Protein 4ZOC (pdb70)

Secondary structure (DSSP, 8-state):
--HHHHHHHHHHS-HHHHHHHTEEE-GGGSTT--S-HHHHHHHHHHHT--HHHHTT--EEE---SHHHHHHHHHHHHHH-SS----EEEE--SSBSSSBPPPHHHHHHTT-HHHHHHHHHHHHHHHHHTT--EE---B------TTSGGGGGS--S-HHHHHHHHHHHHHHHHSSGGGTTT-TTS-EEEEEEETTGGG-GGG-TT------HHHIIIIISHHHHHHHHTT--EEEE-SSEETTEEGGG-HIIIIIIIIIIS---SEEEPSTTHHHHTTTTTS-SSHHHHHHHHHHTT--BEES--HHHHHHHHHHHTTSS-HHHHHHHHHHHHHHHHHTTTTT-TTTT-TT---GGGSS-HHHHHHHHHHHHHH-EEEEEGGG-PSPPTT--EEEEETTSS-S--S-SS-SS--GGGS--HHHHHHTT-S-EEEEE--SS---HHHHHHHHHHHHHSSEEEEEEE--GGGSSTT---SS----HHHHHHHHHHHTT-S-EEEEEE-SS----HHHHHT-SEEEE-----TTHHHHHHHHHHTSS------SS-B-SSGGG-S--SS----SS---TTTTT-SSSS-BSSS-SS-SB-TT----SS-EEEEEPP--SEEEETPPEEEEEEEEE-SSS-EEEEEEEEEEESS-SSPPPS-EEEEEEEEEE-TT-EEEEEEEE-GGGG-EE-TTS-EE---EEEEEEEESSSSSEEEEEEEEEEEE-/--HHHHHHHHHHS-HHHHHHHTEEE-GGGSTT-SS-HHHHHHHHHHHT--HHHHTT--EEE---SHHHHHHHHHHHHHH-SS--PPEEEE--SSBSSSB---HHHHHHHT-HHHHHHHHHHHHHHHHHTT--EE---B------TTSGGGGGS--S-HHHHHHHHHHHHHHHHSSGGGTTT-TTS-EEEEEEETTGGG-GGG-TT------HHHIIIIISHHHHHHHHTT--EEEE-SSEETTEEGGG-HIIIIIIIIIIS---SEEEPSTTHHHHHHHTTS-SSHHHHHHHHHHHT--BEES--HHHHHHHHHHHTTSS-HHHHHHHHHHHHHHHHHTTTTT-TTTT-TT---GGGSS-HHHHHHHHHHHHHH-EEEEEGGG-PSPPTT--EEEEETTSS-S--S-SS-SS--GGGS--HHHHHHTT-S-EEEEE--SS---HHHHHHHHHHHHHSSEEEEEEE--GGGSSTT-B-SS----HHHHHHHHHHHHT-S-EEEEEE-SS----HHHHHT-SEEEE-----TTHHHHHHHHHHTSS------SS-B-SSGGG-S--SS----SS---TTTTT-SSSS--SSS-SS-SB-TT----SS-EEEEEPPPPSEEEETPPEEEEEEEEE-SSS-EEEEEEEEEEESS-SSPPPS-EEEEEEEEEE-TT-EEEEEEEE-GGGG-EE-TTS-EE---EEEEEEEESSSSSEEEEEEEEEEEE-

Structure (mmCIF, N/CA/C/O backbone):
data_4ZOC
#
_entry.id   4ZOC
#
_cell.length_a   89.620
_cell.length_b   94.860
_cell.length_c   215.065
_cell.angle_alpha   90.000
_cell.angle_beta   96.330
_cell.angle_gamma   90.000
#
_symmetry.space_group_name_H-M   'I 1 2 1'
#
loop_
_entity.id
_entity.type
_entity.pdbx_description
1 polymer 'Lin1840 protein'
2 non-polymer GLYCEROL
3 non-polymer 'MAGNESIUM ION'
4 non-polymer beta-D-glucopyranose
5 water water
#
loop_
_atom_site.group_PDB
_atom_site.id
_atom_site.type_symbol
_atom_site.label_atom_id
_atom_site.label_alt_id
_atom_site.label_comp_id
_atom_site.label_asym_id
_atom_site.label_entity_id
_atom_site.label_seq_id
_atom_site.pdbx_PDB_ins_code
_atom_site.Cartn_x
_atom_site.Cartn_y
_atom_site.Cartn_z
_atom_site.occupancy
_atom_site.B_iso_or_equiv
_atom_site.auth_seq_id
_atom_site.auth_comp_id
_atom_site.auth_asym_id
_atom_site.auth_atom_id
_atom_site.pdbx_PDB_model_num
ATOM 1 N N . MET A 1 1 ? -17.459 63.479 31.606 1.00 16.18 1 MET A N 1
ATOM 2 C CA . MET A 1 1 ? -18.576 63.208 32.487 1.00 19.67 1 MET A CA 1
ATOM 3 C C . MET A 1 1 ? -18.131 63.106 33.944 1.00 21.34 1 MET A C 1
ATOM 4 O O . MET A 1 1 ? -16.962 63.066 34.251 1.00 15.07 1 MET A O 1
ATOM 9 N N . GLU A 1 2 ? -19.110 63.151 34.834 1.00 23.97 2 GLU A N 1
ATOM 10 C CA . GLU A 1 2 ? -18.847 63.124 36.294 1.00 26.18 2 GLU A CA 1
ATOM 11 C C . GLU A 1 2 ? -18.220 61.802 36.748 1.00 17.57 2 GLU A C 1
ATOM 12 O O . GLU A 1 2 ? -18.535 60.726 36.230 1.00 17.72 2 GLU A O 1
ATOM 18 N N . GLN A 1 3 ? -17.373 61.881 37.751 1.00 20.95 3 GLN A N 1
ATOM 19 C CA . GLN A 1 3 ? -16.665 60.717 38.241 1.00 19.45 3 GLN A CA 1
ATOM 20 C C . GLN A 1 3 ? -17.587 59.576 38.671 1.00 22.19 3 GLN A C 1
ATOM 21 O O . GLN A 1 3 ? -17.321 58.394 38.398 1.00 22.91 3 GLN A O 1
ATOM 27 N N . GLU A 1 4 ? -18.704 59.917 39.283 1.00 24.52 4 GLU A N 1
ATOM 28 C CA . GLU A 1 4 ? -19.679 58.913 39.675 1.00 24.80 4 GLU A CA 1
ATOM 29 C C . GLU A 1 4 ? -20.197 58.054 38.515 1.00 22.48 4 GLU A C 1
ATOM 30 O O . GLU A 1 4 ? -20.434 56.841 38.691 1.00 24.11 4 GLU A O 1
ATOM 36 N N . LYS A 1 5 ? -20.371 58.657 37.344 1.00 20.88 5 LYS A N 1
ATOM 37 C CA . LYS A 1 5 ? -20.790 57.896 36.189 1.00 21.61 5 LYS A CA 1
ATOM 38 C C . LYS A 1 5 ? -19.628 56.980 35.705 1.00 17.11 5 LYS A C 1
ATOM 39 O O . LYS A 1 5 ? -19.860 55.859 35.203 1.00 19.41 5 LYS A O 1
ATOM 45 N N . VAL A 1 6 ? -18.374 57.441 35.825 1.00 15.63 6 VAL A N 1
ATOM 46 C CA . VAL A 1 6 ? -17.250 56.563 35.478 1.00 16.95 6 VAL A CA 1
ATOM 47 C C . VAL A 1 6 ? -17.278 55.337 36.426 1.00 16.35 6 VAL A C 1
ATOM 48 O O . VAL A 1 6 ? -17.200 54.182 36.001 1.00 19.42 6 VAL A O 1
ATOM 52 N N . GLN A 1 7 ? -17.424 55.574 37.703 1.00 17.21 7 GLN A N 1
ATOM 53 C CA . GLN A 1 7 ? -17.484 54.424 38.662 1.00 20.47 7 GLN A CA 1
ATOM 54 C C . GLN A 1 7 ? -18.686 53.522 38.407 1.00 19.48 7 GLN A C 1
ATOM 55 O O . GLN A 1 7 ? -18.585 52.284 38.442 1.00 18.20 7 GLN A O 1
ATOM 61 N N . GLU A 1 8 ? -19.814 54.129 38.062 1.00 20.30 8 GLU A N 1
ATOM 62 C CA . GLU A 1 8 ? -20.997 53.337 37.747 1.00 18.70 8 GLU A CA 1
ATOM 63 C C . GLU A 1 8 ? -20.709 52.367 36.574 1.00 19.02 8 GLU A C 1
ATOM 64 O O . GLU A 1 8 ? -21.111 51.200 36.579 1.00 21.52 8 GLU A O 1
ATOM 70 N N . LEU A 1 9 ? -19.952 52.819 35.576 1.00 16.64 9 LEU A N 1
ATOM 71 C CA . LEU A 1 9 ? -19.555 51.903 34.457 1.00 18.05 9 LEU A CA 1
ATOM 72 C C . LEU A 1 9 ? -18.825 50.664 34.936 1.00 14.95 9 LEU A C 1
ATOM 73 O O . LEU A 1 9 ? -19.149 49.546 34.536 1.00 16.92 9 LEU A O 1
ATOM 78 N N . VAL A 1 10 ? -17.804 50.889 35.773 1.00 18.13 10 VAL A N 1
ATOM 79 C CA . VAL A 1 10 ? -17.035 49.790 36.292 1.00 18.19 10 VAL A CA 1
ATOM 80 C C . VAL A 1 10 ? -17.999 48.821 36.969 1.00 18.53 10 VAL A C 1
ATOM 81 O O . VAL A 1 10 ? -17.912 47.604 36.758 1.00 15.25 10 VAL A O 1
ATOM 85 N N . SER A 1 11 ? -18.897 49.376 37.790 1.00 20.09 11 SER A N 1
ATOM 86 C CA . SER A 1 11 ? -19.886 48.564 38.539 1.00 18.61 11 SER A CA 1
ATOM 87 C C . SER A 1 11 ? -20.761 47.750 37.665 1.00 19.99 11 SER A C 1
ATOM 88 O O . SER A 1 11 ? -21.061 46.652 38.043 1.00 22.28 11 SER A O 1
ATOM 91 N N . GLN A 1 12 ? -21.152 48.288 36.522 1.00 15.35 12 GLN A N 1
ATOM 92 C CA . GLN A 1 12 ? -22.044 47.613 35.553 1.00 19.15 12 GLN A CA 1
ATOM 93 C C . GLN A 1 12 ? -21.390 46.629 34.604 1.00 15.68 12 GLN A C 1
ATOM 94 O O . GLN A 1 12 ? -22.091 45.798 33.990 1.00 15.84 12 GLN A O 1
ATOM 100 N N . MET A 1 13 ? -20.075 46.728 34.416 1.00 16.04 13 MET A N 1
ATOM 101 C CA . MET A 1 13 ? -19.390 45.826 33.503 1.00 14.07 13 MET A CA 1
ATOM 102 C C . MET A 1 13 ? -19.319 44.402 34.016 1.00 14.06 13 MET A C 1
ATOM 103 O O . MET A 1 13 ? -19.115 44.157 35.181 1.00 18.20 13 MET A O 1
ATOM 108 N N . THR A 1 14 ? -19.479 43.447 33.130 1.00 13.72 14 THR A N 1
ATOM 109 C CA . THR A 1 14 ? -19.273 42.080 33.426 1.00 16.38 14 THR A CA 1
ATOM 110 C C . THR A 1 14 ? -17.766 41.818 33.592 1.00 19.24 14 THR A C 1
ATOM 111 O O . THR A 1 14 ? -16.914 42.635 33.189 1.00 16.26 14 THR A O 1
ATOM 115 N N . LEU A 1 15 ? -17.448 40.677 34.176 1.00 17.55 15 LEU A N 1
ATOM 116 C CA . LEU A 1 15 ? -16.026 40.297 34.309 1.00 19.75 15 LEU A CA 1
ATOM 117 C C . LEU A 1 15 ? -15.413 40.279 32.906 1.00 17.67 15 LEU A C 1
ATOM 118 O O . LEU A 1 15 ? -14.335 40.822 32.722 1.00 16.83 15 LEU A O 1
ATOM 123 N N . ASP A 1 16 ? -16.074 39.658 31.932 1.00 15.68 16 ASP A N 1
ATOM 124 C CA . ASP A 1 16 ? -15.468 39.522 30.623 1.00 17.26 16 ASP A CA 1
ATOM 125 C C . ASP A 1 16 ? -15.289 40.889 29.959 1.00 15.89 16 ASP A C 1
ATOM 126 O O . ASP A 1 16 ? -14.284 41.117 29.228 1.00 16.40 16 ASP A O 1
ATOM 131 N N . GLU A 1 17 ? -16.226 41.811 30.218 1.00 13.76 17 GLU A N 1
ATOM 132 C CA . GLU A 1 17 ? -16.081 43.177 29.657 1.00 13.39 17 GLU A CA 1
ATOM 133 C C . GLU A 1 17 ? -14.857 43.882 30.289 1.00 13.54 17 GLU A C 1
ATOM 134 O O . GLU A 1 17 ? -14.089 44.587 29.625 1.00 13.87 17 GLU A O 1
ATOM 140 N N . LYS A 1 18 ? -14.720 43.736 31.595 1.00 14.01 18 LYS A N 1
ATOM 141 C CA . LYS A 1 18 ? -13.589 44.359 32.313 1.00 13.45 18 LYS A CA 1
ATOM 142 C C . LYS A 1 18 ? -12.278 43.790 31.815 1.00 12.56 18 LYS A C 1
ATOM 143 O O . LYS A 1 18 ? -11.341 44.573 31.553 1.00 14.21 18 LYS A O 1
ATOM 149 N N . ILE A 1 19 ? -12.205 42.484 31.624 1.00 12.79 19 ILE A N 1
ATOM 150 C CA . ILE A 1 19 ? -10.983 41.840 31.135 1.00 14.20 19 ILE A CA 1
ATOM 151 C C . ILE A 1 19 ? -10.587 42.405 29.738 1.00 15.17 19 ILE A C 1
ATOM 152 O O . ILE A 1 19 ? -9.432 42.816 29.529 1.00 12.94 19 ILE A O 1
ATOM 157 N N . ALA A 1 20 ? -11.522 42.469 28.789 1.00 12.94 20 ALA A N 1
ATOM 158 C CA . ALA A 1 20 ? -11.205 42.949 27.458 1.00 10.57 20 ALA A CA 1
ATOM 159 C C . ALA A 1 20 ? -10.846 44.416 27.403 1.00 10.95 20 ALA A C 1
ATOM 160 O O . ALA A 1 20 ? -10.100 44.843 26.479 1.00 9.63 20 ALA A O 1
ATOM 162 N N . GLN A 1 21 ? -11.362 45.206 28.361 1.00 9.95 21 GLN A N 1
ATOM 163 C CA . GLN A 1 21 ? -11.027 46.619 28.448 1.00 9.41 21 GLN A CA 1
ATOM 164 C C . GLN A 1 21 ? -9.486 46.751 28.563 1.00 9.92 21 GLN A C 1
ATOM 165 O O . GLN A 1 21 ? -8.957 47.772 28.196 1.00 8.99 21 GLN A O 1
ATOM 171 N N . CYS A 1 22 ? -8.802 45.734 29.083 1.00 9.93 22 CYS A N 1
ATOM 172 C CA . CYS A 1 22 ? -7.363 45.735 29.283 1.00 10.07 22 CYS A CA 1
ATOM 173 C C . CYS A 1 22 ? -6.545 45.182 28.102 1.00 12.32 22 CYS A C 1
ATOM 174 O O . CYS A 1 22 ? -5.362 44.871 28.285 1.00 12.79 22 CYS A O 1
ATOM 177 N N . LEU A 1 23 ? -7.169 45.095 26.916 1.00 9.18 23 LEU A N 1
ATOM 178 C CA . LEU A 1 23 ? -6.555 44.642 25.693 1.00 9.47 23 LEU A CA 1
ATOM 179 C C . LEU A 1 23 ? -6.484 45.766 24.629 1.00 11.06 23 LEU A C 1
ATOM 180 O O . LEU A 1 23 ? -7.448 46.492 24.390 1.00 11.36 23 LEU A O 1
ATOM 185 N N . GLN A 1 24 ? -5.325 45.881 24.007 1.00 9.55 24 GLN A N 1
ATOM 186 C CA . GLN A 1 24 ? -5.107 46.767 22.864 1.00 8.60 24 GLN A CA 1
ATOM 187 C C . GLN A 1 24 ? -4.778 45.974 21.609 1.00 8.08 24 GLN A C 1
ATOM 188 O O . GLN A 1 24 ? -3.924 45.070 21.633 1.00 9.36 24 GLN A O 1
ATOM 194 N N . LEU A 1 25 ? -5.462 46.352 20.508 1.00 8.69 25 LEU A N 1
ATOM 195 C CA . LEU A 1 25 ? -5.341 45.678 19.214 1.00 9.14 25 LEU A CA 1
ATOM 196 C C . LEU A 1 25 ? -5.005 46.600 18.070 1.00 9.05 25 LEU A C 1
ATOM 197 O O . LEU A 1 25 ? -5.348 47.768 18.114 1.00 9.32 25 LEU A O 1
ATOM 202 N N . SER A 1 26 ? -4.372 46.037 17.026 1.00 10.27 26 SER A N 1
ATOM 203 C CA . SER A 1 26 ? -4.141 46.756 15.782 1.00 11.75 26 SER A CA 1
ATOM 204 C C . SER A 1 26 ? -5.502 47.049 15.126 1.00 12.23 26 SER A C 1
ATOM 205 O O . SER A 1 26 ? -6.465 46.294 15.378 1.00 13.18 26 SER A O 1
ATOM 208 N N . PRO A 1 27 ? -5.598 48.090 14.284 1.00 11.15 27 PRO A N 1
ATOM 209 C CA . PRO A 1 27 ? -6.940 48.511 13.847 1.00 11.27 27 PRO A CA 1
ATOM 210 C C . PRO A 1 27 ? -7.704 47.477 12.998 1.00 13.80 27 PRO A C 1
ATOM 211 O O . PRO A 1 27 ? -8.973 47.422 12.998 1.00 14.51 27 PRO A O 1
ATOM 215 N N . PHE A 1 28 ? -6.953 46.705 12.234 1.00 13.28 28 PHE A N 1
ATOM 216 C CA . PHE A 1 28 ? -7.593 45.777 11.265 1.00 15.57 28 PHE A CA 1
ATOM 217 C C . PHE A 1 28 ? -8.141 44.516 11.928 1.00 17.58 28 PHE A C 1
ATOM 218 O O . PHE A 1 28 ? -8.717 43.652 11.258 1.00 22.20 28 PHE A O 1
ATOM 226 N N . LEU A 1 29 ? -7.989 44.422 13.244 1.00 14.97 29 LEU A N 1
ATOM 227 C CA . LEU A 1 29 ? -8.702 43.415 14.062 1.00 17.32 29 LEU A CA 1
ATOM 228 C C . LEU A 1 29 ? -10.125 43.854 14.461 1.00 16.33 29 LEU A C 1
ATOM 229 O O . LEU A 1 29 ? -10.860 43.097 15.051 1.00 18.49 29 LEU A O 1
ATOM 234 N N . PHE A 1 30 ? -10.529 45.038 14.069 1.00 14.45 30 PHE A N 1
ATOM 235 C CA . PHE A 1 30 ? -11.822 45.534 14.421 1.00 14.71 30 PHE A CA 1
ATOM 236 C C . PHE A 1 30 ? -12.681 45.593 13.168 1.00 16.57 30 PHE A C 1
ATOM 237 O O . PHE A 1 30 ? -12.233 45.972 12.104 1.00 16.30 30 PHE A O 1
ATOM 245 N N . LYS A 1 31 ? -13.957 45.317 13.325 1.00 17.17 31 LYS A N 1
ATOM 246 C CA . LYS A 1 31 ? -14.899 45.658 12.315 1.00 16.88 31 LYS A CA 1
ATOM 247 C C . LYS A 1 31 ? -14.859 47.182 12.011 1.00 17.77 31 LYS A C 1
ATOM 248 O O . LYS A 1 31 ? -14.675 48.060 12.916 1.00 20.11 31 LYS A O 1
ATOM 254 N N . GLY A 1 32 ? -15.050 47.519 10.736 1.00 20.40 32 GLY A N 1
ATOM 255 C CA . GLY A 1 32 ? -15.158 48.943 10.381 1.00 19.82 32 GLY A CA 1
ATOM 256 C C . GLY A 1 32 ? -13.826 49.591 9.990 1.00 19.19 32 GLY A C 1
ATOM 257 O O . GLY A 1 32 ? -13.778 50.770 9.583 1.00 15.27 32 GLY A O 1
ATOM 258 N N . THR A 1 33 ? -12.747 48.835 10.074 1.00 18.01 33 THR A N 1
ATOM 259 C CA . THR A 1 33 ? -11.459 49.316 9.604 1.00 16.93 33 THR A CA 1
ATOM 260 C C . THR A 1 33 ? -11.500 49.640 8.107 1.00 18.23 33 THR A C 1
ATOM 261 O O . THR A 1 33 ? -12.299 49.078 7.350 1.00 18.03 33 THR A O 1
ATOM 265 N N . ASN A 1 34 ? -10.665 50.540 7.636 1.00 23.45 34 ASN A N 1
ATOM 266 C CA . ASN A 1 34 ? -10.684 50.783 6.207 1.00 24.09 34 ASN A CA 1
ATOM 267 C C . ASN A 1 34 ? -9.372 50.461 5.538 1.00 19.22 34 ASN A C 1
ATOM 268 O O . ASN A 1 34 ? -9.120 50.945 4.468 1.00 22.23 34 ASN A O 1
ATOM 273 N N . LYS A 1 35 ? -8.540 49.655 6.175 1.00 19.40 35 LYS A N 1
ATOM 274 C CA . LYS A 1 35 ? -7.251 49.270 5.602 1.00 17.75 35 LYS A CA 1
ATOM 275 C C . LYS A 1 35 ? -6.814 47.921 6.177 1.00 20.28 35 LYS A C 1
ATOM 276 O O . LYS A 1 35 ? -7.074 47.599 7.359 1.00 19.10 35 LYS A O 1
ATOM 282 N N . ASN A 1 36 ? -6.149 47.118 5.335 1.00 22.51 36 ASN A N 1
ATOM 283 C CA . ASN A 1 36 ? -5.519 45.835 5.728 1.00 19.94 36 ASN A CA 1
ATOM 284 C C . ASN A 1 36 ? -6.560 44.806 6.151 1.00 19.48 36 ASN A C 1
ATOM 285 O O . ASN A 1 36 ? -6.258 43.919 6.943 1.00 21.62 36 ASN A O 1
ATOM 290 N N . ALA A 1 37 ? -7.793 44.928 5.628 1.00 20.97 37 ALA A N 1
ATOM 291 C CA . ALA A 1 37 ? -8.855 43.934 5.841 1.00 24.23 37 ALA A CA 1
ATOM 292 C C . ALA A 1 37 ? -8.417 42.485 5.503 1.00 26.28 37 ALA A C 1
ATOM 293 O O . ALA A 1 37 ? -8.939 41.552 6.068 1.00 23.92 37 ALA A O 1
ATOM 295 N N . GLU A 1 38 ? -7.433 42.324 4.617 1.00 27.31 38 GLU A N 1
ATOM 296 C CA . GLU A 1 38 ? -6.836 41.002 4.302 1.00 30.13 38 GLU A CA 1
ATOM 297 C C . GLU A 1 38 ? -6.044 40.381 5.465 1.00 35.50 38 GLU A C 1
ATOM 298 O O . GLU A 1 38 ? -5.919 39.151 5.550 1.00 36.41 38 GLU A O 1
ATOM 304 N N . LEU A 1 39 ? -5.508 41.216 6.354 1.00 31.12 39 LEU A N 1
ATOM 305 C CA . LEU A 1 39 ? -4.800 40.692 7.518 1.00 28.70 39 LEU A CA 1
ATOM 306 C C . LEU A 1 39 ? -5.733 40.203 8.624 1.00 25.23 39 LEU A C 1
ATOM 307 O O . LEU A 1 39 ? -5.333 39.406 9.474 1.00 28.71 39 LEU A O 1
ATOM 312 N N . THR A 1 40 ? -6.971 40.664 8.614 1.00 24.40 40 THR A N 1
ATOM 313 C CA . THR A 1 40 ? -7.927 40.404 9.718 1.00 26.18 40 THR A CA 1
ATOM 314 C C . THR A 1 40 ? -8.294 38.976 10.103 1.00 27.37 40 THR A C 1
ATOM 315 O O . THR A 1 40 ? -8.165 38.610 11.267 1.00 25.59 40 THR A O 1
ATOM 319 N N . GLY A 1 41 ? -8.804 38.167 9.162 1.00 34.12 41 GLY A N 1
ATOM 320 C CA . GLY A 1 41 ? -9.156 36.744 9.474 1.00 30.83 41 GLY A CA 1
ATOM 321 C C . GLY A 1 41 ? -8.027 35.851 9.995 1.00 23.35 41 GLY A C 1
ATOM 322 O O . GLY A 1 41 ? -8.135 35.228 11.041 1.00 33.38 41 GLY A O 1
ATOM 323 N N . PRO A 1 42 ? -6.910 35.813 9.275 1.00 31.48 42 PRO A N 1
ATOM 324 C CA . PRO A 1 42 ? -5.802 35.021 9.772 1.00 32.28 42 PRO A CA 1
ATOM 325 C C . PRO A 1 42 ? -5.309 35.433 11.181 1.00 33.34 42 PRO A C 1
ATOM 326 O O . PRO A 1 42 ? -5.035 34.582 12.010 1.00 26.91 42 PRO A O 1
ATOM 330 N N . LEU A 1 43 ? -5.196 36.729 11.450 1.00 24.15 43 LEU A N 1
ATOM 331 C CA . LEU A 1 43 ? -4.668 37.156 12.730 1.00 24.10 43 LEU A CA 1
ATOM 332 C C . LEU A 1 43 ? -5.707 36.969 13.874 1.00 21.20 43 LEU A C 1
ATOM 333 O O . LEU A 1 43 ? -5.361 36.596 14.973 1.00 20.09 43 LEU A O 1
ATOM 338 N N . LEU A 1 44 ? -6.979 37.198 13.622 1.00 19.83 44 LEU A N 1
ATOM 339 C CA . LEU A 1 44 ? -8.004 36.835 14.621 1.00 22.61 44 LEU A CA 1
ATOM 340 C C . LEU A 1 44 ? -7.920 35.343 14.984 1.00 23.56 44 LEU A C 1
ATOM 341 O O . LEU A 1 44 ? -8.016 35.005 16.149 1.00 27.25 44 LEU A O 1
ATOM 346 N N . GLN A 1 45 ? -7.686 34.476 14.000 1.00 22.80 45 GLN A N 1
ATOM 347 C CA . GLN A 1 45 ? -7.645 33.035 14.247 1.00 24.71 45 GLN A CA 1
ATOM 348 C C . GLN A 1 45 ? -6.430 32.675 15.095 1.00 22.52 45 GLN A C 1
ATOM 349 O O . GLN A 1 45 ? -6.545 31.964 16.076 1.00 26.10 45 GLN A O 1
ATOM 355 N N . GLU A 1 46 ? -5.277 33.220 14.713 1.00 26.07 46 GLU A N 1
ATOM 356 C CA . GLU A 1 46 ? -4.014 32.937 15.390 1.00 24.02 46 GLU A CA 1
ATOM 357 C C . GLU A 1 46 ? -4.024 33.431 16.815 1.00 22.35 46 GLU A C 1
ATOM 358 O O . GLU A 1 46 ? -3.531 32.729 17.700 1.00 23.99 46 GLU A O 1
ATOM 364 N N . MET A 1 47 ? -4.637 34.590 17.060 1.00 21.78 47 MET A N 1
ATOM 365 C CA . MET A 1 47 ? -4.754 35.160 18.455 1.00 18.76 47 MET A CA 1
ATOM 366 C C . MET A 1 47 ? -5.929 34.579 19.237 1.00 18.93 47 MET A C 1
ATOM 367 O O . MET A 1 47 ? -6.101 34.878 20.404 1.00 18.11 47 MET A O 1
ATOM 372 N N . LYS A 1 48 ? -6.773 33.823 18.532 1.00 18.27 48 LYS A N 1
ATOM 373 C CA . LYS A 1 48 ? -7.990 33.204 19.066 1.00 17.99 48 LYS A CA 1
ATOM 374 C C . LYS A 1 48 ? -8.950 34.254 19.621 1.00 19.06 48 LYS A C 1
ATOM 375 O O . LYS A 1 48 ? -9.584 34.067 20.697 1.00 20.69 48 LYS A O 1
ATOM 381 N N . LEU A 1 49 ? -9.074 35.355 18.871 1.00 20.37 49 LEU A N 1
ATOM 382 C CA . LEU A 1 49 ? -9.951 36.461 19.284 1.00 16.66 49 LEU A CA 1
ATOM 383 C C . LEU A 1 49 ? -11.293 36.244 18.627 1.00 17.69 49 LEU A C 1
ATOM 384 O O . LEU A 1 49 ? -11.332 35.883 17.437 1.00 19.94 49 LEU A O 1
ATOM 389 N N . THR A 1 50 ? -12.357 36.508 19.391 1.00 17.06 50 THR A N 1
ATOM 390 C CA . THR A 1 50 ? -13.728 36.455 18.922 1.00 17.64 50 THR A CA 1
ATOM 391 C C . THR A 1 50 ? -14.362 37.833 18.923 1.00 23.68 50 THR A C 1
ATOM 392 O O . THR A 1 50 ? -13.802 38.812 19.433 1.00 19.75 50 THR A O 1
ATOM 396 N N . ASP A 1 51 ? -15.600 37.920 18.455 1.00 24.27 51 ASP A N 1
ATOM 397 C CA . ASP A 1 51 ? -16.289 39.181 18.501 1.00 19.71 51 ASP A CA 1
ATOM 398 C C . ASP A 1 51 ? -16.483 39.698 19.896 1.00 18.44 51 ASP A C 1
ATOM 399 O O . ASP A 1 51 ? -16.515 40.915 20.163 1.00 21.19 51 ASP A O 1
ATOM 404 N N . ALA A 1 52 ? -16.724 38.782 20.801 1.00 18.61 52 ALA A N 1
ATOM 405 C CA . ALA A 1 52 ? -16.889 39.183 22.160 1.00 19.63 52 ALA A CA 1
ATOM 406 C C . ALA A 1 52 ? -15.613 39.891 22.695 1.00 16.79 52 ALA A C 1
ATOM 407 O O . ALA A 1 52 ? -15.692 40.778 23.549 1.00 18.46 52 ALA A O 1
ATOM 409 N N . HIS A 1 53 ? -14.454 39.528 22.205 1.00 18.84 53 HIS A N 1
ATOM 410 C CA . HIS A 1 53 ? -13.200 40.218 22.618 1.00 16.07 53 HIS A CA 1
ATOM 411 C C . HIS A 1 53 ? -13.090 41.566 21.910 1.00 15.49 53 HIS A C 1
ATOM 412 O O . HIS A 1 53 ? -12.866 42.574 22.545 1.00 18.35 53 HIS A O 1
ATOM 419 N N . THR A 1 54 ? -13.259 41.588 20.595 1.00 14.91 54 THR A N 1
ATOM 420 C CA . THR A 1 54 ? -13.018 42.793 19.850 1.00 14.54 54 THR A CA 1
ATOM 421 C C . THR A 1 54 ? -14.060 43.890 20.085 1.00 17.71 54 THR A C 1
ATOM 422 O O . THR A 1 54 ? -13.725 45.071 20.130 1.00 16.44 54 THR A O 1
ATOM 426 N N . GLU A 1 55 ? -15.297 43.503 20.348 1.00 14.42 55 GLU A N 1
ATOM 427 C CA . GLU A 1 55 ? -16.342 44.450 20.608 1.00 13.99 55 GLU A CA 1
ATOM 428 C C . GLU A 1 55 ? -16.211 45.025 21.991 1.00 12.95 55 GLU A C 1
ATOM 429 O O . GLU A 1 55 ? -16.902 45.976 22.315 1.00 14.49 55 GLU A O 1
ATOM 435 N N . ASN A 1 56 ? -15.332 44.436 22.822 1.00 15.01 56 ASN A N 1
ATOM 436 C CA . ASN A 1 56 ? -15.075 44.950 24.187 1.00 12.41 56 ASN A CA 1
ATOM 437 C C . ASN A 1 56 ? -13.597 45.360 24.501 1.00 11.41 56 ASN A C 1
ATOM 438 O O . ASN A 1 56 ? -13.290 45.761 25.613 1.00 14.05 56 ASN A O 1
ATOM 443 N N . ALA A 1 57 ? -12.752 45.316 23.503 1.00 11.01 57 ALA A N 1
ATOM 444 C CA . ALA A 1 57 ? -11.360 45.770 23.665 1.00 12.61 57 ALA A CA 1
ATOM 445 C C . ALA A 1 57 ? -11.238 47.200 24.058 1.00 10.49 57 ALA A C 1
ATOM 446 O O . ALA A 1 57 ? -12.062 48.043 23.709 1.00 13.02 57 ALA A O 1
ATOM 448 N N . GLY A 1 58 ? -10.195 47.524 24.851 1.00 11.36 58 GLY A N 1
ATOM 449 C CA . GLY A 1 58 ? -10.092 48.876 25.411 1.00 8.44 58 GLY A CA 1
ATOM 450 C C . GLY A 1 58 ? -9.512 49.865 24.450 1.00 8.41 58 GLY A C 1
ATOM 451 O O . GLY A 1 58 ? -9.848 51.071 24.472 1.00 7.97 58 GLY A O 1
ATOM 452 N N . SER A 1 59 ? -8.645 49.390 23.570 1.00 8.32 59 SER A N 1
ATOM 453 C CA . SER A 1 59 ? -7.886 50.365 22.782 1.00 8.72 59 SER A CA 1
ATOM 454 C C . SER A 1 59 ? -7.422 49.820 21.435 1.00 7.93 59 SER A C 1
ATOM 455 O O . SER A 1 59 ? -7.211 48.651 21.291 1.00 9.67 59 SER A O 1
ATOM 458 N N . VAL A 1 60 ? -7.211 50.735 20.481 1.00 8.51 60 VAL A N 1
ATOM 459 C CA . VAL A 1 60 ? -6.562 50.541 19.240 1.00 8.92 60 VAL A CA 1
ATOM 460 C C . VAL A 1 60 ? -5.184 51.141 19.238 1.00 11.38 60 VAL A C 1
ATOM 461 O O . VAL A 1 60 ? -5.018 52.250 19.718 1.00 10.35 60 VAL A O 1
ATOM 465 N N . LEU A 1 61 ? -4.181 50.434 18.688 1.00 11.36 61 LEU A N 1
ATOM 466 C CA . LEU A 1 61 ? -2.942 51.182 18.372 1.00 12.47 61 LEU A CA 1
ATOM 467 C C . LEU A 1 61 ? -2.585 51.122 16.909 1.00 9.55 61 LEU A C 1
ATOM 468 O O . LEU A 1 61 ? -2.792 50.097 16.222 1.00 9.26 61 LEU A O 1
ATOM 473 N N . GLY A 1 62 ? -2.129 52.265 16.410 1.00 9.06 62 GLY A N 1
ATOM 474 C CA . GLY A 1 62 ? -1.701 52.367 15.073 1.00 10.87 62 GLY A CA 1
ATOM 475 C C . GLY A 1 62 ? -2.818 52.402 14.004 1.00 9.56 62 GLY A C 1
ATOM 476 O O . GLY A 1 62 ? -2.641 51.861 12.918 1.00 9.68 62 GLY A O 1
ATOM 477 N N . SER A 1 63 ? -3.919 53.061 14.329 1.00 9.24 63 SER A N 1
ATOM 478 C CA . SER A 1 63 ? -4.881 53.480 13.281 1.00 10.87 63 SER A CA 1
ATOM 479 C C . SER A 1 63 ? -4.131 54.116 12.072 1.00 13.10 63 SER A C 1
ATOM 480 O O . SER A 1 63 ? -3.115 54.759 12.248 1.00 12.83 63 SER A O 1
ATOM 483 N N . SER A 1 64 ? -4.602 53.839 10.850 1.00 12.73 64 SER A N 1
ATOM 484 C CA . SER A 1 64 ? -3.916 54.321 9.670 1.00 14.26 64 SER A CA 1
ATOM 485 C C . SER A 1 64 ? -4.305 55.697 9.233 1.00 11.26 64 SER A C 1
ATOM 486 O O . SER A 1 64 ? -3.564 56.297 8.447 1.00 13.58 64 SER A O 1
ATOM 489 N N . SER A 1 65 ? -5.437 56.230 9.707 1.00 11.94 65 SER A N 1
ATOM 490 C CA . SER A 1 65 ? -5.964 57.531 9.286 1.00 10.85 65 SER A CA 1
ATOM 491 C C . SER A 1 65 ? -7.246 57.888 10.061 1.00 10.77 65 SER A C 1
ATOM 492 O O . SER A 1 65 ? -7.810 57.059 10.804 1.00 10.97 65 SER A O 1
ATOM 495 N N . ALA A 1 66 ? -7.686 59.118 9.882 1.00 10.81 66 ALA A N 1
ATOM 496 C CA . ALA A 1 66 ? -8.938 59.598 10.510 1.00 11.55 66 ALA A CA 1
ATOM 497 C C . ALA A 1 66 ? -10.101 58.750 10.110 1.00 11.58 66 ALA A C 1
ATOM 498 O O . ALA A 1 66 ? -10.917 58.469 10.943 1.00 11.55 66 ALA A O 1
ATOM 500 N N . LEU A 1 67 ? -10.161 58.297 8.853 1.00 13.45 67 LEU A N 1
ATOM 501 C CA . LEU A 1 67 ? -11.303 57.493 8.414 1.00 14.79 67 LEU A CA 1
ATOM 502 C C . LEU A 1 67 ? -11.255 56.054 9.012 1.00 15.42 67 LEU A C 1
ATOM 503 O O . LEU A 1 67 ? -12.290 55.405 9.222 1.00 14.08 67 LEU A O 1
ATOM 508 N N . ASP A 1 68 ? -10.042 55.548 9.207 1.00 12.92 68 ASP A N 1
ATOM 509 C CA . ASP A 1 68 ? -9.821 54.293 9.874 1.00 12.96 68 ASP A CA 1
ATOM 510 C C . ASP A 1 68 ? -10.424 54.432 11.279 1.00 12.02 68 ASP A C 1
ATOM 511 O O . ASP A 1 68 ? -11.284 53.615 11.707 1.00 13.25 68 ASP A O 1
ATOM 516 N N . MET A 1 69 ? -10.011 55.464 11.989 1.00 12.44 69 MET A N 1
ATOM 517 C CA . MET A 1 69 ? -10.511 55.716 13.341 1.00 12.15 69 MET A CA 1
ATOM 518 C C . MET A 1 69 ? -12.057 55.831 13.369 1.00 12.42 69 MET A C 1
ATOM 519 O O . MET A 1 69 ? -12.763 55.158 14.151 1.00 12.54 69 MET A O 1
ATOM 524 N N . ILE A 1 70 ? -12.585 56.668 12.518 1.00 11.87 70 ILE A N 1
ATOM 525 C CA . ILE A 1 70 ? -14.060 56.924 12.530 1.00 14.03 70 ILE A CA 1
ATOM 526 C C . ILE A 1 70 ? -14.843 55.671 12.241 1.00 13.25 70 ILE A C 1
ATOM 527 O O . ILE A 1 70 ? -15.844 55.390 12.936 1.00 15.53 70 ILE A O 1
ATOM 532 N N . GLY A 1 71 ? -14.375 54.873 11.276 1.00 14.80 71 GLY A N 1
ATOM 533 C CA . GLY A 1 71 ? -15.050 53.627 10.883 1.00 14.66 71 GLY A CA 1
ATOM 534 C C . GLY A 1 71 ? -15.052 52.648 12.044 1.00 15.66 71 GLY A C 1
ATOM 535 O O . GLY A 1 71 ? -16.051 52.022 12.344 1.00 14.13 71 GLY A O 1
ATOM 536 N N . ILE A 1 72 ? -13.878 52.512 12.693 1.00 13.16 72 ILE A N 1
ATOM 537 C CA . ILE A 1 72 ? -13.715 51.601 13.782 1.00 11.34 72 ILE A CA 1
ATOM 538 C C . ILE A 1 72 ? -14.530 52.018 14.974 1.00 9.92 72 ILE A C 1
ATOM 539 O O . ILE A 1 72 ? -15.188 51.152 15.570 1.00 11.73 72 ILE A O 1
ATOM 544 N N . GLN A 1 73 ? -14.444 53.303 15.365 1.00 8.65 73 GLN A N 1
ATOM 545 C CA . GLN A 1 73 ? -15.142 53.800 16.536 1.00 9.90 73 GLN A CA 1
ATOM 546 C C . GLN A 1 73 ? -16.685 53.706 16.274 1.00 12.41 73 GLN A C 1
ATOM 547 O O . GLN A 1 73 ? -17.488 53.337 17.168 1.00 13.16 73 GLN A O 1
ATOM 553 N N . GLU A 1 74 ? -17.108 53.996 15.054 1.00 14.74 74 GLU A N 1
ATOM 554 C CA . GLU A 1 74 ? -18.560 53.964 14.744 1.00 16.10 74 GLU A CA 1
ATOM 555 C C . GLU A 1 74 ? -19.126 52.564 14.845 1.00 17.28 74 GLU A C 1
ATOM 556 O O . GLU A 1 74 ? -20.132 52.333 15.517 1.00 16.57 74 GLU A O 1
ATOM 562 N N . ALA A 1 75 ? -18.451 51.586 14.235 1.00 19.50 75 ALA A N 1
ATOM 563 C CA . ALA A 1 75 ? -18.849 50.183 14.371 1.00 18.07 75 ALA A CA 1
ATOM 564 C C . ALA A 1 75 ? -18.789 49.717 15.817 1.00 17.70 75 ALA A C 1
ATOM 565 O O . ALA A 1 75 ? -19.684 49.074 16.312 1.00 15.99 75 ALA A O 1
ATOM 567 N N . TYR A 1 76 ? -17.751 50.105 16.541 1.00 16.65 76 TYR A N 1
ATOM 568 C CA . TYR A 1 76 ? -17.580 49.620 17.877 1.00 12.75 76 TYR A CA 1
ATOM 569 C C . TYR A 1 76 ? -18.727 50.110 18.780 1.00 14.02 76 TYR A C 1
ATOM 570 O O . TYR A 1 76 ? -19.263 49.338 19.582 1.00 14.76 76 TYR A O 1
ATOM 579 N N . LEU A 1 77 ? -19.114 51.395 18.651 1.00 13.12 77 LEU A N 1
ATOM 580 C CA . LEU A 1 77 ? -20.143 51.943 19.483 1.00 13.89 77 LEU A CA 1
ATOM 581 C C . LEU A 1 77 ? -21.541 51.466 19.088 1.00 16.53 77 LEU A C 1
ATOM 582 O O . LEU A 1 77 ? -22.423 51.488 19.933 1.00 15.16 77 LEU A O 1
ATOM 587 N N . LYS A 1 78 ? -21.735 51.027 17.852 1.00 15.95 78 LYS A N 1
ATOM 588 C CA . LYS A 1 78 ? -23.021 50.392 17.492 1.00 21.69 78 LYS A CA 1
ATOM 589 C C . LYS A 1 78 ? -23.247 49.121 18.338 1.00 22.64 78 LYS A C 1
ATOM 590 O O . LYS A 1 78 ? -24.407 48.809 18.666 1.00 18.70 78 LYS A O 1
ATOM 596 N N . THR A 1 79 ? -22.169 48.394 18.672 1.00 20.78 79 THR A N 1
ATOM 597 C CA . THR A 1 79 ? -22.268 47.096 19.332 1.00 19.94 79 THR A CA 1
ATOM 598 C C . THR A 1 79 ? -21.844 47.037 20.792 1.00 20.32 79 THR A C 1
ATOM 599 O O . THR A 1 79 ? -22.159 46.055 21.514 1.00 23.16 79 THR A O 1
ATOM 603 N N . ASN A 1 80 ? -21.152 48.074 21.261 1.00 16.67 80 ASN A N 1
ATOM 604 C CA . ASN A 1 80 ? -20.694 48.035 22.605 1.00 18.51 80 ASN A CA 1
ATOM 605 C C . ASN A 1 80 ? -21.859 48.229 23.595 1.00 18.55 80 ASN A C 1
ATOM 606 O O . ASN A 1 80 ? -22.583 49.223 23.511 1.00 17.00 80 ASN A O 1
ATOM 611 N N . ARG A 1 81 ? -21.983 47.352 24.581 1.00 17.68 81 ARG A N 1
ATOM 612 C CA . ARG A 1 81 ? -23.213 47.371 25.399 1.00 15.86 81 ARG A CA 1
ATOM 613 C C . ARG A 1 81 ? -23.362 48.639 26.233 1.00 17.41 81 ARG A C 1
ATOM 614 O O . ARG A 1 81 ? -24.447 49.220 26.295 1.00 16.46 81 ARG A O 1
ATOM 622 N N . LEU A 1 82 ? -22.273 49.077 26.886 1.00 15.55 82 LEU A N 1
ATOM 623 C CA . LEU A 1 82 ? -22.348 50.247 27.765 1.00 17.29 82 LEU A CA 1
ATOM 624 C C . LEU A 1 82 ? -21.904 51.578 27.175 1.00 16.03 82 LEU A C 1
ATOM 625 O O . LEU A 1 82 ? -22.045 52.599 27.854 1.00 17.32 82 LEU A O 1
ATOM 630 N N . GLY A 1 83 ? -21.443 51.591 25.912 1.00 13.21 83 GLY A N 1
ATOM 631 C CA . GLY A 1 83 ? -21.094 52.851 25.279 1.00 15.39 83 GLY A CA 1
ATOM 632 C C . GLY A 1 83 ? -19.717 53.356 25.681 1.00 14.57 83 GLY A C 1
ATOM 633 O O . GLY A 1 83 ? -19.515 54.542 25.854 1.00 16.15 83 GLY A O 1
ATOM 634 N N . ILE A 1 84 ? -18.794 52.422 25.857 1.00 12.28 84 ILE A N 1
ATOM 635 C CA . ILE A 1 84 ? -17.396 52.762 26.261 1.00 13.21 84 ILE A CA 1
ATOM 636 C C . ILE A 1 84 ? -16.543 52.858 24.993 1.00 12.22 84 ILE A C 1
ATOM 637 O O . ILE A 1 84 ? -16.220 51.801 24.371 1.00 12.16 84 ILE A O 1
ATOM 642 N N . PRO A 1 85 ? -16.262 54.103 24.545 1.00 12.75 85 PRO A N 1
ATOM 643 C CA . PRO A 1 85 ? -15.509 54.275 23.311 1.00 13.67 85 PRO A CA 1
ATOM 644 C C . PRO A 1 85 ? -14.097 53.759 23.432 1.00 12.19 85 PRO A C 1
ATOM 645 O O . PRO A 1 85 ? -13.565 53.659 24.537 1.00 11.21 85 PRO A O 1
ATOM 649 N N . LEU A 1 86 ? -13.539 53.410 22.286 1.00 10.77 86 LEU A N 1
ATOM 650 C CA . LEU A 1 86 ? -12.121 53.047 22.164 1.00 11.28 86 LEU A CA 1
ATOM 651 C C . LEU A 1 86 ? -11.210 54.219 22.354 1.00 10.92 86 LEU A C 1
ATOM 652 O O . LEU A 1 86 ? -11.527 55.355 21.979 1.00 9.92 86 LEU A O 1
ATOM 657 N N . VAL A 1 87 ? -10.024 53.949 22.918 1.00 13.65 87 VAL A N 1
ATOM 658 C CA . VAL A 1 87 ? -8.963 54.977 22.908 1.00 10.91 87 VAL A CA 1
ATOM 659 C C . VAL A 1 87 ? -7.902 54.557 21.880 1.00 9.20 87 VAL A C 1
ATOM 660 O O . VAL A 1 87 ? -7.599 53.368 21.779 1.00 9.19 87 VAL A O 1
ATOM 664 N N . PHE A 1 88 ? -7.441 55.522 21.068 1.00 8.21 88 PHE A N 1
ATOM 665 C CA . PHE A 1 88 ? -6.541 55.314 19.915 1.00 8.13 88 PHE A CA 1
ATOM 666 C C . PHE A 1 88 ? -5.181 55.890 20.241 1.00 7.77 88 PHE A C 1
ATOM 667 O O . PHE A 1 88 ? -5.042 57.093 20.559 1.00 8.95 88 PHE A O 1
ATOM 675 N N . MET A 1 89 ? -4.179 55.040 20.141 1.00 8.50 89 MET A N 1
ATOM 676 C CA . MET A 1 89 ? -2.816 55.403 20.443 1.00 8.32 89 MET A CA 1
ATOM 677 C C . MET A 1 89 ? -1.895 55.154 19.250 1.00 9.04 89 MET A C 1
ATOM 678 O O . MET A 1 89 ? -2.171 54.284 18.379 1.00 8.71 89 MET A O 1
ATOM 683 N N . ALA A 1 90 ? -0.799 55.925 19.188 1.00 8.87 90 ALA A N 1
ATOM 684 C CA . ALA A 1 90 ? 0.086 55.772 18.021 1.00 9.63 90 ALA A CA 1
ATOM 685 C C . ALA A 1 90 ? 1.498 56.194 18.363 1.00 8.48 90 ALA A C 1
ATOM 686 O O . ALA A 1 90 ? 1.724 56.903 19.348 1.00 7.49 90 ALA A O 1
ATOM 688 N N . ASP A 1 91 ? 2.434 55.771 17.528 1.00 8.34 91 ASP A N 1
ATOM 689 C CA . ASP A 1 91 ? 3.836 56.208 17.659 1.00 9.68 91 ASP A CA 1
ATOM 690 C C . ASP A 1 91 ? 4.078 57.504 16.887 1.00 9.77 91 ASP A C 1
ATOM 691 O O . ASP A 1 91 ? 4.319 57.441 15.689 1.00 13.53 91 ASP A O 1
ATOM 696 N N . VAL A 1 92 ? 3.937 58.647 17.581 1.00 7.36 92 VAL A N 1
ATOM 697 C CA . VAL A 1 92 ? 4.286 59.969 17.104 1.00 8.01 92 VAL A CA 1
ATOM 698 C C . VAL A 1 92 ? 5.514 60.428 17.856 1.00 7.16 92 VAL A C 1
ATOM 699 O O . VAL A 1 92 ? 5.449 60.939 18.940 1.00 8.53 92 VAL A O 1
ATOM 703 N N . ILE A 1 93 ? 6.670 60.165 17.245 1.00 7.03 93 ILE A N 1
ATOM 704 C CA . ILE A 1 93 ? 7.962 60.166 17.974 1.00 6.98 93 ILE A CA 1
ATOM 705 C C . ILE A 1 93 ? 8.709 61.448 17.725 1.00 6.53 93 ILE A C 1
ATOM 706 O O . ILE A 1 93 ? 9.287 62.052 18.637 1.00 7.35 93 ILE A O 1
ATOM 711 N N . HIS A 1 94 ? 8.753 61.845 16.495 1.00 7.01 94 HIS A N 1
ATOM 712 C CA . HIS A 1 94 ? 9.399 63.132 16.121 1.00 7.05 94 HIS A CA 1
ATOM 713 C C . HIS A 1 94 ? 8.681 63.719 14.947 1.00 7.60 94 HIS A C 1
ATOM 714 O O . HIS A 1 94 ? 9.293 64.248 13.983 1.00 10.63 94 HIS A O 1
ATOM 721 N N . GLY A 1 95 ? 7.364 63.711 15.065 1.00 7.14 95 GLY A N 1
ATOM 722 C CA . GLY A 1 95 ? 6.528 64.286 14.031 1.00 7.30 95 GLY A CA 1
ATOM 723 C C . GLY A 1 95 ? 5.564 63.259 13.472 1.00 8.20 95 GLY A C 1
ATOM 724 O O . GLY A 1 95 ? 5.827 62.009 13.510 1.00 10.56 95 GLY A O 1
ATOM 725 N N . TYR A 1 96 ? 4.430 63.792 12.954 1.00 8.67 96 TYR A N 1
ATOM 726 C CA . TYR A 1 96 ? 3.422 63.004 12.358 1.00 8.32 96 TYR A CA 1
ATOM 727 C C . TYR A 1 96 ? 3.632 62.915 10.857 1.00 10.07 96 TYR A C 1
ATOM 728 O O . TYR A 1 96 ? 4.311 61.989 10.365 1.00 11.38 96 TYR A O 1
ATOM 737 N N . LYS A 1 97 ? 3.054 63.857 10.099 1.00 11.07 97 LYS A N 1
ATOM 738 C CA . LYS A 1 97 ? 3.315 63.979 8.640 1.00 10.30 97 LYS A CA 1
ATOM 739 C C . LYS A 1 97 ? 4.408 64.977 8.361 1.00 10.25 97 LYS A C 1
ATOM 740 O O . LYS A 1 97 ? 5.253 64.718 7.448 1.00 10.63 97 LYS A O 1
ATOM 746 N N . THR A 1 98 ? 4.451 66.081 9.123 1.00 8.59 98 THR A N 1
ATOM 747 C CA . THR A 1 98 ? 5.614 66.950 9.097 1.00 8.77 98 THR A CA 1
ATOM 748 C C . THR A 1 98 ? 6.674 66.363 10.036 1.00 9.60 98 THR A C 1
ATOM 749 O O . THR A 1 98 ? 6.474 66.353 11.292 1.00 9.14 98 THR A O 1
ATOM 753 N N . VAL A 1 99 ? 7.740 65.792 9.453 1.00 8.26 99 VAL A N 1
ATOM 754 C CA . VAL A 1 99 ? 8.695 65.039 10.246 1.00 7.17 99 VAL A CA 1
ATOM 755 C C . VAL A 1 99 ? 9.812 65.988 10.668 1.00 7.55 99 VAL A C 1
ATOM 756 O O . VAL A 1 99 ? 10.395 66.694 9.860 1.00 7.98 99 VAL A O 1
ATOM 760 N N . PHE A 1 100 ? 10.028 66.028 11.969 1.00 8.09 100 PHE A N 1
ATOM 761 C CA . PHE A 1 100 ? 11.025 66.842 12.621 1.00 7.55 100 PHE A CA 1
ATOM 762 C C . PHE A 1 100 ? 12.311 66.003 12.808 1.00 8.20 100 PHE A C 1
ATOM 763 O O . PHE A 1 100 ? 12.334 64.766 12.559 1.00 7.71 100 PHE A O 1
ATOM 771 N N . PRO A 1 101 ? 13.411 66.672 13.249 1.00 7.36 101 PRO A N 1
ATOM 772 C CA . PRO A 1 101 ? 14.648 65.875 13.541 1.00 6.95 101 PRO A CA 1
ATOM 773 C C . PRO A 1 101 ? 14.364 64.785 14.538 1.00 6.93 101 PRO A C 1
ATOM 774 O O . PRO A 1 101 ? 13.477 64.913 15.444 1.00 5.78 101 PRO A O 1
ATOM 778 N N . ILE A 1 102 ? 15.084 63.681 14.346 1.00 6.97 102 ILE A N 1
ATOM 779 C CA . ILE A 1 102 ? 15.069 62.560 15.343 1.00 8.06 102 ILE A CA 1
ATOM 780 C C . ILE A 1 102 ? 15.378 63.054 16.744 1.00 8.40 102 ILE A C 1
ATOM 781 O O . ILE A 1 102 ? 16.046 64.056 16.898 1.00 7.04 102 ILE A O 1
ATOM 786 N N . PRO A 1 103 ? 14.841 62.375 17.786 1.00 6.92 103 PRO A N 1
ATOM 787 C CA . PRO A 1 103 ? 15.066 62.930 19.099 1.00 7.12 103 PRO A CA 1
ATOM 788 C C . PRO A 1 103 ? 16.536 63.211 19.509 1.00 7.58 103 PRO A C 1
ATOM 789 O O . PRO A 1 103 ? 16.766 64.178 20.229 1.00 7.98 103 PRO A O 1
ATOM 793 N N . LEU A 1 104 ? 17.479 62.352 19.109 1.00 8.42 104 LEU A N 1
ATOM 794 C CA . LEU A 1 104 ? 18.899 62.522 19.487 1.00 6.60 104 LEU A CA 1
ATOM 795 C C . LEU A 1 104 ? 19.372 63.864 18.913 1.00 6.21 104 LEU A C 1
ATOM 796 O O . LEU A 1 104 ? 20.104 64.567 19.546 1.00 9.02 104 LEU A O 1
ATOM 801 N N . ALA A 1 105 ? 18.915 64.211 17.711 1.00 6.20 105 ALA A N 1
ATOM 802 C CA . ALA A 1 105 ? 19.215 65.525 17.099 1.00 7.04 105 ALA A CA 1
ATOM 803 C C . ALA A 1 105 ? 18.553 66.649 17.914 1.00 8.01 105 ALA A C 1
ATOM 804 O O . ALA A 1 105 ? 19.152 67.693 18.203 1.00 10.82 105 ALA A O 1
ATOM 806 N N . LEU A 1 106 ? 17.308 66.446 18.309 1.00 8.61 106 LEU A N 1
ATOM 807 C CA . LEU A 1 106 ? 16.639 67.453 19.107 1.00 8.05 106 LEU A CA 1
ATOM 808 C C . LEU A 1 106 ? 17.426 67.683 20.413 1.00 7.24 106 LEU A C 1
ATOM 809 O O . LEU A 1 106 ? 17.405 68.736 20.958 1.00 7.35 106 LEU A O 1
ATOM 814 N N . GLY A 1 107 ? 18.026 66.662 20.964 1.00 7.70 107 GLY A N 1
ATOM 815 C CA . GLY A 1 107 ? 18.814 66.757 22.202 1.00 6.08 107 GLY A CA 1
ATOM 816 C C . GLY A 1 107 ? 19.950 67.760 21.892 1.00 5.97 107 GLY A C 1
ATOM 817 O O . GLY A 1 107 ? 20.229 68.666 22.660 1.00 6.72 107 GLY A O 1
ATOM 818 N N . CYS A 1 108 ? 20.515 67.627 20.735 1.00 5.77 108 CYS A N 1
ATOM 819 C CA . CYS A 1 108 ? 21.657 68.539 20.325 1.00 7.76 108 CYS A CA 1
ATOM 820 C C . CYS A 1 108 ? 21.258 70.033 20.147 1.00 8.11 108 CYS A C 1
ATOM 821 O O . CYS A 1 108 ? 22.108 70.883 20.149 1.00 6.74 108 CYS A O 1
ATOM 824 N N . SER A 1 109 ? 19.952 70.317 19.952 1.00 7.35 109 SER A N 1
ATOM 825 C CA . SER A 1 109 ? 19.452 71.675 19.967 1.00 7.13 109 SER A CA 1
ATOM 826 C C . SER A 1 109 ? 19.689 72.375 21.280 1.00 7.41 109 SER A C 1
ATOM 827 O O . SER A 1 109 ? 19.836 73.573 21.248 1.00 7.91 109 SER A O 1
ATOM 830 N N . PHE A 1 110 ? 19.754 71.649 22.395 1.00 7.27 110 PHE A N 1
ATOM 831 C CA . PHE A 1 110 ? 19.792 72.267 23.759 1.00 8.19 110 PHE A CA 1
ATOM 832 C C . PHE A 1 110 ? 18.734 73.354 23.884 1.00 11.50 110 PHE A C 1
ATOM 833 O O . PHE A 1 110 ? 18.931 74.379 24.598 1.00 10.55 110 PHE A O 1
ATOM 841 N N . ASP A 1 111 ? 17.595 73.152 23.170 1.00 10.15 111 ASP A N 1
ATOM 842 C CA . ASP A 1 111 ? 16.576 74.174 23.071 1.00 13.67 111 ASP A CA 1
ATOM 843 C C . ASP A 1 111 ? 15.169 73.688 23.410 1.00 11.17 111 ASP A C 1
ATOM 844 O O . ASP A 1 111 ? 14.515 73.026 22.614 1.00 10.82 111 ASP A O 1
ATOM 849 N N . ARG A 1 112 ? 14.734 74.015 24.631 1.00 10.53 112 ARG A N 1
ATOM 850 C CA . ARG A 1 112 ? 13.478 73.546 25.183 1.00 9.23 112 ARG A CA 1
ATOM 851 C C . ARG A 1 112 ? 12.328 73.951 24.241 1.00 8.17 112 ARG A C 1
ATOM 852 O O . ARG A 1 112 ? 11.453 73.144 23.962 1.00 9.97 112 ARG A O 1
ATOM 860 N N . GLU A 1 113 ? 12.315 75.189 23.755 1.00 10.81 113 GLU A N 1
ATOM 861 C CA . GLU A 1 113 ? 11.163 75.686 22.957 1.00 9.48 113 GLU A CA 1
ATOM 862 C C . GLU A 1 113 ? 11.106 74.930 21.591 1.00 8.30 113 GLU A C 1
ATOM 863 O O . GLU A 1 113 ? 10.034 74.588 21.153 1.00 7.96 113 GLU A O 1
ATOM 869 N N . THR A 1 114 ? 12.249 74.605 20.973 1.00 9.48 114 THR A N 1
ATOM 870 C CA . THR A 1 114 ? 12.259 73.770 19.796 1.00 8.94 114 THR A CA 1
ATOM 871 C C . THR A 1 114 ? 11.533 72.450 20.031 1.00 8.25 114 THR A C 1
ATOM 872 O O . THR A 1 114 ? 10.767 72.011 19.206 1.00 8.71 114 THR A O 1
ATOM 876 N N . VAL A 1 115 ? 11.869 71.768 21.143 1.00 8.71 115 VAL A N 1
ATOM 877 C CA . VAL A 1 115 ? 11.231 70.486 21.459 1.00 9.30 115 VAL A CA 1
ATOM 878 C C . VAL A 1 115 ? 9.741 70.634 21.761 1.00 9.29 115 VAL A C 1
ATOM 879 O O . VAL A 1 115 ? 8.935 69.836 21.291 1.00 8.53 115 VAL A O 1
ATOM 883 N N . ARG A 1 116 ? 9.350 71.663 22.491 1.00 8.42 116 ARG A N 1
ATOM 884 C CA . ARG A 1 116 ? 7.925 71.887 22.698 1.00 8.61 116 ARG A CA 1
ATOM 885 C C . ARG A 1 116 ? 7.145 72.133 21.393 1.00 7.54 116 ARG A C 1
ATOM 886 O O . ARG A 1 116 ? 6.058 71.610 21.185 1.00 8.81 116 ARG A O 1
ATOM 894 N N . VAL A 1 117 ? 7.695 72.966 20.515 1.00 9.29 117 VAL A N 1
ATOM 895 C CA . VAL A 1 117 ? 7.053 73.218 19.235 1.00 9.39 117 VAL A CA 1
ATOM 896 C C . VAL A 1 117 ? 6.929 71.951 18.391 1.00 9.21 117 VAL A C 1
ATOM 897 O O . VAL A 1 117 ? 5.901 71.703 17.782 1.00 9.65 117 VAL A O 1
ATOM 901 N N . MET A 1 118 ? 8.003 71.157 18.367 1.00 9.47 118 MET A N 1
ATOM 902 C CA . MET A 1 118 ? 7.946 69.888 17.693 1.00 8.30 118 MET A CA 1
ATOM 903 C C . MET A 1 118 ? 6.735 69.100 18.208 1.00 8.07 118 MET A C 1
ATOM 904 O O . MET A 1 118 ? 5.921 68.568 17.413 1.00 7.82 118 MET A O 1
ATOM 909 N N . ALA A 1 119 ? 6.628 68.942 19.534 1.00 7.40 119 ALA A N 1
ATOM 910 C CA . ALA A 1 119 ? 5.537 68.132 20.067 1.00 7.70 119 ALA A CA 1
ATOM 911 C C . ALA A 1 119 ? 4.150 68.761 19.820 1.00 7.36 119 ALA A C 1
ATOM 912 O O . ALA A 1 119 ? 3.169 68.059 19.554 1.00 6.48 119 ALA A O 1
ATOM 914 N N . GLU A 1 120 ? 4.058 70.105 19.906 1.00 7.38 120 GLU A N 1
ATOM 915 C CA . GLU A 1 120 ? 2.807 70.770 19.526 1.00 9.43 120 GLU A CA 1
ATOM 916 C C . GLU A 1 120 ? 2.338 70.508 18.071 1.00 9.92 120 GLU A C 1
ATOM 917 O O . GLU A 1 120 ? 1.158 70.193 17.854 1.00 9.65 120 GLU A O 1
ATOM 923 N N . VAL A 1 121 ? 3.250 70.631 17.099 1.00 9.83 121 VAL A N 1
ATOM 924 C CA . VAL A 1 121 ? 2.910 70.341 15.728 1.00 9.63 121 VAL A CA 1
ATOM 925 C C . VAL A 1 121 ? 2.503 68.871 15.551 1.00 8.85 121 VAL A C 1
ATOM 926 O O . VAL A 1 121 ? 1.546 68.544 14.857 1.00 9.30 121 VAL A O 1
ATOM 930 N N . SER A 1 122 ? 3.242 67.980 16.172 1.00 9.64 122 SER A N 1
ATOM 931 C CA . SER A 1 122 ? 2.989 66.568 16.113 1.00 7.35 122 SER A CA 1
ATOM 932 C C . SER A 1 122 ? 1.553 66.306 16.564 1.00 7.78 122 SER A C 1
ATOM 933 O O . SER A 1 122 ? 0.826 65.566 15.918 1.00 8.06 122 SER A O 1
ATOM 936 N N . ALA A 1 123 ? 1.191 66.895 17.706 1.00 7.86 123 ALA A N 1
ATOM 937 C CA . ALA A 1 123 ? -0.165 66.712 18.261 1.00 8.75 123 ALA A CA 1
ATOM 938 C C . ALA A 1 123 ? -1.244 67.353 17.395 1.00 7.05 123 ALA A C 1
ATOM 939 O O . ALA A 1 123 ? -2.285 66.767 17.223 1.00 6.81 123 ALA A O 1
ATOM 941 N N . LEU A 1 124 ? -0.956 68.520 16.829 1.00 8.19 124 LEU A N 1
ATOM 942 C CA . LEU A 1 124 ? -1.910 69.169 15.907 1.00 7.77 124 LEU A CA 1
ATOM 943 C C . LEU A 1 124 ? -2.262 68.210 14.766 1.00 8.31 124 LEU A C 1
ATOM 944 O O . LEU A 1 124 ? -3.424 68.010 14.412 1.00 9.01 124 LEU A O 1
ATOM 949 N N . GLU A 1 125 ? -1.230 67.615 14.190 1.00 8.57 125 GLU A N 1
ATOM 950 C CA . GLU A 1 125 ? -1.403 66.684 13.080 1.00 8.49 125 GLU A CA 1
ATOM 951 C C . GLU A 1 125 ? -1.974 65.324 13.443 1.00 8.39 125 GLU A C 1
ATOM 952 O O . GLU A 1 125 ? -2.873 64.826 12.761 1.00 10.85 125 GLU A O 1
ATOM 958 N N . ALA A 1 126 ? -1.482 64.757 14.559 1.00 8.09 126 ALA A N 1
ATOM 959 C CA . ALA A 1 126 ? -1.857 63.437 14.985 1.00 9.21 126 ALA A CA 1
ATOM 960 C C . ALA A 1 126 ? -3.326 63.473 15.406 1.00 8.14 126 ALA A C 1
ATOM 961 O O . ALA A 1 126 ? -4.076 62.545 15.050 1.00 7.52 126 ALA A O 1
ATOM 963 N N . THR A 1 127 ? -3.743 64.534 16.096 1.00 7.72 127 THR A N 1
ATOM 964 C CA . THR A 1 127 ? -5.186 64.632 16.459 1.00 8.73 127 THR A CA 1
ATOM 965 C C . THR A 1 127 ? -6.047 64.798 15.243 1.00 9.07 127 THR A C 1
ATOM 966 O O . THR A 1 127 ? -7.181 64.333 15.234 1.00 9.49 127 THR A O 1
ATOM 970 N N . ALA A 1 128 ? -5.552 65.530 14.241 1.00 9.15 128 ALA A N 1
ATOM 971 C CA . ALA A 1 128 ? -6.288 65.702 12.986 1.00 8.99 128 ALA A CA 1
ATOM 972 C C . ALA A 1 128 ? -6.516 64.386 12.280 1.00 10.94 128 ALA A C 1
ATOM 973 O O . ALA A 1 128 ? -7.533 64.260 11.567 1.00 13.45 128 ALA A O 1
ATOM 975 N N . ASP A 1 129 ? -5.671 63.367 12.563 1.00 9.59 129 ASP A N 1
ATOM 976 C CA . ASP A 1 129 ? -5.825 62.085 11.926 1.00 11.74 129 ASP A CA 1
ATOM 977 C C . ASP A 1 129 ? -6.421 61.044 12.893 1.00 11.42 129 ASP A C 1
ATOM 978 O O . ASP A 1 129 ? -6.362 59.864 12.643 1.00 17.34 129 ASP A O 1
ATOM 983 N N . GLY A 1 130 ? -6.951 61.511 14.031 1.00 11.85 130 GLY A N 1
ATOM 984 C CA . GLY A 1 130 ? -7.747 60.705 14.920 1.00 13.20 130 GLY A CA 1
ATOM 985 C C . GLY A 1 130 ? -7.077 60.032 16.115 1.00 14.68 130 GLY A C 1
ATOM 986 O O . GLY A 1 130 ? -7.684 59.230 16.765 1.00 16.32 130 GLY A O 1
ATOM 987 N N . HIS A 1 131 ? -5.817 60.339 16.358 1.00 12.74 131 HIS A N 1
ATOM 988 C CA . HIS A 1 131 ? -5.054 59.762 17.467 1.00 9.80 131 HIS A CA 1
ATOM 989 C C . HIS A 1 131 ? -5.206 60.536 18.769 1.00 8.09 131 HIS A C 1
ATOM 990 O O . HIS A 1 131 ? -5.084 61.730 18.785 1.00 10.40 131 HIS A O 1
ATOM 997 N N . HIS A 1 132 ? -5.366 59.802 19.879 1.00 8.99 132 HIS A N 1
ATOM 998 C CA . HIS A 1 132 ? -5.593 60.374 21.216 1.00 8.30 132 HIS A CA 1
ATOM 999 C C . HIS A 1 132 ? -4.344 60.397 22.070 1.00 8.43 132 HIS A C 1
ATOM 1000 O O . HIS A 1 132 ? -4.247 61.240 22.944 1.00 9.72 132 HIS A O 1
ATOM 1007 N N . VAL A 1 133 ? -3.466 59.417 21.893 1.00 8.21 133 VAL A N 1
ATOM 1008 C CA . VAL A 1 133 ? -2.237 59.260 22.684 1.00 7.47 133 VAL A CA 1
ATOM 1009 C C . VAL A 1 133 ? -1.046 59.025 21.791 1.00 8.26 133 VAL A C 1
ATOM 1010 O O . VAL A 1 133 ? -1.145 58.289 20.820 1.00 9.74 133 VAL A O 1
ATOM 1014 N N . THR A 1 134 ? 0.100 59.597 22.155 1.00 8.83 134 THR A N 1
ATOM 1015 C CA . THR A 1 134 ? 1.337 59.184 21.528 1.00 7.47 134 THR A CA 1
ATOM 1016 C C . THR A 1 134 ? 2.284 58.517 22.493 1.00 8.01 134 THR A C 1
ATOM 1017 O O . THR A 1 134 ? 2.415 58.961 23.643 1.00 7.62 134 THR A O 1
ATOM 1021 N N . PHE A 1 135 ? 3.032 57.555 21.955 1.00 8.71 135 PHE A N 1
ATOM 1022 C CA . PHE A 1 135 ? 4.045 56.815 22.702 1.00 8.10 135 PHE A CA 1
ATOM 1023 C C . PHE A 1 135 ? 5.376 57.588 22.697 1.00 7.88 135 PHE A C 1
ATOM 1024 O O . PHE A 1 135 ? 6.384 57.151 22.074 1.00 7.08 135 PHE A O 1
ATOM 1032 N N . SER A 1 136 ? 5.334 58.755 23.308 1.00 7.27 136 SER A N 1
ATOM 1033 C CA . SER A 1 136 ? 6.437 59.685 23.394 1.00 7.64 136 SER A CA 1
ATOM 1034 C C . SER A 1 136 ? 6.176 60.607 24.580 1.00 7.41 136 SER A C 1
ATOM 1035 O O . SER A 1 136 ? 5.020 60.849 24.936 1.00 6.85 136 SER A O 1
ATOM 1038 N N . PRO A 1 137 ? 7.218 61.090 25.263 1.00 6.85 137 PRO A N 1
ATOM 1039 C CA . PRO A 1 137 ? 8.665 61.025 25.009 1.00 7.43 137 PRO A CA 1
ATOM 1040 C C . PRO A 1 137 ? 9.337 59.690 25.414 1.00 7.64 137 PRO A C 1
ATOM 1041 O O . PRO A 1 137 ? 8.932 59.005 26.354 1.00 5.59 137 PRO A O 1
ATOM 1045 N N . MET A 1 138 ? 10.410 59.332 24.675 1.00 9.51 138 MET A N 1
ATOM 1046 C CA . MET A 1 138 ? 11.307 58.266 25.083 1.00 8.24 138 MET A CA 1
ATOM 1047 C C . MET A 1 138 ? 12.431 58.887 25.926 1.00 7.22 138 MET A C 1
ATOM 1048 O O . MET A 1 138 ? 13.218 59.754 25.445 1.00 7.49 138 MET A O 1
ATOM 1053 N N . LEU A 1 139 ? 12.541 58.422 27.149 1.00 6.68 139 LEU A N 1
ATOM 1054 C CA . LEU A 1 139 ? 13.398 59.051 28.183 1.00 7.84 139 LEU A CA 1
ATOM 1055 C C . LEU A 1 139 ? 14.467 58.129 28.739 1.00 7.99 139 LEU A C 1
ATOM 1056 O O . LEU A 1 139 ? 14.973 58.321 29.845 1.00 8.96 139 LEU A O 1
ATOM 1061 N N . ASP A 1 140 ? 14.852 57.125 27.941 1.00 7.72 140 ASP A N 1
ATOM 1062 C CA . ASP A 1 140 ? 15.870 56.161 28.375 1.00 6.47 140 ASP A CA 1
ATOM 1063 C C . ASP A 1 140 ? 17.224 56.839 28.194 1.00 7.08 140 ASP A C 1
ATOM 1064 O O . ASP A 1 140 ? 17.622 57.281 27.063 1.00 8.81 140 ASP A O 1
ATOM 1069 N N . LEU A 1 141 ? 17.973 56.922 29.294 1.00 6.60 141 LEU A N 1
ATOM 1070 C CA . LEU A 1 141 ? 19.347 57.411 29.268 1.00 6.59 141 LEU A CA 1
ATOM 1071 C C . LEU A 1 141 ? 20.191 56.440 28.448 1.00 5.91 141 LEU A C 1
ATOM 1072 O O . LEU A 1 141 ? 20.023 55.208 28.577 1.00 6.35 141 LEU A O 1
ATOM 1077 N N . VAL A 1 142 ? 21.001 57.012 27.555 1.00 6.39 142 VAL A N 1
ATOM 1078 C CA . VAL A 1 142 ? 21.848 56.239 26.682 1.00 5.36 142 VAL A CA 1
ATOM 1079 C C . VAL A 1 142 ? 23.328 56.617 26.838 1.00 6.38 142 VAL A C 1
ATOM 1080 O O . VAL A 1 142 ? 23.712 57.820 26.814 1.00 7.15 142 VAL A O 1
ATOM 1084 N N . ARG A 1 143 ? 24.151 55.575 26.944 1.00 6.32 143 ARG A N 1
ATOM 1085 C CA . ARG A 1 143 ? 25.612 55.705 26.961 1.00 5.94 143 ARG A CA 1
ATOM 1086 C C . ARG A 1 143 ? 26.285 54.783 25.907 1.00 7.11 143 ARG A C 1
ATOM 1087 O O . ARG A 1 143 ? 27.514 54.705 25.903 1.00 8.37 143 ARG A O 1
ATOM 1095 N N . ASP A 1 144 ? 25.496 54.103 25.061 1.00 6.18 144 ASP A N 1
ATOM 1096 C CA . ASP A 1 144 ? 25.995 53.018 24.213 1.00 5.85 144 ASP A CA 1
ATOM 1097 C C . ASP A 1 144 ? 25.402 53.169 22.824 1.00 6.37 144 ASP A C 1
ATOM 1098 O O . ASP A 1 144 ? 24.301 52.737 22.523 1.00 4.85 144 ASP A O 1
ATOM 1103 N N . PRO A 1 145 ? 26.156 53.810 21.924 1.00 6.53 145 PRO A N 1
ATOM 1104 C CA . PRO A 1 145 ? 25.676 54.019 20.598 1.00 5.73 145 PRO A CA 1
ATOM 1105 C C . PRO A 1 145 ? 25.590 52.796 19.689 1.00 7.05 145 PRO A C 1
ATOM 1106 O O . PRO A 1 145 ? 25.118 52.925 18.537 1.00 8.56 145 PRO A O 1
ATOM 1110 N N . ARG A 1 146 ? 25.975 51.599 20.172 1.00 5.75 146 ARG A N 1
ATOM 1111 C CA . ARG A 1 146 ? 25.680 50.337 19.395 1.00 5.29 146 ARG A CA 1
ATOM 1112 C C . ARG A 1 146 ? 24.199 50.156 19.317 1.00 5.20 146 ARG A C 1
ATOM 1113 O O . ARG A 1 146 ? 23.662 49.667 18.295 1.00 6.44 146 ARG A O 1
ATOM 1121 N N . TRP A 1 147 ? 23.485 50.548 20.359 1.00 6.10 147 TRP A N 1
ATOM 1122 C CA . TRP A 1 147 ? 22.016 50.366 20.453 1.00 5.01 147 TRP A CA 1
ATOM 1123 C C . TRP A 1 147 ? 21.335 51.289 19.470 1.00 5.12 147 TRP A C 1
ATOM 1124 O O . TRP A 1 147 ? 21.471 52.542 19.522 1.00 5.22 147 TRP A O 1
ATOM 1135 N N . GLY A 1 148 ? 20.500 50.708 18.599 1.00 6.52 148 GLY A N 1
ATOM 1136 C CA . GLY A 1 148 ? 19.824 51.487 17.577 1.00 6.62 148 GLY A CA 1
ATOM 1137 C C . GLY A 1 148 ? 18.852 52.518 18.067 1.00 6.25 148 GLY A C 1
ATOM 1138 O O . GLY A 1 148 ? 18.593 53.513 17.399 1.00 7.22 148 GLY A O 1
ATOM 1139 N N . ARG A 1 149 ? 18.344 52.292 19.252 1.00 5.62 149 ARG A N 1
ATOM 1140 C CA . ARG A 1 149 ? 17.317 53.184 19.865 1.00 5.20 149 ARG A CA 1
ATOM 1141 C C . ARG A 1 149 ? 17.887 54.457 20.500 1.00 5.52 149 ARG A C 1
ATOM 1142 O O . ARG A 1 149 ? 17.114 55.279 20.935 1.00 7.74 149 ARG A O 1
ATOM 1150 N N . VAL A 1 150 ? 19.206 54.700 20.461 1.00 6.59 150 VAL A N 1
ATOM 1151 C CA . VAL A 1 150 ? 19.753 55.965 20.858 1.00 5.74 150 VAL A CA 1
ATOM 1152 C C . VAL A 1 150 ? 19.075 57.085 20.075 1.00 5.39 150 VAL A C 1
ATOM 1153 O O . VAL A 1 150 ? 18.964 58.201 20.618 1.00 6.12 150 VAL A O 1
ATOM 1157 N N . MET A 1 151 ? 18.627 56.819 18.842 1.00 5.86 151 MET A N 1
ATOM 1158 C CA . MET A 1 151 ? 18.028 57.897 18.027 1.00 5.92 151 MET A CA 1
ATOM 1159 C C . MET A 1 151 ? 16.777 58.486 18.674 1.00 5.85 151 MET A C 1
ATOM 1160 O O . MET A 1 151 ? 16.385 59.574 18.333 1.00 5.53 151 MET A O 1
ATOM 1165 N N . GLU A 1 152 ? 16.155 57.721 19.559 1.00 6.46 152 GLU A N 1
ATOM 1166 C CA . GLU A 1 152 ? 14.890 58.100 20.253 1.00 5.88 152 GLU A CA 1
ATOM 1167 C C . GLU A 1 152 ? 15.103 58.904 21.499 1.00 5.65 152 GLU A C 1
ATOM 1168 O O . GLU A 1 152 ? 14.157 59.455 22.010 1.00 6.95 152 GLU A O 1
ATOM 1174 N N . SER A 1 153 ? 16.320 58.883 22.037 1.00 6.35 153 SER A N 1
ATOM 1175 C CA . SER A 1 153 ? 16.664 59.516 23.289 1.00 6.05 153 SER A CA 1
ATOM 1176 C C . SER A 1 153 ? 17.271 60.859 22.987 1.00 6.10 153 SER A C 1
ATOM 1177 O O . SER A 1 153 ? 17.763 61.048 21.897 1.00 8.06 153 SER A O 1
ATOM 1180 N N . THR A 1 154 ? 17.333 61.774 23.988 1.00 7.38 154 THR A N 1
ATOM 1181 C CA . THR A 1 154 ? 18.056 62.986 23.828 1.00 5.98 154 THR A CA 1
ATOM 1182 C C . THR A 1 154 ? 19.504 62.858 24.283 1.00 6.67 154 THR A C 1
ATOM 1183 O O . THR A 1 154 ? 20.213 63.907 24.288 1.00 7.42 154 THR A O 1
ATOM 1187 N N . GLY A 1 155 ? 19.962 61.670 24.741 1.00 6.06 155 GLY A N 1
ATOM 1188 C CA . GLY A 1 155 ? 21.410 61.462 24.921 1.00 5.90 155 GLY A CA 1
ATOM 1189 C C . GLY A 1 155 ? 21.854 60.990 26.314 1.00 5.84 155 GLY A C 1
ATOM 1190 O O . GLY A 1 155 ? 21.084 60.336 27.071 1.00 5.58 155 GLY A O 1
ATOM 1191 N N . GLU A 1 156 ? 23.106 61.310 26.636 1.00 6.33 156 GLU A N 1
ATOM 1192 C CA . GLU A 1 156 ? 23.748 60.756 27.800 1.00 6.55 156 GLU A CA 1
ATOM 1193 C C . GLU A 1 156 ? 23.591 61.565 29.141 1.00 6.20 156 GLU A C 1
ATOM 1194 O O . GLU A 1 156 ? 24.083 61.142 30.226 1.00 7.95 156 GLU A O 1
ATOM 1200 N N . ASP A 1 157 ? 22.874 62.675 29.101 1.00 6.26 157 ASP A N 1
ATOM 1201 C CA . ASP A 1 157 ? 22.686 63.493 30.312 1.00 5.79 157 ASP A CA 1
ATOM 1202 C C . ASP A 1 157 ? 21.294 63.447 30.887 1.00 6.28 157 ASP A C 1
ATOM 1203 O O . ASP A 1 157 ? 20.329 63.780 30.219 1.00 6.88 157 ASP A O 1
ATOM 1208 N N . PRO A 1 158 ? 21.170 63.065 32.161 1.00 6.58 158 PRO A N 1
ATOM 1209 C CA . PRO A 1 158 ? 19.836 62.955 32.756 1.00 7.80 158 PRO A CA 1
ATOM 1210 C C . PRO A 1 158 ? 19.173 64.307 32.865 1.00 9.06 158 PRO A C 1
ATOM 1211 O O . PRO A 1 158 ? 17.923 64.359 32.744 1.00 9.13 158 PRO A O 1
ATOM 1215 N N . PHE A 1 159 ? 19.954 65.382 33.125 1.00 8.90 159 PHE A N 1
ATOM 1216 C CA . PHE A 1 159 ? 19.301 66.745 33.257 1.00 9.21 159 PHE A CA 1
ATOM 1217 C C . PHE A 1 159 ? 18.727 67.254 31.936 1.00 8.92 159 PHE A C 1
ATOM 1218 O O . PHE A 1 159 ? 17.515 67.616 31.850 1.00 7.86 159 PHE A O 1
ATOM 1226 N N . LEU A 1 160 ? 19.567 67.297 30.920 1.00 6.86 160 LEU A N 1
ATOM 1227 C CA . LEU A 1 160 ? 19.066 67.553 29.617 1.00 7.59 160 LEU A CA 1
ATOM 1228 C C . LEU A 1 160 ? 17.873 66.690 29.284 1.00 7.78 160 LEU A C 1
ATOM 1229 O O . LEU A 1 160 ? 16.824 67.184 28.748 1.00 7.01 160 LEU A O 1
ATOM 1234 N N . ASN A 1 161 ? 17.954 65.379 29.526 1.00 8.03 161 ASN A N 1
ATOM 1235 C CA . ASN A 1 161 ? 16.864 64.522 29.084 1.00 7.73 161 ASN A CA 1
ATOM 1236 C C . ASN A 1 161 ? 15.589 64.859 29.835 1.00 7.40 161 ASN A C 1
ATOM 1237 O O . ASN A 1 161 ? 14.491 64.796 29.285 1.00 7.07 161 ASN A O 1
ATOM 1242 N N . SER A 1 162 ? 15.758 65.175 31.122 1.00 6.59 162 SER A N 1
ATOM 1243 C CA . SER A 1 162 ? 14.617 65.580 31.969 1.00 7.67 162 SER A CA 1
ATOM 1244 C C . SER A 1 162 ? 13.950 66.876 31.444 1.00 9.20 162 SER A C 1
ATOM 1245 O O . SER A 1 162 ? 12.722 66.924 31.308 1.00 9.91 162 SER A O 1
ATOM 1248 N N . GLU A 1 163 ? 14.767 67.876 31.100 1.00 7.62 163 GLU A N 1
ATOM 1249 C CA . GLU A 1 163 ? 14.287 69.234 30.673 1.00 9.18 163 GLU A CA 1
ATOM 1250 C C . GLU A 1 163 ? 13.582 69.115 29.331 1.00 9.09 163 GLU A C 1
ATOM 1251 O O . GLU A 1 163 ? 12.472 69.620 29.150 1.00 9.32 163 GLU A O 1
ATOM 1257 N N . LEU A 1 164 ? 14.179 68.375 28.414 1.00 8.31 164 LEU A N 1
ATOM 1258 C CA . LEU A 1 164 ? 13.533 68.188 27.106 1.00 8.87 164 LEU A CA 1
ATOM 1259 C C . LEU A 1 164 ? 12.289 67.263 27.118 1.00 8.61 164 LEU A C 1
ATOM 1260 O O . LEU A 1 164 ? 11.301 67.478 26.359 1.00 9.13 164 LEU A O 1
ATOM 1265 N N . GLY A 1 165 ? 12.285 66.281 28.002 1.00 8.37 165 GLY A N 1
ATOM 1266 C CA . GLY A 1 165 ? 11.110 65.472 28.187 1.00 8.48 165 GLY A CA 1
ATOM 1267 C C . GLY A 1 165 ? 9.943 66.296 28.680 1.00 7.82 165 GLY A C 1
ATOM 1268 O O . GLY A 1 165 ? 8.828 66.135 28.187 1.00 9.55 165 GLY A O 1
ATOM 1269 N N . LYS A 1 166 ? 10.185 67.145 29.664 1.00 6.77 166 LYS A N 1
ATOM 1270 C CA . LYS A 1 166 ? 9.161 68.037 30.133 1.00 9.52 166 LYS A CA 1
ATOM 1271 C C . LYS A 1 166 ? 8.648 68.953 29.012 1.00 10.13 166 LYS A C 1
ATOM 1272 O O . LYS A 1 166 ? 7.425 69.143 28.862 1.00 10.51 166 LYS A O 1
ATOM 1278 N N . ALA A 1 167 ? 9.565 69.501 28.202 1.00 9.80 167 ALA A N 1
ATOM 1279 C CA . ALA A 1 167 ? 9.132 70.274 27.062 1.00 9.31 167 ALA A CA 1
ATOM 1280 C C . ALA A 1 167 ? 8.260 69.495 26.079 1.00 10.28 167 ALA A C 1
ATOM 1281 O O . ALA A 1 167 ? 7.269 70.056 25.587 1.00 10.12 167 ALA A O 1
ATOM 1283 N N . MET A 1 168 ? 8.578 68.206 25.833 1.00 8.55 168 MET A N 1
ATOM 1284 C CA . MET A 1 168 ? 7.754 67.395 24.909 1.00 10.66 168 MET A CA 1
ATOM 1285 C C . MET A 1 168 ? 6.367 67.150 25.473 1.00 10.83 168 MET A C 1
ATOM 1286 O O . MET A 1 168 ? 5.343 67.331 24.773 1.00 9.03 168 MET A O 1
ATOM 1291 N N . VAL A 1 169 ? 6.322 66.806 26.764 1.00 10.92 169 VAL A N 1
ATOM 1292 C CA . VAL A 1 169 ? 5.019 66.560 27.427 1.00 12.36 169 VAL A CA 1
ATOM 1293 C C . VAL A 1 169 ? 4.138 67.824 27.333 1.00 12.84 169 VAL A C 1
ATOM 1294 O O . VAL A 1 169 ? 2.961 67.753 26.985 1.00 10.64 169 VAL A O 1
ATOM 1298 N N . ASP A 1 170 ? 4.728 68.987 27.636 1.00 12.06 170 ASP A N 1
ATOM 1299 C CA . ASP A 1 170 ? 4.020 70.260 27.563 1.00 12.57 170 ASP A CA 1
ATOM 1300 C C . ASP A 1 170 ? 3.517 70.520 26.113 1.00 11.48 170 ASP A C 1
ATOM 1301 O O . ASP A 1 170 ? 2.383 70.911 25.888 1.00 10.31 170 ASP A O 1
ATOM 1306 N N . GLY A 1 171 ? 4.378 70.277 25.137 1.00 10.42 171 GLY A N 1
ATOM 1307 C CA . GLY A 1 171 ? 4.012 70.437 23.726 1.00 9.97 171 GLY A CA 1
ATOM 1308 C C . GLY A 1 171 ? 2.862 69.547 23.290 1.00 9.41 171 GLY A C 1
ATOM 1309 O O . GLY A 1 171 ? 1.894 69.987 22.585 1.00 9.55 171 GLY A O 1
ATOM 1310 N N . TYR A 1 172 ? 2.906 68.287 23.702 1.00 9.07 172 TYR A N 1
ATOM 1311 C CA . TYR A 1 172 ? 1.827 67.324 23.283 1.00 9.33 172 TYR A CA 1
ATOM 1312 C C . TYR A 1 172 ? 0.519 67.641 23.987 1.00 10.10 172 TYR A C 1
ATOM 1313 O O . TYR A 1 172 ? -0.513 67.674 23.355 1.00 12.30 172 TYR A O 1
ATOM 1322 N N . GLN A 1 173 ? 0.594 67.841 25.306 1.00 10.07 173 GLN A N 1
ATOM 1323 C CA . GLN A 1 173 ? -0.588 67.836 26.128 1.00 9.47 173 GLN A CA 1
ATOM 1324 C C . GLN A 1 173 ? -1.161 69.224 26.393 1.00 11.17 173 GLN A C 1
ATOM 1325 O O . GLN A 1 173 ? -2.344 69.374 26.707 1.00 10.34 173 GLN A O 1
ATOM 1331 N N . GLY A 1 174 ? -0.335 70.226 26.343 1.00 13.42 174 GLY A N 1
ATOM 1332 C CA . GLY A 1 174 ? -0.675 71.504 27.011 1.00 13.51 174 GLY A CA 1
ATOM 1333 C C . GLY A 1 174 ? -1.077 71.336 28.458 1.00 15.57 174 GLY A C 1
ATOM 1334 O O . GLY A 1 174 ? -0.408 70.635 29.202 1.00 15.13 174 GLY A O 1
ATOM 1335 N N . ASP A 1 175 ? -2.193 71.986 28.856 1.00 16.15 175 ASP A N 1
ATOM 1336 C CA . ASP A 1 175 ? -2.677 71.859 30.197 1.00 14.71 175 ASP A CA 1
ATOM 1337 C C . ASP A 1 175 ? -3.412 70.525 30.276 1.00 14.98 175 ASP A C 1
ATOM 1338 O O . ASP A 1 175 ? -4.503 70.344 29.692 1.00 17.59 175 ASP A O 1
ATOM 1343 N N . ALA A 1 176 ? -2.806 69.575 30.979 1.00 14.39 176 ALA A N 1
ATOM 1344 C CA . ALA A 1 176 ? -3.324 68.198 30.964 1.00 17.31 176 ALA A CA 1
ATOM 1345 C C . ALA A 1 176 ? -4.749 68.098 31.487 1.00 16.01 176 ALA A C 1
ATOM 1346 O O . ALA A 1 176 ? -5.474 67.165 31.141 1.00 16.28 176 ALA A O 1
ATOM 1348 N N . SER A 1 177 ? -5.127 68.998 32.388 1.00 15.17 177 SER A N 1
ATOM 1349 C CA . SER A 1 177 ? -6.500 68.910 32.986 1.00 15.49 177 SER A CA 1
ATOM 1350 C C . SER A 1 177 ? -7.577 69.328 32.005 1.00 16.98 177 SER A C 1
ATOM 1351 O O . SER A 1 177 ? -8.739 69.193 32.345 1.00 17.92 177 SER A O 1
ATOM 1354 N N . LYS A 1 178 ? -7.206 69.822 30.808 1.00 16.44 178 LYS A N 1
ATOM 1355 C CA . LYS A 1 178 ? -8.120 70.264 29.786 1.00 15.42 178 LYS A CA 1
ATOM 1356 C C . LYS A 1 178 ? -8.028 69.455 28.487 1.00 12.04 178 LYS A C 1
ATOM 1357 O O . LYS A 1 178 ? -8.425 69.938 27.439 1.00 12.87 178 LYS A O 1
ATOM 1363 N N . LEU A 1 179 ? -7.592 68.200 28.553 1.00 11.40 179 LEU A N 1
ATOM 1364 C CA . LEU A 1 179 ? -7.529 67.360 27.362 1.00 10.34 179 LEU A CA 1
ATOM 1365 C C . LEU A 1 179 ? -8.923 67.026 26.827 1.00 12.82 179 LEU A C 1
ATOM 1366 O O . LEU A 1 179 ? -9.083 66.527 25.698 1.00 12.60 179 LEU A O 1
ATOM 1371 N N . ASN A 1 180 ? -9.963 67.308 27.637 1.00 11.61 180 ASN A N 1
ATOM 1372 C CA . ASN A 1 180 ? -11.300 67.067 27.165 1.00 14.20 180 ASN A CA 1
ATOM 1373 C C . ASN A 1 180 ? -11.828 68.213 26.334 1.00 12.29 180 ASN A C 1
ATOM 1374 O O . ASN A 1 180 ? -12.807 68.027 25.605 1.00 15.48 180 ASN A O 1
ATOM 1379 N N . GLU A 1 181 ? -11.116 69.345 26.337 1.00 13.66 181 GLU A N 1
ATOM 1380 C CA . GLU A 1 181 ? -11.522 70.587 25.627 1.00 14.99 181 GLU A CA 1
ATOM 1381 C C . GLU A 1 181 ? -10.548 70.997 24.538 1.00 13.54 181 GLU A C 1
ATOM 1382 O O . GLU A 1 181 ? -10.949 71.522 23.550 1.00 17.84 181 GLU A O 1
ATOM 1388 N N . ASN A 1 182 ? -9.248 70.798 24.766 1.00 12.99 182 ASN A N 1
ATOM 1389 C CA . ASN A 1 182 ? -8.215 71.171 23.865 1.00 12.83 182 ASN A CA 1
ATOM 1390 C C . ASN A 1 182 ? -7.926 69.965 22.931 1.00 12.54 182 ASN A C 1
ATOM 1391 O O . ASN A 1 182 ? -6.979 69.206 23.144 1.00 12.22 182 ASN A O 1
ATOM 1396 N N . LEU A 1 183 ? -8.711 69.834 21.864 1.00 10.46 183 LEU A N 1
ATOM 1397 C CA . LEU A 1 183 ? -8.682 68.646 21.028 1.00 12.18 183 LEU A CA 1
ATOM 1398 C C . LEU A 1 183 ? -7.631 68.633 19.936 1.00 10.29 183 LEU A C 1
ATOM 1399 O O . LEU A 1 183 ? -7.573 67.657 19.145 1.00 11.89 183 LEU A O 1
ATOM 1404 N N . GLU A 1 184 ? -6.750 69.625 19.956 1.00 11.19 184 GLU A N 1
ATOM 1405 C CA . GLU A 1 184 ? -5.526 69.619 19.100 1.00 11.64 184 GLU A CA 1
ATOM 1406 C C . GLU A 1 184 ? -4.258 69.214 19.877 1.00 11.87 184 GLU A C 1
ATOM 1407 O O . GLU A 1 184 ? -3.194 69.034 19.286 1.00 10.34 184 GLU A O 1
ATOM 1413 N N . GLN A 1 185 ? -4.404 69.097 21.185 1.00 11.22 185 GLN A N 1
ATOM 1414 C CA . GLN A 1 185 ? -3.418 68.441 22.078 1.00 11.51 185 GLN A CA 1
ATOM 1415 C C . GLN A 1 185 ? -3.818 67.002 22.314 1.00 11.67 185 GLN A C 1
ATOM 1416 O O . GLN A 1 185 ? -4.970 66.599 22.085 1.00 8.94 185 GLN A O 1
ATOM 1422 N N . MET A 1 186 ? -2.862 66.189 22.777 1.00 11.60 186 MET A N 1
ATOM 1423 C CA . MET A 1 186 ? -3.101 64.765 22.961 1.00 9.71 186 MET A CA 1
ATOM 1424 C C . MET A 1 186 ? -2.365 64.285 24.216 1.00 10.00 186 MET A C 1
ATOM 1425 O O . MET A 1 186 ? -1.490 64.978 24.742 1.00 11.54 186 MET A O 1
ATOM 1430 N N . ALA A 1 187 ? -2.713 63.099 24.693 1.00 9.49 187 ALA A N 1
ATOM 1431 C CA . ALA A 1 187 ? -2.005 62.499 25.819 1.00 7.62 187 ALA A CA 1
ATOM 1432 C C . ALA A 1 187 ? -0.628 61.991 25.384 1.00 7.78 187 ALA A C 1
ATOM 1433 O O . ALA A 1 187 ? -0.454 61.378 24.320 1.00 7.61 187 ALA A O 1
ATOM 1435 N N . ALA A 1 188 ? 0.334 62.201 26.281 1.00 8.46 188 ALA A N 1
ATOM 1436 C CA . ALA A 1 188 ? 1.675 61.661 26.142 1.00 8.26 188 ALA A CA 1
ATOM 1437 C C . ALA A 1 188 ? 1.819 60.406 26.977 1.00 9.29 188 ALA A C 1
ATOM 1438 O O . ALA A 1 188 ? 1.162 60.268 27.981 1.00 10.05 188 ALA A O 1
ATOM 1440 N N . CYS A 1 189 ? 2.696 59.495 26.553 1.00 9.02 189 CYS A N 1
ATOM 1441 C CA . CYS A 1 189 ? 3.028 58.296 27.234 1.00 9.21 189 CYS A CA 1
ATOM 1442 C C . CYS A 1 189 ? 4.568 58.213 27.329 1.00 8.81 189 CYS A C 1
ATOM 1443 O O . CYS A 1 189 ? 5.257 58.008 26.349 1.00 9.32 189 CYS A O 1
ATOM 1446 N N . VAL A 1 190 ? 5.047 58.316 28.547 1.00 7.42 190 VAL A N 1
ATOM 1447 C CA . VAL A 1 190 ? 6.488 58.211 28.887 1.00 7.94 190 VAL A CA 1
ATOM 1448 C C . VAL A 1 190 ? 6.927 56.796 28.621 1.00 8.25 190 VAL A C 1
ATOM 1449 O O . VAL A 1 190 ? 6.224 55.888 29.030 1.00 7.13 190 VAL A O 1
ATOM 1453 N N . LYS A 1 191 ? 8.105 56.576 28.031 1.00 7.84 191 LYS A N 1
ATOM 1454 C CA . LYS A 1 191 ? 8.587 55.213 27.839 1.00 7.00 191 LYS A CA 1
ATOM 1455 C C . LYS A 1 191 ? 10.149 55.274 27.946 1.00 6.83 191 LYS A C 1
ATOM 1456 O O . LYS A 1 191 ? 10.727 56.394 27.829 1.00 5.13 191 LYS A O 1
ATOM 1462 N N . HIS A 1 192 ? 10.789 54.159 28.230 1.00 7.18 192 HIS A N 1
ATOM 1463 C CA . HIS A 1 192 ? 10.268 52.848 28.544 1.00 6.66 192 HIS A CA 1
ATOM 1464 C C . HIS A 1 192 ? 10.683 52.580 29.992 1.00 7.00 192 HIS A C 1
ATOM 1465 O O . HIS A 1 192 ? 11.873 52.574 30.324 1.00 7.25 192 HIS A O 1
ATOM 1472 N N . PHE A 1 193 ? 9.712 52.358 30.852 1.00 8.71 193 PHE A N 1
ATOM 1473 C CA . PHE A 1 193 ? 9.991 52.288 32.285 1.00 7.73 193 PHE A CA 1
ATOM 1474 C C . PHE A 1 193 ? 10.539 50.896 32.600 1.00 7.28 193 PHE A C 1
ATOM 1475 O O . PHE A 1 193 ? 9.786 49.924 32.494 1.00 8.30 193 PHE A O 1
ATOM 1483 N N . ALA A 1 194 ? 11.839 50.698 32.949 1.00 6.99 194 ALA A N 1
ATOM 1484 C CA . ALA A 1 194 ? 12.893 51.679 33.098 1.00 7.49 194 ALA A CA 1
ATOM 1485 C C . ALA A 1 194 ? 14.203 51.117 32.680 1.00 5.24 194 ALA A C 1
ATOM 1486 O O . ALA A 1 194 ? 14.374 49.917 32.742 1.00 5.47 194 ALA A O 1
ATOM 1488 N N . ALA A 1 195 ? 15.096 52.026 32.257 1.00 6.11 195 ALA A N 1
ATOM 1489 C CA . ALA A 1 195 ? 16.531 51.803 32.144 1.00 6.17 195 ALA A CA 1
ATOM 1490 C C . ALA A 1 195 ? 16.898 50.945 30.915 1.00 5.68 195 ALA A C 1
ATOM 1491 O O . ALA A 1 195 ? 17.962 50.364 30.835 1.00 5.53 195 ALA A O 1
ATOM 1493 N N . TYR A 1 196 ? 16.003 50.948 29.925 1.00 5.34 196 TYR A N 1
ATOM 1494 C CA . TYR A 1 196 ? 16.140 50.116 28.756 1.00 6.90 196 TYR A CA 1
ATOM 1495 C C . TYR A 1 196 ? 17.447 50.411 27.954 1.00 7.45 196 TYR A C 1
ATOM 1496 O O . TYR A 1 196 ? 17.973 49.559 27.262 1.00 6.74 196 TYR A O 1
ATOM 1505 N N . GLY A 1 197 ? 17.844 51.679 27.947 1.00 8.43 197 GLY A N 1
ATOM 1506 C CA . GLY A 1 197 ? 19.042 52.164 27.170 1.00 6.70 197 GLY A CA 1
ATOM 1507 C C . GLY A 1 197 ? 20.382 51.573 27.645 1.00 6.57 197 GLY A C 1
ATOM 1508 O O . GLY A 1 197 ? 21.402 51.731 26.957 1.00 7.05 197 GLY A O 1
ATOM 1509 N N . ALA A 1 198 ? 20.362 50.868 28.781 1.00 5.61 198 ALA A N 1
ATOM 1510 C CA . ALA A 1 198 ? 21.566 50.240 29.328 1.00 7.14 198 ALA A CA 1
ATOM 1511 C C . ALA A 1 198 ? 21.732 48.801 28.822 1.00 6.73 198 ALA A C 1
ATOM 1512 O O . ALA A 1 198 ? 22.590 48.077 29.280 1.00 7.45 198 ALA A O 1
ATOM 1514 N N . ALA A 1 199 ? 20.969 48.418 27.781 1.00 6.84 199 ALA A N 1
ATOM 1515 C CA . ALA A 1 199 ? 21.077 47.097 27.172 1.00 7.76 199 ALA A CA 1
ATOM 1516 C C . ALA A 1 199 ? 22.543 46.694 27.015 1.00 7.54 199 ALA A C 1
ATOM 1517 O O . ALA A 1 199 ? 23.356 47.411 26.331 1.00 8.48 199 ALA A O 1
ATOM 1519 N N . GLU A 1 200 ? 22.892 45.550 27.607 1.00 7.04 200 GLU A N 1
ATOM 1520 C CA . GLU A 1 200 ? 24.268 45.083 27.590 1.00 8.20 200 GLU A CA 1
ATOM 1521 C C . GLU A 1 200 ? 24.733 44.846 26.155 1.00 7.10 200 GLU A C 1
ATOM 1522 O O . GLU A 1 200 ? 24.007 44.310 25.307 1.00 6.57 200 GLU A O 1
ATOM 1528 N N . ALA A 1 201 ? 25.945 45.341 25.903 1.00 7.97 201 ALA A N 1
ATOM 1529 C CA . ALA A 1 201 ? 26.671 45.232 24.650 1.00 7.91 201 ALA A CA 1
ATOM 1530 C C . ALA A 1 201 ? 25.925 45.897 23.486 1.00 9.04 201 ALA A C 1
ATOM 1531 O O . ALA A 1 201 ? 26.161 45.533 22.379 1.00 9.52 201 ALA A O 1
ATOM 1533 N N . GLY A 1 202 ? 24.999 46.826 23.763 1.00 6.95 202 GLY A N 1
ATOM 1534 C CA . GLY A 1 202 ? 24.270 47.501 22.723 1.00 8.40 202 GLY A CA 1
ATOM 1535 C C . GLY A 1 202 ? 23.225 46.619 22.028 1.00 7.11 202 GLY A C 1
ATOM 1536 O O . GLY A 1 202 ? 22.635 47.016 21.092 1.00 5.69 202 GLY A O 1
ATOM 1537 N N . LEU A 1 203 ? 23.000 45.406 22.561 1.00 7.09 203 LEU A N 1
ATOM 1538 C CA . LEU A 1 203 ? 22.237 44.390 21.870 1.00 7.30 203 LEU A CA 1
ATOM 1539 C C . LEU A 1 203 ? 20.728 44.561 22.202 1.00 5.79 203 LEU A C 1
ATOM 1540 O O . LEU A 1 203 ? 20.337 44.682 23.337 1.00 7.48 203 LEU A O 1
ATOM 1545 N N . GLU A 1 204 ? 19.896 44.636 21.186 1.00 5.99 204 GLU A N 1
ATOM 1546 C CA . GLU A 1 204 ? 18.476 44.890 21.439 1.00 5.17 204 GLU A CA 1
ATOM 1547 C C . GLU A 1 204 ? 17.844 43.907 22.380 1.00 4.69 204 GLU A C 1
ATOM 1548 O O . GLU A 1 204 ? 18.058 42.699 22.340 1.00 5.20 204 GLU A O 1
ATOM 1554 N N . TYR A 1 205 ? 17.047 44.457 23.293 1.00 5.60 205 TYR A N 1
ATOM 1555 C CA . TYR A 1 205 ? 16.263 43.722 24.321 1.00 5.80 205 TYR A CA 1
ATOM 1556 C C . TYR A 1 205 ? 17.107 43.085 25.353 1.00 5.88 205 TYR A C 1
ATOM 1557 O O . TYR A 1 205 ? 16.553 42.343 26.191 1.00 7.35 205 TYR A O 1
ATOM 1566 N N . ASN A 1 206 ? 18.427 43.256 25.281 1.00 6.26 206 ASN A N 1
ATOM 1567 C CA . ASN A 1 206 ? 19.333 42.486 26.131 1.00 6.86 206 ASN A CA 1
ATOM 1568 C C . ASN A 1 206 ? 19.342 42.967 27.601 1.00 7.56 206 ASN A C 1
ATOM 1569 O O . ASN A 1 206 ? 18.815 44.049 27.929 1.00 6.58 206 ASN A O 1
ATOM 1574 N N . THR A 1 207 ? 19.884 42.104 28.460 1.00 7.14 207 THR A N 1
ATOM 1575 C CA . THR A 1 207 ? 20.056 42.351 29.887 1.00 6.82 207 THR A CA 1
ATOM 1576 C C . THR A 1 207 ? 20.524 43.777 30.247 1.00 6.79 207 THR A C 1
ATOM 1577 O O . THR A 1 207 ? 21.409 44.360 29.640 1.00 7.92 207 THR A O 1
ATOM 1581 N N . VAL A 1 208 ? 19.881 44.325 31.273 1.00 8.02 208 VAL A N 1
ATOM 1582 C CA . VAL A 1 208 ? 20.277 45.589 31.917 1.00 7.32 208 VAL A CA 1
ATOM 1583 C C . VAL A 1 208 ? 20.547 45.234 33.349 1.00 6.96 208 VAL A C 1
ATOM 1584 O O . VAL A 1 208 ? 19.710 44.514 33.997 1.00 6.84 208 VAL A O 1
ATOM 1588 N N . ASN A 1 209 ? 21.646 45.726 33.855 1.00 7.00 209 ASN A N 1
ATOM 1589 C CA . ASN A 1 209 ? 21.924 45.596 35.315 1.00 7.92 209 ASN A CA 1
ATOM 1590 C C . ASN A 1 209 ? 22.748 46.788 35.799 1.00 6.87 209 ASN A C 1
ATOM 1591 O O . ASN A 1 209 ? 23.781 47.158 35.182 1.00 7.70 209 ASN A O 1
ATOM 1596 N N A MET A 1 210 ? 22.275 47.364 36.892 0.40 6.12 210 MET A N 1
ATOM 1597 N N B MET A 1 210 ? 22.240 47.405 36.857 0.60 5.86 210 MET A N 1
ATOM 1598 C CA A MET A 1 210 ? 22.950 48.437 37.591 0.40 7.05 210 MET A CA 1
ATOM 1599 C CA B MET A 1 210 ? 22.914 48.480 37.580 0.60 6.94 210 MET A CA 1
ATOM 1600 C C A MET A 1 210 ? 22.468 48.402 39.044 0.40 7.28 210 MET A C 1
ATOM 1601 C C B MET A 1 210 ? 22.450 48.426 39.052 0.60 7.18 210 MET A C 1
ATOM 1602 O O A MET A 1 210 ? 21.409 47.813 39.371 0.40 7.60 210 MET A O 1
ATOM 1603 O O B MET A 1 210 ? 21.392 47.824 39.399 0.60 7.26 210 MET A O 1
ATOM 1612 N N . SER A 1 211 ? 23.226 49.039 39.911 1.00 7.08 211 SER A N 1
ATOM 1613 C CA . SER A 1 211 ? 22.828 49.140 41.315 1.00 8.22 211 SER A CA 1
ATOM 1614 C C . SER A 1 211 ? 21.503 49.992 41.422 1.00 7.74 211 SER A C 1
ATOM 1615 O O . SER A 1 211 ? 21.219 50.848 40.613 1.00 8.71 211 SER A O 1
ATOM 1618 N N . THR A 1 212 ? 20.719 49.684 42.430 1.00 8.72 212 THR A N 1
ATOM 1619 C CA . THR A 1 212 ? 19.538 50.489 42.764 1.00 8.26 212 THR A CA 1
ATOM 1620 C C . THR A 1 212 ? 19.870 51.966 42.871 1.00 7.99 212 THR A C 1
ATOM 1621 O O . THR A 1 212 ? 19.191 52.835 42.298 1.00 8.81 212 THR A O 1
ATOM 1625 N N . ARG A 1 213 ? 21.010 52.265 43.503 1.00 7.43 213 ARG A N 1
ATOM 1626 C CA . ARG A 1 213 ? 21.418 53.652 43.680 1.00 9.00 213 ARG A CA 1
ATOM 1627 C C . ARG A 1 213 ? 21.655 54.302 42.329 1.00 8.86 213 ARG A C 1
ATOM 1628 O O . ARG A 1 213 ? 21.271 55.440 42.121 1.00 9.97 213 ARG A O 1
ATOM 1636 N N . GLU A 1 214 ? 22.333 53.571 41.419 1.00 7.93 214 GLU A N 1
ATOM 1637 C CA . GLU A 1 214 ? 22.591 54.159 40.084 1.00 8.37 214 GLU A CA 1
ATOM 1638 C C . GLU A 1 214 ? 21.270 54.305 39.262 1.00 7.75 214 GLU A C 1
ATOM 1639 O O . GLU A 1 214 ? 21.043 55.302 38.563 1.00 8.08 214 GLU A O 1
ATOM 1645 N N . LEU A 1 215 ? 20.404 53.330 39.385 1.00 7.62 215 LEU A N 1
ATOM 1646 C CA . LEU A 1 215 ? 19.035 53.476 38.818 1.00 6.90 215 LEU A CA 1
ATOM 1647 C C . LEU A 1 215 ? 18.367 54.765 39.249 1.00 7.19 215 LEU A C 1
ATOM 1648 O O . LEU A 1 215 ? 17.943 55.630 38.462 1.00 7.16 215 LEU A O 1
ATOM 1653 N N . TYR A 1 216 ? 18.347 54.995 40.561 1.00 8.64 216 TYR A N 1
ATOM 1654 C CA . TYR A 1 216 ? 17.775 56.283 41.046 1.00 8.31 216 TYR A CA 1
ATOM 1655 C C . TYR A 1 216 ? 18.546 57.514 40.605 1.00 9.30 216 TYR A C 1
ATOM 1656 O O . TYR A 1 216 ? 17.950 58.585 40.300 1.00 8.09 216 TYR A O 1
ATOM 1665 N N . GLN A 1 217 ? 19.887 57.415 40.662 1.00 9.25 217 GLN A N 1
ATOM 1666 C CA . GLN A 1 217 ? 20.719 58.597 40.428 1.00 7.82 217 GLN A CA 1
ATOM 1667 C C . GLN A 1 217 ? 20.640 59.137 39.008 1.00 8.13 217 GLN A C 1
ATOM 1668 O O . GLN A 1 217 ? 20.510 60.362 38.801 1.00 7.74 217 GLN A O 1
ATOM 1674 N N . ASN A 1 218 ? 20.697 58.212 38.040 1.00 8.25 218 ASN A N 1
ATOM 1675 C CA . ASN A 1 218 ? 20.886 58.537 36.616 1.00 8.04 218 ASN A CA 1
ATOM 1676 C C . ASN A 1 218 ? 19.753 58.079 35.672 1.00 8.73 218 ASN A C 1
ATOM 1677 O O . ASN A 1 218 ? 19.447 58.747 34.687 1.00 8.21 218 ASN A O 1
ATOM 1682 N N . TYR A 1 219 ? 19.151 56.941 36.008 1.00 7.24 219 TYR A N 1
ATOM 1683 C CA . TYR A 1 219 ? 18.265 56.280 35.025 1.00 8.38 219 TYR A CA 1
ATOM 1684 C C . TYR A 1 219 ? 16.794 56.639 35.223 1.00 9.96 219 TYR A C 1
ATOM 1685 O O . TYR A 1 219 ? 16.026 56.587 34.261 1.00 8.86 219 TYR A O 1
ATOM 1694 N N . LEU A 1 220 ? 16.390 56.966 36.456 1.00 9.63 220 LEU A N 1
ATOM 1695 C CA . LEU A 1 220 ? 14.990 57.325 36.713 1.00 9.83 220 LEU A CA 1
ATOM 1696 C C . LEU A 1 220 ? 14.607 58.821 36.600 1.00 9.00 220 LEU A C 1
ATOM 1697 O O . LEU A 1 220 ? 13.432 59.112 36.358 1.00 9.38 220 LEU A O 1
ATOM 1702 N N . PRO A 1 221 ? 15.568 59.759 36.746 1.00 8.46 221 PRO A N 1
ATOM 1703 C CA . PRO A 1 221 ? 15.116 61.130 36.876 1.00 10.28 221 PRO A CA 1
ATOM 1704 C C . PRO A 1 221 ? 14.280 61.669 35.686 1.00 8.45 221 PRO A C 1
ATOM 1705 O O . PRO A 1 221 ? 13.316 62.421 35.908 1.00 9.49 221 PRO A O 1
ATOM 1709 N N . ALA A 1 222 ? 14.631 61.352 34.451 1.00 8.76 222 ALA A N 1
ATOM 1710 C CA . ALA A 1 222 ? 13.897 61.924 33.344 1.00 7.94 222 ALA A CA 1
ATOM 1711 C C . ALA A 1 222 ? 12.471 61.395 33.335 1.00 9.76 222 ALA A C 1
ATOM 1712 O O . ALA A 1 222 ? 11.526 62.192 33.122 1.00 10.41 222 ALA A O 1
ATOM 1714 N N . TYR A 1 223 ? 12.259 60.109 33.594 1.00 8.79 223 TYR A N 1
ATOM 1715 C CA . TYR A 1 223 ? 10.861 59.577 33.674 1.00 8.06 223 TYR A CA 1
ATOM 1716 C C . TYR A 1 223 ? 10.065 60.385 34.719 1.00 8.32 223 TYR A C 1
ATOM 1717 O O . TYR A 1 223 ? 8.896 60.781 34.507 1.00 10.72 223 TYR A O 1
ATOM 1726 N N . ASN A 1 224 ? 10.699 60.525 35.869 1.00 9.56 224 ASN A N 1
ATOM 1727 C CA . ASN A 1 224 ? 10.054 61.164 36.984 1.00 10.49 224 ASN A CA 1
ATOM 1728 C C . ASN A 1 224 ? 9.667 62.593 36.627 1.00 9.20 224 ASN A C 1
ATOM 1729 O O . ASN A 1 224 ? 8.586 63.067 36.986 1.00 12.15 224 ASN A O 1
ATOM 1734 N N . ALA A 1 225 ? 10.549 63.309 35.941 1.00 9.00 225 ALA A N 1
ATOM 1735 C CA . ALA A 1 225 ? 10.304 64.712 35.612 1.00 9.63 225 ALA A CA 1
ATOM 1736 C C . ALA A 1 225 ? 9.110 64.817 34.692 1.00 9.77 225 ALA A C 1
ATOM 1737 O O . ALA A 1 225 ? 8.236 65.649 34.894 1.00 10.18 225 ALA A O 1
ATOM 1739 N N . ALA A 1 226 ? 9.023 63.905 33.729 1.00 8.60 226 ALA A N 1
ATOM 1740 C CA . ALA A 1 226 ? 7.864 63.904 32.836 1.00 8.52 226 ALA A CA 1
ATOM 1741 C C . ALA A 1 226 ? 6.536 63.532 33.486 1.00 8.36 226 ALA A C 1
ATOM 1742 O O . ALA A 1 226 ? 5.466 64.043 33.167 1.00 8.23 226 ALA A O 1
ATOM 1744 N N . ILE A 1 227 ? 6.613 62.606 34.412 1.00 9.79 227 ILE A N 1
ATOM 1745 C CA . ILE A 1 227 ? 5.477 62.157 35.196 1.00 11.00 227 ILE A CA 1
ATOM 1746 C C . ILE A 1 227 ? 4.997 63.323 36.057 1.00 12.47 227 ILE A C 1
ATOM 1747 O O . ILE A 1 227 ? 3.778 63.654 36.081 1.00 10.07 227 ILE A O 1
ATOM 1752 N N . GLN A 1 228 ? 5.927 63.987 36.734 1.00 11.86 228 GLN A N 1
ATOM 1753 C CA . GLN A 1 228 ? 5.538 65.138 37.586 1.00 12.74 228 GLN A CA 1
ATOM 1754 C C . GLN A 1 228 ? 4.988 66.316 36.787 1.00 12.95 228 GLN A C 1
ATOM 1755 O O . GLN A 1 228 ? 4.121 67.081 37.261 1.00 16.62 228 GLN A O 1
ATOM 1761 N N . ALA A 1 229 ? 5.397 66.436 35.559 1.00 13.03 229 ALA A N 1
ATOM 1762 C CA . ALA A 1 229 ? 4.888 67.451 34.670 1.00 16.32 229 ALA A CA 1
ATOM 1763 C C . ALA A 1 229 ? 3.505 67.082 34.096 1.00 14.07 229 ALA A C 1
ATOM 1764 O O . ALA A 1 229 ? 2.963 67.865 33.352 1.00 15.87 229 ALA A O 1
ATOM 1766 N N . GLY A 1 230 ? 3.001 65.885 34.408 1.00 13.98 230 GLY A N 1
ATOM 1767 C CA . GLY A 1 230 ? 1.639 65.499 34.057 1.00 12.24 230 GLY A CA 1
ATOM 1768 C C . GLY A 1 230 ? 1.465 64.526 32.944 1.00 12.29 230 GLY A C 1
ATOM 1769 O O . GLY A 1 230 ? 0.335 64.394 32.433 1.00 8.97 230 GLY A O 1
ATOM 1770 N N . ALA A 1 231 ? 2.553 63.848 32.522 1.00 9.73 231 ALA A N 1
ATOM 1771 C CA . ALA A 1 231 ? 2.379 62.823 31.445 1.00 10.13 231 ALA A CA 1
ATOM 1772 C C . ALA A 1 231 ? 1.258 61.860 31.790 1.00 8.83 231 ALA A C 1
ATOM 1773 O O . ALA A 1 231 ? 1.224 61.290 32.908 1.00 9.43 231 ALA A O 1
ATOM 1775 N N . LYS A 1 232 ? 0.330 61.641 30.863 1.00 9.27 232 LYS A N 1
ATOM 1776 C CA . LYS A 1 232 ? -0.820 60.802 31.190 1.00 10.46 232 LYS A CA 1
ATOM 1777 C C . LYS A 1 232 ? -0.595 59.340 31.336 1.00 9.91 232 LYS A C 1
ATOM 1778 O O . LYS A 1 232 ? -1.264 58.716 32.170 1.00 12.06 232 LYS A O 1
ATOM 1784 N N . LEU A 1 233 ? 0.281 58.732 30.514 1.00 8.65 233 LEU A N 1
ATOM 1785 C CA . LEU A 1 233 ? 0.508 57.297 30.550 1.00 7.75 233 LEU A CA 1
ATOM 1786 C C . LEU A 1 233 ? 2.011 56.991 30.733 1.00 7.26 233 LEU A C 1
ATOM 1787 O O . LEU A 1 233 ? 2.841 57.855 30.473 1.00 7.28 233 LEU A O 1
ATOM 1792 N N . VAL A 1 234 ? 2.319 55.793 31.168 1.00 8.75 234 VAL A N 1
ATOM 1793 C CA . VAL A 1 234 ? 3.662 55.252 31.170 1.00 9.24 234 VAL A CA 1
ATOM 1794 C C . VAL A 1 234 ? 3.633 53.913 30.469 1.00 8.65 234 VAL A C 1
ATOM 1795 O O . VAL A 1 234 ? 2.667 53.160 30.603 1.00 7.87 234 VAL A O 1
ATOM 1799 N N . MET A 1 235 ? 4.703 53.568 29.751 1.00 8.61 235 MET A N 1
ATOM 1800 C CA . MET A 1 235 ? 4.787 52.275 29.076 1.00 7.28 235 MET A CA 1
ATOM 1801 C C . MET A 1 235 ? 5.938 51.471 29.683 1.00 7.17 235 MET A C 1
ATOM 1802 O O . MET A 1 235 ? 6.989 52.053 30.013 1.00 6.38 235 MET A O 1
ATOM 1807 N N . THR A 1 236 ? 5.731 50.164 29.877 1.00 6.86 236 THR A N 1
ATOM 1808 C CA . THR A 1 236 ? 6.813 49.285 30.444 1.00 6.39 236 THR A CA 1
ATOM 1809 C C . THR A 1 236 ? 7.986 49.081 29.474 1.00 7.07 236 THR A C 1
ATOM 1810 O O . THR A 1 236 ? 7.847 49.387 28.277 1.00 7.09 236 THR A O 1
ATOM 1814 N N . ALA A 1 237 ? 9.131 48.590 30.007 1.00 6.22 237 ALA A N 1
ATOM 1815 C CA . ALA A 1 237 ? 10.284 48.298 29.159 1.00 5.91 237 ALA A CA 1
ATOM 1816 C C . ALA A 1 237 ? 10.395 46.780 28.878 1.00 7.15 237 ALA A C 1
ATOM 1817 O O . ALA A 1 237 ? 9.934 45.952 29.646 1.00 5.99 237 ALA A O 1
ATOM 1819 N N . PHE A 1 238 ? 11.084 46.450 27.784 1.00 6.26 238 PHE A N 1
ATOM 1820 C CA . PHE A 1 238 ? 11.384 45.084 27.471 1.00 7.06 238 PHE A CA 1
ATOM 1821 C C . PHE A 1 238 ? 12.378 44.371 28.366 1.00 7.69 238 PHE A C 1
ATOM 1822 O O . PHE A 1 238 ? 12.344 43.110 28.468 1.00 10.48 238 PHE A O 1
ATOM 1830 N N . ASN A 1 239 ? 13.251 45.158 28.986 1.00 7.66 239 ASN A N 1
ATOM 1831 C CA . ASN A 1 239 ? 14.422 44.589 29.714 1.00 7.71 239 ASN A CA 1
ATOM 1832 C C . ASN A 1 239 ? 14.076 44.147 31.091 1.00 7.54 239 ASN A C 1
ATOM 1833 O O . ASN A 1 239 ? 13.116 44.654 31.695 1.00 8.14 239 ASN A O 1
ATOM 1838 N N . VAL A 1 240 ? 14.866 43.231 31.615 1.00 6.77 240 VAL A N 1
ATOM 1839 C CA . VAL A 1 240 ? 14.944 43.086 33.129 1.00 7.80 240 VAL A CA 1
ATOM 1840 C C . VAL A 1 240 ? 15.456 44.331 33.842 1.00 7.53 240 VAL A C 1
ATOM 1841 O O . VAL A 1 240 ? 16.269 45.081 33.294 1.00 7.52 240 VAL A O 1
ATOM 1845 N N . VAL A 1 241 ? 14.912 44.626 35.002 1.00 8.76 241 VAL A N 1
ATOM 1846 C CA . VAL A 1 241 ? 15.454 45.587 35.974 1.00 8.09 241 VAL A CA 1
ATOM 1847 C C . VAL A 1 241 ? 15.818 44.743 37.187 1.00 9.04 241 VAL A C 1
ATOM 1848 O O . VAL A 1 241 ? 14.987 44.110 37.795 1.00 7.48 241 VAL A O 1
ATOM 1852 N N . ASP A 1 242 ? 17.109 44.721 37.489 1.00 8.48 242 ASP A N 1
ATOM 1853 C CA . ASP A 1 242 ? 17.652 43.836 38.488 1.00 9.31 242 ASP A CA 1
ATOM 1854 C C . ASP A 1 242 ? 17.040 42.416 38.496 1.00 10.19 242 ASP A C 1
ATOM 1855 O O . ASP A 1 242 ? 16.567 41.903 39.524 1.00 10.95 242 ASP A O 1
ATOM 1860 N N . GLY A 1 243 ? 17.134 41.779 37.328 1.00 9.70 243 GLY A N 1
ATOM 1861 C CA . GLY A 1 243 ? 16.751 40.393 37.130 1.00 9.15 243 GLY A CA 1
ATOM 1862 C C . GLY A 1 243 ? 15.255 40.138 36.941 1.00 9.18 243 GLY A C 1
ATOM 1863 O O . GLY A 1 243 ? 14.913 39.033 36.593 1.00 10.42 243 GLY A O 1
ATOM 1864 N N . ILE A 1 244 ? 14.405 41.158 37.117 1.00 7.17 244 ILE A N 1
ATOM 1865 C CA . ILE A 1 244 ? 12.954 40.974 36.865 1.00 8.32 244 ILE A CA 1
ATOM 1866 C C . ILE A 1 244 ? 12.498 41.812 35.725 1.00 7.13 244 ILE A C 1
ATOM 1867 O O . ILE A 1 244 ? 12.624 43.033 35.763 1.00 6.71 244 ILE A O 1
ATOM 1872 N N . PRO A 1 245 ? 11.911 41.145 34.692 1.00 6.52 245 PRO A N 1
ATOM 1873 C CA . PRO A 1 245 ? 11.376 41.921 33.564 1.00 7.49 245 PRO A CA 1
ATOM 1874 C C . PRO A 1 245 ? 10.533 43.093 34.026 1.00 7.88 245 PRO A C 1
ATOM 1875 O O . PRO A 1 245 ? 9.629 42.914 34.867 1.00 8.83 245 PRO A O 1
ATOM 1879 N N . ALA A 1 246 ? 10.779 44.294 33.484 1.00 7.13 246 ALA A N 1
ATOM 1880 C CA . ALA A 1 246 ? 10.099 45.478 33.982 1.00 7.27 246 ALA A CA 1
ATOM 1881 C C . ALA A 1 246 ? 8.568 45.294 34.065 1.00 6.72 246 ALA A C 1
ATOM 1882 O O . ALA A 1 246 ? 7.896 45.783 35.003 1.00 8.15 246 ALA A O 1
ATOM 1884 N N . THR A 1 247 ? 8.000 44.610 33.080 1.00 8.22 247 THR A N 1
ATOM 1885 C CA . THR A 1 247 ? 6.526 44.501 32.927 1.00 8.45 247 THR A CA 1
ATOM 1886 C C . THR A 1 247 ? 5.892 43.815 34.129 1.00 8.33 247 THR A C 1
ATOM 1887 O O . THR A 1 247 ? 4.773 44.191 34.528 1.00 9.62 247 THR A O 1
ATOM 1891 N N . MET A 1 248 ? 6.608 42.861 34.712 1.00 7.64 248 MET A N 1
ATOM 1892 C CA . MET A 1 248 ? 6.085 42.194 35.945 1.00 8.24 248 MET A CA 1
ATOM 1893 C C . MET A 1 248 ? 6.889 42.522 37.187 1.00 9.93 248 MET A C 1
ATOM 1894 O O . MET A 1 248 ? 6.880 41.750 38.165 1.00 11.17 248 MET A O 1
ATOM 1899 N N . ASN A 1 249 ? 7.575 43.668 37.179 1.00 10.54 249 ASN A N 1
ATOM 1900 C CA . ASN A 1 249 ? 8.400 44.023 38.328 1.00 10.59 249 ASN A CA 1
ATOM 1901 C C . ASN A 1 249 ? 7.591 44.850 39.321 1.00 9.35 249 ASN A C 1
ATOM 1902 O O . ASN A 1 249 ? 7.328 45.986 39.089 1.00 9.92 249 ASN A O 1
ATOM 1907 N N . LYS A 1 250 ? 7.133 44.211 40.412 1.00 11.30 250 LYS A N 1
ATOM 1908 C CA . LYS A 1 250 ? 6.204 44.849 41.321 1.00 10.70 250 LYS A CA 1
ATOM 1909 C C . LYS A 1 250 ? 6.827 45.980 42.008 1.00 10.05 250 LYS A C 1
ATOM 1910 O O . LYS A 1 250 ? 6.213 47.035 42.224 1.00 10.01 250 LYS A O 1
ATOM 1916 N N . TRP A 1 251 ? 8.057 45.772 42.471 1.00 12.29 251 TRP A N 1
ATOM 1917 C CA . TRP A 1 251 ? 8.773 46.820 43.154 1.00 11.96 251 TRP A CA 1
ATOM 1918 C C . TRP A 1 251 ? 8.871 48.046 42.229 1.00 10.27 251 TRP A C 1
ATOM 1919 O O . TRP A 1 251 ? 8.522 49.160 42.575 1.00 10.57 251 TRP A O 1
ATOM 1930 N N . LEU A 1 252 ? 9.289 47.813 41.008 1.00 9.36 252 LEU A N 1
ATOM 1931 C CA . LEU A 1 252 ? 9.419 48.930 40.076 1.00 9.65 252 LEU A CA 1
ATOM 1932 C C . LEU A 1 252 ? 8.111 49.665 39.778 1.00 9.20 252 LEU A C 1
ATOM 1933 O O . LEU A 1 252 ? 8.065 50.853 39.789 1.00 10.29 252 LEU A O 1
ATOM 1938 N N . ASN A 1 253 ? 7.063 48.921 39.427 1.00 9.56 253 ASN A N 1
ATOM 1939 C CA . ASN A 1 253 ? 5.836 49.548 38.967 1.00 8.38 253 ASN A CA 1
ATOM 1940 C C . ASN A 1 253 ? 4.824 49.946 40.085 1.00 9.11 253 ASN A C 1
ATOM 1941 O O . ASN A 1 253 ? 4.089 50.953 39.961 1.00 9.15 253 ASN A O 1
ATOM 1946 N N . ARG A 1 254 ? 4.729 49.112 41.122 1.00 10.43 254 ARG A N 1
ATOM 1947 C CA . ARG A 1 254 ? 3.890 49.423 42.306 1.00 11.12 254 ARG A CA 1
ATOM 1948 C C . ARG A 1 254 ? 4.647 50.334 43.303 1.00 12.17 254 ARG A C 1
ATOM 1949 O O . ARG A 1 254 ? 4.184 51.407 43.606 1.00 10.16 254 ARG A O 1
ATOM 1957 N N . ASP A 1 255 ? 5.806 49.933 43.818 1.00 12.07 255 ASP A N 1
ATOM 1958 C CA . ASP A 1 255 ? 6.499 50.759 44.831 1.00 11.88 255 ASP A CA 1
ATOM 1959 C C . ASP A 1 255 ? 7.068 52.060 44.291 1.00 11.28 255 ASP A C 1
ATOM 1960 O O . ASP A 1 255 ? 6.859 53.114 44.857 1.00 13.16 255 ASP A O 1
ATOM 1965 N N . VAL A 1 256 ? 7.819 51.987 43.173 1.00 10.99 256 VAL A N 1
ATOM 1966 C CA . VAL A 1 256 ? 8.508 53.165 42.619 1.00 10.10 256 VAL A CA 1
ATOM 1967 C C . VAL A 1 256 ? 7.558 54.036 41.790 1.00 10.64 256 VAL A C 1
ATOM 1968 O O . VAL A 1 256 ? 7.382 55.227 42.077 1.00 11.15 256 VAL A O 1
ATOM 1972 N N . LEU A 1 257 ? 6.961 53.460 40.720 1.00 9.76 257 LEU A N 1
ATOM 1973 C CA . LEU A 1 257 ? 6.145 54.299 39.817 1.00 8.83 257 LEU A CA 1
ATOM 1974 C C . LEU A 1 257 ? 4.866 54.774 40.448 1.00 9.67 257 LEU A C 1
ATOM 1975 O O . LEU A 1 257 ? 4.612 55.958 40.540 1.00 12.85 257 LEU A O 1
ATOM 1980 N N . ARG A 1 258 ? 4.084 53.877 40.997 1.00 9.93 258 ARG A N 1
ATOM 1981 C CA . ARG A 1 258 ? 2.764 54.305 41.569 1.00 10.52 258 ARG A CA 1
ATOM 1982 C C . ARG A 1 258 ? 2.904 54.877 42.946 1.00 12.50 258 ARG A C 1
ATOM 1983 O O . ARG A 1 258 ? 2.175 55.807 43.291 1.00 15.44 258 ARG A O 1
ATOM 1991 N N . GLY A 1 259 ? 3.871 54.385 43.691 1.00 12.89 259 GLY A N 1
ATOM 1992 C CA . GLY A 1 259 ? 4.081 54.816 45.091 1.00 13.08 259 GLY A CA 1
ATOM 1993 C C . GLY A 1 259 ? 4.882 56.078 45.165 1.00 13.56 259 GLY A C 1
ATOM 1994 O O . GLY A 1 259 ? 4.331 57.177 45.374 1.00 16.76 259 GLY A O 1
ATOM 1995 N N . GLU A 1 260 ? 6.193 55.961 44.944 1.00 11.38 260 GLU A N 1
ATOM 1996 C CA . GLU A 1 260 ? 7.102 57.079 45.083 1.00 11.51 260 GLU A CA 1
ATOM 1997 C C . GLU A 1 260 ? 6.879 58.183 44.066 1.00 13.00 260 GLU A C 1
ATOM 1998 O O . GLU A 1 260 ? 6.872 59.364 44.401 1.00 12.00 260 GLU A O 1
ATOM 2004 N N . MET A 1 261 ? 6.653 57.815 42.820 1.00 11.75 261 MET A N 1
ATOM 2005 C CA . MET A 1 261 ? 6.412 58.812 41.785 1.00 11.43 261 MET A CA 1
ATOM 2006 C C . MET A 1 261 ? 4.939 59.241 41.712 1.00 12.02 261 MET A C 1
ATOM 2007 O O . MET A 1 261 ? 4.624 60.141 40.992 1.00 12.46 261 MET A O 1
ATOM 2012 N N . GLU A 1 262 ? 4.073 58.538 42.418 1.00 12.50 262 GLU A N 1
ATOM 2013 C CA . GLU A 1 262 ? 2.624 58.934 42.540 1.00 14.20 262 GLU A CA 1
ATOM 2014 C C . GLU A 1 262 ? 1.920 58.913 41.213 1.00 15.50 262 GLU A C 1
ATOM 2015 O O . GLU A 1 262 ? 0.974 59.689 40.979 1.00 16.89 262 GLU A O 1
ATOM 2021 N N . PHE A 1 263 ? 2.325 58.000 40.330 1.00 13.98 263 PHE A N 1
ATOM 2022 C CA . PHE A 1 263 ? 1.658 57.910 39.021 1.00 12.27 263 PHE A CA 1
ATOM 2023 C C . PHE A 1 263 ? 0.347 57.132 39.180 1.00 13.43 263 PHE A C 1
ATOM 2024 O O . PHE A 1 263 ? 0.350 56.008 39.681 1.00 14.36 263 PHE A O 1
ATOM 2032 N N . ASP A 1 264 ? -0.755 57.728 38.707 1.00 12.58 264 ASP A N 1
ATOM 2033 C CA . ASP A 1 264 ? -2.048 57.095 38.818 1.00 14.60 264 ASP A CA 1
ATOM 2034 C C . ASP A 1 264 ? -2.756 56.955 37.471 1.00 17.81 264 ASP A C 1
ATOM 2035 O O . ASP A 1 264 ? -3.970 56.787 37.464 1.00 17.69 264 ASP A O 1
ATOM 2040 N N . GLY A 1 265 ? -2.008 56.883 36.364 1.00 11.70 265 GLY A N 1
ATOM 2041 C CA . GLY A 1 265 ? -2.563 56.696 35.072 1.00 12.25 265 GLY A CA 1
ATOM 2042 C C . GLY A 1 265 ? -2.344 55.272 34.553 1.00 9.19 265 GLY A C 1
ATOM 2043 O O . GLY A 1 265 ? -1.959 54.323 35.279 1.00 8.51 265 GLY A O 1
ATOM 2044 N N . VAL A 1 266 ? -2.707 55.100 33.269 1.00 10.33 266 VAL A N 1
ATOM 2045 C CA . VAL A 1 266 ? -2.641 53.827 32.601 1.00 9.24 266 VAL A CA 1
ATOM 2046 C C . VAL A 1 266 ? -1.145 53.459 32.472 1.00 10.04 266 VAL A C 1
ATOM 2047 O O . VAL A 1 266 ? -0.372 54.239 31.958 1.00 9.43 266 VAL A O 1
ATOM 2051 N N . LEU A 1 267 ? -0.790 52.263 32.955 1.00 9.65 267 LEU A N 1
ATOM 2052 C CA . LEU A 1 267 ? 0.511 51.645 32.640 1.00 8.81 267 LEU A CA 1
ATOM 2053 C C . LEU A 1 267 ? 0.228 50.632 31.508 1.00 8.78 267 LEU A C 1
ATOM 2054 O O . LEU A 1 267 ? -0.574 49.648 31.683 1.00 12.67 267 LEU A O 1
ATOM 2059 N N . ILE A 1 268 ? 0.780 50.886 30.318 1.00 6.96 268 ILE A N 1
ATOM 2060 C CA . ILE A 1 268 ? 0.621 50.017 29.134 1.00 7.57 268 ILE A CA 1
ATOM 2061 C C . ILE A 1 268 ? 1.914 49.251 28.917 1.00 8.49 268 ILE A C 1
ATOM 2062 O O . ILE A 1 268 ? 3.024 49.771 29.152 1.00 8.76 268 ILE A O 1
ATOM 2067 N N . SER A 1 269 ? 1.792 48.003 28.528 1.00 8.86 269 SER A N 1
ATOM 2068 C CA . SER A 1 269 ? 2.940 47.222 28.150 1.00 9.26 269 SER A CA 1
ATOM 2069 C C . SER A 1 269 ? 3.545 47.694 26.884 1.00 6.87 269 SER A C 1
ATOM 2070 O O . SER A 1 269 ? 2.848 48.145 25.979 1.00 8.21 269 SER A O 1
ATOM 2073 N N . ALA A 1 270 ? 4.874 47.556 26.767 1.00 5.97 270 ALA A N 1
ATOM 2074 C CA . ALA A 1 270 ? 5.487 47.545 25.461 1.00 7.10 270 ALA A CA 1
ATOM 2075 C C . ALA A 1 270 ? 4.905 46.359 24.647 1.00 8.10 270 ALA A C 1
ATOM 2076 O O . ALA A 1 270 ? 4.252 45.424 25.235 1.00 8.40 270 ALA A O 1
ATOM 2078 N N . TRP A 1 271 ? 5.141 46.329 23.314 1.00 7.36 271 TRP A N 1
ATOM 2079 C CA . TRP A 1 271 ? 4.520 45.342 22.462 1.00 7.95 271 TRP A CA 1
ATOM 2080 C C . TRP A 1 271 ? 4.894 43.915 22.846 1.00 8.62 271 TRP A C 1
ATOM 2081 O O . TRP A 1 271 ? 6.037 43.546 22.811 1.00 9.25 271 TRP A O 1
ATOM 2092 N N . GLY A 1 272 ? 3.859 43.129 23.199 1.00 7.97 272 GLY A N 1
ATOM 2093 C CA . GLY A 1 272 ? 4.010 41.776 23.599 1.00 7.49 272 GLY A CA 1
ATOM 2094 C C . GLY A 1 272 ? 4.776 41.546 24.912 1.00 8.17 272 GLY A C 1
ATOM 2095 O O . GLY A 1 272 ? 5.013 40.379 25.250 1.00 10.48 272 GLY A O 1
ATOM 2096 N N . ALA A 1 273 ? 5.130 42.596 25.682 1.00 7.57 273 ALA A N 1
ATOM 2097 C CA . ALA A 1 273 ? 6.039 42.424 26.781 1.00 8.08 273 ALA A CA 1
ATOM 2098 C C . ALA A 1 273 ? 5.388 41.618 27.919 1.00 9.91 273 ALA A C 1
ATOM 2099 O O . ALA A 1 273 ? 6.080 41.030 28.783 1.00 9.56 273 ALA A O 1
ATOM 2101 N N . VAL A 1 274 ? 4.065 41.593 27.971 1.00 10.12 274 VAL A N 1
ATOM 2102 C CA . VAL A 1 274 ? 3.413 40.712 28.976 1.00 9.29 274 VAL A CA 1
ATOM 2103 C C . VAL A 1 274 ? 3.717 39.225 28.680 1.00 8.36 274 VAL A C 1
ATOM 2104 O O . VAL A 1 274 ? 4.192 38.512 29.558 1.00 10.88 274 VAL A O 1
ATOM 2108 N N . ALA A 1 275 ? 3.468 38.773 27.440 1.00 9.08 275 ALA A N 1
ATOM 2109 C CA . ALA A 1 275 ? 3.715 37.397 26.991 1.00 10.50 275 ALA A CA 1
ATOM 2110 C C . ALA A 1 275 ? 5.198 37.049 27.087 1.00 10.83 275 ALA A C 1
ATOM 2111 O O . ALA A 1 275 ? 5.608 35.935 27.435 1.00 10.50 275 ALA A O 1
ATOM 2113 N N . GLU A 1 276 ? 6.008 38.064 26.920 1.00 9.81 276 GLU A N 1
ATOM 2114 C CA . GLU A 1 276 ? 7.477 37.904 26.769 1.00 8.62 276 GLU A CA 1
ATOM 2115 C C . GLU A 1 276 ? 8.125 37.669 28.104 1.00 8.76 276 GLU A C 1
ATOM 2116 O O . GLU A 1 276 ? 9.276 37.246 28.151 1.00 8.43 276 GLU A O 1
ATOM 2122 N N . VAL A 1 277 ? 7.412 37.891 29.208 1.00 8.82 277 VAL A N 1
ATOM 2123 C CA . VAL A 1 277 ? 8.004 37.579 30.529 1.00 9.01 277 VAL A CA 1
ATOM 2124 C C . VAL A 1 277 ? 8.211 36.050 30.612 1.00 8.35 277 VAL A C 1
ATOM 2125 O O . VAL A 1 277 ? 9.102 35.542 31.379 1.00 9.29 277 VAL A O 1
ATOM 2129 N N . ILE A 1 278 ? 7.414 35.302 29.848 1.00 8.83 278 ILE A N 1
ATOM 2130 C CA . ILE A 1 278 ? 7.670 33.856 29.682 1.00 8.60 278 ILE A CA 1
ATOM 2131 C C . ILE A 1 278 ? 9.071 33.548 29.083 1.00 9.85 278 ILE A C 1
ATOM 2132 O O . ILE A 1 278 ? 9.806 32.668 29.568 1.00 11.07 278 ILE A O 1
ATOM 2137 N N . ASN A 1 279 ? 9.403 34.207 27.977 1.00 8.99 279 ASN A N 1
ATOM 2138 C CA . ASN A 1 279 ? 10.673 34.028 27.355 1.00 10.23 279 ASN A CA 1
ATOM 2139 C C . ASN A 1 279 ? 11.852 34.357 28.288 1.00 9.42 279 ASN A C 1
ATOM 2140 O O . ASN A 1 279 ? 12.879 33.696 28.229 1.00 9.54 279 ASN A O 1
ATOM 2145 N N . HIS A 1 280 ? 11.716 35.430 29.074 1.00 8.85 280 HIS A N 1
ATOM 2146 C CA . HIS A 1 280 ? 12.672 35.820 30.091 1.00 7.29 280 HIS A CA 1
ATOM 2147 C C . HIS A 1 280 ? 12.822 34.750 31.177 1.00 9.72 280 HIS A C 1
ATOM 2148 O O . HIS A 1 280 ? 13.795 34.781 31.959 1.00 10.72 280 HIS A O 1
ATOM 2155 N N . GLY A 1 281 ? 11.870 33.855 31.328 1.00 9.29 281 GLY A N 1
ATOM 2156 C CA . GLY A 1 281 ? 11.975 32.789 32.337 1.00 9.17 281 GLY A CA 1
ATOM 2157 C C . GLY A 1 281 ? 11.554 33.163 33.723 1.00 9.06 281 GLY A C 1
ATOM 2158 O O . GLY A 1 281 ? 12.085 32.602 34.727 1.00 10.30 281 GLY A O 1
ATOM 2159 N N . THR A 1 282 ? 10.631 34.144 33.795 1.00 8.71 282 THR A N 1
ATOM 2160 C CA . THR A 1 282 ? 10.082 34.554 35.084 1.00 10.43 282 THR A CA 1
ATOM 2161 C C . THR A 1 282 ? 8.534 34.298 35.154 1.00 11.38 282 THR A C 1
ATOM 2162 O O . THR A 1 282 ? 7.877 34.719 36.098 1.00 11.70 282 THR A O 1
ATOM 2166 N N . ALA A 1 283 ? 7.978 33.623 34.164 1.00 9.36 283 ALA A N 1
ATOM 2167 C CA . ALA A 1 283 ? 6.618 33.124 34.259 1.00 10.03 283 ALA A CA 1
ATOM 2168 C C . ALA A 1 283 ? 6.631 31.841 33.439 1.00 11.04 283 ALA A C 1
ATOM 2169 O O . ALA A 1 283 ? 7.221 31.777 32.374 1.00 12.14 283 ALA A O 1
ATOM 2171 N N . ARG A 1 284 ? 5.916 30.815 33.905 1.00 10.28 284 ARG A N 1
ATOM 2172 C CA . ARG A 1 284 ? 5.985 29.505 33.215 1.00 10.67 284 ARG A CA 1
ATOM 2173 C C . ARG A 1 284 ? 5.068 29.431 31.993 1.00 10.09 284 ARG A C 1
ATOM 2174 O O . ARG A 1 284 ? 5.297 28.692 31.068 1.00 11.50 284 ARG A O 1
ATOM 2182 N N . ASN A 1 285 ? 4.050 30.233 31.982 1.00 10.07 285 ASN A N 1
ATOM 2183 C CA . ASN A 1 285 ? 2.984 30.110 30.945 1.00 11.28 285 ASN A CA 1
ATOM 2184 C C . ASN A 1 285 ? 2.195 31.409 30.901 1.00 14.82 285 ASN A C 1
ATOM 2185 O O . ASN A 1 285 ? 2.412 32.308 31.757 1.00 12.63 285 ASN A O 1
ATOM 2190 N N . PRO A 1 286 ? 1.258 31.542 29.933 1.00 11.61 286 PRO A N 1
ATOM 2191 C CA . PRO A 1 286 ? 0.409 32.759 29.897 1.00 12.69 286 PRO A CA 1
ATOM 2192 C C . PRO A 1 286 ? -0.370 33.076 31.147 1.00 9.79 286 PRO A C 1
ATOM 2193 O O . PRO A 1 286 ? -0.676 34.226 31.416 1.00 8.59 286 PRO A O 1
ATOM 2197 N N . LYS A 1 287 ? -0.739 32.057 31.917 1.00 11.45 287 LYS A N 1
ATOM 2198 C CA . LYS A 1 287 ? -1.512 32.277 33.128 1.00 11.31 287 LYS A CA 1
ATOM 2199 C C . LYS A 1 287 ? -0.665 32.993 34.193 1.00 10.98 287 LYS A C 1
ATOM 2200 O O . LYS A 1 287 ? -1.081 33.935 34.801 1.00 9.93 287 LYS A O 1
ATOM 2206 N N . GLU A 1 288 ? 0.584 32.567 34.337 1.00 8.08 288 GLU A N 1
ATOM 2207 C CA . GLU A 1 288 ? 1.444 33.266 35.228 1.00 9.40 288 GLU A CA 1
ATOM 2208 C C . GLU A 1 288 ? 1.813 34.692 34.742 1.00 9.09 288 GLU A C 1
ATOM 2209 O O . GLU A 1 288 ? 1.895 35.614 35.539 1.00 12.69 288 GLU A O 1
ATOM 2215 N N . ALA A 1 289 ? 2.089 34.820 33.447 1.00 10.52 289 ALA A N 1
ATOM 2216 C CA . ALA A 1 289 ? 2.381 36.120 32.833 1.00 12.02 289 ALA A CA 1
ATOM 2217 C C . ALA A 1 289 ? 1.277 37.135 33.140 1.00 12.37 289 ALA A C 1
ATOM 2218 O O . ALA A 1 289 ? 1.530 38.259 33.609 1.00 10.97 289 ALA A O 1
ATOM 2220 N N . ALA A 1 290 ? 0.023 36.692 32.969 1.00 11.70 290 ALA A N 1
ATOM 2221 C CA . ALA A 1 290 ? -1.152 37.501 33.327 1.00 10.33 290 ALA A CA 1
ATOM 2222 C C . ALA A 1 290 ? -1.190 37.833 34.800 1.00 10.56 290 ALA A C 1
ATOM 2223 O O . ALA A 1 290 ? -1.388 38.969 35.2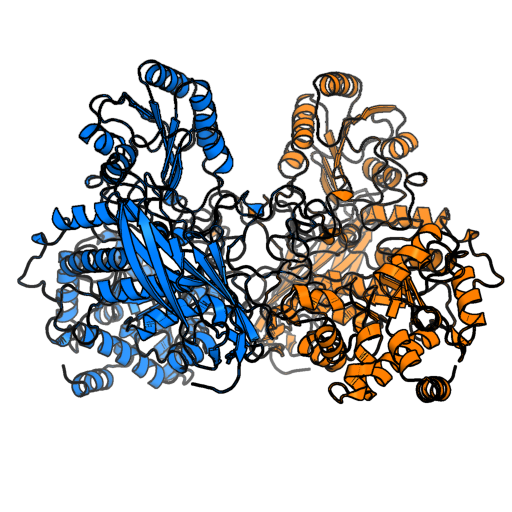20 1.00 12.13 290 ALA A O 1
ATOM 2225 N N . GLN A 1 291 ? -1.026 36.829 35.631 1.00 12.29 291 GLN A N 1
ATOM 2226 C CA . GLN A 1 291 ? -1.096 37.094 37.063 1.00 13.63 291 GLN A CA 1
ATOM 2227 C C . GLN A 1 291 ? -0.042 38.098 37.507 1.00 12.56 291 GLN A C 1
ATOM 2228 O O . GLN A 1 291 ? -0.327 39.033 38.199 1.00 10.70 291 GLN A O 1
ATOM 2234 N N . PHE A 1 292 ? 1.214 37.848 37.136 1.00 12.48 292 PHE A N 1
ATOM 2235 C CA . PHE A 1 292 ? 2.324 38.676 37.664 1.00 12.25 292 PHE A CA 1
ATOM 2236 C C . PHE A 1 292 ? 2.264 40.095 37.063 1.00 12.41 292 PHE A C 1
ATOM 2237 O O . PHE A 1 292 ? 2.499 41.050 37.735 1.00 10.25 292 PHE A O 1
ATOM 2245 N N . SER A 1 293 ? 1.830 40.211 35.808 1.00 10.37 293 SER A N 1
ATOM 2246 C CA . SER A 1 293 ? 1.666 41.531 35.193 1.00 10.96 293 SER A CA 1
ATOM 2247 C C . SER A 1 293 ? 0.567 42.319 35.841 1.00 9.87 293 SER A C 1
ATOM 2248 O O . SER A 1 293 ? 0.743 43.467 36.084 1.00 10.47 293 SER A O 1
ATOM 2251 N N A MET A 1 294 ? -0.574 41.693 36.144 0.50 11.31 294 MET A N 1
ATOM 2252 N N B MET A 1 294 ? -0.574 41.693 36.144 0.50 10.59 294 MET A N 1
ATOM 2253 C CA A MET A 1 294 ? -1.617 42.457 36.832 0.50 11.56 294 MET A CA 1
ATOM 2254 C CA B MET A 1 294 ? -1.632 42.442 36.836 0.50 10.03 294 MET A CA 1
ATOM 2255 C C A MET A 1 294 ? -1.227 42.807 38.288 0.50 10.74 294 MET A C 1
ATOM 2256 C C B MET A 1 294 ? -1.233 42.802 38.287 0.50 10.07 294 MET A C 1
ATOM 2257 O O A MET A 1 294 ? -1.526 43.896 38.776 0.50 8.18 294 MET A O 1
ATOM 2258 O O B MET A 1 294 ? -1.532 43.893 38.769 0.50 7.77 294 MET A O 1
ATOM 2267 N N . GLU A 1 295 ? -0.548 41.894 38.970 1.00 11.41 295 GLU A N 1
ATOM 2268 C CA . GLU A 1 295 ? -0.036 42.202 40.275 1.00 11.55 295 GLU A CA 1
ATOM 2269 C C . GLU A 1 295 ? 0.868 43.433 40.242 1.00 12.15 295 GLU A C 1
ATOM 2270 O O . GLU A 1 295 ? 0.896 44.252 41.170 1.00 10.35 295 GLU A O 1
ATOM 2276 N N . ALA A 1 296 ? 1.656 43.543 39.160 1.00 11.12 296 ALA A N 1
ATOM 2277 C CA . ALA A 1 296 ? 2.587 44.675 39.007 1.00 9.43 296 ALA A CA 1
ATOM 2278 C C . ALA A 1 296 ? 1.885 45.908 38.484 1.00 9.33 296 ALA A C 1
ATOM 2279 O O . ALA A 1 296 ? 2.501 46.972 38.310 1.00 12.52 296 ALA A O 1
ATOM 2281 N N . GLY A 1 297 ? 0.578 45.843 38.185 1.00 9.59 297 GLY A N 1
ATOM 2282 C CA . GLY A 1 297 ? -0.133 47.067 37.830 1.00 9.58 297 GLY A CA 1
ATOM 2283 C C . GLY A 1 297 ? -0.181 47.528 36.370 1.00 9.15 297 GLY A C 1
ATOM 2284 O O . GLY A 1 297 ? -0.436 48.730 36.067 1.00 9.92 297 GLY A O 1
ATOM 2285 N N . VAL A 1 298 ? 0.082 46.594 35.500 1.00 10.66 298 VAL A N 1
ATOM 2286 C CA . VAL A 1 298 ? 0.013 46.811 34.055 1.00 9.58 298 VAL A CA 1
ATOM 2287 C C . VAL A 1 298 ? -1.482 46.786 33.723 1.00 9.19 298 VAL A C 1
ATOM 2288 O O . VAL A 1 298 ? -2.139 45.799 33.975 1.00 11.31 298 VAL A O 1
ATOM 2292 N N . ASP A 1 299 ? -1.969 47.881 33.174 1.00 8.15 299 ASP A N 1
ATOM 2293 C CA . ASP A 1 299 ? -3.387 48.046 32.888 1.00 10.11 299 ASP A CA 1
ATOM 2294 C C . ASP A 1 299 ? -3.820 47.586 31.540 1.00 10.58 299 ASP A C 1
ATOM 2295 O O . ASP A 1 299 ? -5.009 47.346 31.329 1.00 12.55 299 ASP A O 1
ATOM 2300 N N . LEU A 1 300 ? -2.883 47.547 30.590 1.00 10.07 300 LEU A N 1
ATOM 2301 C CA . LEU A 1 300 ? -3.246 47.425 29.146 1.00 8.39 300 LEU A CA 1
ATOM 2302 C C . LEU A 1 300 ? -2.193 46.626 28.443 1.00 8.64 300 LEU A C 1
ATOM 2303 O O . LEU A 1 300 ? -1.030 47.062 28.424 1.00 9.08 300 LEU A O 1
ATOM 2308 N N . GLU A 1 301 ? -2.589 45.473 27.918 1.00 8.33 301 GLU A N 1
ATOM 2309 C CA . GLU A 1 301 ? -1.727 44.510 27.269 1.00 9.08 301 GLU A CA 1
ATOM 2310 C C . GLU A 1 301 ? -1.704 44.778 25.778 1.00 9.35 301 GLU A C 1
ATOM 2311 O O . GLU A 1 301 ? -2.730 44.686 25.100 1.00 10.54 301 GLU A O 1
ATOM 2317 N N . MET A 1 302 ? -0.517 45.172 25.295 1.00 10.28 302 MET A N 1
ATOM 2318 C CA . MET A 1 302 ? -0.403 45.572 23.922 1.00 7.93 302 MET A CA 1
ATOM 2319 C C . MET A 1 302 ? -0.200 44.354 22.991 1.00 8.76 302 MET A C 1
ATOM 2320 O O . MET A 1 302 ? 0.906 43.775 22.903 1.00 7.41 302 MET A O 1
ATOM 2325 N N . MET A 1 303 ? -1.287 43.924 22.312 1.00 9.31 303 MET A N 1
ATOM 2326 C CA . MET A 1 303 ? -1.193 42.908 21.192 1.00 9.90 303 MET A CA 1
ATOM 2327 C C . MET A 1 303 ? -0.770 41.493 21.520 1.00 9.29 303 MET A C 1
ATOM 2328 O O . MET A 1 303 ? -0.382 40.712 20.686 1.00 10.89 303 MET A O 1
ATOM 2333 N N . THR A 1 304 ? -0.977 41.127 22.775 1.00 9.84 304 THR A N 1
ATOM 2334 C CA . THR A 1 304 ? -0.908 39.721 23.241 1.00 9.17 304 THR A CA 1
ATOM 2335 C C . THR A 1 304 ? -2.157 39.428 24.078 1.00 10.44 304 THR A C 1
ATOM 2336 O O . THR A 1 304 ? -2.916 40.352 24.415 1.00 10.73 304 THR A O 1
ATOM 2340 N N . THR A 1 305 ? -2.331 38.135 24.371 1.00 12.09 305 THR A N 1
ATOM 2341 C CA . THR A 1 305 ? -3.550 37.562 24.799 1.00 13.33 305 THR A CA 1
ATOM 2342 C C . THR A 1 305 ? -3.495 36.927 26.173 1.00 12.46 305 THR A C 1
ATOM 2343 O O . THR A 1 305 ? -4.415 36.223 26.500 1.00 16.20 305 THR A O 1
ATOM 2347 N N . CYS A 1 306 ? -2.498 37.220 27.030 1.00 13.00 306 CYS A N 1
ATOM 2348 C CA . CYS A 1 306 ? -2.474 36.661 28.314 1.00 9.96 306 CYS A CA 1
ATOM 2349 C C . CYS A 1 306 ? -3.673 37.097 29.156 1.00 12.39 306 CYS A C 1
ATOM 2350 O O . CYS A 1 306 ? -4.351 36.248 29.740 1.00 13.58 306 CYS A O 1
ATOM 2353 N N . TYR A 1 307 ? -3.919 38.408 29.255 1.00 9.64 307 TYR A N 1
ATOM 2354 C CA . TYR A 1 307 ? -5.067 38.886 30.008 1.00 11.23 307 TYR A CA 1
ATOM 2355 C C . TYR A 1 307 ? -6.357 38.311 29.507 1.00 12.54 307 TYR A C 1
ATOM 2356 O O . TYR A 1 307 ? -7.152 37.705 30.290 1.00 14.33 307 TYR A O 1
ATOM 2365 N N . ILE A 1 308 ? -6.576 38.499 28.209 1.00 11.83 308 ILE A N 1
ATOM 2366 C CA . ILE A 1 308 ? -7.859 38.112 27.611 1.00 15.02 308 ILE A CA 1
ATOM 2367 C C . ILE A 1 308 ? -8.210 36.625 27.854 1.00 17.21 308 ILE A C 1
ATOM 2368 O O . ILE A 1 308 ? -9.344 36.294 28.210 1.00 17.94 308 ILE A O 1
ATOM 2373 N N . HIS A 1 309 ? -7.227 35.739 27.714 1.00 17.26 309 HIS A N 1
ATOM 2374 C CA . HIS A 1 309 ? -7.468 34.306 27.850 1.00 15.73 309 HIS A CA 1
ATOM 2375 C C . HIS A 1 309 ? -7.342 33.768 29.287 1.00 15.36 309 HIS A C 1
ATOM 2376 O O . HIS A 1 309 ? -7.969 32.744 29.606 1.00 20.07 309 HIS A O 1
ATOM 2383 N N . GLU A 1 310 ? -6.635 34.457 30.168 1.00 13.21 310 GLU A N 1
ATOM 2384 C CA . GLU A 1 310 ? -6.334 33.905 31.536 1.00 15.93 310 GLU A CA 1
ATOM 2385 C C . GLU A 1 310 ? -6.913 34.608 32.784 1.00 12.59 310 GLU A C 1
ATOM 2386 O O . GLU A 1 310 ? -7.012 33.977 33.888 1.00 15.69 310 GLU A O 1
ATOM 2392 N N . LEU A 1 311 ? -7.283 35.885 32.674 1.00 13.01 311 LEU A N 1
ATOM 2393 C CA . LEU A 1 311 ? -7.732 36.655 33.867 1.00 12.52 311 LEU A CA 1
ATOM 2394 C C . LEU A 1 311 ? -8.982 36.049 34.443 1.00 14.14 311 LEU A C 1
ATOM 2395 O O . LEU A 1 311 ? -9.122 36.008 35.658 1.00 15.04 311 LEU A O 1
ATOM 2400 N N . LYS A 1 312 ? -9.881 35.554 33.591 1.00 15.46 312 LYS A N 1
ATOM 2401 C CA . LYS A 1 312 ? -11.115 35.035 34.166 1.00 16.57 312 LYS A CA 1
ATOM 2402 C C . LYS A 1 312 ? -10.823 33.831 35.068 1.00 13.82 312 LYS A C 1
ATOM 2403 O O . LYS A 1 312 ? -11.212 33.846 36.207 1.00 20.72 312 LYS A O 1
ATOM 2409 N N . GLY A 1 313 ? -10.091 32.832 34.591 1.00 20.43 313 GLY A N 1
ATOM 2410 C CA . GLY A 1 313 ? -9.689 31.698 35.455 1.00 18.88 313 GLY A CA 1
ATOM 2411 C C . GLY A 1 313 ? -8.942 32.095 36.763 1.00 22.70 313 GLY A C 1
ATOM 2412 O O . GLY A 1 313 ? -9.200 31.533 37.833 1.00 22.05 313 GLY A O 1
ATOM 2413 N N . LEU A 1 314 ? -7.974 33.031 36.673 1.00 18.92 314 LEU A N 1
ATOM 2414 C CA . LEU A 1 314 ? -7.243 33.502 37.831 1.00 17.28 314 LEU A CA 1
ATOM 2415 C C . LEU A 1 314 ? -8.148 34.098 38.884 1.00 17.87 314 LEU A C 1
ATOM 2416 O O . LEU A 1 314 ? -7.968 33.878 40.087 1.00 16.92 314 LEU A O 1
ATOM 2421 N N . ILE A 1 315 ? -9.111 34.895 38.443 1.00 15.70 315 ILE A N 1
ATOM 2422 C CA . ILE A 1 315 ? -10.028 35.586 39.394 1.00 17.39 315 ILE A CA 1
ATOM 2423 C C . ILE A 1 315 ? -11.022 34.592 39.984 1.00 18.06 315 ILE A C 1
ATOM 2424 O O . ILE A 1 315 ? -11.211 34.579 41.202 1.00 22.46 315 ILE A O 1
ATOM 2429 N N . GLU A 1 316 ? -11.610 33.749 39.131 1.00 20.11 316 GLU A N 1
ATOM 2430 C CA . GLU A 1 316 ? -12.550 32.687 39.589 1.00 21.78 316 GLU A CA 1
ATOM 2431 C C . GLU A 1 316 ? -11.855 31.753 40.573 1.00 22.11 316 GLU A C 1
ATOM 2432 O O . GLU A 1 316 ? -12.465 31.348 41.564 1.00 21.50 316 GLU A O 1
ATOM 2438 N N . GLU A 1 317 ? -10.602 31.398 40.312 1.00 24.42 317 GLU A N 1
ATOM 2439 C CA . GLU A 1 317 ? -9.884 30.485 41.201 1.00 22.18 317 GLU A CA 1
ATOM 2440 C C . GLU A 1 317 ? -9.350 31.162 42.483 1.00 25.06 317 GLU A C 1
ATOM 2441 O O . GLU A 1 317 ? -8.779 30.480 43.307 1.00 32.55 317 GLU A O 1
ATOM 2447 N N . GLY A 1 318 ? -9.511 32.497 42.647 1.00 20.69 318 GLY A N 1
ATOM 2448 C CA . GLY A 1 318 ? -8.998 33.193 43.792 1.00 19.29 318 GLY A CA 1
ATOM 2449 C C . GLY A 1 318 ? -7.501 33.417 43.781 1.00 23.52 318 GLY A C 1
ATOM 2450 O O . GLY A 1 318 ? -6.950 33.796 44.804 1.00 22.37 318 GLY A O 1
ATOM 2451 N N . LYS A 1 319 ? -6.838 33.251 42.631 1.00 18.43 319 LYS A N 1
ATOM 2452 C CA . LYS A 1 319 ? -5.392 33.529 42.572 1.00 19.72 319 LYS A CA 1
ATOM 2453 C C . LYS A 1 319 ? -5.063 35.018 42.406 1.00 21.01 319 LYS A C 1
ATOM 2454 O O . LYS A 1 319 ? -3.950 35.456 42.675 1.00 24.08 319 LYS A O 1
ATOM 2460 N N . LEU A 1 320 ? -6.051 35.807 41.968 1.00 21.39 320 LEU A N 1
ATOM 2461 C CA . LEU A 1 320 ? -5.912 37.249 41.707 1.00 17.96 320 LEU A CA 1
ATOM 2462 C C . LEU A 1 320 ? -7.182 37.895 42.146 1.00 13.70 320 LEU A C 1
ATOM 2463 O O . LEU A 1 320 ? -8.246 37.426 41.784 1.00 19.01 320 LEU A O 1
ATOM 2468 N N . SER A 1 321 ? -7.102 38.988 42.861 1.00 14.51 321 SER A N 1
ATOM 2469 C CA . SER A 1 321 ? -8.280 39.771 43.271 1.00 15.32 321 SER A CA 1
ATOM 2470 C C . SER A 1 321 ? -8.896 40.472 42.099 1.00 16.38 321 SER A C 1
ATOM 2471 O O . SER A 1 321 ? -8.212 41.149 41.332 1.00 14.98 321 SER A O 1
ATOM 2474 N N . GLU A 1 322 ? -10.206 40.352 41.968 1.00 16.50 322 GLU A N 1
ATOM 2475 C CA . GLU A 1 322 ? -10.957 41.200 41.055 1.00 16.86 322 GLU A CA 1
ATOM 2476 C C . GLU A 1 322 ? -10.719 42.702 41.303 1.00 15.29 322 GLU A C 1
ATOM 2477 O O . GLU A 1 322 ? -10.894 43.514 40.402 1.00 15.55 322 GLU A O 1
ATOM 2483 N N . ASN A 1 323 ? -10.349 43.108 42.516 1.00 17.40 323 ASN A N 1
ATOM 2484 C CA . ASN A 1 323 ? -10.154 44.526 42.779 1.00 16.85 323 ASN A CA 1
ATOM 2485 C C . ASN A 1 323 ? -9.001 45.080 41.962 1.00 14.24 323 ASN A C 1
ATOM 2486 O O . ASN A 1 323 ? -9.011 46.237 41.601 1.00 13.38 323 ASN A O 1
ATOM 2491 N N . LEU A 1 324 ? -7.967 44.295 41.724 1.00 13.46 324 LEU A N 1
ATOM 2492 C CA . LEU A 1 324 ? -6.882 44.812 40.862 1.00 13.32 324 LEU A CA 1
ATOM 2493 C C . LEU A 1 324 ? -7.392 45.049 39.451 1.00 15.18 324 LEU A C 1
ATOM 2494 O O . LEU A 1 324 ? -6.993 46.026 38.789 1.00 14.38 324 LEU A O 1
ATOM 2499 N N . LEU A 1 325 ? -8.197 44.120 38.941 1.00 13.84 325 LEU A N 1
ATOM 2500 C CA . LEU A 1 325 ? -8.832 44.361 37.637 1.00 14.88 325 LEU A CA 1
ATOM 2501 C C . LEU A 1 325 ? -9.693 45.611 37.608 1.00 16.50 325 LEU A C 1
ATOM 2502 O O . LEU A 1 325 ? -9.584 46.408 36.659 1.00 12.89 325 LEU A O 1
ATOM 2507 N N . ASP A 1 326 ? -10.517 45.816 38.647 1.00 15.24 326 ASP A N 1
ATOM 2508 C CA . ASP A 1 326 ? -11.323 47.036 38.723 1.00 15.03 326 ASP A CA 1
ATOM 2509 C C . ASP A 1 326 ? -10.486 48.320 38.727 1.00 16.31 326 ASP A C 1
ATOM 2510 O O . ASP A 1 326 ? -10.893 49.413 38.236 1.00 13.61 326 ASP A O 1
ATOM 2515 N N . GLU A 1 327 ? -9.331 48.229 39.338 1.00 16.89 327 GLU A N 1
ATOM 2516 C CA . GLU A 1 327 ? -8.437 49.400 39.398 1.00 20.34 327 GLU A CA 1
ATOM 2517 C C . GLU A 1 327 ? -7.900 49.711 38.004 1.00 14.43 327 GLU A C 1
ATOM 2518 O O . GLU A 1 327 ? -7.874 50.870 37.618 1.00 15.46 327 GLU A O 1
ATOM 2524 N N . ALA A 1 328 ? -7.504 48.691 37.274 1.00 13.45 328 ALA A N 1
ATOM 2525 C CA . ALA A 1 328 ? -7.000 48.880 35.935 1.00 12.57 328 ALA A CA 1
ATOM 2526 C C . ALA A 1 328 ? -8.117 49.427 35.014 1.00 11.73 328 ALA A C 1
ATOM 2527 O O . ALA A 1 328 ? -7.915 50.381 34.259 1.00 10.10 328 ALA A O 1
ATOM 2529 N N . VAL A 1 329 ? -9.302 48.850 35.122 1.00 10.57 329 VAL A N 1
ATOM 2530 C CA . VAL A 1 329 ? -10.423 49.332 34.326 1.00 9.29 329 VAL A CA 1
ATOM 2531 C C . VAL A 1 329 ? -10.729 50.827 34.632 1.00 10.63 329 VAL A C 1
ATOM 2532 O O . VAL A 1 329 ? -10.930 51.631 33.713 1.00 12.74 329 VAL A O 1
ATOM 2536 N N . LEU A 1 330 ? -10.797 51.205 35.909 1.00 10.70 330 LEU A N 1
ATOM 2537 C CA . LEU A 1 330 ? -11.047 52.555 36.305 1.00 10.83 330 LEU A CA 1
ATOM 2538 C C . LEU A 1 330 ? -9.975 53.476 35.721 1.00 10.99 330 LEU A C 1
ATOM 2539 O O . LEU A 1 330 ? -10.277 54.549 35.229 1.00 11.30 330 LEU A O 1
ATOM 2544 N N . ARG A 1 331 ? -8.703 53.065 35.774 1.00 10.99 331 ARG A N 1
ATOM 2545 C CA . ARG A 1 331 ? -7.702 53.900 35.101 1.00 10.81 331 ARG A CA 1
ATOM 2546 C C . ARG A 1 331 ? -7.929 54.128 33.562 1.00 9.73 331 ARG A C 1
ATOM 2547 O O . ARG A 1 331 ? -7.798 55.283 33.047 1.00 11.32 331 ARG A O 1
ATOM 2555 N N . MET A 1 332 ? -8.317 53.072 32.875 1.00 10.09 332 MET A N 1
ATOM 2556 C CA . MET A 1 332 ? -8.626 53.118 31.433 1.00 12.18 332 MET A CA 1
ATOM 2557 C C . MET A 1 332 ? -9.800 54.089 31.193 1.00 12.68 332 MET A C 1
ATOM 2558 O O . MET A 1 332 ? -9.786 54.945 30.321 1.00 10.87 332 MET A O 1
ATOM 2563 N N . LEU A 1 333 ? -10.859 53.928 31.995 1.00 13.71 333 LEU A N 1
ATOM 2564 C CA . LEU A 1 333 ? -12.030 54.775 31.804 1.00 12.01 333 LEU A CA 1
ATOM 2565 C C . LEU A 1 333 ? -11.680 56.231 32.144 1.00 11.78 333 LEU A C 1
ATOM 2566 O O . LEU A 1 333 ? -12.115 57.144 31.408 1.00 13.00 333 LEU A O 1
ATOM 2571 N N . ASN A 1 334 ? -10.866 56.464 33.194 1.00 10.94 334 ASN A N 1
ATOM 2572 C CA . ASN A 1 334 ? -10.420 57.834 33.581 1.00 11.30 334 ASN A CA 1
ATOM 2573 C C . ASN A 1 334 ? -9.623 58.485 32.436 1.00 10.96 334 ASN A C 1
ATOM 2574 O O . ASN A 1 334 ? -9.879 59.590 32.130 1.00 11.94 334 ASN A O 1
ATOM 2579 N N . LEU A 1 335 ? -8.709 57.755 31.781 1.00 11.87 335 LEU A N 1
ATOM 2580 C CA . LEU A 1 335 ? -8.037 58.260 30.563 1.00 9.62 335 LEU A CA 1
ATOM 2581 C C . LEU A 1 335 ? -9.031 58.676 29.493 1.00 9.38 335 LEU A C 1
ATOM 2582 O O . LEU A 1 335 ? -8.904 59.763 28.884 1.00 9.17 335 LEU A O 1
ATOM 2587 N N . LYS A 1 336 ? -10.024 57.807 29.265 1.00 10.28 336 LYS A N 1
ATOM 2588 C CA . LYS A 1 336 ? -10.959 58.071 28.208 1.00 11.18 336 LYS A CA 1
ATOM 2589 C C . LYS A 1 336 ? -11.736 59.312 28.577 1.00 11.34 336 LYS A C 1
ATOM 2590 O O . LYS A 1 336 ? -12.006 60.180 27.724 1.00 10.04 336 LYS A O 1
ATOM 2596 N N . ASN A 1 337 ? -12.058 59.441 29.859 1.00 11.26 337 ASN A N 1
ATOM 2597 C CA . ASN A 1 337 ? -12.776 60.651 30.348 1.00 12.39 337 ASN A CA 1
ATOM 2598 C C . ASN A 1 337 ? -11.967 61.939 30.235 1.00 12.08 337 ASN A C 1
ATOM 2599 O O . ASN A 1 337 ? -12.498 62.953 29.798 1.00 11.92 337 ASN A O 1
ATOM 2604 N N . ASP A 1 338 ? -10.663 61.859 30.554 1.00 12.64 338 ASP A N 1
ATOM 2605 C CA . ASP A 1 338 ? -9.723 62.925 30.420 1.00 11.02 338 ASP A CA 1
ATOM 2606 C C . ASP A 1 338 ? -9.651 63.424 28.999 1.00 10.83 338 ASP A C 1
ATOM 2607 O O . ASP A 1 338 ? -9.440 64.605 28.788 1.00 12.52 338 ASP A O 1
ATOM 2612 N N . LEU A 1 339 ? -9.806 62.522 28.024 1.00 10.36 339 LEU A N 1
ATOM 2613 C CA . LEU A 1 339 ? -9.743 62.864 26.577 1.00 10.89 339 LEU A CA 1
ATOM 2614 C C . LEU A 1 339 ? -11.134 63.343 26.044 1.00 12.28 339 LEU A C 1
ATOM 2615 O O . LEU A 1 339 ? -11.271 63.733 24.901 1.00 12.72 339 LEU A O 1
ATOM 2620 N N . GLY A 1 340 ? -12.158 63.324 26.898 1.00 15.91 340 GLY A N 1
ATOM 2621 C CA . GLY A 1 340 ? -13.481 63.814 26.495 1.00 12.05 340 GLY A CA 1
ATOM 2622 C C . GLY A 1 340 ? -14.290 62.807 25.691 1.00 12.49 340 GLY A C 1
ATOM 2623 O O . GLY A 1 340 ? -15.326 63.170 25.099 1.00 14.33 340 GLY A O 1
ATOM 2624 N N . LEU A 1 341 ? -13.867 61.544 25.684 1.00 13.00 341 LEU A N 1
ATOM 2625 C CA . LEU A 1 341 ? -14.469 60.525 24.806 1.00 12.59 341 LEU A CA 1
ATOM 2626 C C . LEU A 1 341 ? -15.891 60.207 25.130 1.00 13.65 341 LEU A C 1
ATOM 2627 O O . LEU A 1 341 ? -16.591 59.746 24.248 1.00 12.91 341 LEU A O 1
ATOM 2632 N N . PHE A 1 342 ? -16.313 60.383 26.395 1.00 13.96 342 PHE A N 1
ATOM 2633 C CA . PHE A 1 342 ? -17.736 60.119 26.712 1.00 17.03 342 PHE A CA 1
ATOM 2634 C C . PHE A 1 342 ? -18.716 61.188 26.221 1.00 17.85 342 PHE A C 1
ATOM 2635 O O . PHE A 1 342 ? -19.917 60.931 26.146 1.00 21.85 342 PHE A O 1
ATOM 2643 N N . GLU A 1 343 ? -18.204 62.364 25.902 1.00 14.90 343 GLU A N 1
ATOM 2644 C CA . GLU A 1 343 ? -18.994 63.475 25.294 1.00 16.39 343 GLU A CA 1
ATOM 2645 C C . GLU A 1 343 ? -18.812 63.481 23.778 1.00 16.15 343 GLU A C 1
ATOM 2646 O O . GLU A 1 343 ? -19.769 63.589 23.065 1.00 15.56 343 GLU A O 1
ATOM 2652 N N . ASP A 1 344 ? -17.580 63.234 23.310 1.00 15.22 344 ASP A N 1
ATOM 2653 C CA . ASP A 1 344 ? -17.253 63.163 21.891 1.00 14.09 344 ASP A CA 1
ATOM 2654 C C . ASP A 1 344 ? -16.243 62.074 21.632 1.00 13.28 344 ASP A C 1
ATOM 2655 O O . ASP A 1 344 ? -15.042 62.291 21.810 1.00 12.39 344 ASP A O 1
ATOM 2660 N N . PRO A 1 345 ? -16.719 60.903 21.221 1.00 15.51 345 PRO A N 1
ATOM 2661 C CA . PRO A 1 345 ? -15.836 59.760 20.991 1.00 14.53 345 PRO A CA 1
ATOM 2662 C C . PRO A 1 345 ? -14.959 59.910 19.737 1.00 12.88 345 PRO A C 1
ATOM 2663 O O . PRO A 1 345 ? -14.091 59.086 19.544 1.00 14.46 345 PRO A O 1
ATOM 2667 N N . TYR A 1 346 ? -15.231 60.914 18.897 1.00 13.25 346 TYR A N 1
ATOM 2668 C CA . TYR A 1 346 ? -14.458 61.213 17.702 1.00 12.52 346 TYR A CA 1
ATOM 2669 C C . TYR A 1 346 ? -13.473 62.347 17.870 1.00 14.04 346 TYR A C 1
ATOM 2670 O O . TYR A 1 346 ? -12.829 62.740 16.889 1.00 13.36 346 TYR A O 1
ATOM 2679 N N . ARG A 1 347 ? -13.350 62.865 19.113 1.00 12.54 347 ARG A N 1
ATOM 2680 C CA . ARG A 1 347 ? -12.416 63.895 19.505 1.00 13.12 347 ARG A CA 1
ATOM 2681 C C . ARG A 1 347 ? -12.202 64.953 18.422 1.00 14.06 347 ARG A C 1
ATOM 2682 O O . ARG A 1 347 ? -11.080 65.238 17.937 1.00 12.77 347 ARG A O 1
ATOM 2690 N N . GLY A 1 348 ? -13.318 65.583 18.071 1.00 15.62 348 GLY A N 1
ATOM 2691 C CA . GLY A 1 348 ? -13.280 66.766 17.247 1.00 14.74 348 GLY A CA 1
ATOM 2692 C C . GLY A 1 348 ? -13.495 66.553 15.764 1.00 15.58 348 GLY A C 1
ATOM 2693 O O . GLY A 1 348 ? -13.710 67.496 15.064 1.00 17.47 348 GLY A O 1
ATOM 2694 N N . LEU A 1 349 ? -13.490 65.318 15.293 1.00 10.94 349 LEU A N 1
ATOM 2695 C CA . LEU A 1 349 ? -13.439 65.081 13.898 1.00 14.23 349 LEU A CA 1
ATOM 2696 C C . LEU A 1 349 ? -14.767 64.803 13.168 1.00 16.91 349 LEU A C 1
ATOM 2697 O O . LEU A 1 349 ? -14.810 64.847 11.957 1.00 17.70 349 LEU A O 1
ATOM 2702 N N . LYS A 1 350 ? -15.808 64.397 13.880 1.00 16.34 350 LYS A N 1
ATOM 2703 C CA . LYS A 1 350 ? -16.970 63.765 13.185 1.00 18.24 350 LYS A CA 1
ATOM 2704 C C . LYS A 1 350 ? -17.566 64.671 12.141 1.00 17.37 350 LYS A C 1
ATOM 2705 O O . LYS A 1 350 ? -17.876 64.204 11.003 1.00 22.50 350 LYS A O 1
ATOM 2711 N N . ASN A 1 351 ? -17.725 65.947 12.510 1.00 16.23 351 ASN A N 1
ATOM 2712 C CA . ASN A 1 351 ? -18.209 66.966 11.562 1.00 15.45 351 ASN A CA 1
ATOM 2713 C C . ASN A 1 351 ? -17.206 68.060 11.234 1.00 15.85 351 ASN A C 1
ATOM 2714 O O . ASN A 1 351 ? -17.578 69.215 10.947 1.00 16.32 351 ASN A O 1
ATOM 2719 N N . ASN A 1 352 ? -15.926 67.704 11.293 1.00 16.26 352 ASN A N 1
ATOM 2720 C CA . ASN A 1 352 ? -14.878 68.667 11.161 1.00 16.13 352 ASN A CA 1
ATOM 2721 C C . ASN A 1 352 ? -13.657 67.959 10.586 1.00 16.28 352 ASN A C 1
ATOM 2722 O O . ASN A 1 352 ? -12.807 67.438 11.329 1.00 18.06 352 ASN A O 1
ATOM 2727 N N . ASP A 1 353 ? -13.574 67.940 9.262 1.00 17.69 353 ASP A N 1
ATOM 2728 C CA . ASP A 1 353 ? -12.381 67.391 8.585 1.00 15.54 353 ASP A CA 1
ATOM 2729 C C . ASP A 1 353 ? -11.217 68.358 8.768 1.00 14.31 353 ASP A C 1
ATOM 2730 O O . ASP A 1 353 ? -11.338 69.521 8.467 1.00 19.54 353 ASP A O 1
ATOM 2735 N N . ARG A 1 354 ? -10.139 67.882 9.377 1.00 17.22 354 ARG A N 1
ATOM 2736 C CA . ARG A 1 354 ? -8.957 68.688 9.697 1.00 14.88 354 ARG A CA 1
ATOM 2737 C C . ARG A 1 354 ? -7.751 68.319 8.846 1.00 16.32 354 ARG A C 1
ATOM 2738 O O . ARG A 1 354 ? -6.608 68.574 9.272 1.00 15.12 354 ARG A O 1
ATOM 2746 N N . THR A 1 355 ? -7.979 67.826 7.640 1.00 14.44 355 THR A N 1
ATOM 2747 C CA . THR A 1 355 ? -6.909 67.672 6.635 1.00 19.19 355 THR A CA 1
ATOM 2748 C C . THR A 1 355 ? -6.124 68.993 6.465 1.00 17.27 355 THR A C 1
ATOM 2749 O O . THR A 1 355 ? -4.892 68.961 6.191 1.00 17.96 355 THR A O 1
ATOM 2753 N N . LYS A 1 356 ? -6.811 70.140 6.596 1.00 14.40 356 LYS A N 1
ATOM 2754 C CA . LYS A 1 356 ? -6.162 71.462 6.356 1.00 16.74 356 LYS A CA 1
ATOM 2755 C C . LYS A 1 356 ? -5.025 71.694 7.382 1.00 14.38 356 LYS A C 1
ATOM 2756 O O . LYS A 1 356 ? -4.171 72.514 7.142 1.00 13.33 356 LYS A O 1
ATOM 2762 N N . ASP A 1 357 ? -5.053 70.966 8.502 1.00 11.90 357 ASP A N 1
ATOM 2763 C CA . ASP A 1 357 ? -4.073 71.107 9.562 1.00 12.50 357 ASP A CA 1
ATOM 2764 C C . ASP A 1 357 ? -2.760 70.252 9.368 1.00 13.12 357 ASP A C 1
ATOM 2765 O O . ASP A 1 357 ? -1.864 70.326 10.191 1.00 16.19 357 ASP A O 1
ATOM 2770 N N . ILE A 1 358 ? -2.693 69.454 8.314 1.00 12.39 358 ILE A N 1
ATOM 2771 C CA . ILE A 1 358 ? -1.652 68.458 8.067 1.00 15.80 358 ILE A CA 1
ATOM 2772 C C . ILE A 1 358 ? -0.708 68.967 7.008 1.00 13.78 358 ILE A C 1
ATOM 2773 O O . ILE A 1 358 ? -1.121 69.400 5.887 1.00 13.88 358 ILE A O 1
ATOM 2778 N N . LEU A 1 359 ? 0.544 68.958 7.372 1.00 12.18 359 LEU A N 1
ATOM 2779 C CA . LEU A 1 359 ? 1.656 69.290 6.479 1.00 11.86 359 LEU A CA 1
ATOM 2780 C C . LEU A 1 359 ? 1.469 70.729 5.949 1.00 11.82 359 LEU A C 1
ATOM 2781 O O . LEU A 1 359 ? 1.569 70.946 4.784 1.00 14.89 359 LEU A O 1
ATOM 2786 N N . THR A 1 360 ? 1.198 71.707 6.834 1.00 10.44 360 THR A N 1
ATOM 2787 C CA . THR A 1 360 ? 1.077 73.100 6.411 1.00 12.96 360 THR A CA 1
ATOM 2788 C C . THR A 1 360 ? 2.468 73.675 6.152 1.00 14.09 360 THR A C 1
ATOM 2789 O O . THR A 1 360 ? 3.460 73.201 6.752 1.00 11.79 360 THR A O 1
ATOM 2793 N N . ASP A 1 361 ? 2.537 74.741 5.340 1.00 12.99 361 ASP A N 1
ATOM 2794 C CA . ASP A 1 361 ? 3.776 75.474 5.218 1.00 14.57 361 ASP A CA 1
ATOM 2795 C C . ASP A 1 361 ? 4.316 76.023 6.558 1.00 14.09 361 ASP A C 1
ATOM 2796 O O . ASP A 1 361 ? 5.507 76.004 6.754 1.00 14.94 361 ASP A O 1
ATOM 2801 N N . GLU A 1 362 ? 3.470 76.554 7.432 1.00 13.64 362 GLU A N 1
ATOM 2802 C CA . GLU A 1 362 ? 3.881 76.966 8.761 1.00 13.20 362 GLU A CA 1
ATOM 2803 C C . GLU A 1 362 ? 4.581 75.801 9.508 1.00 14.08 362 GLU A C 1
ATOM 2804 O O . GLU A 1 362 ? 5.650 75.980 10.095 1.00 11.17 362 GLU A O 1
ATOM 2810 N N . SER A 1 363 ? 3.956 74.635 9.495 1.00 13.76 363 SER A N 1
ATOM 2811 C CA . SER A 1 363 ? 4.524 73.468 10.163 1.00 10.92 363 SER A CA 1
ATOM 2812 C C . SER A 1 363 ? 5.862 73.056 9.501 1.00 9.72 363 SER A C 1
ATOM 2813 O O . SER A 1 363 ? 6.835 72.781 10.207 1.00 9.41 363 SER A O 1
ATOM 2816 N N . ARG A 1 364 ? 5.923 73.032 8.185 1.00 10.37 364 ARG A N 1
ATOM 2817 C CA . ARG A 1 364 ? 7.241 72.858 7.491 1.00 12.26 364 ARG A CA 1
ATOM 2818 C C . ARG A 1 364 ? 8.342 73.865 7.890 1.00 11.31 364 ARG A C 1
ATOM 2819 O O . ARG A 1 364 ? 9.503 73.420 8.085 1.00 11.10 364 ARG A O 1
ATOM 2827 N N . GLY A 1 365 ? 7.995 75.151 8.080 1.00 9.96 365 GLY A N 1
ATOM 2828 C CA . GLY A 1 365 ? 8.920 76.155 8.606 1.00 10.93 365 GLY A CA 1
ATOM 2829 C C . GLY A 1 365 ? 9.380 75.829 10.022 1.00 11.21 365 GLY A C 1
ATOM 2830 O O . GLY A 1 365 ? 10.560 75.957 10.348 1.00 11.07 365 GLY A O 1
ATOM 2831 N N . LYS A 1 366 ? 8.468 75.314 10.866 1.00 10.97 366 LYS A N 1
ATOM 2832 C CA . LYS A 1 366 ? 8.868 74.926 12.196 1.00 10.06 366 LYS A CA 1
ATOM 2833 C C . LYS A 1 366 ? 9.892 73.743 12.169 1.00 9.34 366 LYS A C 1
ATOM 2834 O O . LYS A 1 366 ? 10.875 73.753 12.905 1.00 10.41 366 LYS A O 1
ATOM 2840 N N . ALA A 1 367 ? 9.617 72.740 11.351 1.00 8.38 367 ALA A N 1
ATOM 2841 C CA . ALA A 1 367 ? 10.543 71.636 11.144 1.00 9.18 367 ALA A CA 1
ATOM 2842 C C . ALA A 1 367 ? 11.897 72.037 10.575 1.00 9.05 367 ALA A C 1
ATOM 2843 O O . ALA A 1 367 ? 12.906 71.517 11.024 1.00 10.65 367 ALA A O 1
ATOM 2845 N N . ARG A 1 368 ? 11.934 72.984 9.616 1.00 9.29 368 ARG A N 1
ATOM 2846 C CA . ARG A 1 368 ? 13.197 73.485 9.146 1.00 9.84 368 ARG A CA 1
ATOM 2847 C C . ARG A 1 368 ? 13.980 74.159 10.278 1.00 9.39 368 ARG A C 1
ATOM 2848 O O . ARG A 1 368 ? 15.200 73.888 10.464 1.00 10.23 368 ARG A O 1
ATOM 2856 N N . ALA A 1 369 ? 13.294 75.001 11.050 1.00 8.99 369 ALA A N 1
ATOM 2857 C CA . ALA A 1 369 ? 13.895 75.728 12.142 1.00 11.00 369 ALA A CA 1
ATOM 2858 C C . ALA A 1 369 ? 14.452 74.716 13.151 1.00 10.21 369 ALA A C 1
ATOM 2859 O O . ALA A 1 369 ? 15.559 74.904 13.641 1.00 10.68 369 ALA A O 1
ATOM 2861 N N . ALA A 1 370 ? 13.701 73.632 13.428 1.00 9.92 370 ALA A N 1
ATOM 2862 C CA . ALA A 1 370 ? 14.175 72.610 14.333 1.00 9.61 370 ALA A CA 1
ATOM 2863 C C . ALA A 1 370 ? 15.456 71.960 13.815 1.00 8.58 370 ALA A C 1
ATOM 2864 O O . ALA A 1 370 ? 16.357 71.713 14.610 1.00 8.98 370 ALA A O 1
ATOM 2866 N N . GLY A 1 371 ? 15.470 71.631 12.522 1.00 8.65 371 GLY A N 1
ATOM 2867 C CA . GLY A 1 371 ? 16.650 71.051 11.868 1.00 9.43 371 GLY A CA 1
ATOM 2868 C C . GLY A 1 371 ? 17.867 71.965 11.956 1.00 10.23 371 GLY A C 1
ATOM 2869 O O . GLY A 1 371 ? 18.973 71.461 12.250 1.00 9.22 371 GLY A O 1
ATOM 2870 N N . VAL A 1 372 ? 17.709 73.276 11.700 1.00 10.35 372 VAL A N 1
ATOM 2871 C CA . VAL A 1 372 ? 18.862 74.170 11.814 1.00 12.19 372 VAL A CA 1
ATOM 2872 C C . VAL A 1 372 ? 19.284 74.385 13.272 1.00 10.41 372 VAL A C 1
ATOM 2873 O O . VAL A 1 372 ? 20.430 74.815 13.556 1.00 11.42 372 VAL A O 1
ATOM 2877 N N . GLU A 1 373 ? 18.370 74.168 14.225 1.00 11.43 373 GLU A N 1
ATOM 2878 C CA . GLU A 1 373 ? 18.774 74.242 15.677 1.00 12.58 373 GLU A CA 1
ATOM 2879 C C . GLU A 1 373 ? 19.565 73.024 16.171 1.00 10.23 373 GLU A C 1
ATOM 2880 O O . GLU A 1 373 ? 20.349 73.134 17.111 1.00 9.31 373 GLU A O 1
ATOM 2886 N N . SER A 1 374 ? 19.369 71.901 15.520 1.00 9.22 374 SER A N 1
ATOM 2887 C CA . SER A 1 374 ? 19.766 70.564 15.990 1.00 9.02 374 SER A CA 1
ATOM 2888 C C . SER A 1 374 ? 21.051 70.006 15.342 1.00 8.74 374 SER A C 1
ATOM 2889 O O . SER A 1 374 ? 21.729 69.145 15.912 1.00 10.85 374 SER A O 1
ATOM 2892 N N . ALA A 1 375 ? 21.386 70.506 14.177 1.00 8.49 375 ALA A N 1
ATOM 2893 C CA . ALA A 1 375 ? 22.625 70.075 13.487 1.00 7.69 375 ALA A CA 1
ATOM 2894 C C . ALA A 1 375 ? 23.840 70.541 14.294 1.00 7.74 375 ALA A C 1
ATOM 2895 O O . ALA A 1 375 ? 23.779 71.600 14.980 1.00 7.19 375 ALA A O 1
ATOM 2897 N N . VAL A 1 376 ? 24.953 69.821 14.152 1.00 7.86 376 VAL A N 1
ATOM 2898 C CA . VAL A 1 376 ? 26.157 70.116 14.953 1.00 7.55 376 VAL A CA 1
ATOM 2899 C C . VAL A 1 376 ? 27.336 70.221 14.029 1.00 7.98 376 VAL A C 1
ATOM 2900 O O . VAL A 1 376 ? 27.674 69.318 13.286 1.00 6.95 376 VAL A O 1
ATOM 2904 N N . LEU A 1 377 ? 27.887 71.415 14.005 1.00 9.68 377 LEU A N 1
ATOM 2905 C CA . LEU A 1 377 ? 29.093 71.647 13.228 1.00 9.47 377 LEU A CA 1
ATOM 2906 C C . LEU A 1 377 ? 30.254 71.130 13.985 1.00 8.44 377 LEU A C 1
ATOM 2907 O O . LEU A 1 377 ? 30.568 71.629 15.069 1.00 9.26 377 LEU A O 1
ATOM 2912 N N . LEU A 1 378 ? 30.918 70.132 13.444 1.00 8.23 378 LEU A N 1
ATOM 2913 C CA . LEU A 1 378 ? 31.992 69.417 14.213 1.00 7.95 378 LEU A CA 1
ATOM 2914 C C . LEU A 1 378 ? 33.408 69.839 13.818 1.00 9.12 378 LEU A C 1
ATOM 2915 O O . LEU A 1 378 ? 34.360 69.845 14.666 1.00 9.41 378 LEU A O 1
ATOM 2920 N N . GLU A 1 379 ? 33.574 70.199 12.556 1.00 8.56 379 GLU A N 1
ATOM 2921 C CA . GLU A 1 379 ? 34.872 70.737 11.993 1.00 7.70 379 GLU A CA 1
ATOM 2922 C C . GLU A 1 379 ? 34.574 71.827 10.975 1.00 8.42 379 GLU A C 1
ATOM 2923 O O . GLU A 1 379 ? 33.582 71.742 10.234 1.00 8.67 379 GLU A O 1
ATOM 2929 N N . ASN A 1 380 ? 35.446 72.821 10.920 1.00 9.20 380 ASN A N 1
ATOM 2930 C CA . ASN A 1 380 ? 35.387 73.853 9.853 1.00 8.42 380 ASN A CA 1
ATOM 2931 C C . ASN A 1 380 ? 36.729 74.502 9.843 1.00 12.91 380 ASN A C 1
ATOM 2932 O O . ASN A 1 380 ? 36.958 75.543 10.475 1.00 16.71 380 ASN A O 1
ATOM 2937 N N . LYS A 1 381 ? 37.608 73.816 9.163 1.00 15.51 381 LYS A N 1
ATOM 2938 C CA . LYS A 1 381 ? 39.037 74.213 9.004 1.00 17.58 381 LYS A CA 1
ATOM 2939 C C . LYS A 1 381 ? 39.135 75.325 7.953 1.00 19.58 381 LYS A C 1
ATOM 2940 O O . LYS A 1 381 ? 38.555 75.245 6.876 1.00 23.63 381 LYS A O 1
ATOM 2946 N N . SER A 1 382 ? 39.818 76.396 8.279 1.00 20.65 382 SER A N 1
ATOM 2947 C CA . SER A 1 382 ? 40.072 77.441 7.269 1.00 27.92 382 SER A CA 1
ATOM 2948 C C . SER A 1 382 ? 38.845 78.210 6.776 1.00 23.92 382 SER A C 1
ATOM 2949 O O . SER A 1 382 ? 38.888 78.827 5.728 1.00 19.09 382 SER A O 1
ATOM 2952 N N . ARG A 1 383 ? 37.778 78.224 7.566 1.00 25.28 383 ARG A N 1
ATOM 2953 C CA . ARG A 1 383 ? 36.575 78.972 7.242 1.00 26.54 383 ARG A CA 1
ATOM 2954 C C . ARG A 1 383 ? 36.039 78.579 5.886 1.00 19.72 383 ARG A C 1
ATOM 2955 O O . ARG A 1 383 ? 35.539 79.433 5.134 1.00 22.05 383 ARG A O 1
ATOM 2963 N N . LEU A 1 384 ? 36.166 77.285 5.554 1.00 16.06 384 LEU A N 1
ATOM 2964 C CA . LEU A 1 384 ? 35.484 76.743 4.359 1.00 14.84 384 LEU A CA 1
ATOM 2965 C C . LEU A 1 384 ? 33.956 77.089 4.338 1.00 13.56 384 LEU A C 1
ATOM 2966 O O . LEU A 1 384 ? 33.406 77.648 3.374 1.00 13.32 384 LEU A O 1
ATOM 2971 N N . LEU A 1 385 ? 33.287 76.770 5.416 1.00 12.20 385 LEU A N 1
ATOM 2972 C CA . LEU A 1 385 ? 31.915 77.220 5.638 1.00 10.24 385 LEU A CA 1
ATOM 2973 C C . LEU A 1 385 ? 31.807 78.556 6.319 1.00 10.86 385 LEU A C 1
ATOM 2974 O O . LEU A 1 385 ? 32.596 78.854 7.238 1.00 12.47 385 LEU A O 1
ATOM 2979 N N . PRO A 1 386 ? 30.780 79.333 5.966 1.00 11.06 386 PRO A N 1
ATOM 2980 C CA . PRO A 1 386 ? 29.764 79.075 4.980 1.00 11.49 386 PRO A CA 1
ATOM 2981 C C . PRO A 1 386 ? 30.265 79.277 3.545 1.00 13.37 386 PRO A C 1
ATOM 2982 O O . PRO A 1 386 ? 31.192 80.091 3.270 1.00 13.60 386 PRO A O 1
ATOM 2986 N N . LEU A 1 387 ? 29.617 78.546 2.646 1.00 14.18 387 LEU A N 1
ATOM 2987 C CA . LEU A 1 387 ? 29.891 78.607 1.205 1.00 14.66 387 LEU A CA 1
ATOM 2988 C C . LEU A 1 387 ? 29.176 79.832 0.627 1.00 16.17 387 LEU A C 1
ATOM 2989 O O . LEU A 1 387 ? 28.104 80.151 1.076 1.00 16.67 387 LEU A O 1
ATOM 2994 N N . ALA A 1 388 ? 29.766 80.520 -0.335 1.00 18.59 388 ALA A N 1
ATOM 2995 C CA . ALA A 1 388 ? 29.061 81.547 -1.159 1.00 17.92 388 ALA A CA 1
ATOM 2996 C C . ALA A 1 388 ? 28.005 80.910 -2.027 1.00 19.06 388 ALA A C 1
ATOM 2997 O O . ALA A 1 388 ? 28.181 79.778 -2.477 1.00 21.77 388 ALA A O 1
ATOM 2999 N N . LYS A 1 389 ? 26.945 81.667 -2.339 1.00 20.34 389 LYS A N 1
ATOM 3000 C CA . LYS A 1 389 ? 25.865 81.122 -3.132 1.00 17.85 389 LYS A CA 1
ATOM 3001 C C . LYS A 1 389 ? 26.379 80.793 -4.493 1.00 18.88 389 LYS A C 1
ATOM 3002 O O . LYS A 1 389 ? 25.822 79.906 -5.149 1.00 21.87 389 LYS A O 1
ATOM 3008 N N . GLU A 1 390 ? 27.433 81.467 -4.955 1.00 16.12 390 GLU A N 1
ATOM 3009 C CA . GLU A 1 390 ? 28.018 81.173 -6.290 1.00 20.23 390 GLU A CA 1
ATOM 3010 C C . GLU A 1 390 ? 29.036 80.036 -6.298 1.00 17.49 390 GLU A C 1
ATOM 3011 O O . GLU A 1 390 ? 29.577 79.669 -7.353 1.00 15.23 390 GLU A O 1
ATOM 3017 N N . ALA A 1 391 ? 29.299 79.445 -5.125 1.00 19.01 391 ALA A N 1
ATOM 3018 C CA . ALA A 1 391 ? 30.209 78.306 -5.052 1.00 16.51 391 ALA A CA 1
ATOM 3019 C C . ALA A 1 391 ? 29.762 77.188 -5.953 1.00 14.07 391 ALA A C 1
ATOM 3020 O O . ALA A 1 391 ? 28.571 76.756 -5.930 1.00 15.34 391 ALA A O 1
ATOM 3022 N N A LYS A 1 392 ? 30.711 76.696 -6.757 0.50 13.04 392 LYS A N 1
ATOM 3023 N N B LYS A 1 392 ? 30.711 76.688 -6.746 0.50 13.09 392 LYS A N 1
ATOM 3024 C CA A LYS A 1 392 ? 30.460 75.570 -7.673 0.50 12.79 392 LYS A CA 1
ATOM 3025 C CA B LYS A 1 392 ? 30.451 75.567 -7.657 0.50 12.96 392 LYS A CA 1
ATOM 3026 C C A LYS A 1 392 ? 30.691 74.255 -6.887 0.50 12.07 392 LYS A C 1
ATOM 3027 C C B LYS A 1 392 ? 30.690 74.254 -6.883 0.50 12.16 392 LYS A C 1
ATOM 3028 O O A LYS A 1 392 ? 31.798 73.947 -6.470 0.50 12.63 392 LYS A O 1
ATOM 3029 O O B LYS A 1 392 ? 31.798 73.947 -6.471 0.50 12.68 392 LYS A O 1
ATOM 3040 N N . ILE A 1 393 ? 29.607 73.523 -6.671 1.00 11.12 393 ILE A N 1
ATOM 3041 C CA . ILE A 1 393 ? 29.547 72.404 -5.732 1.00 9.43 393 ILE A CA 1
ATOM 3042 C C . ILE A 1 393 ? 29.470 71.105 -6.509 1.00 10.12 393 ILE A C 1
ATOM 3043 O O . ILE A 1 393 ? 28.582 70.880 -7.347 1.00 14.60 393 ILE A O 1
ATOM 3048 N N . ALA A 1 394 ? 30.381 70.206 -6.226 1.00 10.42 394 ALA A N 1
ATOM 3049 C CA . ALA A 1 394 ? 30.176 68.785 -6.552 1.00 9.57 394 ALA A CA 1
ATOM 3050 C C . ALA A 1 394 ? 29.600 68.101 -5.312 1.00 10.43 394 ALA A C 1
ATOM 3051 O O . ALA A 1 394 ? 30.221 68.026 -4.235 1.00 9.26 394 ALA A O 1
ATOM 3053 N N . LEU A 1 395 ? 28.394 67.615 -5.502 1.00 11.07 395 LEU A N 1
ATOM 3054 C CA . LEU A 1 395 ? 27.600 66.943 -4.448 1.00 9.69 395 LEU A CA 1
ATOM 3055 C C . LEU A 1 395 ? 27.729 65.448 -4.722 1.00 8.73 395 LEU A C 1
ATOM 3056 O O . LEU A 1 395 ? 27.233 64.932 -5.721 1.00 9.87 395 LEU A O 1
ATOM 3061 N N . VAL A 1 396 ? 28.422 64.745 -3.870 1.00 8.39 396 VAL A N 1
ATOM 3062 C CA . VAL A 1 396 ? 28.660 63.346 -4.136 1.00 9.36 396 VAL A CA 1
ATOM 3063 C C . VAL A 1 396 ? 28.364 62.453 -2.938 1.00 9.93 396 VAL A C 1
ATOM 3064 O O . VAL A 1 396 ? 28.484 62.899 -1.791 1.00 10.15 396 VAL A O 1
ATOM 3068 N N . GLY A 1 397 ? 28.036 61.188 -3.222 1.00 9.33 397 GLY A N 1
ATOM 3069 C CA . GLY A 1 397 ? 27.852 60.207 -2.198 1.00 8.81 397 GLY A CA 1
ATOM 3070 C C . GLY A 1 397 ? 26.471 59.645 -2.028 1.00 8.11 397 GLY A C 1
ATOM 3071 O O . GLY A 1 397 ? 25.572 59.961 -2.786 1.00 8.68 397 GLY A O 1
ATOM 3072 N N . PRO A 1 398 ? 26.310 58.759 -1.044 1.00 7.71 398 PRO A N 1
ATOM 3073 C CA . PRO A 1 398 ? 25.035 58.058 -0.879 1.00 7.41 398 PRO A CA 1
ATOM 3074 C C . PRO A 1 398 ? 23.870 58.851 -0.350 1.00 7.76 398 PRO A C 1
ATOM 3075 O O . PRO A 1 398 ? 22.722 58.420 -0.607 1.00 10.59 398 PRO A O 1
ATOM 3079 N N . LEU A 1 399 ? 24.144 59.988 0.268 1.00 7.19 399 LEU A N 1
ATOM 3080 C CA . LEU A 1 399 ? 23.136 60.925 0.781 1.00 7.31 399 LEU A CA 1
ATOM 3081 C C . LEU A 1 399 ? 22.922 62.126 -0.187 1.00 8.35 399 LEU A C 1
ATOM 3082 O O . LEU A 1 399 ? 22.162 63.066 0.120 1.00 8.68 399 LEU A O 1
ATOM 3087 N N . ALA A 1 400 ? 23.545 62.087 -1.387 1.00 9.38 400 ALA A N 1
ATOM 3088 C CA . ALA A 1 400 ? 23.400 63.174 -2.349 1.00 8.11 400 ALA A CA 1
ATOM 3089 C C . ALA A 1 400 ? 21.931 63.276 -2.851 1.00 9.05 400 ALA A C 1
ATOM 3090 O O . ALA A 1 400 ? 21.349 64.358 -2.912 1.00 9.30 400 ALA A O 1
ATOM 3092 N N . THR A 1 401 ? 21.383 62.130 -3.187 1.00 7.70 401 THR A N 1
ATOM 3093 C CA . THR A 1 401 ? 20.023 62.031 -3.689 1.00 7.86 401 THR A CA 1
ATOM 3094 C C . THR A 1 401 ? 19.114 61.146 -2.886 1.00 8.50 401 THR A C 1
ATOM 3095 O O . THR A 1 401 ? 17.887 61.108 -3.186 1.00 9.59 401 THR A O 1
ATOM 3099 N N . SER A 1 402 ? 19.633 60.392 -1.932 1.00 8.22 402 SER A N 1
ATOM 3100 C CA . SER A 1 402 ? 18.779 59.449 -1.200 1.00 9.40 402 SER A CA 1
ATOM 3101 C C . SER A 1 402 ? 17.598 60.189 -0.562 1.00 9.16 402 SER A C 1
ATOM 3102 O O . SER A 1 402 ? 17.798 61.190 0.138 1.00 9.30 402 SER A O 1
ATOM 3105 N N . PRO A 1 403 ? 16.382 59.613 -0.712 1.00 7.92 403 PRO A N 1
ATOM 3106 C CA . PRO A 1 403 ? 15.231 60.185 0.001 1.00 8.24 403 PRO A CA 1
ATOM 3107 C C . PRO A 1 403 ? 15.113 59.767 1.468 1.00 8.60 403 PRO A C 1
ATOM 3108 O O . PRO A 1 403 ? 14.211 60.254 2.185 1.00 8.07 403 PRO A O 1
ATOM 3112 N N . ASP A 1 404 ? 16.024 58.890 1.925 1.00 10.15 404 ASP A N 1
ATOM 3113 C CA . ASP A 1 404 ? 15.992 58.362 3.298 1.00 8.52 404 ASP A CA 1
ATOM 3114 C C . ASP A 1 404 ? 16.638 59.356 4.287 1.00 7.91 404 ASP A C 1
ATOM 3115 O O . ASP A 1 404 ? 17.751 59.139 4.841 1.00 6.77 404 ASP A O 1
ATOM 3120 N N . ILE A 1 405 ? 15.933 60.431 4.518 1.00 8.84 405 ILE A N 1
ATOM 3121 C CA . ILE A 1 405 ? 16.380 61.524 5.454 1.00 8.07 405 ILE A CA 1
ATOM 3122 C C . ILE A 1 405 ? 15.364 61.882 6.519 1.00 8.33 405 ILE A C 1
ATOM 3123 O O . ILE A 1 405 ? 15.611 62.820 7.274 1.00 7.77 405 ILE A O 1
ATOM 3128 N N . LEU A 1 406 ? 14.288 61.080 6.649 1.00 8.68 406 LEU A N 1
ATOM 3129 C CA . LEU A 1 406 ? 13.210 61.370 7.616 1.00 8.16 406 LEU A CA 1
ATOM 3130 C C . LEU A 1 406 ? 13.474 60.736 8.942 1.00 9.50 406 LEU A C 1
ATOM 3131 O O . LEU A 1 406 ? 12.878 61.159 9.929 1.00 12.26 406 LEU A O 1
ATOM 3136 N N . GLY A 1 407 ? 14.391 59.791 9.000 1.00 8.68 407 GLY A N 1
ATOM 3137 C CA . GLY A 1 407 ? 14.747 59.101 10.242 1.00 6.95 407 GLY A CA 1
ATOM 3138 C C . GLY A 1 407 ? 13.992 57.874 10.514 1.00 7.25 407 GLY A C 1
ATOM 3139 O O . GLY A 1 407 ? 12.941 57.656 9.977 1.00 10.55 407 GLY A O 1
ATOM 3140 N N . GLY A 1 408 ? 14.502 57.095 11.428 1.00 7.09 408 GLY A N 1
ATOM 3141 C CA . GLY A 1 408 ? 13.763 55.999 12.006 1.00 7.50 408 GLY A CA 1
ATOM 3142 C C . GLY A 1 408 ? 12.616 56.482 12.896 1.00 7.06 408 GLY A C 1
ATOM 3143 O O . GLY A 1 408 ? 12.495 57.680 13.241 1.00 8.71 408 GLY A O 1
ATOM 3144 N N . TRP A 1 409 ? 11.750 55.556 13.258 1.00 8.66 409 TRP A N 1
ATOM 3145 C CA . TRP A 1 409 ? 10.562 55.876 14.016 1.00 10.54 409 TRP A CA 1
ATOM 3146 C C . TRP A 1 409 ? 9.769 57.004 13.330 1.00 11.73 409 TRP A C 1
ATOM 3147 O O . TRP A 1 409 ? 9.299 57.977 13.915 1.00 10.81 409 TRP A O 1
ATOM 3158 N N . ASN A 1 410 ? 9.585 56.783 12.058 1.00 13.53 410 ASN A N 1
ATOM 3159 C CA . ASN A 1 410 ? 8.749 57.637 11.226 1.00 13.42 410 ASN A CA 1
ATOM 3160 C C . ASN A 1 410 ? 7.632 56.783 10.600 1.00 12.36 410 ASN A C 1
ATOM 3161 O O . ASN A 1 410 ? 7.783 56.229 9.535 1.00 14.71 410 ASN A O 1
ATOM 3166 N N . VAL A 1 411 ? 6.540 56.618 11.316 1.00 12.34 411 VAL A N 1
ATOM 3167 C CA . VAL A 1 411 ? 5.459 55.687 10.982 1.00 15.29 411 VAL A CA 1
ATOM 3168 C C . VAL A 1 411 ? 4.525 56.270 9.937 1.00 16.07 411 VAL A C 1
ATOM 3169 O O . VAL A 1 411 ? 3.965 55.515 9.133 1.00 13.90 411 VAL A O 1
ATOM 3173 N N . TYR A 1 412 ? 4.395 57.599 9.909 1.00 12.10 412 TYR A N 1
ATOM 3174 C CA . TYR A 1 412 ? 3.357 58.254 9.133 1.00 11.38 412 TYR A CA 1
ATOM 3175 C C . TYR A 1 412 ? 3.847 59.230 8.077 1.00 12.67 412 TYR A C 1
ATOM 3176 O O . TYR A 1 412 ? 3.108 59.535 7.166 1.00 14.37 412 TYR A O 1
ATOM 3185 N N . GLY A 1 413 ? 5.106 59.638 8.141 1.00 12.58 413 GLY A N 1
ATOM 3186 C CA . GLY A 1 413 ? 5.655 60.621 7.232 1.00 11.56 413 GLY A CA 1
ATOM 3187 C C . GLY A 1 413 ? 6.073 59.984 5.914 1.00 12.76 413 GLY A C 1
ATOM 3188 O O . GLY A 1 413 ? 6.487 58.795 5.858 1.00 13.16 413 GLY A O 1
ATOM 3189 N N . GLU A 1 414 ? 5.954 60.745 4.858 1.00 9.49 414 GLU A N 1
ATOM 3190 C CA . GLU A 1 414 ? 6.205 60.236 3.503 1.00 12.07 414 GLU A CA 1
ATOM 3191 C C . GLU A 1 414 ? 7.470 60.857 2.882 1.00 10.20 414 GLU A C 1
ATOM 3192 O O . GLU A 1 414 ? 7.672 62.089 2.827 1.00 9.87 414 GLU A O 1
ATOM 3198 N N . GLU A 1 415 ? 8.285 59.985 2.297 1.00 10.84 415 GLU A N 1
ATOM 3199 C CA . GLU A 1 415 ? 9.486 60.446 1.645 1.00 9.10 415 GLU A CA 1
ATOM 3200 C C . GLU A 1 415 ? 9.253 61.411 0.445 1.00 9.69 415 GLU A C 1
ATOM 3201 O O . GLU A 1 415 ? 10.025 62.335 0.239 1.00 11.25 415 GLU A O 1
ATOM 3207 N N . LYS A 1 416 ? 8.143 61.258 -0.245 1.00 11.01 416 LYS A N 1
ATOM 3208 C CA . LYS A 1 416 ? 7.852 62.077 -1.410 1.00 12.88 416 LYS A CA 1
ATOM 3209 C C . LYS A 1 416 ? 7.689 63.535 -1.058 1.00 12.61 416 LYS A C 1
ATOM 3210 O O . LYS A 1 416 ? 7.952 64.454 -1.881 1.00 12.33 416 LYS A O 1
ATOM 3216 N N . ASP A 1 417 ? 7.316 63.775 0.213 1.00 10.87 417 ASP A N 1
ATOM 3217 C CA . ASP A 1 417 ? 7.171 65.138 0.762 1.00 12.19 417 ASP A CA 1
ATOM 3218 C C . ASP A 1 417 ? 8.443 65.723 1.369 1.00 11.16 417 ASP A C 1
ATOM 3219 O O . ASP A 1 417 ? 8.457 66.903 1.718 1.00 11.40 417 ASP A O 1
ATOM 3224 N N . GLY A 1 418 ? 9.490 64.914 1.529 1.00 10.98 418 GLY A N 1
ATOM 3225 C CA . GLY A 1 418 ? 10.736 65.325 2.108 1.00 9.48 418 GLY A CA 1
ATOM 3226 C C . GLY A 1 418 ? 11.572 66.017 1.033 1.00 9.12 418 GLY A C 1
ATOM 3227 O O . GLY A 1 418 ? 11.409 65.805 -0.175 1.00 8.87 418 GLY A O 1
ATOM 3228 N N . ILE A 1 419 ? 12.574 66.747 1.493 1.00 10.21 419 ILE A N 1
ATOM 3229 C CA . ILE A 1 419 ? 13.444 67.450 0.586 1.00 9.44 419 ILE A CA 1
ATOM 3230 C C . ILE A 1 419 ? 14.813 66.811 0.688 1.00 9.27 419 ILE A C 1
ATOM 3231 O O . ILE A 1 419 ? 15.475 66.917 1.763 1.00 11.57 419 ILE A O 1
ATOM 3236 N N . ASN A 1 420 ? 15.266 66.158 -0.391 1.00 9.97 420 ASN A N 1
ATOM 3237 C CA . ASN A 1 420 ? 16.603 65.556 -0.382 1.00 8.95 420 ASN A CA 1
ATOM 3238 C C . ASN A 1 420 ? 17.727 66.596 -0.491 1.00 9.31 420 ASN A C 1
ATOM 3239 O O . ASN A 1 420 ? 17.496 67.830 -0.669 1.00 9.20 420 ASN A O 1
ATOM 3244 N N . VAL A 1 421 ? 18.979 66.143 -0.331 1.00 8.94 421 VAL A N 1
ATOM 3245 C CA . VAL A 1 421 ? 20.075 67.078 -0.321 1.00 10.42 421 VAL A CA 1
ATOM 3246 C C . VAL A 1 421 ? 20.237 67.786 -1.672 1.00 7.83 421 VAL A C 1
ATOM 3247 O O . VAL A 1 421 ? 20.419 68.994 -1.674 1.00 7.83 421 VAL A O 1
ATOM 3251 N N . GLU A 1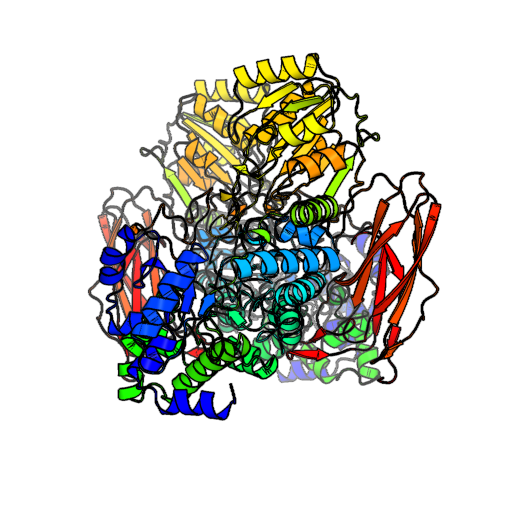 422 ? 20.192 67.041 -2.793 1.00 7.36 422 GLU A N 1
ATOM 3252 C CA . GLU A 1 422 ? 20.301 67.669 -4.092 1.00 8.21 422 GLU A CA 1
ATOM 3253 C C . GLU A 1 422 ? 19.243 68.764 -4.276 1.00 8.51 422 GLU A C 1
ATOM 3254 O O . GLU A 1 422 ? 19.563 69.900 -4.645 1.00 11.07 422 GLU A O 1
ATOM 3260 N N . THR A 1 423 ? 18.007 68.455 -3.961 1.00 10.18 423 THR A N 1
ATOM 3261 C CA . THR A 1 423 ? 16.894 69.378 -4.182 1.00 10.36 423 THR A CA 1
ATOM 3262 C C . THR A 1 423 ? 17.074 70.618 -3.312 1.00 10.93 423 THR A C 1
ATOM 3263 O O . THR A 1 423 ? 16.885 71.750 -3.777 1.00 10.76 423 THR A O 1
ATOM 3267 N N . GLY A 1 424 ? 17.470 70.412 -2.065 1.00 10.08 424 GLY A N 1
ATOM 3268 C CA . GLY A 1 424 ? 17.714 71.517 -1.131 1.00 10.58 424 GLY A CA 1
ATOM 3269 C C . GLY A 1 424 ? 18.857 72.409 -1.646 1.00 9.96 424 GLY A C 1
ATOM 3270 O O . GLY A 1 424 ? 18.727 73.648 -1.701 1.00 10.11 424 GLY A O 1
ATOM 3271 N N . LEU A 1 425 ? 19.946 71.814 -2.114 1.00 10.15 425 LEU A N 1
ATOM 3272 C CA . LEU A 1 425 ? 21.087 72.637 -2.546 1.00 9.94 425 LEU A CA 1
ATOM 3273 C C . LEU A 1 425 ? 20.747 73.459 -3.805 1.00 12.65 425 LEU A C 1
ATOM 3274 O O . LEU A 1 425 ? 21.168 74.624 -3.935 1.00 13.30 425 LEU A O 1
ATOM 3279 N N . ARG A 1 426 ? 19.954 72.874 -4.699 1.00 10.04 426 ARG A N 1
ATOM 3280 C CA . ARG A 1 426 ? 19.678 73.550 -5.991 1.00 11.73 426 ARG A CA 1
ATOM 3281 C C . ARG A 1 426 ? 18.719 74.694 -5.827 1.00 12.65 426 ARG A C 1
ATOM 3282 O O . ARG A 1 426 ? 18.667 75.564 -6.698 1.00 14.74 426 ARG A O 1
ATOM 3290 N N . GLU A 1 427 ? 17.982 74.753 -4.720 1.00 11.43 427 GLU A N 1
ATOM 3291 C CA . GLU A 1 427 ? 17.229 75.965 -4.390 1.00 14.80 427 GLU A CA 1
ATOM 3292 C C . GLU A 1 427 ? 18.113 77.143 -4.061 1.00 16.88 427 GLU A C 1
ATOM 3293 O O . GLU A 1 427 ? 17.652 78.256 -4.074 1.00 17.76 427 GLU A O 1
ATOM 3299 N N . VAL A 1 428 ? 19.365 76.900 -3.699 1.00 17.62 428 VAL A N 1
ATOM 3300 C CA . VAL A 1 428 ? 20.228 77.950 -3.059 1.00 17.40 428 VAL A CA 1
ATOM 3301 C C . VAL A 1 428 ? 21.436 78.232 -3.934 1.00 15.02 428 VAL A C 1
ATOM 3302 O O . VAL A 1 428 ? 21.757 79.395 -4.204 1.00 14.50 428 VAL A O 1
ATOM 3306 N N . PHE A 1 429 ? 22.055 77.167 -4.418 1.00 16.68 429 PHE A N 1
ATOM 3307 C CA . PHE A 1 429 ? 23.305 77.200 -5.231 1.00 17.74 429 PHE A CA 1
ATOM 3308 C C . PHE A 1 429 ? 23.030 76.988 -6.748 1.00 17.72 429 PHE A C 1
ATOM 3309 O O . PHE A 1 429 ? 22.490 76.011 -7.171 1.00 16.56 429 PHE A O 1
ATOM 3317 N N . GLU A 1 430 ? 23.500 77.922 -7.587 1.00 22.55 430 GLU A N 1
ATOM 3318 C CA . GLU A 1 430 ? 23.219 77.867 -9.046 1.00 24.07 430 GLU A CA 1
ATOM 3319 C C . GLU A 1 430 ? 23.932 76.718 -9.746 1.00 20.49 430 GLU A C 1
ATOM 3320 O O . GLU A 1 430 ? 23.374 76.117 -10.656 1.00 20.56 430 GLU A O 1
ATOM 3326 N N . THR A 1 431 ? 25.136 76.377 -9.259 1.00 16.57 431 THR A N 1
ATOM 3327 C CA . THR A 1 431 ? 25.946 75.368 -9.878 1.00 13.89 431 THR A CA 1
ATOM 3328 C C . THR A 1 431 ? 26.221 74.171 -8.951 1.00 15.43 431 THR A C 1
ATOM 3329 O O . THR A 1 431 ? 26.977 74.269 -7.970 1.00 15.00 431 THR A O 1
ATOM 3333 N N . VAL A 1 432 ? 25.534 73.065 -9.258 1.00 15.20 432 VAL A N 1
ATOM 3334 C CA . VAL A 1 432 ? 25.699 71.809 -8.552 1.00 12.52 432 VAL A CA 1
ATOM 3335 C C . VAL A 1 432 ? 25.786 70.698 -9.580 1.00 12.97 432 VAL A C 1
ATOM 3336 O O . VAL A 1 432 ? 24.973 70.588 -10.506 1.00 13.38 432 VAL A O 1
ATOM 3340 N N . GLU A 1 433 ? 26.852 69.899 -9.475 1.00 13.18 433 GLU A N 1
ATOM 3341 C CA . GLU A 1 433 ? 26.970 68.678 -10.235 1.00 11.91 433 GLU A CA 1
ATOM 3342 C C . GLU A 1 433 ? 26.945 67.524 -9.245 1.00 14.78 433 GLU A C 1
ATOM 3343 O O . GLU A 1 433 ? 27.720 67.513 -8.323 1.00 13.16 433 GLU A O 1
ATOM 3349 N N . VAL A 1 434 ? 26.137 66.523 -9.535 1.00 12.78 434 VAL A N 1
ATOM 3350 C CA . VAL A 1 434 ? 25.789 65.511 -8.575 1.00 11.69 434 VAL A CA 1
ATOM 3351 C C . VAL A 1 434 ? 26.256 64.180 -9.049 1.00 11.72 434 VAL A C 1
ATOM 3352 O O . VAL A 1 434 ? 26.055 63.836 -10.184 1.00 13.04 434 VAL A O 1
ATOM 3356 N N . VAL A 1 435 ? 26.850 63.386 -8.159 1.00 11.16 435 VAL A N 1
ATOM 3357 C CA . VAL A 1 435 ? 27.147 62.003 -8.431 1.00 11.40 435 VAL A CA 1
ATOM 3358 C C . VAL A 1 435 ? 26.702 61.183 -7.207 1.00 11.63 435 VAL A C 1
ATOM 3359 O O . VAL A 1 435 ? 27.355 61.225 -6.158 1.00 11.95 435 VAL A O 1
ATOM 3363 N N . SER A 1 436 ? 25.621 60.419 -7.376 1.00 11.29 436 SER A N 1
ATOM 3364 C CA . SER A 1 436 ? 25.087 59.545 -6.355 1.00 10.81 436 SER A CA 1
ATOM 3365 C C . SER A 1 436 ? 25.886 58.275 -6.340 1.00 11.34 436 SER A C 1
ATOM 3366 O O . SER A 1 436 ? 26.344 57.810 -7.397 1.00 14.12 436 SER A O 1
ATOM 3369 N N . THR A 1 437 ? 26.106 57.723 -5.159 1.00 9.70 437 THR A N 1
ATOM 3370 C CA . THR A 1 437 ? 26.748 56.444 -5.027 1.00 9.36 437 THR A CA 1
ATOM 3371 C C . THR A 1 437 ? 25.888 55.629 -4.095 1.00 9.88 437 THR A C 1
ATOM 3372 O O . THR A 1 437 ? 24.974 56.193 -3.449 1.00 10.04 437 THR A O 1
ATOM 3376 N N A GLU A 1 438 ? 26.161 54.331 -4.045 0.50 10.16 438 GLU A N 1
ATOM 3377 N N B GLU A 1 438 ? 26.138 54.318 -4.062 0.50 9.89 438 GLU A N 1
ATOM 3378 C CA A GLU A 1 438 ? 25.428 53.391 -3.196 0.50 11.43 438 GLU A CA 1
ATOM 3379 C CA B GLU A 1 438 ? 25.393 53.369 -3.207 0.50 10.70 438 GLU A CA 1
ATOM 3380 C C A GLU A 1 438 ? 25.914 53.448 -1.745 0.50 12.21 438 GLU A C 1
ATOM 3381 C C B GLU A 1 438 ? 25.900 53.446 -1.757 0.50 11.75 438 GLU A C 1
ATOM 3382 O O A GLU A 1 438 ? 27.069 53.827 -1.466 0.50 10.66 438 GLU A O 1
ATOM 3383 O O B GLU A 1 438 ? 27.056 53.836 -1.491 0.50 10.33 438 GLU A O 1
ATOM 3394 N N . TYR A 1 439 ? 25.034 53.083 -0.813 1.00 9.93 439 TYR A N 1
ATOM 3395 C CA . TYR A 1 439 ? 25.417 53.110 0.613 1.00 8.29 439 TYR A CA 1
ATOM 3396 C C . TYR A 1 439 ? 26.581 52.209 0.984 1.00 8.71 439 TYR A C 1
ATOM 3397 O O . TYR A 1 439 ? 27.322 52.542 1.932 1.00 8.25 439 TYR A O 1
ATOM 3406 N N . THR A 1 440 ? 26.767 51.081 0.298 1.00 7.96 440 THR A N 1
ATOM 3407 C CA . THR A 1 440 ? 27.775 50.115 0.749 1.00 9.47 440 THR A CA 1
ATOM 3408 C C . THR A 1 440 ? 28.838 49.743 -0.313 1.00 10.19 440 THR A C 1
ATOM 3409 O O . THR A 1 440 ? 29.611 48.820 -0.128 1.00 10.88 440 THR A O 1
ATOM 3413 N N . GLU A 1 441 ? 28.848 50.426 -1.455 1.00 11.33 441 GLU A N 1
ATOM 3414 C CA . GLU A 1 441 ? 29.747 50.048 -2.548 1.00 10.35 441 GLU A CA 1
ATOM 3415 C C . GLU A 1 441 ? 30.526 51.311 -2.967 1.00 9.40 441 GLU A C 1
ATOM 3416 O O . GLU A 1 441 ? 30.058 52.452 -2.787 1.00 11.34 441 GLU A O 1
ATOM 3422 N N . LEU A 1 442 ? 31.707 51.103 -3.535 1.00 9.65 442 LEU A N 1
ATOM 3423 C CA . LEU A 1 442 ? 32.441 52.134 -4.249 1.00 10.88 442 LEU A CA 1
ATOM 3424 C C . LEU A 1 442 ? 33.095 51.471 -5.456 1.00 10.40 442 LEU A C 1
ATOM 3425 O O . LEU A 1 442 ? 34.145 50.780 -5.320 1.00 11.57 442 LEU A O 1
ATOM 3430 N N . SER A 1 443 ? 32.509 51.669 -6.643 1.00 11.42 443 SER A N 1
ATOM 3431 C CA . SER A 1 443 ? 32.980 51.034 -7.858 1.00 11.15 443 SER A CA 1
ATOM 3432 C C . SER A 1 443 ? 33.997 51.895 -8.554 1.00 11.57 443 SER A C 1
ATOM 3433 O O . SER A 1 443 ? 34.100 53.127 -8.281 1.00 9.61 443 SER A O 1
ATOM 3436 N N . GLU A 1 444 ? 34.700 51.265 -9.515 1.00 10.56 444 GLU A N 1
ATOM 3437 C CA . GLU A 1 444 ? 35.574 52.039 -10.437 1.00 12.48 444 GLU A CA 1
ATOM 3438 C C . GLU A 1 444 ? 34.820 53.092 -11.243 1.00 11.58 444 GLU A C 1
ATOM 3439 O O . GLU A 1 444 ? 35.285 54.216 -11.405 1.00 13.09 444 GLU A O 1
ATOM 3445 N N . GLU A 1 445 ? 33.627 52.733 -11.669 1.00 11.54 445 GLU A N 1
ATOM 3446 C CA . GLU A 1 445 ? 32.819 53.627 -12.423 1.00 12.34 445 GLU A CA 1
ATOM 3447 C C . GLU A 1 445 ? 32.460 54.856 -11.556 1.00 11.13 445 GLU A C 1
ATOM 3448 O O . GLU A 1 445 ? 32.449 55.985 -12.047 1.00 13.45 445 GLU A O 1
ATOM 3454 N N . ASP A 1 446 ? 32.121 54.626 -10.272 1.00 9.52 446 ASP A N 1
ATOM 3455 C CA . ASP A 1 446 ? 31.749 55.726 -9.349 1.00 9.84 446 ASP A CA 1
ATOM 3456 C C . ASP A 1 446 ? 32.942 56.670 -9.236 1.00 11.24 446 ASP A C 1
ATOM 3457 O O . ASP A 1 446 ? 32.800 57.878 -9.217 1.00 13.63 446 ASP A O 1
ATOM 3462 N N . LYS A 1 447 ? 34.144 56.105 -9.114 1.00 11.22 447 LYS A N 1
ATOM 3463 C CA . LYS A 1 447 ? 35.335 56.903 -8.916 1.00 13.28 447 LYS A CA 1
ATOM 3464 C C . LYS A 1 447 ? 35.618 57.777 -10.136 1.00 12.14 447 LYS A C 1
ATOM 3465 O O . LYS A 1 447 ? 35.939 58.926 -9.986 1.00 10.65 447 LYS A O 1
ATOM 3471 N N . VAL A 1 448 ? 35.436 57.226 -11.327 1.00 12.16 448 VAL A N 1
ATOM 3472 C CA . VAL A 1 448 ? 35.586 57.996 -12.541 1.00 13.38 448 VAL A CA 1
ATOM 3473 C C . VAL A 1 448 ? 34.590 59.137 -12.554 1.00 12.97 448 VAL A C 1
ATOM 3474 O O . VAL A 1 448 ? 34.964 60.274 -12.813 1.00 14.65 448 VAL A O 1
ATOM 3478 N N . ALA A 1 449 ? 33.341 58.863 -12.187 1.00 11.26 449 ALA A N 1
ATOM 3479 C CA . ALA A 1 449 ? 32.310 59.878 -12.237 1.00 11.55 449 ALA A CA 1
ATOM 3480 C C . ALA A 1 449 ? 32.508 60.944 -11.155 1.00 12.43 449 ALA A C 1
ATOM 3481 O O . ALA A 1 449 ? 32.276 62.127 -11.400 1.00 9.67 449 ALA A O 1
ATOM 3483 N N . VAL A 1 450 ? 32.920 60.534 -9.954 1.00 12.07 450 VAL A N 1
ATOM 3484 C CA . VAL A 1 450 ? 33.260 61.493 -8.898 1.00 12.32 450 VAL A CA 1
ATOM 3485 C C . VAL A 1 450 ? 34.435 62.364 -9.298 1.00 12.80 450 VAL A C 1
ATOM 3486 O O . VAL A 1 450 ? 34.440 63.551 -9.074 1.00 11.64 450 VAL A O 1
ATOM 3490 N N . LYS A 1 451 ? 35.450 61.771 -9.904 1.00 13.57 451 LYS A N 1
ATOM 3491 C CA . LYS A 1 451 ? 36.644 62.554 -10.256 1.00 14.53 451 LYS A CA 1
ATOM 3492 C C . LYS A 1 451 ? 36.282 63.635 -11.301 1.00 15.34 451 LYS A C 1
ATOM 3493 O O . LYS A 1 451 ? 36.645 64.861 -11.201 1.00 15.38 451 LYS A O 1
ATOM 3499 N N . ALA A 1 452 ? 35.492 63.229 -12.253 1.00 11.34 452 ALA A N 1
ATOM 3500 C CA . ALA A 1 452 ? 35.046 64.207 -13.279 1.00 13.85 452 ALA A CA 1
ATOM 3501 C C . ALA A 1 452 ? 34.230 65.362 -12.691 1.00 13.39 452 ALA A C 1
ATOM 3502 O O . ALA A 1 452 ? 34.450 66.563 -13.102 1.00 13.16 452 ALA A O 1
ATOM 3504 N N . ALA A 1 453 ? 33.298 65.070 -11.785 1.00 12.20 453 ALA A N 1
ATOM 3505 C CA . ALA A 1 453 ? 32.474 66.137 -11.173 1.00 12.47 453 ALA A CA 1
ATOM 3506 C C . ALA A 1 453 ? 33.278 67.110 -10.325 1.00 11.86 453 ALA A C 1
ATOM 3507 O O . ALA A 1 453 ? 33.084 68.336 -10.366 1.00 13.31 453 ALA A O 1
ATOM 3509 N N . VAL A 1 454 ? 34.210 66.553 -9.567 1.00 11.91 454 VAL A N 1
ATOM 3510 C CA . VAL A 1 454 ? 35.102 67.350 -8.682 1.00 13.01 454 VAL A CA 1
ATOM 3511 C C . VAL A 1 454 ? 36.039 68.230 -9.518 1.00 13.03 454 VAL A C 1
ATOM 3512 O O . VAL A 1 454 ? 36.197 69.400 -9.227 1.00 14.94 454 VAL A O 1
ATOM 3516 N N . GLN A 1 455 ? 36.603 67.678 -10.572 1.00 16.65 455 GLN A N 1
ATOM 3517 C CA . GLN A 1 455 ? 37.431 68.486 -11.534 1.00 17.83 455 GLN A CA 1
ATOM 3518 C C . GLN A 1 455 ? 36.740 69.715 -12.037 1.00 17.65 455 GLN A C 1
ATOM 3519 O O . GLN A 1 455 ? 37.333 70.788 -12.057 1.00 16.74 455 GLN A O 1
ATOM 3525 N N . ASN A 1 456 ? 35.486 69.543 -12.446 1.00 15.36 456 ASN A N 1
ATOM 3526 C CA . ASN A 1 456 ? 34.597 70.597 -12.903 1.00 18.76 456 ASN A CA 1
ATOM 3527 C C . ASN A 1 456 ? 34.243 71.657 -11.900 1.00 17.14 456 ASN A C 1
ATOM 3528 O O . ASN A 1 456 ? 34.210 72.864 -12.216 1.00 17.33 456 ASN A O 1
ATOM 3533 N N . MET A 1 457 ? 33.983 71.245 -10.672 1.00 13.92 457 MET A N 1
ATOM 3534 C CA . MET A 1 457 ? 33.569 72.155 -9.599 1.00 13.38 457 MET A CA 1
ATOM 3535 C C . MET A 1 457 ? 34.691 72.688 -8.718 1.00 14.27 457 MET A C 1
ATOM 3536 O O . MET A 1 457 ? 35.859 72.453 -8.986 1.00 19.41 457 MET A O 1
ATOM 3541 N N . ASP A 1 458 ? 34.341 73.469 -7.688 1.00 14.06 458 ASP A N 1
ATOM 3542 C CA . ASP A 1 458 ? 35.343 74.088 -6.828 1.00 15.64 458 ASP A CA 1
ATOM 3543 C C . ASP A 1 458 ? 35.431 73.517 -5.398 1.00 16.50 458 ASP A C 1
ATOM 3544 O O . ASP A 1 458 ? 36.487 73.602 -4.783 1.00 17.86 458 ASP A O 1
ATOM 3549 N N . VAL A 1 459 ? 34.304 73.068 -4.854 1.00 13.88 459 VAL A N 1
ATOM 3550 C CA . VAL A 1 459 ? 34.239 72.476 -3.492 1.00 12.72 459 VAL A CA 1
ATOM 3551 C C . VAL A 1 459 ? 33.366 71.232 -3.591 1.00 13.47 459 VAL A C 1
ATOM 3552 O O . VAL A 1 459 ? 32.495 71.078 -4.515 1.00 13.53 459 VAL A O 1
ATOM 3556 N N . VAL A 1 460 ? 33.572 70.314 -2.648 1.00 10.62 460 VAL A N 1
ATOM 3557 C CA . VAL A 1 460 ? 32.885 69.066 -2.667 1.00 10.58 460 VAL A CA 1
ATOM 3558 C C . VAL A 1 460 ? 32.055 69.020 -1.428 1.00 8.76 460 VAL A C 1
ATOM 3559 O O . VAL A 1 460 ? 32.531 69.318 -0.344 1.00 8.91 460 VAL A O 1
ATOM 3563 N N . VAL A 1 461 ? 30.784 68.747 -1.617 1.00 7.92 461 VAL A N 1
ATOM 3564 C CA . VAL A 1 461 ? 29.897 68.418 -0.520 1.00 7.34 461 VAL A CA 1
ATOM 3565 C C . VAL A 1 461 ? 29.752 66.874 -0.622 1.00 8.32 461 VAL A C 1
ATOM 3566 O O . VAL A 1 461 ? 29.061 66.341 -1.558 1.00 9.37 461 VAL A O 1
ATOM 3570 N N . LEU A 1 462 ? 30.323 66.152 0.367 1.00 7.70 462 LEU A N 1
ATOM 3571 C CA . LEU A 1 462 ? 30.418 64.711 0.370 1.00 7.54 462 LEU A CA 1
ATOM 3572 C C . LEU A 1 462 ? 29.328 64.296 1.345 1.00 7.02 462 LEU A C 1
ATOM 3573 O O . LEU A 1 462 ? 29.441 64.495 2.553 1.00 6.36 462 LEU A O 1
ATOM 3578 N N . ALA A 1 463 ? 28.254 63.764 0.817 1.00 7.48 463 ALA A N 1
ATOM 3579 C CA . ALA A 1 463 ? 27.080 63.438 1.633 1.00 6.87 463 ALA A CA 1
ATOM 3580 C C . ALA A 1 463 ? 27.078 61.963 1.953 1.00 6.90 463 ALA A C 1
ATOM 3581 O O . ALA A 1 463 ? 26.793 61.075 1.062 1.00 6.37 463 ALA A O 1
ATOM 3583 N N . LEU A 1 464 ? 27.403 61.672 3.205 1.00 6.98 464 LEU A N 1
ATOM 3584 C CA . LEU A 1 464 ? 27.517 60.309 3.718 1.00 6.46 464 LEU A CA 1
ATOM 3585 C C . LEU A 1 464 ? 26.460 59.968 4.730 1.00 6.59 464 LEU A C 1
ATOM 3586 O O . LEU A 1 464 ? 25.900 60.831 5.417 1.00 6.63 464 LEU A O 1
ATOM 3591 N N . GLY A 1 465 ? 26.232 58.687 4.920 1.00 5.93 465 GLY A N 1
ATOM 3592 C CA . GLY A 1 465 ? 25.351 58.358 6.058 1.00 6.89 465 GLY A CA 1
ATOM 3593 C C . GLY A 1 465 ? 24.758 56.970 6.113 1.00 6.29 465 GLY A C 1
ATOM 3594 O O . GLY A 1 465 ? 25.068 56.090 5.320 1.00 7.83 465 GLY A O 1
ATOM 3595 N N . GLU A 1 466 ? 23.980 56.775 7.180 1.00 6.17 466 GLU A N 1
ATOM 3596 C CA . GLU A 1 466 ? 23.320 55.548 7.408 1.00 6.38 466 GLU A CA 1
ATOM 3597 C C . GLU A 1 466 ? 21.968 55.479 6.732 1.00 6.58 466 GLU A C 1
ATOM 3598 O O . GLU A 1 466 ? 21.258 56.442 6.702 1.00 7.41 466 GLU A O 1
ATOM 3604 N N . LYS A 1 467 ? 21.561 54.265 6.339 1.00 10.17 467 LYS A N 1
ATOM 3605 C CA . LYS A 1 467 ? 20.139 54.003 6.094 1.00 10.07 467 LYS A CA 1
ATOM 3606 C C . LYS A 1 467 ? 19.438 54.020 7.431 1.00 9.53 467 LYS A C 1
ATOM 3607 O O . LYS A 1 467 ? 20.000 53.539 8.444 1.00 8.55 467 LYS A O 1
ATOM 3613 N N . ASN A 1 468 ? 18.182 54.497 7.460 1.00 7.76 468 ASN A N 1
ATOM 3614 C CA . ASN A 1 468 ? 17.542 54.565 8.798 1.00 8.54 468 ASN A CA 1
ATOM 3615 C C . ASN A 1 468 ? 17.348 53.183 9.407 1.00 6.98 468 ASN A C 1
ATOM 3616 O O . ASN A 1 468 ? 17.405 53.043 10.635 1.00 8.47 468 ASN A O 1
ATOM 3621 N N . GLU A 1 469 ? 17.206 52.148 8.575 1.00 6.31 469 GLU A N 1
ATOM 3622 C CA . GLU A 1 469 ? 16.956 50.792 9.114 1.00 7.55 469 GLU A CA 1
ATOM 3623 C C . GLU A 1 469 ? 18.171 50.184 9.840 1.00 7.48 469 GLU A C 1
ATOM 3624 O O . GLU A 1 469 ? 18.085 49.131 10.447 1.00 8.94 469 GLU A O 1
ATOM 3630 N N . TRP A 1 470 ? 19.310 50.864 9.781 1.00 6.29 470 TRP A N 1
ATOM 3631 C CA . TRP A 1 470 ? 20.466 50.417 10.564 1.00 6.64 470 TRP A CA 1
ATOM 3632 C C . TRP A 1 470 ? 20.421 50.872 12.013 1.00 7.49 470 TRP A C 1
ATOM 3633 O O . TRP A 1 470 ? 21.300 50.559 12.755 1.00 8.41 470 TRP A O 1
ATOM 3644 N N . GLY A 1 471 ? 19.358 51.608 12.373 1.00 7.72 471 GLY A N 1
ATOM 3645 C CA . GLY A 1 471 ? 19.068 52.014 13.729 1.00 6.58 471 GLY A CA 1
ATOM 3646 C C . GLY A 1 471 ? 17.590 51.836 14.001 1.00 6.56 471 GLY A C 1
ATOM 3647 O O . GLY A 1 471 ? 16.880 51.122 13.288 1.00 8.14 471 GLY A O 1
ATOM 3648 N N . GLY A 1 472 ? 17.142 52.483 15.046 1.00 5.77 472 GLY A N 1
ATOM 3649 C CA . GLY A 1 472 ? 15.806 52.255 15.557 1.00 6.17 472 GLY A CA 1
ATOM 3650 C C . GLY A 1 472 ? 15.702 50.931 16.300 1.00 6.28 472 GLY A C 1
ATOM 3651 O O . GLY A 1 472 ? 16.698 50.330 16.697 1.00 6.59 472 GLY A O 1
ATOM 3652 N N . GLU A 1 473 ? 14.471 50.499 16.585 1.00 6.04 473 GLU A N 1
ATOM 3653 C CA . GLU A 1 473 ? 14.319 49.264 17.294 1.00 6.04 473 GLU A CA 1
ATOM 3654 C C . GLU A 1 473 ? 14.925 48.021 16.541 1.00 7.40 473 GLU A C 1
ATOM 3655 O O . GLU A 1 473 ? 14.667 47.813 15.357 1.00 7.40 473 GLU A O 1
ATOM 3661 N N . ALA A 1 474 ? 15.731 47.219 17.258 1.00 6.02 474 ALA A N 1
ATOM 3662 C CA . ALA A 1 474 ? 16.330 45.998 16.697 1.00 7.75 474 ALA A CA 1
ATOM 3663 C C . ALA A 1 474 ? 17.256 46.310 15.524 1.00 7.83 474 ALA A C 1
ATOM 3664 O O . ALA A 1 474 ? 17.421 45.501 14.580 1.00 9.94 474 ALA A O 1
ATOM 3666 N N . GLY A 1 475 ? 17.885 47.462 15.627 1.00 10.20 475 GLY A N 1
ATOM 3667 C CA . GLY A 1 475 ? 18.945 47.924 14.732 1.00 6.60 475 GLY A CA 1
ATOM 3668 C C . GLY A 1 475 ? 20.260 48.121 15.496 1.00 7.08 475 GLY A C 1
ATOM 3669 O O . GLY A 1 475 ? 20.785 49.216 15.571 1.00 7.27 475 GLY A O 1
ATOM 3670 N N . SER A 1 476 ? 20.753 47.071 16.130 1.00 7.93 476 SER A N 1
ATOM 3671 C CA . SER A 1 476 ? 21.987 47.139 16.882 1.00 7.00 476 SER A CA 1
ATOM 3672 C C . SER A 1 476 ? 23.155 46.879 15.947 1.00 7.14 476 SER A C 1
ATOM 3673 O O . SER A 1 476 ? 23.139 45.834 15.201 1.00 5.71 476 SER A O 1
ATOM 3676 N N . LEU A 1 477 ? 24.210 47.671 16.138 1.00 7.77 477 LEU A N 1
ATOM 3677 C CA . LEU A 1 477 ? 25.443 47.495 15.423 1.00 8.32 477 LEU A CA 1
ATOM 3678 C C . LEU A 1 477 ? 26.557 47.245 16.374 1.00 8.49 477 LEU A C 1
ATOM 3679 O O . LEU A 1 477 ? 26.858 48.110 17.199 1.00 9.01 477 LEU A O 1
ATOM 3684 N N . ALA A 1 478 ? 27.220 46.111 16.256 1.00 7.46 478 ALA A N 1
ATOM 3685 C CA . ALA A 1 478 ? 28.381 45.887 17.113 1.00 7.62 478 ALA A CA 1
ATOM 3686 C C . ALA A 1 478 ? 29.538 46.796 16.859 1.00 9.03 478 ALA A C 1
ATOM 3687 O O . ALA A 1 478 ? 30.205 47.220 17.838 1.00 11.24 478 ALA A O 1
ATOM 3689 N N . THR A 1 479 ? 29.725 47.242 15.618 1.00 7.38 479 THR A N 1
ATOM 3690 C CA . THR A 1 479 ? 30.768 48.216 15.299 1.00 7.50 479 THR A CA 1
ATOM 3691 C C . THR A 1 479 ? 30.108 49.472 14.766 1.00 6.89 479 THR A C 1
ATOM 3692 O O . THR A 1 479 ? 29.332 49.456 13.777 1.00 6.80 479 THR A O 1
ATOM 3696 N N . ILE A 1 480 ? 30.333 50.576 15.469 1.00 6.99 480 ILE A N 1
ATOM 3697 C CA . ILE A 1 480 ? 29.623 51.812 15.154 1.00 6.53 480 ILE A CA 1
ATOM 3698 C C . ILE A 1 480 ? 30.365 52.629 14.069 1.00 7.06 480 ILE A C 1
ATOM 3699 O O . ILE A 1 480 ? 30.860 53.769 14.312 1.00 5.55 480 ILE A O 1
ATOM 3704 N N . ARG A 1 481 ? 30.368 52.036 12.887 1.00 7.64 481 ARG A N 1
ATOM 3705 C CA . ARG A 1 481 ? 30.997 52.568 11.697 1.00 7.22 481 ARG A CA 1
ATOM 3706 C C . ARG A 1 481 ? 30.003 52.569 10.548 1.00 8.02 481 ARG A C 1
ATOM 3707 O O . ARG A 1 481 ? 29.085 51.777 10.525 1.00 9.17 481 ARG A O 1
ATOM 3715 N N . LEU A 1 482 ? 30.178 53.519 9.623 1.00 6.93 482 LEU A N 1
ATOM 3716 C CA . LEU A 1 482 ? 29.513 53.462 8.362 1.00 7.45 482 LEU A CA 1
ATOM 3717 C C . LEU A 1 482 ? 30.085 52.314 7.584 1.00 7.41 482 LEU A C 1
ATOM 3718 O O . LEU A 1 482 ? 31.133 51.739 7.979 1.00 7.10 482 LEU A O 1
ATOM 3723 N N . PRO A 1 483 ? 29.406 51.888 6.546 1.00 6.97 483 PRO A N 1
ATOM 3724 C CA . PRO A 1 483 ? 30.013 50.914 5.616 1.00 6.71 483 PRO A CA 1
ATOM 3725 C C . PRO A 1 483 ? 31.378 51.332 5.186 1.00 5.94 483 PRO A C 1
ATOM 3726 O O . PRO A 1 483 ? 31.633 52.560 4.956 1.00 6.12 483 PRO A O 1
ATOM 3730 N N . GLU A 1 484 ? 32.324 50.397 5.117 1.00 7.81 484 GLU A N 1
ATOM 3731 C CA . GLU A 1 484 ? 33.694 50.813 4.816 1.00 8.24 484 GLU A CA 1
ATOM 3732 C C . GLU A 1 484 ? 33.833 51.539 3.456 1.00 8.23 484 GLU A C 1
ATOM 3733 O O . GLU A 1 484 ? 34.698 52.398 3.305 1.00 7.75 484 GLU A O 1
ATOM 3739 N N . ALA A 1 485 ? 32.952 51.236 2.486 1.00 8.27 485 ALA A N 1
ATOM 3740 C CA . ALA A 1 485 ? 32.911 51.948 1.217 1.00 7.81 485 ALA A CA 1
ATOM 3741 C C . ALA A 1 485 ? 32.770 53.449 1.365 1.00 7.98 485 ALA A C 1
ATOM 3742 O O . ALA A 1 485 ? 33.284 54.200 0.539 1.00 7.52 485 ALA A O 1
ATOM 3744 N N . GLN A 1 486 ? 32.074 53.916 2.414 1.00 6.45 486 GLN A N 1
ATOM 3745 C CA . GLN A 1 486 ? 31.958 55.333 2.638 1.00 7.68 486 GLN A CA 1
ATOM 3746 C C . GLN A 1 486 ? 33.239 55.973 3.180 1.00 7.30 486 GLN A C 1
ATOM 3747 O O . GLN A 1 486 ? 33.577 57.057 2.779 1.00 7.91 486 GLN A O 1
ATOM 3753 N N . TYR A 1 487 ? 33.954 55.305 4.063 1.00 7.49 487 TYR A N 1
ATOM 3754 C CA . TYR A 1 487 ? 35.265 55.784 4.463 1.00 7.16 487 TYR A CA 1
ATOM 3755 C C . TYR A 1 487 ? 36.217 55.737 3.273 1.00 7.28 487 TYR A C 1
ATOM 3756 O O . TYR A 1 487 ? 36.992 56.696 3.086 1.00 8.64 487 TYR A O 1
ATOM 3765 N N . GLN A 1 488 ? 36.112 54.718 2.433 1.00 8.34 488 GLN A N 1
ATOM 3766 C CA . GLN A 1 488 ? 36.948 54.684 1.217 1.00 9.48 488 GLN A CA 1
ATOM 3767 C C . GLN A 1 488 ? 36.634 55.860 0.295 1.00 8.90 488 GLN A C 1
ATOM 3768 O O . GLN A 1 488 ? 37.520 56.405 -0.342 1.00 10.78 488 GLN A O 1
ATOM 3774 N N . LEU A 1 489 ? 35.369 56.175 0.135 1.00 8.72 489 LEU A N 1
ATOM 3775 C CA . LEU A 1 489 ? 34.972 57.348 -0.656 1.00 8.07 489 LEU A CA 1
ATOM 3776 C C . LEU A 1 489 ? 35.527 58.632 -0.119 1.00 7.53 489 LEU A C 1
ATOM 3777 O O . LEU A 1 489 ? 36.037 59.449 -0.883 1.00 8.66 489 LEU A O 1
ATOM 3782 N N . ALA A 1 490 ? 35.448 58.862 1.177 1.00 7.65 490 ALA A N 1
ATOM 3783 C CA . ALA A 1 490 ? 36.005 60.101 1.759 1.00 8.11 490 ALA A CA 1
ATOM 3784 C C . ALA A 1 490 ? 37.534 60.179 1.500 1.00 7.16 490 ALA A C 1
ATOM 3785 O O . ALA A 1 490 ? 38.053 61.205 1.177 1.00 8.66 490 ALA A O 1
ATOM 3787 N N . LYS A 1 491 ? 38.218 59.043 1.636 1.00 7.91 491 LYS A N 1
ATOM 3788 C CA . LYS A 1 491 ? 39.655 58.903 1.350 1.00 10.27 491 LYS A CA 1
ATOM 3789 C C . LYS A 1 491 ? 39.937 59.237 -0.107 1.00 9.86 491 LYS A C 1
ATOM 3790 O O . LYS A 1 491 ? 40.784 60.094 -0.372 1.00 10.17 491 LYS A O 1
ATOM 3796 N N . PHE A 1 492 ? 39.189 58.632 -1.023 1.00 10.60 492 PHE A N 1
ATOM 3797 C CA . PHE A 1 492 ? 39.270 59.007 -2.439 1.00 9.36 492 PHE A CA 1
ATOM 3798 C C . PHE A 1 492 ? 39.052 60.475 -2.757 1.00 9.24 492 PHE A C 1
ATOM 3799 O O . PHE A 1 492 ? 39.872 61.040 -3.425 1.00 10.27 492 PHE A O 1
ATOM 3807 N N . VAL A 1 493 ? 37.981 61.105 -2.252 1.00 9.25 493 VAL A N 1
ATOM 3808 C CA . VAL A 1 493 ? 37.667 62.494 -2.522 1.00 10.19 493 VAL A CA 1
ATOM 3809 C C . VAL A 1 493 ? 38.781 63.398 -1.998 1.00 9.84 493 VAL A C 1
ATOM 3810 O O . VAL A 1 493 ? 39.114 64.406 -2.644 1.00 10.93 493 VAL A O 1
ATOM 3814 N N . GLN A 1 494 ? 39.415 63.015 -0.881 1.00 9.52 494 GLN A N 1
ATOM 3815 C CA . GLN A 1 494 ? 40.486 63.834 -0.296 1.00 11.49 494 GLN A CA 1
ATOM 3816 C C . GLN A 1 494 ? 41.652 63.932 -1.293 1.00 10.77 494 GLN A C 1
ATOM 3817 O O . GLN A 1 494 ? 42.361 64.923 -1.358 1.00 12.99 494 GLN A O 1
ATOM 3823 N N . THR A 1 495 ? 41.839 62.905 -2.054 1.00 10.05 495 THR A N 1
ATOM 3824 C CA . THR A 1 495 ? 42.944 62.883 -3.029 1.00 11.96 495 THR A CA 1
ATOM 3825 C C . THR A 1 495 ? 42.771 63.869 -4.179 1.00 11.39 495 THR A C 1
ATOM 3826 O O . THR A 1 495 ? 43.723 64.163 -4.855 1.00 10.87 495 THR A O 1
ATOM 3830 N N . LEU A 1 496 ? 41.588 64.390 -4.373 1.00 12.83 496 LEU A N 1
ATOM 3831 C CA . LEU A 1 496 ? 41.265 65.144 -5.595 1.00 13.44 496 LEU A CA 1
ATOM 3832 C C . LEU A 1 496 ? 41.653 66.612 -5.441 1.00 12.82 496 LEU A C 1
ATOM 3833 O O . LEU A 1 496 ? 41.521 67.373 -6.341 1.00 16.31 496 LEU A O 1
ATOM 3838 N N . GLY A 1 497 ? 42.157 67.007 -4.310 1.00 16.74 497 GLY A N 1
ATOM 3839 C CA . GLY A 1 497 ? 42.729 68.360 -4.177 1.00 21.19 497 GLY A CA 1
ATOM 3840 C C . GLY A 1 497 ? 41.812 69.529 -3.949 1.00 24.41 497 GLY A C 1
ATOM 3841 O O . GLY A 1 497 ? 42.334 70.675 -3.818 1.00 26.40 497 GLY A O 1
ATOM 3842 N N . LYS A 1 498 ? 40.477 69.315 -3.843 1.00 15.73 498 LYS A N 1
ATOM 3843 C CA . LYS A 1 498 ? 39.540 70.414 -3.613 1.00 14.18 498 LYS A CA 1
ATOM 3844 C C . LYS A 1 498 ? 39.019 70.370 -2.199 1.00 8.90 498 LYS A C 1
ATOM 3845 O O . LYS A 1 498 ? 39.043 69.328 -1.618 1.00 10.36 498 LYS A O 1
ATOM 3851 N N . PRO A 1 499 ? 38.538 71.491 -1.669 1.00 11.26 499 PRO A N 1
ATOM 3852 C CA . PRO A 1 499 ? 38.045 71.446 -0.251 1.00 11.59 499 PRO A CA 1
ATOM 3853 C C . PRO A 1 499 ? 36.777 70.638 -0.151 1.00 11.05 499 PRO A C 1
ATOM 3854 O O . PRO A 1 499 ? 35.939 70.644 -1.084 1.00 10.82 499 PRO A O 1
ATOM 3858 N N . VAL A 1 500 ? 36.674 69.897 0.939 1.00 10.62 500 VAL A N 1
ATOM 3859 C CA . VAL A 1 500 ? 35.559 68.960 1.140 1.00 9.44 500 VAL A CA 1
ATOM 3860 C C . VAL A 1 500 ? 34.800 69.312 2.420 1.00 7.30 500 VAL A C 1
ATOM 3861 O O . VAL A 1 500 ? 35.417 69.455 3.494 1.00 7.74 500 VAL A O 1
ATOM 3865 N N . VAL A 1 501 ? 33.474 69.475 2.324 1.00 8.22 501 VAL A N 1
ATOM 3866 C CA . VAL A 1 501 ? 32.596 69.457 3.488 1.00 8.95 501 VAL A CA 1
ATOM 3867 C C . VAL A 1 501 ? 31.857 68.109 3.476 1.00 9.20 501 VAL A C 1
ATOM 3868 O O . VAL A 1 501 ? 31.245 67.700 2.471 1.00 9.82 501 VAL A O 1
ATOM 3872 N N . ILE A 1 502 ? 31.918 67.388 4.585 1.00 10.00 502 ILE A N 1
ATOM 3873 C CA . ILE A 1 502 ? 31.153 66.154 4.743 1.00 7.41 502 ILE A CA 1
ATOM 3874 C C . ILE A 1 502 ? 29.845 66.506 5.474 1.00 6.99 502 ILE A C 1
ATOM 3875 O O . ILE A 1 502 ? 29.852 67.143 6.581 1.00 7.70 502 ILE A O 1
ATOM 3880 N N . THR A 1 503 ? 28.720 66.134 4.878 1.00 6.32 503 THR A N 1
ATOM 3881 C CA . THR A 1 503 ? 27.433 66.356 5.527 1.00 7.16 503 THR A CA 1
ATOM 3882 C C . THR A 1 503 ? 27.001 64.956 5.886 1.00 7.06 503 THR A C 1
ATOM 3883 O O . THR A 1 503 ? 26.766 64.172 5.044 1.00 8.05 503 THR A O 1
ATOM 3887 N N . LEU A 1 504 ? 26.965 64.649 7.189 1.00 8.70 504 LEU A N 1
ATOM 3888 C CA . LEU A 1 504 ? 26.696 63.344 7.700 1.00 6.90 504 LEU A CA 1
ATOM 3889 C C . LEU A 1 504 ? 25.272 63.184 8.198 1.00 7.10 504 LEU A C 1
ATOM 3890 O O . LEU A 1 504 ? 24.772 63.984 8.968 1.00 8.02 504 LEU A O 1
ATOM 3895 N N . PHE A 1 505 ? 24.632 62.130 7.719 1.00 6.85 505 PHE A N 1
ATOM 3896 C CA . PHE A 1 505 ? 23.234 61.764 8.140 1.00 6.66 505 PHE A CA 1
ATOM 3897 C C . PHE A 1 505 ? 23.223 60.399 8.801 1.00 7.37 505 PHE A C 1
ATOM 3898 O O . PHE A 1 505 ? 23.785 59.401 8.299 1.00 7.06 505 PHE A O 1
ATOM 3906 N N . ASN A 1 506 ? 22.608 60.328 9.972 1.00 7.48 506 ASN A N 1
ATOM 3907 C CA . ASN A 1 506 ? 22.799 59.188 10.811 1.00 6.05 506 ASN A CA 1
ATOM 3908 C C . ASN A 1 506 ? 21.922 59.252 12.055 1.00 6.63 506 ASN A C 1
ATOM 3909 O O . ASN A 1 506 ? 21.472 60.303 12.401 1.00 6.18 506 ASN A O 1
ATOM 3914 N N . GLY A 1 507 ? 21.713 58.079 12.709 1.00 5.49 507 GLY A N 1
ATOM 3915 C CA . GLY A 1 507 ? 20.858 57.974 13.882 1.00 6.26 507 GLY A CA 1
ATOM 3916 C C . GLY A 1 507 ? 21.580 57.675 15.151 1.00 5.83 507 GLY A C 1
ATOM 3917 O O . GLY A 1 507 ? 20.938 57.461 16.164 1.00 8.35 507 GLY A O 1
ATOM 3918 N N . ARG A 1 508 ? 22.912 57.585 15.116 1.00 6.51 508 ARG A N 1
ATOM 3919 C CA . ARG A 1 508 ? 23.768 57.231 16.300 1.00 5.83 508 ARG A CA 1
ATOM 3920 C C . ARG A 1 508 ? 25.098 57.908 16.156 1.00 6.37 508 ARG A C 1
ATOM 3921 O O . ARG A 1 508 ? 25.515 58.168 15.041 1.00 6.17 508 ARG A O 1
ATOM 3929 N N . PRO A 1 509 ? 25.790 58.214 17.295 1.00 6.16 509 PRO A N 1
ATOM 3930 C CA . PRO A 1 509 ? 27.255 58.461 17.204 1.00 6.01 509 PRO A CA 1
ATOM 3931 C C . PRO A 1 509 ? 27.932 57.369 16.422 1.00 7.52 509 PRO A C 1
ATOM 3932 O O . PRO A 1 509 ? 27.526 56.168 16.469 1.00 6.83 509 PRO A O 1
ATOM 3936 N N . LEU A 1 510 ? 28.932 57.775 15.658 1.00 6.68 510 LEU A N 1
ATOM 3937 C CA . LEU A 1 510 ? 29.688 56.849 14.811 1.00 6.69 510 LEU A CA 1
ATOM 3938 C C . LEU A 1 510 ? 31.167 57.146 15.056 1.00 5.54 510 LEU A C 1
ATOM 3939 O O . LEU A 1 510 ? 31.512 58.243 15.557 1.00 5.37 510 LEU A O 1
ATOM 3944 N N . GLU A 1 511 ? 32.011 56.267 14.579 1.00 5.73 511 GLU A N 1
ATOM 3945 C CA . GLU A 1 511 ? 33.462 56.542 14.503 1.00 6.64 511 GLU A CA 1
ATOM 3946 C C . GLU A 1 511 ? 33.758 57.517 13.329 1.00 6.58 511 GLU A C 1
ATOM 3947 O O . GLU A 1 511 ? 33.662 57.165 12.140 1.00 10.01 511 GLU A O 1
ATOM 3953 N N . VAL A 1 512 ? 34.021 58.763 13.662 1.00 7.84 512 VAL A N 1
ATOM 3954 C CA . VAL A 1 512 ? 34.159 59.759 12.651 1.00 6.39 512 VAL A CA 1
ATOM 3955 C C . VAL A 1 512 ? 35.585 60.305 12.505 1.00 7.76 512 VAL A C 1
ATOM 3956 O O . VAL A 1 512 ? 35.824 61.263 11.684 1.00 8.24 512 VAL A O 1
ATOM 3960 N N . LYS A 1 513 ? 36.541 59.787 13.290 1.00 7.94 513 LYS A N 1
ATOM 3961 C CA . LYS A 1 513 ? 37.885 60.297 13.237 1.00 8.92 513 LYS A CA 1
ATOM 3962 C C . LYS A 1 513 ? 38.429 60.319 11.751 1.00 9.77 513 LYS A C 1
ATOM 3963 O O . LYS A 1 513 ? 38.990 61.358 11.286 1.00 10.27 513 LYS A O 1
ATOM 3969 N N . GLU A 1 514 ? 38.190 59.239 11.020 1.00 9.29 514 GLU A N 1
ATOM 3970 C CA . GLU A 1 514 ? 38.701 59.135 9.616 1.00 11.30 514 GLU A CA 1
ATOM 3971 C C . GLU A 1 514 ? 37.984 60.099 8.711 1.00 13.11 514 GLU A C 1
ATOM 3972 O O . GLU A 1 514 ? 38.561 60.541 7.719 1.00 17.89 514 GLU A O 1
ATOM 3978 N N . LEU A 1 515 ? 36.760 60.539 9.066 1.00 9.15 515 LEU A N 1
ATOM 3979 C CA . LEU A 1 515 ? 36.070 61.521 8.250 1.00 8.58 515 LEU A CA 1
ATOM 3980 C C . LEU A 1 515 ? 36.579 62.909 8.529 1.00 9.12 515 LEU A C 1
ATOM 3981 O O . LEU A 1 515 ? 36.832 63.654 7.617 1.00 13.08 515 LEU A O 1
ATOM 3986 N N . ALA A 1 516 ? 36.732 63.241 9.813 1.00 9.41 516 ALA A N 1
ATOM 3987 C CA . ALA A 1 516 ? 37.229 64.551 10.202 1.00 11.07 516 ALA A CA 1
ATOM 3988 C C . ALA A 1 516 ? 38.606 64.781 9.609 1.00 12.52 516 ALA A C 1
ATOM 3989 O O . ALA A 1 516 ? 38.933 65.895 9.172 1.00 18.65 516 ALA A O 1
ATOM 3991 N N . GLU A 1 517 ? 39.410 63.742 9.639 1.00 12.59 517 GLU A N 1
ATOM 3992 C CA . GLU A 1 517 ? 40.776 63.844 9.043 1.00 16.55 517 GLU A CA 1
ATOM 3993 C C . GLU A 1 517 ? 40.852 63.862 7.477 1.00 17.16 517 GLU A C 1
ATOM 3994 O O . GLU A 1 517 ? 41.898 64.183 6.914 1.00 21.08 517 GLU A O 1
ATOM 4000 N N . SER A 1 518 ? 39.814 63.429 6.789 1.00 13.79 518 SER A N 1
ATOM 4001 C CA . SER A 1 518 ? 39.790 63.322 5.365 1.00 14.54 518 SER A CA 1
ATOM 4002 C C . SER A 1 518 ? 39.021 64.516 4.741 1.00 15.54 518 SER A C 1
ATOM 4003 O O . SER A 1 518 ? 38.802 64.549 3.510 1.00 18.79 518 SER A O 1
ATOM 4006 N N . SER A 1 519 ? 38.595 65.480 5.551 1.00 11.00 519 SER A N 1
ATOM 4007 C CA . SER A 1 519 ? 37.788 66.596 5.039 1.00 12.16 519 SER A CA 1
ATOM 4008 C C . SER A 1 519 ? 38.190 67.893 5.742 1.00 10.63 519 SER A C 1
ATOM 4009 O O . SER A 1 519 ? 38.889 67.857 6.761 1.00 11.41 519 SER A O 1
ATOM 4012 N N . ASP A 1 520 ? 37.738 69.026 5.208 1.00 10.51 520 ASP A N 1
ATOM 4013 C CA . ASP A 1 520 ? 37.980 70.310 5.774 1.00 11.31 520 ASP A CA 1
ATOM 4014 C C . ASP A 1 520 ? 36.893 70.771 6.702 1.00 11.79 520 ASP A C 1
ATOM 4015 O O . ASP A 1 520 ? 37.137 71.568 7.568 1.00 15.49 520 ASP A O 1
ATOM 4020 N N . ALA A 1 521 ? 35.669 70.309 6.477 1.00 10.22 521 ALA A N 1
ATOM 4021 C CA . ALA A 1 521 ? 34.536 70.575 7.325 1.00 9.80 521 ALA A CA 1
ATOM 4022 C C . ALA A 1 521 ? 33.658 69.378 7.461 1.00 8.61 521 ALA A C 1
ATOM 4023 O O . ALA A 1 521 ? 33.629 68.449 6.609 1.00 10.38 521 ALA A O 1
ATOM 4025 N N . LEU A 1 522 ? 33.003 69.325 8.598 1.00 8.57 522 LEU A N 1
ATOM 4026 C CA . LEU A 1 522 ? 32.196 68.120 9.009 1.00 7.24 522 LEU A CA 1
ATOM 4027 C C . LEU A 1 522 ? 30.964 68.605 9.775 1.00 6.72 522 LEU A C 1
ATOM 4028 O O . LEU A 1 522 ? 31.068 69.278 10.791 1.00 7.80 522 LEU A O 1
ATOM 4033 N N . LEU A 1 523 ? 29.810 68.382 9.153 1.00 5.66 523 LEU A N 1
ATOM 4034 C CA . LEU A 1 523 ? 28.502 68.851 9.634 1.00 6.29 523 LEU A CA 1
ATOM 4035 C C . LEU A 1 523 ? 27.573 67.638 9.895 1.00 7.65 523 LEU A C 1
ATOM 4036 O O . LEU A 1 523 ? 27.256 66.831 8.996 1.00 8.97 523 LEU A O 1
ATOM 4041 N N . GLU A 1 524 ? 27.204 67.500 11.158 1.00 6.35 524 GLU A N 1
ATOM 4042 C CA . GLU A 1 524 ? 26.357 66.430 11.632 1.00 6.85 524 GLU A CA 1
ATOM 4043 C C . GLU A 1 524 ? 24.905 66.856 11.575 1.00 5.96 524 GLU A C 1
ATOM 4044 O O . GLU A 1 524 ? 24.456 67.707 12.362 1.00 7.86 524 GLU A O 1
ATOM 4050 N N . LEU A 1 525 ? 24.205 66.338 10.588 1.00 5.93 525 LEU A N 1
ATOM 4051 C CA . LEU A 1 525 ? 22.771 66.679 10.360 1.00 8.02 525 LEU A CA 1
ATOM 4052 C C . LEU A 1 525 ? 21.842 65.719 11.025 1.00 7.86 525 LEU A C 1
ATOM 4053 O O . LEU A 1 525 ? 20.627 66.007 11.043 1.00 8.77 525 LEU A O 1
ATOM 4058 N N . TRP A 1 526 ? 22.372 64.592 11.539 1.00 6.76 526 TRP A N 1
ATOM 4059 C CA . TRP A 1 526 ? 21.545 63.488 12.063 1.00 5.85 526 TRP A CA 1
ATOM 4060 C C . TRP A 1 526 ? 20.505 63.104 10.964 1.00 6.96 526 TRP A C 1
ATOM 4061 O O . TRP A 1 526 ? 20.845 62.977 9.782 1.00 8.52 526 TRP A O 1
ATOM 4072 N N . PHE A 1 527 ? 19.254 62.894 11.315 1.00 7.51 527 PHE A N 1
ATOM 4073 C CA . PHE A 1 527 ? 18.200 62.887 10.281 1.00 7.28 527 PHE A CA 1
ATOM 4074 C C . PHE A 1 527 ? 17.264 64.049 10.587 1.00 7.61 527 PHE A C 1
ATOM 4075 O O . PHE A 1 527 ? 16.591 64.071 11.589 1.00 8.24 527 PHE A O 1
ATOM 4083 N N . PRO A 1 528 ? 17.256 65.085 9.716 1.00 7.66 528 PRO A N 1
ATOM 4084 C CA . PRO A 1 528 ? 16.518 66.298 10.094 1.00 7.77 528 PRO A CA 1
ATOM 4085 C C . PRO A 1 528 ? 15.016 66.232 9.878 1.00 8.07 528 PRO A C 1
ATOM 4086 O O . PRO A 1 528 ? 14.283 67.099 10.426 1.00 7.89 528 PRO A O 1
ATOM 4090 N N . GLY A 1 529 ? 14.561 65.252 9.083 1.00 6.72 529 GLY A N 1
ATOM 4091 C CA . GLY A 1 529 ? 13.118 65.114 8.747 1.00 8.03 529 GLY A CA 1
ATOM 4092 C C . GLY A 1 529 ? 12.791 65.717 7.402 1.00 7.63 529 GLY A C 1
ATOM 4093 O O . GLY A 1 529 ? 13.606 65.785 6.482 1.00 7.15 529 GLY A O 1
ATOM 4094 N N . THR A 1 530 ? 11.536 66.147 7.300 1.00 8.13 530 THR A N 1
ATOM 4095 C CA . THR A 1 530 ? 10.936 66.575 6.074 1.00 8.12 530 THR A CA 1
ATOM 4096 C C . THR A 1 530 ? 11.676 67.676 5.370 1.00 8.77 530 THR A C 1
ATOM 4097 O O . THR A 1 530 ? 11.790 67.641 4.138 1.00 8.94 530 THR A O 1
ATOM 4101 N N . GLU A 1 531 ? 12.288 68.590 6.128 1.00 8.56 531 GLU A N 1
ATOM 4102 C CA . GLU A 1 531 ? 12.957 69.706 5.487 1.00 9.03 531 GLU A CA 1
ATOM 4103 C C . GLU A 1 531 ? 14.470 69.468 5.352 1.00 9.48 531 GLU A C 1
ATOM 4104 O O . GLU A 1 531 ? 15.252 70.488 5.146 1.00 8.94 531 GLU A O 1
ATOM 4110 N N . ALA A 1 532 ? 14.915 68.203 5.487 1.00 8.50 532 ALA A N 1
ATOM 4111 C CA . ALA A 1 532 ? 16.370 67.856 5.496 1.00 8.40 532 ALA A CA 1
ATOM 4112 C C . ALA A 1 532 ? 17.284 68.648 4.508 1.00 9.36 532 ALA A C 1
ATOM 4113 O O . ALA A 1 532 ? 18.307 69.215 4.889 1.00 7.80 532 ALA A O 1
ATOM 4115 N N . GLY A 1 533 ? 16.933 68.673 3.229 1.00 9.11 533 GLY A N 1
ATOM 4116 C CA . GLY A 1 533 ? 17.819 69.315 2.254 1.00 8.67 533 GLY A CA 1
ATOM 4117 C C . GLY A 1 533 ? 17.876 70.814 2.411 1.00 7.34 533 GLY A C 1
ATOM 4118 O O . GLY A 1 533 ? 18.853 71.431 1.983 1.00 9.79 533 GLY A O 1
ATOM 4119 N N . ARG A 1 534 ? 16.784 71.438 2.913 1.00 7.55 534 ARG A N 1
ATOM 4120 C CA . ARG A 1 534 ? 16.724 72.892 3.092 1.00 8.24 534 ARG A CA 1
ATOM 4121 C C . ARG A 1 534 ? 17.512 73.232 4.332 1.00 7.94 534 ARG A C 1
ATOM 4122 O O . ARG A 1 534 ? 18.269 74.175 4.336 1.00 10.01 534 ARG A O 1
ATOM 4130 N N . VAL A 1 535 ? 17.396 72.399 5.375 1.00 8.24 535 VAL A N 1
ATOM 4131 C CA . VAL A 1 535 ? 18.241 72.554 6.551 1.00 8.88 535 VAL A CA 1
ATOM 4132 C C . VAL A 1 535 ? 19.747 72.551 6.156 1.00 9.41 535 VAL A C 1
ATOM 4133 O O . VAL A 1 535 ? 20.544 73.380 6.605 1.00 9.93 535 VAL A O 1
ATOM 4137 N N . THR A 1 536 ? 20.117 71.543 5.392 1.00 7.89 536 THR A N 1
ATOM 4138 C CA . THR A 1 536 ? 21.464 71.355 4.921 1.00 6.71 536 THR A CA 1
ATOM 4139 C C . THR A 1 536 ? 21.912 72.600 4.100 1.00 7.57 536 THR A C 1
ATOM 4140 O O . THR A 1 536 ? 22.996 73.178 4.354 1.00 7.28 536 THR A O 1
ATOM 4144 N N . ALA A 1 537 ? 21.107 72.982 3.120 1.00 8.19 537 ALA A N 1
ATOM 4145 C CA . ALA A 1 537 ? 21.473 74.142 2.259 1.00 8.78 537 ALA A CA 1
ATOM 4146 C C . ALA A 1 537 ? 21.613 75.440 3.064 1.00 9.57 537 ALA A C 1
ATOM 4147 O O . ALA A 1 537 ? 22.590 76.220 2.869 1.00 11.12 537 ALA A O 1
ATOM 4149 N N . ASP A 1 538 ? 20.682 75.689 3.976 1.00 8.92 538 ASP A N 1
ATOM 4150 C CA . ASP A 1 538 ? 20.734 76.888 4.810 1.00 11.52 538 ASP A CA 1
ATOM 4151 C C . ASP A 1 538 ? 21.961 76.935 5.733 1.00 10.59 538 ASP A C 1
ATOM 4152 O O . ASP A 1 538 ? 22.585 77.981 5.843 1.00 11.58 538 ASP A O 1
ATOM 4157 N N . LEU A 1 539 ? 22.346 75.792 6.313 1.00 9.87 539 LEU A N 1
ATOM 4158 C CA . LEU A 1 539 ? 23.486 75.808 7.156 1.00 9.42 539 LEU A CA 1
ATOM 4159 C C . LEU A 1 539 ? 24.754 75.979 6.322 1.00 9.44 539 LEU A C 1
ATOM 4160 O O . LEU A 1 539 ? 25.653 76.701 6.737 1.00 9.18 539 LEU A O 1
ATOM 4165 N N . LEU A 1 540 ? 24.852 75.298 5.196 1.00 9.79 540 LEU A N 1
ATOM 4166 C CA . LEU A 1 540 ? 26.055 75.394 4.325 1.00 10.07 540 LEU A CA 1
ATOM 4167 C C . LEU A 1 540 ? 26.277 76.801 3.776 1.00 11.65 540 LEU A C 1
ATOM 4168 O O . LEU A 1 540 ? 27.403 77.198 3.562 1.00 11.80 540 LEU A O 1
ATOM 4173 N N . SER A 1 541 ? 25.171 77.457 3.440 1.00 11.63 541 SER A N 1
ATOM 4174 C CA . SER A 1 541 ? 25.210 78.760 2.801 1.00 12.03 541 SER A CA 1
ATOM 4175 C C . SER A 1 541 ? 25.364 79.905 3.798 1.00 12.35 541 SER A C 1
ATOM 4176 O O . SER A 1 541 ? 25.680 81.032 3.390 1.00 15.00 541 SER A O 1
ATOM 4179 N N . GLY A 1 542 ? 25.151 79.609 5.090 1.00 12.15 542 GLY A N 1
ATOM 4180 C CA . GLY A 1 542 ? 25.119 80.637 6.099 1.00 12.94 542 GLY A CA 1
ATOM 4181 C C . GLY A 1 542 ? 23.838 81.425 6.268 1.00 12.10 542 GLY A C 1
ATOM 4182 O O . GLY A 1 542 ? 23.808 82.333 7.068 1.00 12.14 542 GLY A O 1
ATOM 4183 N N . ALA A 1 543 ? 22.767 81.064 5.567 1.00 11.14 543 ALA A N 1
ATOM 4184 C CA . ALA A 1 543 ? 21.471 81.605 5.858 1.00 10.40 543 ALA A CA 1
ATOM 4185 C C . ALA A 1 543 ? 21.097 81.239 7.286 1.00 11.10 543 ALA A C 1
ATOM 4186 O O . ALA A 1 543 ? 20.441 82.050 7.976 1.00 11.45 543 ALA A O 1
ATOM 4188 N N . SER A 1 544 ? 21.514 80.049 7.740 1.00 11.04 544 SER A N 1
ATOM 4189 C CA . SER A 1 544 ? 21.465 79.672 9.174 1.00 10.99 544 SER A CA 1
ATOM 4190 C C . SER A 1 544 ? 22.874 79.382 9.713 1.00 10.22 544 SER A C 1
ATOM 4191 O O . SER A 1 544 ? 23.683 78.880 8.979 1.00 14.52 544 SER A O 1
ATOM 4194 N N . ASN A 1 545 ? 23.135 79.723 10.975 1.00 10.71 545 ASN A N 1
ATOM 4195 C CA . ASN A 1 545 ? 24.434 79.546 11.519 1.00 9.39 545 ASN A CA 1
ATOM 4196 C C . ASN A 1 545 ? 24.340 78.344 12.488 1.00 8.76 545 ASN A C 1
ATOM 4197 O O . ASN A 1 545 ? 23.520 78.371 13.422 1.00 8.16 545 ASN A O 1
ATOM 4202 N N . PRO A 1 546 ? 25.114 77.254 12.204 1.00 9.05 546 PRO A N 1
ATOM 4203 C CA . PRO A 1 546 ? 25.042 76.052 13.122 1.00 7.88 546 PRO A CA 1
ATOM 4204 C C . PRO A 1 546 ? 25.071 76.464 14.557 1.00 8.41 546 PRO A C 1
ATOM 4205 O O . PRO A 1 546 ? 25.955 77.269 14.940 1.00 9.28 546 PRO A O 1
ATOM 4209 N N . SER A 1 547 ? 24.274 75.789 15.399 1.00 7.72 547 SER A N 1
ATOM 4210 C CA . SER A 1 547 ? 24.215 76.087 16.765 1.00 7.56 547 SER A CA 1
ATOM 4211 C C . SER A 1 547 ? 23.970 74.956 17.703 1.00 7.44 547 SER A C 1
ATOM 4212 O O . SER A 1 547 ? 23.866 75.166 18.928 1.00 8.33 547 SER A O 1
ATOM 4215 N N . GLY A 1 548 ? 23.898 73.742 17.153 1.00 8.73 548 GLY A N 1
ATOM 4216 C CA . GLY A 1 548 ? 23.780 72.523 17.939 1.00 6.99 548 GLY A CA 1
ATOM 4217 C C . GLY A 1 548 ? 25.073 72.088 18.644 1.00 7.67 548 GLY A C 1
ATOM 4218 O O . GLY A 1 548 ? 26.188 72.488 18.279 1.00 8.12 548 GLY A O 1
ATOM 4219 N N . LYS A 1 549 ? 24.885 71.338 19.750 1.00 7.69 549 LYS A N 1
ATOM 4220 C CA . LYS A 1 549 ? 26.001 70.863 20.603 1.00 6.08 549 LYS A CA 1
ATOM 4221 C C . LYS A 1 549 ? 25.722 69.396 20.807 1.00 6.99 549 LYS A C 1
ATOM 4222 O O . LYS A 1 549 ? 24.559 68.943 20.820 1.00 6.65 549 LYS A O 1
ATOM 4228 N N . LEU A 1 550 ? 26.761 68.607 20.864 1.00 8.46 550 LEU A N 1
ATOM 4229 C CA . LEU A 1 550 ? 26.553 67.170 21.052 1.00 8.35 550 LEU A CA 1
ATOM 4230 C C . LEU A 1 550 ? 25.850 66.878 22.374 1.00 8.11 550 LEU A C 1
ATOM 4231 O O . LEU A 1 550 ? 26.299 67.358 23.418 1.00 8.47 550 LEU A O 1
ATOM 4236 N N . SER A 1 551 ? 24.771 66.092 22.294 1.00 8.09 551 SER A N 1
ATOM 4237 C CA . SER A 1 551 ? 24.114 65.576 23.514 1.00 8.47 551 SER A CA 1
ATOM 4238 C C . SER A 1 551 ? 24.525 64.126 23.855 1.00 8.30 551 SER A C 1
ATOM 4239 O O . SER A 1 551 ? 24.073 63.529 24.897 1.00 7.83 551 SER A O 1
ATOM 4242 N N . MET A 1 552 ? 25.410 63.558 23.010 1.00 7.38 552 MET A N 1
ATOM 4243 C CA . MET A 1 552 ? 26.012 62.255 23.238 1.00 6.54 552 MET A CA 1
ATOM 4244 C C . MET A 1 552 ? 27.453 62.262 22.714 1.00 7.10 552 MET A C 1
ATOM 4245 O O . MET A 1 552 ? 27.729 62.771 21.630 1.00 7.73 552 MET A O 1
ATOM 4250 N N . SER A 1 553 ? 28.340 61.635 23.464 1.00 7.36 553 SER A N 1
ATOM 4251 C CA . SER A 1 553 ? 29.774 61.577 23.142 1.00 6.52 553 SER A CA 1
ATOM 4252 C C . SER A 1 553 ? 30.013 60.754 21.898 1.00 6.75 553 SER A C 1
ATOM 4253 O O . SER A 1 553 ? 29.310 59.749 21.655 1.00 8.11 553 SER A O 1
ATOM 4256 N N . PHE A 1 554 ? 30.956 61.200 21.059 1.00 6.82 554 PHE A N 1
ATOM 4257 C CA . PHE A 1 554 ? 31.379 60.456 19.864 1.00 7.43 554 PHE A CA 1
ATOM 4258 C C . PHE A 1 554 ? 32.666 59.695 20.219 1.00 8.30 554 PHE A C 1
ATOM 4259 O O . PHE A 1 554 ? 33.708 60.310 20.403 1.00 7.76 554 PHE A O 1
ATOM 4267 N N . PRO A 1 555 ? 32.563 58.330 20.357 1.00 9.46 555 PRO A N 1
ATOM 4268 C CA . PRO A 1 555 ? 33.767 57.622 20.730 1.00 7.72 555 PRO A CA 1
ATOM 4269 C C . PRO A 1 555 ? 34.899 57.682 19.747 1.00 5.69 555 PRO A C 1
ATOM 4270 O O . PRO A 1 555 ? 34.751 57.822 18.535 1.00 7.02 555 PRO A O 1
ATOM 4274 N N . GLN A 1 556 ? 36.098 57.524 20.335 1.00 7.91 556 GLN A N 1
ATOM 4275 C CA . GLN A 1 556 ? 37.328 57.289 19.565 1.00 7.48 556 GLN A CA 1
ATOM 4276 C C . GLN A 1 556 ? 37.209 56.074 18.672 1.00 6.52 556 GLN A C 1
ATOM 4277 O O . GLN A 1 556 ? 37.605 56.102 17.512 1.00 8.90 556 GLN A O 1
ATOM 4283 N N . THR A 1 557 ? 36.707 54.982 19.229 1.00 5.82 557 THR A N 1
ATOM 4284 C CA . THR A 1 557 ? 36.506 53.716 18.551 1.00 6.93 557 THR A CA 1
ATOM 4285 C C . THR A 1 557 ? 35.450 52.939 19.347 1.00 6.38 557 THR A C 1
ATOM 4286 O O . THR A 1 557 ? 35.164 53.296 20.508 1.00 6.47 557 THR A O 1
ATOM 4290 N N . THR A 1 558 ? 34.863 51.906 18.750 1.00 6.03 558 THR A N 1
ATOM 4291 C CA . THR A 1 558 ? 33.792 51.105 19.340 1.00 5.96 558 THR A CA 1
ATOM 4292 C C . THR A 1 558 ? 34.167 50.630 20.755 1.00 5.93 558 THR A C 1
ATOM 4293 O O . THR A 1 558 ? 33.360 50.655 21.681 1.00 5.44 558 THR A O 1
ATOM 4297 N N . GLY A 1 559 ? 35.408 50.176 20.900 1.00 7.17 559 GLY A N 1
ATOM 4298 C CA . GLY A 1 559 ? 35.868 49.661 22.172 1.00 6.08 559 GLY A CA 1
ATOM 4299 C C . GLY A 1 559 ? 36.078 50.668 23.294 1.00 5.91 559 GLY A C 1
ATOM 4300 O O . GLY A 1 559 ? 36.331 50.240 24.420 1.00 6.11 559 GLY A O 1
ATOM 4301 N N . GLN A 1 560 ? 35.916 51.939 23.050 1.00 5.68 560 GLN A N 1
ATOM 4302 C CA . GLN A 1 560 ? 35.881 52.941 24.102 1.00 6.35 560 GLN A CA 1
ATOM 4303 C C . GLN A 1 560 ? 34.521 52.954 24.851 1.00 5.57 560 GLN A C 1
ATOM 4304 O O . GLN A 1 560 ? 34.356 53.575 25.888 1.00 5.27 560 GLN A O 1
ATOM 4310 N N . ILE A 1 561 ? 33.514 52.339 24.271 1.00 6.22 561 ILE A N 1
ATOM 4311 C CA . ILE A 1 561 ? 32.149 52.344 24.830 1.00 5.73 561 ILE A CA 1
ATOM 4312 C C . ILE A 1 561 ? 32.029 51.554 26.157 1.00 5.87 561 ILE A C 1
ATOM 4313 O O . ILE A 1 561 ? 32.504 50.406 26.238 1.00 6.75 561 ILE A O 1
ATOM 4318 N N . PRO A 1 562 ? 31.396 52.131 27.187 1.00 6.35 562 PRO A N 1
ATOM 4319 C CA . PRO A 1 562 ? 30.767 53.449 27.170 1.00 6.81 562 PRO A CA 1
ATOM 4320 C C . PRO A 1 562 ? 31.693 54.545 27.623 1.00 7.85 562 PRO A C 1
ATOM 4321 O O . PRO A 1 562 ? 32.513 54.334 28.579 1.00 8.07 562 PRO A O 1
ATOM 4325 N N . VAL A 1 563 ? 31.576 55.670 26.940 1.00 8.29 563 VAL A N 1
ATOM 4326 C CA . VAL A 1 563 ? 32.339 56.859 27.246 1.00 7.94 563 VAL A CA 1
ATOM 4327 C C . VAL A 1 563 ? 31.331 58.027 27.352 1.00 7.31 563 VAL A C 1
ATOM 4328 O O . VAL A 1 563 ? 30.465 58.210 26.469 1.00 8.05 563 VAL A O 1
ATOM 4332 N N . TYR A 1 564 ? 31.447 58.830 28.412 1.00 5.77 564 TYR A N 1
ATOM 4333 C CA . TYR A 1 564 ? 30.456 59.844 28.670 1.00 6.88 564 TYR A CA 1
ATOM 4334 C C . TYR A 1 564 ? 31.052 60.917 29.572 1.00 7.86 564 TYR A C 1
ATOM 4335 O O . TYR A 1 564 ? 32.041 60.620 30.301 1.00 8.12 564 TYR A O 1
ATOM 4344 N N . TYR A 1 565 ? 30.498 62.150 29.559 1.00 8.46 565 TYR A N 1
ATOM 4345 C CA . TYR A 1 565 ? 31.152 63.260 30.209 1.00 7.98 565 TYR A CA 1
ATOM 4346 C C . TYR A 1 565 ? 31.033 63.210 31.741 1.00 6.99 565 TYR A C 1
ATOM 4347 O O . TYR A 1 565 ? 31.942 63.650 32.436 1.00 8.67 565 TYR A O 1
ATOM 4356 N N . ASN A 1 566 ? 29.903 62.692 32.245 1.00 7.78 566 ASN A N 1
ATOM 4357 C CA . ASN A 1 566 ? 29.635 62.608 33.651 1.00 7.59 566 ASN A CA 1
ATOM 4358 C C . ASN A 1 566 ? 30.118 61.366 34.333 1.00 7.79 566 ASN A C 1
ATOM 4359 O O . ASN A 1 566 ? 29.389 60.597 34.994 1.00 9.23 566 ASN A O 1
ATOM 4364 N N . HIS A 1 567 ? 31.408 61.154 34.157 1.00 8.42 567 HIS A N 1
ATOM 4365 C CA . HIS A 1 567 ? 32.083 59.983 34.630 1.00 8.01 567 HIS A CA 1
ATOM 4366 C C . HIS A 1 567 ? 32.764 60.193 35.997 1.00 7.95 567 HIS A C 1
ATOM 4367 O O . HIS A 1 567 ? 32.996 61.308 36.395 1.00 8.55 567 HIS A O 1
ATOM 4374 N N . LEU A 1 568 ? 32.991 59.080 36.700 1.00 7.46 568 LEU A N 1
ATOM 4375 C CA . LEU A 1 568 ? 33.739 59.085 37.934 1.00 7.45 568 LEU A CA 1
ATOM 4376 C C . LEU A 1 568 ? 35.231 59.249 37.730 1.00 7.21 568 LEU A C 1
ATOM 4377 O O . LEU A 1 568 ? 35.814 58.963 36.692 1.00 7.48 568 LEU A O 1
ATOM 4382 N N . ARG A 1 569 ? 35.878 59.726 38.765 1.00 8.12 569 ARG A N 1
ATOM 4383 C CA . ARG A 1 569 ? 37.268 60.054 38.713 1.00 8.06 569 ARG A CA 1
ATOM 4384 C C . ARG A 1 569 ? 38.230 58.882 38.670 1.00 8.40 569 ARG A C 1
ATOM 4385 O O . ARG A 1 569 ? 39.296 59.024 38.085 1.00 8.09 569 ARG A O 1
ATOM 4393 N N . THR A 1 570 ? 37.869 57.769 39.354 1.00 7.12 570 THR A N 1
ATOM 4394 C CA . THR A 1 570 ? 38.705 56.665 39.683 1.00 7.77 570 THR A CA 1
ATOM 4395 C C . THR A 1 570 ? 39.741 57.062 40.771 1.00 8.22 570 THR A C 1
ATOM 4396 O O . THR A 1 570 ? 39.942 58.234 41.063 1.00 8.55 570 THR A O 1
ATOM 4400 N N . GLY A 1 571 ? 40.374 56.039 41.326 1.00 6.86 571 GLY A N 1
ATOM 4401 C CA . GLY A 1 571 ? 41.485 56.262 42.251 1.00 8.73 571 GLY A CA 1
ATOM 4402 C C . GLY A 1 571 ? 42.773 56.683 41.606 1.00 9.31 571 GLY A C 1
ATOM 4403 O O . GLY A 1 571 ? 43.689 57.089 42.322 1.00 9.24 571 GLY A O 1
ATOM 4404 N N . ARG A 1 572 ? 42.883 56.513 40.272 1.00 8.24 572 ARG A N 1
ATOM 4405 C CA . ARG A 1 572 ? 44.114 56.798 39.503 1.00 8.36 572 ARG A CA 1
ATOM 4406 C C . ARG A 1 572 ? 43.788 57.547 38.193 1.00 8.33 572 ARG A C 1
ATOM 4407 O O . ARG A 1 572 ? 44.146 57.103 37.083 1.00 8.32 572 ARG A O 1
ATOM 4415 N N . PRO A 1 573 ? 43.223 58.765 38.302 1.00 8.03 573 PRO A N 1
ATOM 4416 C CA . PRO A 1 573 ? 42.935 59.568 37.102 1.00 10.88 573 PRO A CA 1
ATOM 4417 C C . PRO A 1 573 ? 44.157 59.955 36.367 1.00 12.49 573 PRO A C 1
ATOM 4418 O O . PRO A 1 573 ? 45.230 60.156 36.971 1.00 12.62 573 PRO A O 1
ATOM 4422 N N . GLN A 1 574 ? 43.996 60.001 35.067 1.00 12.49 574 GLN A N 1
ATOM 4423 C CA . GLN A 1 574 ? 45.037 60.475 34.175 1.00 16.91 574 GLN A CA 1
ATOM 4424 C C . GLN A 1 574 ? 44.885 61.960 34.299 1.00 17.61 574 GLN A C 1
ATOM 4425 O O . GLN A 1 574 ? 43.773 62.473 34.264 1.00 18.90 574 GLN A O 1
ATOM 4431 N N . THR A 1 575 ? 45.991 62.634 34.523 1.00 20.20 575 THR A N 1
ATOM 4432 C CA . THR A 1 575 ? 46.052 64.092 34.566 1.00 21.90 575 THR A CA 1
ATOM 4433 C C . THR A 1 575 ? 47.038 64.600 33.518 1.00 26.97 575 THR A C 1
ATOM 4434 O O . THR A 1 575 ? 47.789 63.813 32.890 1.00 27.74 575 THR A O 1
ATOM 4438 N N . PRO A 1 576 ? 46.994 65.915 33.224 1.00 34.38 576 PRO A N 1
ATOM 4439 C CA . PRO A 1 576 ? 48.067 66.462 32.398 1.00 31.32 576 PRO A CA 1
ATOM 4440 C C . PRO A 1 576 ? 49.456 66.191 33.015 1.00 26.65 576 PRO A C 1
ATOM 4441 O O . PRO A 1 576 ? 50.391 65.996 32.280 1.00 37.09 576 PRO A O 1
ATOM 4445 N N . GLU A 1 577 ? 49.552 66.089 34.342 1.00 26.94 577 GLU A N 1
ATOM 4446 C CA . GLU A 1 577 ? 50.850 65.879 35.053 1.00 28.95 577 GLU A CA 1
ATOM 4447 C C . GLU A 1 577 ? 51.419 64.460 34.912 1.00 35.41 577 GLU A C 1
ATOM 4448 O O . GLU A 1 577 ? 52.649 64.290 34.802 1.00 35.74 577 GLU A O 1
ATOM 4454 N N . ASN A 1 578 ? 50.548 63.448 34.950 1.00 26.66 578 ASN A N 1
ATOM 4455 C CA . ASN A 1 578 ? 51.008 62.024 34.917 1.00 26.11 578 ASN A CA 1
ATOM 4456 C C . ASN A 1 578 ? 50.851 61.343 33.561 1.00 26.61 578 ASN A C 1
ATOM 4457 O O . ASN A 1 578 ? 51.179 60.171 33.425 1.00 24.48 578 ASN A O 1
ATOM 4462 N N . LYS A 1 579 ? 50.328 62.077 32.581 1.00 35.50 579 LYS A N 1
ATOM 4463 C CA . LYS A 1 579 ? 50.098 61.520 31.266 1.00 39.40 579 LYS A CA 1
ATOM 4464 C C . LYS A 1 579 ? 51.451 60.937 30.812 1.00 37.73 579 LYS A C 1
ATOM 4465 O O . LYS A 1 579 ? 52.521 61.408 31.213 1.00 38.20 579 LYS A O 1
ATOM 4471 N N . GLY A 1 580 ? 51.399 59.803 30.132 1.00 32.54 580 GLY A N 1
ATOM 4472 C CA . GLY A 1 580 ? 52.634 59.012 29.917 1.00 37.55 580 GLY A CA 1
ATOM 4473 C C . GLY A 1 580 ? 52.967 57.886 30.892 1.00 32.66 580 GLY A C 1
ATOM 4474 O O . GLY A 1 580 ? 53.519 56.895 30.460 1.00 28.69 580 GLY A O 1
ATOM 4475 N N . GLU A 1 581 ? 52.653 58.016 32.193 1.00 27.88 581 GLU A N 1
ATOM 4476 C CA . GLU A 1 581 ? 52.945 56.954 33.196 1.00 23.72 581 GLU A CA 1
ATOM 4477 C C . GLU A 1 581 ? 52.055 55.732 32.985 1.00 19.96 581 GLU A C 1
ATOM 4478 O O . GLU A 1 581 ? 50.948 55.868 32.494 1.00 18.96 581 GLU A O 1
ATOM 4484 N N . ARG A 1 582 ? 52.585 54.548 33.311 1.00 14.15 582 ARG A N 1
ATOM 4485 C CA . ARG A 1 582 ? 51.900 53.285 33.086 1.00 13.44 582 ARG A CA 1
ATOM 4486 C C . ARG A 1 582 ? 50.672 53.119 34.051 1.00 11.49 582 ARG A C 1
ATOM 4487 O O . ARG A 1 582 ? 49.567 52.820 33.613 1.00 10.99 582 ARG A O 1
ATOM 4495 N N . TYR A 1 583 ? 50.885 53.337 35.346 1.00 11.74 583 TYR A N 1
ATOM 4496 C CA . TYR A 1 583 ? 50.000 52.832 36.362 1.00 11.08 583 TYR A CA 1
ATOM 4497 C C . TYR A 1 583 ? 48.908 53.938 36.660 1.00 11.78 583 TYR A C 1
ATOM 4498 O O . TYR A 1 583 ? 48.677 54.345 37.792 1.00 13.18 583 TYR A O 1
ATOM 4507 N N . VAL A 1 584 ? 48.218 54.360 35.609 1.00 9.25 584 VAL A N 1
ATOM 4508 C CA . VAL A 1 584 ? 47.050 55.293 35.731 1.00 9.43 584 VAL A CA 1
ATOM 4509 C C . VAL A 1 584 ? 45.954 54.764 34.855 1.00 8.43 584 VAL A C 1
ATOM 4510 O O . VAL A 1 584 ? 46.198 53.869 34.064 1.00 9.75 584 VAL A O 1
ATOM 4514 N N . SER A 1 585 ? 44.752 55.282 35.001 1.00 8.38 585 SER A N 1
ATOM 4515 C CA . SER A 1 585 ? 43.632 54.842 34.197 1.00 7.87 585 SER A CA 1
ATOM 4516 C C . SER A 1 585 ? 43.750 55.361 32.747 1.00 8.69 585 SER A C 1
ATOM 4517 O O . SER A 1 585 ? 43.611 56.538 32.499 1.00 10.37 585 SER A O 1
ATOM 4520 N N . HIS A 1 586 ? 44.095 54.470 31.813 1.00 8.87 586 HIS A N 1
ATOM 4521 C CA . HIS A 1 586 ? 44.239 54.814 30.456 1.00 9.13 586 HIS A CA 1
ATOM 4522 C C . HIS A 1 586 ? 44.156 53.578 29.597 1.00 6.97 586 HIS A C 1
ATOM 4523 O O . HIS A 1 586 ? 44.226 52.462 30.122 1.00 6.90 586 HIS A O 1
ATOM 4530 N N . TYR A 1 587 ? 44.032 53.789 28.298 1.00 6.48 587 TYR A N 1
ATOM 4531 C CA . TYR A 1 587 ? 44.195 52.738 27.340 1.00 6.22 587 TYR A CA 1
ATOM 4532 C C . TYR A 1 587 ? 45.599 52.807 26.677 1.00 6.74 587 TYR A C 1
ATOM 4533 O O . TYR A 1 587 ? 46.130 53.861 26.377 1.00 7.81 587 TYR A O 1
ATOM 4542 N N . LEU A 1 588 ? 46.106 51.659 26.292 1.00 6.70 588 LEU A N 1
ATOM 4543 C CA . LEU A 1 588 ? 47.380 51.643 25.529 1.00 7.80 588 LEU A CA 1
ATOM 4544 C C . LEU A 1 588 ? 47.254 52.183 24.089 1.00 8.60 588 LEU A C 1
ATOM 4545 O O . LEU A 1 588 ? 48.235 52.701 23.551 1.00 9.93 588 LEU A O 1
ATOM 4550 N N . ASP A 1 589 ? 46.051 52.107 23.484 1.00 8.19 589 ASP A N 1
ATOM 4551 C CA . ASP A 1 589 ? 45.883 52.269 22.080 1.00 9.09 589 ASP A CA 1
ATOM 4552 C C . ASP A 1 589 ? 45.040 53.489 21.689 1.00 10.84 589 ASP A C 1
ATOM 4553 O O . ASP A 1 589 ? 45.099 53.879 20.574 1.00 11.65 589 ASP A O 1
ATOM 4558 N N . ILE A 1 590 ? 44.378 54.158 22.647 1.00 9.34 590 ILE A N 1
ATOM 4559 C CA . ILE A 1 590 ? 43.526 55.341 22.340 1.00 9.08 590 ILE A CA 1
ATOM 4560 C C . ILE A 1 590 ? 43.534 56.297 23.517 1.00 9.65 590 ILE A C 1
ATOM 4561 O O . ILE A 1 590 ? 43.872 55.898 24.650 1.00 11.24 590 ILE A O 1
ATOM 4566 N N . PRO A 1 591 ? 43.195 57.537 23.278 1.00 8.73 591 PRO A N 1
ATOM 4567 C CA . PRO A 1 591 ? 42.888 58.458 24.394 1.00 9.29 591 PRO A CA 1
ATOM 4568 C C . PRO A 1 591 ? 41.702 58.078 25.240 1.00 8.42 591 PRO A C 1
ATOM 4569 O O . PRO A 1 591 ? 40.769 57.367 24.797 1.00 10.03 591 PRO A O 1
ATOM 4573 N N . ASN A 1 592 ? 41.728 58.575 26.472 1.00 8.81 592 ASN A N 1
ATOM 4574 C CA . ASN A 1 592 ? 40.590 58.471 27.381 1.00 8.30 592 ASN A CA 1
ATOM 4575 C C . ASN A 1 592 ? 39.446 59.315 26.924 1.00 8.06 592 ASN A C 1
ATOM 4576 O O . ASN A 1 592 ? 38.255 58.977 27.133 1.00 9.06 592 ASN A O 1
ATOM 4581 N N . GLU A 1 593 ? 39.759 60.442 26.329 1.00 8.47 593 GLU A N 1
ATOM 4582 C CA . GLU A 1 593 ? 38.705 61.351 25.900 1.00 9.63 593 GLU A CA 1
ATOM 4583 C C . GLU A 1 593 ? 37.990 60.793 24.714 1.00 8.02 593 GLU A C 1
ATOM 4584 O O . GLU A 1 593 ? 38.601 60.162 23.874 1.00 6.02 593 GLU A O 1
ATOM 4590 N N . PRO A 1 594 ? 36.655 61.036 24.606 1.00 8.32 594 PRO A N 1
ATOM 4591 C CA . PRO A 1 594 ? 35.960 60.718 23.371 1.00 6.86 594 PRO A CA 1
ATOM 4592 C C . PRO A 1 594 ? 36.504 61.607 22.237 1.00 7.93 594 PRO A C 1
ATOM 4593 O O . PRO A 1 594 ? 37.179 62.616 22.510 1.00 7.51 594 PRO A O 1
ATOM 4597 N N . PHE A 1 595 ? 36.271 61.210 20.998 1.00 9.81 595 PHE A N 1
ATOM 4598 C CA . PHE A 1 595 ? 36.717 62.013 19.877 1.00 8.53 595 PHE A CA 1
ATOM 4599 C C . PHE A 1 595 ? 36.089 63.398 19.928 1.00 7.44 595 PHE A C 1
ATOM 4600 O O . PHE A 1 595 ? 36.728 64.431 19.684 1.00 6.61 595 PHE A O 1
ATOM 4608 N N . TYR A 1 596 ? 34.807 63.450 20.222 1.00 7.82 596 TYR A N 1
ATOM 4609 C CA . TYR A 1 596 ? 34.132 64.723 20.542 1.00 7.91 596 TYR A CA 1
ATOM 4610 C C . TYR A 1 596 ? 33.234 64.554 21.789 1.00 7.14 596 TYR A C 1
ATOM 4611 O O . TYR A 1 596 ? 32.597 63.505 21.972 1.00 7.23 596 TYR A O 1
ATOM 4620 N N . PRO A 1 597 ? 33.253 65.533 22.673 1.00 7.66 597 PRO A N 1
ATOM 4621 C CA . PRO A 1 597 ? 32.565 65.427 23.944 1.00 7.88 597 PRO A CA 1
ATOM 4622 C C . PRO A 1 597 ? 31.190 66.066 23.993 1.00 7.09 597 PRO A C 1
ATOM 4623 O O . PRO A 1 597 ? 30.828 66.815 23.143 1.00 7.53 597 PRO A O 1
ATOM 4627 N N . PHE A 1 598 ? 3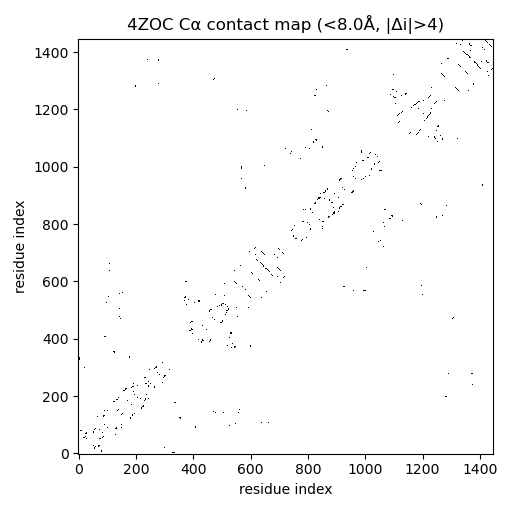0.482 65.751 25.081 1.00 6.49 598 PHE A N 1
ATOM 4628 C CA . PHE A 1 598 ? 29.222 66.284 25.406 1.00 7.16 598 PHE A CA 1
ATOM 4629 C C . PHE A 1 598 ? 29.365 67.854 25.382 1.00 8.06 598 PHE A C 1
ATOM 4630 O O . PHE A 1 598 ? 30.277 68.426 25.985 1.00 9.53 598 PHE A O 1
ATOM 4638 N N . GLY A 1 599 ? 28.392 68.490 24.778 1.00 8.08 599 GLY A N 1
ATOM 4639 C CA . GLY A 1 599 ? 28.229 69.938 24.789 1.00 7.90 599 GLY A CA 1
ATOM 4640 C C . GLY A 1 599 ? 29.103 70.641 23.743 1.00 7.69 599 GLY A C 1
ATOM 4641 O O . GLY A 1 599 ? 29.054 71.826 23.667 1.00 8.87 599 GLY A O 1
ATOM 4642 N N . TYR A 1 600 ? 29.842 69.892 22.897 1.00 9.39 600 TYR A N 1
ATOM 4643 C CA . TYR A 1 600 ? 30.640 70.450 21.831 1.00 8.99 600 TYR A CA 1
ATOM 4644 C C . TYR A 1 600 ? 29.890 70.713 20.506 1.00 9.27 600 TYR A C 1
ATOM 4645 O O . TYR A 1 600 ? 29.151 69.850 19.993 1.00 9.32 600 TYR A O 1
ATOM 4654 N N . GLY A 1 601 ? 30.178 71.886 19.901 1.00 8.32 601 GLY A N 1
ATOM 4655 C CA . GLY A 1 601 ? 29.663 72.237 18.565 1.00 9.14 601 GLY A CA 1
ATOM 4656 C C . GLY A 1 601 ? 30.297 73.571 18.182 1.00 9.82 601 GLY A C 1
ATOM 4657 O O . GLY A 1 601 ? 30.602 74.421 19.037 1.00 11.19 601 GLY A O 1
ATOM 4658 N N . LYS A 1 602 ? 30.543 73.749 16.916 1.00 9.88 602 LYS A N 1
ATOM 4659 C CA . LYS A 1 602 ? 31.151 75.002 16.429 1.00 9.80 602 LYS A CA 1
ATOM 4660 C C . LYS A 1 602 ? 30.070 75.978 15.949 1.00 10.75 602 LYS A C 1
ATOM 4661 O O . LYS A 1 602 ? 28.835 75.710 15.993 1.00 11.37 602 LYS A O 1
ATOM 4667 N N . SER A 1 603 ? 30.519 77.127 15.500 1.00 12.25 603 SER A N 1
ATOM 4668 C CA . SER A 1 603 ? 29.599 78.191 15.031 1.00 11.58 603 SER A CA 1
ATOM 4669 C C . SER A 1 603 ? 30.413 78.984 13.978 1.00 10.77 603 SER A C 1
ATOM 4670 O O . SER A 1 603 ? 31.647 78.960 14.015 1.00 11.03 603 SER A O 1
ATOM 4673 N N . TYR A 1 604 ? 29.691 79.747 13.134 1.00 10.70 604 TYR A N 1
ATOM 4674 C CA . TYR A 1 604 ? 30.262 80.777 12.295 1.00 11.04 604 TYR A CA 1
ATOM 4675 C C . TYR A 1 604 ? 30.642 82.059 13.091 1.00 11.48 604 TYR A C 1
ATOM 4676 O O . TYR A 1 604 ? 31.372 82.894 12.570 1.00 15.54 604 TYR A O 1
ATOM 4685 N N . SER A 1 605 ? 30.150 82.193 14.302 1.00 10.85 605 SER A N 1
ATOM 4686 C CA . SER A 1 605 ? 30.365 83.335 15.120 1.00 10.73 605 SER A CA 1
ATOM 4687 C C . SER A 1 605 ? 31.447 82.998 16.192 1.00 11.49 605 SER A C 1
ATOM 4688 O O . SER A 1 605 ? 31.947 81.857 16.315 1.00 15.67 605 SER A O 1
ATOM 4691 N N . GLU A 1 606 ? 31.776 83.989 16.979 1.00 11.88 606 GLU A N 1
ATOM 4692 C CA . GLU A 1 606 ? 32.704 83.839 18.119 1.00 12.81 606 GLU A CA 1
ATOM 4693 C C . GLU A 1 606 ? 32.082 84.559 19.314 1.00 12.52 606 GLU A C 1
ATOM 4694 O O . GLU A 1 606 ? 31.495 85.627 19.178 1.00 14.39 606 GLU A O 1
ATOM 4700 N N . PHE A 1 607 ? 32.204 83.988 20.495 1.00 11.68 607 PHE A N 1
ATOM 4701 C CA . PHE A 1 607 ? 31.530 84.542 21.667 1.00 13.19 607 PHE A CA 1
ATOM 4702 C C . PHE A 1 607 ? 32.484 84.691 22.799 1.00 14.11 607 PHE A C 1
ATOM 4703 O O . PHE A 1 607 ? 33.480 84.056 22.850 1.00 17.21 607 PHE A O 1
ATOM 4711 N N A GLU A 1 608 ? 32.141 85.581 23.725 0.50 16.85 608 GLU A N 1
ATOM 4712 N N B GLU A 1 608 ? 32.175 85.577 23.731 0.50 16.44 608 GLU A N 1
ATOM 4713 C CA A GLU A 1 608 ? 32.903 85.746 24.945 0.50 17.34 608 GLU A CA 1
ATOM 4714 C CA B GLU A 1 608 ? 32.985 85.636 24.935 0.50 16.79 608 GLU A CA 1
ATOM 4715 C C A GLU A 1 608 ? 31.958 85.672 26.105 0.50 14.72 608 GLU A C 1
ATOM 4716 C C B GLU A 1 608 ? 32.026 85.697 26.106 0.50 14.38 608 GLU A C 1
ATOM 4717 O O A GLU A 1 608 ? 30.876 86.279 26.057 0.50 16.87 608 GLU A O 1
ATOM 4718 O O B GLU A 1 608 ? 30.981 86.370 26.044 0.50 17.59 608 GLU A O 1
ATOM 4729 N N . LEU A 1 609 ? 32.332 84.923 27.131 1.00 15.02 609 LEU A N 1
ATOM 4730 C CA . LEU A 1 609 ? 31.457 84.767 28.284 1.00 15.88 609 LEU A CA 1
ATOM 4731 C C . LEU A 1 609 ? 32.168 85.291 29.520 1.00 15.59 609 LEU A C 1
ATOM 4732 O O . LEU A 1 609 ? 33.328 85.028 29.696 1.00 19.39 609 LEU A O 1
ATOM 4737 N N . LYS A 1 610 ? 31.449 85.953 30.404 1.00 16.43 610 LYS A N 1
ATOM 4738 C CA . LYS A 1 610 ? 31.936 86.393 31.694 1.00 19.64 610 LYS A CA 1
ATOM 4739 C C . LYS A 1 610 ? 30.903 86.037 32.762 1.00 13.88 610 LYS A C 1
ATOM 4740 O O . LYS A 1 610 ? 29.760 86.423 32.660 1.00 17.00 610 LYS A O 1
ATOM 4746 N N . THR A 1 611 ? 31.349 85.370 33.808 1.00 15.63 611 THR A N 1
ATOM 4747 C CA . THR A 1 611 ? 30.512 85.017 34.968 1.00 16.02 611 THR A CA 1
ATOM 4748 C C . THR A 1 611 ? 30.684 86.096 36.060 1.00 16.60 611 THR A C 1
ATOM 4749 O O . THR A 1 611 ? 31.797 86.494 36.415 1.00 20.98 611 THR A O 1
ATOM 4753 N N . SER A 1 612 ? 29.568 86.625 36.525 1.00 19.67 612 SER A N 1
ATOM 4754 C CA . SER A 1 612 ? 29.566 87.608 37.617 1.00 20.38 612 SER A CA 1
ATOM 4755 C C . SER A 1 612 ? 30.072 86.931 38.890 1.00 21.23 612 SER A C 1
ATOM 4756 O O . SER A 1 612 ? 29.998 85.707 39.034 1.00 18.65 612 SER A O 1
ATOM 4759 N N . SER A 1 613 ? 30.628 87.750 39.796 1.00 25.09 613 SER A N 1
ATOM 4760 C CA . SER A 1 613 ? 31.188 87.276 41.040 1.00 22.35 613 SER A CA 1
ATOM 4761 C C . SER A 1 613 ? 30.209 86.361 41.783 1.00 19.85 613 SER A C 1
ATOM 4762 O O . SER A 1 613 ? 29.038 86.663 41.864 1.00 24.25 613 SER A O 1
ATOM 4765 N N . LEU A 1 614 ? 30.718 85.230 42.289 1.00 18.87 614 LEU A N 1
ATOM 4766 C CA . LEU A 1 614 ? 29.912 84.227 42.945 1.00 18.11 614 LEU A CA 1
ATOM 4767 C C . LEU A 1 614 ? 30.259 84.207 44.406 1.00 16.88 614 LEU A C 1
ATOM 4768 O O . LEU A 1 614 ? 31.411 84.431 44.720 1.00 21.93 614 LEU A O 1
ATOM 4773 N N . PRO A 1 615 ? 29.279 83.858 45.275 1.00 18.03 615 PRO A N 1
ATOM 4774 C CA . PRO A 1 615 ? 29.653 83.605 46.683 1.00 23.26 615 PRO A CA 1
ATOM 4775 C C . PRO A 1 615 ? 30.699 82.516 46.850 1.00 20.85 615 PRO A C 1
ATOM 4776 O O . PRO A 1 615 ? 30.752 81.546 46.081 1.00 20.14 615 PRO A O 1
ATOM 4780 N N . LYS A 1 616 ? 31.492 82.666 47.889 1.00 18.23 616 LYS A N 1
ATOM 4781 C CA . LYS A 1 616 ? 32.493 81.706 48.242 1.00 22.29 616 LYS A CA 1
ATOM 4782 C C . LYS A 1 616 ? 31.846 80.621 49.134 1.00 16.75 616 LYS A C 1
ATOM 4783 O O . LYS A 1 616 ? 32.364 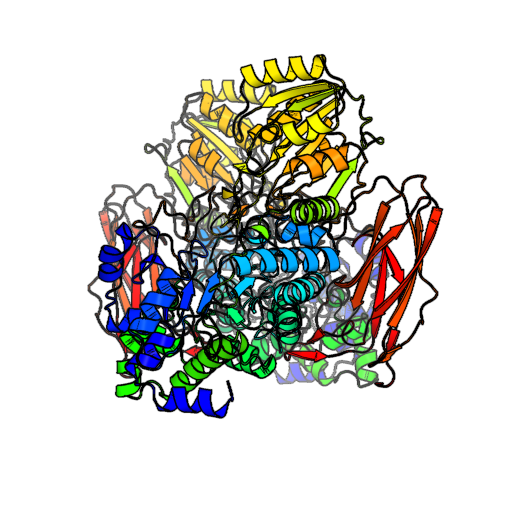79.527 49.221 1.00 15.58 616 LYS A O 1
ATOM 4789 N N . GLU A 1 617 ? 30.710 80.942 49.765 1.00 15.85 617 GLU A N 1
ATOM 4790 C CA . GLU A 1 617 ? 30.006 80.032 50.682 1.00 16.27 617 GLU A CA 1
ATOM 4791 C C . GLU A 1 617 ? 28.523 80.084 50.393 1.00 14.15 617 GLU A C 1
ATOM 4792 O O . GLU A 1 617 ? 28.059 81.062 49.848 1.00 18.68 617 GLU A O 1
ATOM 4798 N N . LEU A 1 618 ? 27.812 79.040 50.812 1.00 11.36 618 LEU A N 1
ATOM 4799 C CA . LEU A 1 618 ? 26.390 78.866 50.641 1.00 13.21 618 LEU A CA 1
ATOM 4800 C C . LEU A 1 618 ? 25.971 78.040 51.808 1.00 13.00 618 LEU A C 1
ATOM 4801 O O . LEU A 1 618 ? 26.753 77.153 52.306 1.00 16.13 618 LEU A O 1
ATOM 4806 N N . ASN A 1 619 ? 24.796 78.330 52.313 1.00 12.36 619 ASN A N 1
ATOM 4807 C CA . ASN A 1 619 ? 24.190 77.465 53.293 1.00 11.58 619 ASN A CA 1
ATOM 4808 C C . ASN A 1 619 ? 23.612 76.258 52.619 1.00 11.44 619 ASN A C 1
ATOM 4809 O O . ASN A 1 619 ? 23.388 76.274 51.423 1.00 12.95 619 ASN A O 1
ATOM 4814 N N . LEU A 1 620 ? 23.392 75.209 53.384 1.00 11.23 620 LEU A N 1
ATOM 4815 C CA . LEU A 1 620 ? 22.660 74.092 52.908 1.00 10.83 620 LEU A CA 1
ATOM 4816 C C . LEU A 1 620 ? 21.271 74.565 52.582 1.00 13.98 620 LEU A C 1
ATOM 4817 O O . LEU A 1 620 ? 20.717 75.501 53.222 1.00 12.46 620 LEU A O 1
ATOM 4822 N N . GLY A 1 621 ? 20.672 73.924 51.587 1.00 14.34 621 GLY A N 1
ATOM 4823 C CA . GLY A 1 621 ? 19.292 74.260 51.191 1.00 14.08 621 GLY A CA 1
ATOM 4824 C C . GLY A 1 621 ? 19.190 75.546 50.371 1.00 13.71 621 GLY A C 1
ATOM 4825 O O . GLY A 1 621 ? 18.134 75.899 49.928 1.00 17.90 621 GLY A O 1
ATOM 4826 N N . GLU A 1 622 ? 20.277 76.249 50.184 1.00 15.01 622 GLU A N 1
ATOM 4827 C CA . GLU A 1 622 ? 20.251 77.507 49.541 1.00 13.37 622 GLU A CA 1
ATOM 4828 C C . GLU A 1 622 ? 20.608 77.342 48.072 1.00 16.40 622 GLU A C 1
ATOM 4829 O O . GLU A 1 622 ? 21.442 76.513 47.742 1.00 14.19 622 GLU A O 1
ATOM 4835 N N . SER A 1 623 ? 19.982 78.165 47.227 1.00 14.36 623 SER A N 1
ATOM 4836 C CA . SER A 1 623 ? 20.241 78.191 45.812 1.00 12.81 623 SER A CA 1
ATOM 4837 C C . SER A 1 623 ? 21.503 78.974 45.523 1.00 13.05 623 SER A C 1
ATOM 4838 O O . SER A 1 623 ? 21.864 79.940 46.198 1.00 16.87 623 SER A O 1
ATOM 4841 N N . LEU A 1 624 ? 22.191 78.558 44.487 1.00 12.25 624 LEU A N 1
ATOM 4842 C CA . LEU A 1 624 ? 23.212 79.342 43.892 1.00 12.51 624 LEU A CA 1
ATOM 4843 C C . LEU A 1 624 ? 22.714 80.005 42.636 1.00 14.80 624 LEU A C 1
ATOM 4844 O O . LEU A 1 624 ? 22.261 79.321 41.669 1.00 14.46 624 LEU A O 1
ATOM 4849 N N . HIS A 1 625 ? 22.809 81.344 42.620 1.00 16.98 625 HIS A N 1
ATOM 4850 C CA . HIS A 1 625 ? 22.457 82.142 41.462 1.00 15.60 625 HIS A CA 1
ATOM 4851 C C . HIS A 1 625 ? 23.693 82.495 40.629 1.00 17.21 625 HIS A C 1
ATOM 4852 O O . HIS A 1 625 ? 24.640 83.095 41.113 1.00 21.43 625 HIS A O 1
ATOM 4859 N N . VAL A 1 626 ? 23.658 82.104 39.366 1.00 14.97 626 VAL A N 1
ATOM 4860 C CA . VAL A 1 626 ? 24.799 82.229 38.473 1.00 15.24 626 VAL A CA 1
ATOM 4861 C C . VAL A 1 626 ? 24.399 83.155 37.350 1.00 16.69 626 VAL A C 1
ATOM 4862 O O . VAL A 1 626 ? 23.388 82.922 36.636 1.00 18.89 626 VAL A O 1
ATOM 4866 N N . GLU A 1 627 ? 25.135 84.250 37.216 1.00 15.71 627 GLU A N 1
ATOM 4867 C CA . GLU A 1 627 ? 24.820 85.263 36.226 1.00 16.21 627 GLU A CA 1
ATOM 4868 C C . GLU A 1 627 ? 25.919 85.314 35.209 1.00 14.01 627 GLU A C 1
ATOM 4869 O O . GLU A 1 627 ? 27.099 85.408 35.554 1.00 16.41 627 GLU A O 1
ATOM 4875 N N . VAL A 1 628 ? 25.546 85.248 33.955 1.00 15.60 628 VAL A N 1
ATOM 4876 C CA . VAL A 1 628 ? 26.514 85.114 32.888 1.00 15.68 628 VAL A CA 1
ATOM 4877 C C . VAL A 1 628 ? 26.233 86.154 31.821 1.00 14.87 628 VAL A C 1
ATOM 4878 O O . VAL A 1 628 ? 25.141 86.246 31.322 1.00 18.19 628 VAL A O 1
ATOM 4882 N N . THR A 1 629 ? 27.263 86.902 31.465 1.00 17.85 629 THR A N 1
ATOM 4883 C CA . THR A 1 629 ? 27.180 87.884 30.372 1.00 19.63 629 THR A CA 1
ATOM 4884 C C . THR A 1 629 ? 27.879 87.331 29.159 1.00 19.41 629 THR A C 1
ATOM 4885 O O . THR A 1 629 ? 29.045 86.904 29.200 1.00 21.22 629 THR A O 1
ATOM 4889 N N . ILE A 1 630 ? 27.146 87.328 28.065 1.00 15.96 630 ILE A N 1
ATOM 4890 C CA . ILE A 1 630 ? 27.676 86.773 26.817 1.00 14.61 630 ILE A CA 1
ATOM 4891 C C . ILE A 1 630 ? 27.631 87.833 25.735 1.00 13.68 630 ILE A C 1
ATOM 4892 O O . ILE A 1 630 ? 26.662 88.565 25.630 1.00 18.56 630 ILE A O 1
ATOM 4897 N N . LYS A 1 631 ? 28.708 87.908 24.955 1.00 14.01 631 LYS A N 1
ATOM 4898 C CA . LYS A 1 631 ? 28.851 88.828 23.832 1.00 16.76 631 LYS A CA 1
ATOM 4899 C C . LYS A 1 631 ? 29.268 88.089 22.568 1.00 14.50 631 LYS A C 1
ATOM 4900 O O . LYS A 1 631 ? 30.130 87.248 22.608 1.00 14.74 631 LYS A O 1
ATOM 4906 N N . ASN A 1 632 ? 28.611 88.401 21.462 1.00 13.17 632 ASN A N 1
ATOM 4907 C CA . ASN A 1 632 ? 29.041 88.020 20.141 1.00 14.93 632 ASN A CA 1
ATOM 4908 C C . ASN A 1 632 ? 30.029 89.037 19.565 1.00 16.11 632 ASN A C 1
ATOM 4909 O O . ASN A 1 632 ? 29.648 90.150 19.259 1.00 18.64 632 ASN A O 1
ATOM 4914 N N . ILE A 1 633 ? 31.305 88.641 19.532 1.00 16.11 633 ILE A N 1
ATOM 4915 C CA . ILE A 1 633 ? 32.408 89.481 19.191 1.00 15.80 633 ILE A CA 1
ATOM 4916 C C . ILE A 1 633 ? 32.782 89.367 17.717 1.00 19.06 633 ILE A C 1
ATOM 4917 O O . ILE A 1 633 ? 33.840 89.832 17.293 1.00 16.44 633 ILE A O 1
ATOM 4922 N N . SER A 1 634 ? 31.935 88.720 16.938 1.00 16.70 634 SER A N 1
ATOM 4923 C CA . SER A 1 634 ? 32.139 88.583 15.467 1.00 19.45 634 SER A CA 1
ATOM 4924 C C . SER A 1 634 ? 31.144 89.475 14.730 1.00 18.33 634 SER A C 1
ATOM 4925 O O . SER A 1 634 ? 30.303 90.184 15.348 1.00 18.64 634 SER A O 1
ATOM 4928 N N . ASP A 1 635 ? 31.213 89.433 13.392 1.00 16.71 635 ASP A N 1
ATOM 4929 C CA . ASP A 1 635 ? 30.343 90.178 12.597 1.00 18.11 635 ASP A CA 1
ATOM 4930 C C . ASP A 1 635 ? 29.201 89.322 12.076 1.00 22.09 635 ASP A C 1
ATOM 4931 O O . ASP A 1 635 ? 28.500 89.727 11.155 1.00 21.32 635 ASP A O 1
ATOM 4936 N N . ILE A 1 636 ? 29.020 88.142 12.658 1.00 21.41 636 ILE A N 1
ATOM 4937 C CA . ILE A 1 636 ? 28.019 87.184 12.143 1.00 17.63 636 ILE A CA 1
ATOM 4938 C C . ILE A 1 636 ? 27.052 86.841 13.312 1.00 13.64 636 ILE A C 1
ATOM 4939 O O . ILE A 1 636 ? 27.509 86.478 14.353 1.00 12.65 636 ILE A O 1
ATOM 4944 N N . ALA A 1 637 ? 25.743 87.021 13.136 1.00 12.33 637 ALA A N 1
ATOM 4945 C CA . ALA A 1 637 ? 24.738 86.695 14.148 1.00 13.73 637 ALA A CA 1
ATOM 4946 C C . ALA A 1 637 ? 24.773 85.182 14.397 1.00 14.95 637 ALA A C 1
ATOM 4947 O O . ALA A 1 637 ? 25.016 84.402 13.457 1.00 11.19 637 ALA A O 1
ATOM 4949 N N . GLY A 1 638 ? 24.579 84.778 15.645 1.00 12.34 638 GLY A N 1
ATOM 4950 C CA . GLY A 1 638 ? 24.575 83.364 15.938 1.00 11.85 638 GLY A CA 1
ATOM 4951 C C . GLY A 1 638 ? 24.075 83.094 17.293 1.00 12.20 638 GLY A C 1
ATOM 4952 O O . GLY A 1 638 ? 23.809 84.035 18.064 1.00 14.40 638 GLY A O 1
ATOM 4953 N N . LYS A 1 639 ? 23.891 81.808 17.576 1.00 10.68 639 LYS A N 1
ATOM 4954 C CA . LYS A 1 639 ? 23.484 81.326 18.864 1.00 12.26 639 LYS A CA 1
ATOM 4955 C C . LYS A 1 639 ? 24.579 80.486 19.546 1.00 9.54 639 LYS A C 1
ATOM 4956 O O . LYS A 1 639 ? 25.288 79.699 18.926 1.00 11.32 639 LYS A O 1
ATOM 4962 N N . GLU A 1 640 ? 24.703 80.655 20.848 1.00 10.08 640 GLU A N 1
ATOM 4963 C CA . GLU A 1 640 ? 25.642 79.911 21.647 1.00 9.91 640 GLU A CA 1
ATOM 4964 C C . GLU A 1 640 ? 24.839 79.237 22.758 1.00 10.87 640 GLU A C 1
ATOM 4965 O O . GLU A 1 640 ? 23.803 79.758 23.228 1.00 14.32 640 GLU A O 1
ATOM 4971 N N . VAL A 1 641 ? 25.307 78.080 23.207 1.00 11.98 641 VAL A N 1
ATOM 4972 C CA . VAL A 1 641 ? 24.654 77.333 24.329 1.00 10.53 641 VAL A CA 1
ATOM 4973 C C . VAL A 1 641 ? 25.524 77.483 25.535 1.00 10.17 641 VAL A C 1
ATOM 4974 O O . VAL A 1 641 ? 26.565 76.817 25.662 1.00 11.02 641 VAL A O 1
ATOM 4978 N N . ILE A 1 642 ? 25.068 78.350 26.465 1.00 10.43 642 ILE A N 1
ATOM 4979 C CA . ILE A 1 642 ? 25.758 78.502 27.770 1.00 11.27 642 ILE A CA 1
ATOM 4980 C C . ILE A 1 642 ? 25.360 77.280 28.605 1.00 10.19 642 ILE A C 1
ATOM 4981 O O . ILE A 1 642 ? 24.176 76.959 28.681 1.00 11.28 642 ILE A O 1
ATOM 4986 N N . GLN A 1 643 ? 26.354 76.592 29.161 1.00 9.60 643 GLN A N 1
ATOM 4987 C CA . GLN A 1 643 ? 26.189 75.388 29.994 1.00 8.80 643 GLN A CA 1
ATOM 4988 C C . GLN A 1 643 ? 26.769 75.624 31.370 1.00 9.28 643 GLN A C 1
ATOM 4989 O O . GLN A 1 643 ? 27.889 76.137 31.474 1.00 10.69 643 GLN A O 1
ATOM 4995 N N . VAL A 1 644 ? 26.039 75.174 32.388 1.00 9.13 644 VAL A N 1
ATOM 4996 C CA . VAL A 1 644 ? 26.544 75.219 33.779 1.00 9.18 644 VAL A CA 1
ATOM 4997 C C . VAL A 1 644 ? 26.557 73.817 34.347 1.00 7.80 644 VAL A C 1
ATOM 4998 O O . VAL A 1 644 ? 25.523 73.131 34.386 1.00 8.94 644 VAL A O 1
ATOM 5002 N N . TYR A 1 645 ? 27.746 73.441 34.850 1.00 8.02 645 TYR A N 1
ATOM 5003 C CA . TYR A 1 645 ? 27.987 72.183 35.484 1.00 7.24 645 TYR A CA 1
ATOM 5004 C C . TYR A 1 645 ? 28.368 72.330 36.961 1.00 7.92 645 TYR A C 1
ATOM 5005 O O . TYR A 1 645 ? 28.986 73.331 37.407 1.00 9.59 645 TYR A O 1
ATOM 5014 N N . LEU A 1 646 ? 27.952 71.372 37.727 1.00 8.87 646 LEU A N 1
ATOM 5015 C CA . LEU A 1 646 ? 28.356 71.242 39.095 1.00 9.96 646 LEU A CA 1
ATOM 5016 C C . LEU A 1 646 ? 29.158 69.906 39.376 1.00 9.02 646 LEU A C 1
ATOM 5017 O O . LEU A 1 646 ? 28.862 68.814 38.796 1.00 11.52 646 LEU A O 1
ATOM 5022 N N . GLN A 1 647 ? 30.186 70.007 40.218 1.00 8.84 647 GLN A N 1
ATOM 5023 C CA . GLN A 1 647 ? 30.883 68.925 40.757 1.00 9.22 647 GLN A CA 1
ATOM 5024 C C . GLN A 1 647 ? 30.848 68.930 42.303 1.00 9.78 647 GLN A C 1
ATOM 5025 O O . GLN A 1 647 ? 31.125 69.956 42.920 1.00 12.14 647 GLN A O 1
ATOM 5031 N N . ASP A 1 648 ? 30.547 67.770 42.903 1.00 9.01 648 ASP A N 1
ATOM 5032 C CA . ASP A 1 648 ? 30.673 67.496 44.311 1.00 7.99 648 ASP A CA 1
ATOM 5033 C C . ASP A 1 648 ? 32.048 66.854 44.538 1.00 9.38 648 ASP A C 1
ATOM 5034 O O . ASP A 1 648 ? 32.237 65.691 44.214 1.00 9.34 648 ASP A O 1
ATOM 5039 N N . VAL A 1 649 ? 32.976 67.594 45.119 1.00 9.03 649 VAL A N 1
ATOM 5040 C CA . VAL A 1 649 ? 34.387 67.202 45.097 1.00 9.61 649 VAL A CA 1
ATOM 5041 C C . VAL A 1 649 ? 34.692 65.974 45.993 1.00 10.58 649 VAL A C 1
ATOM 5042 O O . VAL A 1 649 ? 35.449 65.051 45.613 1.00 10.18 649 VAL A O 1
ATOM 5046 N N . THR A 1 650 ? 34.038 65.962 47.143 1.00 9.98 650 THR A N 1
ATOM 5047 C CA . THR A 1 650 ? 34.124 64.862 48.101 1.00 10.94 650 THR A CA 1
ATOM 5048 C C . THR A 1 650 ? 32.739 64.510 48.589 1.00 10.94 650 THR A C 1
ATOM 5049 O O . THR A 1 650 ? 31.983 65.373 49.006 1.00 8.92 650 THR A O 1
ATOM 5053 N N . ALA A 1 651 ? 32.427 63.237 48.599 1.00 11.95 651 ALA A N 1
ATOM 5054 C CA . ALA A 1 651 ? 31.134 62.795 49.073 1.00 10.95 651 ALA A CA 1
ATOM 5055 C C . ALA A 1 651 ? 31.175 61.393 49.648 1.00 10.08 651 ALA A C 1
ATOM 5056 O O . ALA A 1 651 ? 32.125 60.652 49.476 1.00 11.62 651 ALA A O 1
ATOM 5058 N N . SER A 1 652 ? 30.109 60.967 50.287 1.00 10.44 652 SER A N 1
ATOM 5059 C CA . SER A 1 652 ? 30.020 59.585 50.781 1.00 11.05 652 SER A CA 1
ATOM 5060 C C . SER A 1 652 ? 29.831 58.527 49.632 1.00 12.20 652 SER A C 1
ATOM 5061 O O . SER A 1 652 ? 29.907 57.338 49.870 1.00 14.18 652 SER A O 1
ATOM 5064 N N . ILE A 1 653 ? 29.553 58.999 48.408 1.00 10.66 653 ILE A N 1
ATOM 5065 C CA . ILE A 1 653 ? 29.512 58.189 47.200 1.00 9.02 653 ILE A CA 1
ATOM 5066 C C . ILE A 1 653 ? 30.477 58.959 46.243 1.00 8.72 653 ILE A C 1
ATOM 5067 O O . ILE A 1 653 ? 30.443 60.176 46.170 1.00 11.88 653 ILE A O 1
ATOM 5072 N N . SER A 1 654 ? 31.268 58.232 45.442 1.00 8.65 654 SER A N 1
ATOM 5073 C CA . SER A 1 654 ? 32.127 58.863 44.492 1.00 8.51 654 SER A CA 1
ATOM 5074 C C . SER A 1 654 ? 31.209 59.540 43.440 1.00 8.23 654 SER A C 1
ATOM 5075 O O . SER A 1 654 ? 30.448 58.865 42.812 1.00 10.00 654 SER A O 1
ATOM 5078 N N . ARG A 1 655 ? 31.317 60.853 43.241 1.00 8.79 655 ARG A N 1
ATOM 5079 C CA . ARG A 1 655 ? 30.406 61.610 42.407 1.00 9.78 655 ARG A CA 1
ATOM 5080 C C . ARG A 1 655 ? 31.058 61.939 41.052 1.00 8.42 655 ARG A C 1
ATOM 5081 O O . ARG A 1 655 ? 32.271 62.043 40.926 1.00 11.27 655 ARG A O 1
ATOM 5089 N N . PRO A 1 656 ? 30.250 62.175 40.021 1.00 7.44 656 PRO A N 1
ATOM 5090 C CA . PRO A 1 656 ? 30.823 62.445 38.712 1.00 9.27 656 PRO A CA 1
ATOM 5091 C C . PRO A 1 656 ? 31.670 63.724 38.682 1.00 11.74 656 PRO A C 1
ATOM 5092 O O . PRO A 1 656 ? 31.437 64.660 39.466 1.00 11.60 656 PRO A O 1
ATOM 5096 N N . VAL A 1 657 ? 32.654 63.766 37.786 1.00 10.63 657 VAL A N 1
ATOM 5097 C CA . VAL A 1 657 ? 33.546 64.908 37.718 1.00 10.83 657 VAL A CA 1
ATOM 5098 C C . VAL A 1 657 ? 32.836 66.203 37.325 1.00 11.59 657 VAL A C 1
ATOM 5099 O O . VAL A 1 657 ? 33.310 67.319 37.630 1.00 11.55 657 VAL A O 1
ATOM 5103 N N . LYS A 1 658 ? 31.717 66.050 36.640 1.00 11.77 658 LYS A N 1
ATOM 5104 C CA . LYS A 1 658 ? 30.806 67.170 36.333 1.00 10.29 658 LYS A CA 1
ATOM 5105 C C . LYS A 1 658 ? 29.406 66.596 36.052 1.00 9.49 658 LYS A C 1
ATOM 5106 O O . LYS A 1 658 ? 29.266 65.501 35.497 1.00 8.48 658 LYS A O 1
ATOM 5112 N N . GLU A 1 659 ? 28.391 67.425 36.334 1.00 8.59 659 GLU A N 1
ATOM 5113 C CA . GLU A 1 659 ? 27.063 67.136 35.883 1.00 7.95 659 GLU A CA 1
ATOM 5114 C C . GLU A 1 659 ? 26.438 68.407 35.366 1.00 8.02 659 GLU A C 1
ATOM 5115 O O . GLU A 1 659 ? 26.517 69.449 36.072 1.00 7.01 659 GLU A O 1
ATOM 5121 N N . LEU A 1 660 ? 25.765 68.357 34.218 1.00 6.97 660 LEU A N 1
ATOM 5122 C CA . LEU A 1 660 ? 25.058 69.514 33.739 1.00 8.14 660 LEU A CA 1
ATOM 5123 C C . LEU A 1 660 ? 23.862 69.830 34.630 1.00 10.06 660 LEU A C 1
ATOM 5124 O O . LEU A 1 660 ? 23.083 68.911 34.952 1.00 10.17 660 LEU A O 1
ATOM 5129 N N . LYS A 1 661 ? 23.721 71.106 35.026 1.00 8.42 661 LYS A N 1
ATOM 5130 C CA . LYS A 1 661 ? 22.632 71.504 35.902 1.00 8.62 661 LYS A CA 1
ATOM 5131 C C . LYS A 1 661 ? 21.880 72.745 35.411 1.00 9.63 661 LYS A C 1
ATOM 5132 O O . LYS A 1 661 ? 20.859 73.092 36.025 1.00 10.37 661 LYS A O 1
ATOM 5138 N N . ALA A 1 662 ? 22.322 73.362 34.294 1.00 10.54 662 ALA A N 1
ATOM 5139 C CA . ALA A 1 662 ? 21.613 74.427 33.677 1.00 10.33 662 ALA A CA 1
ATOM 5140 C C . ALA A 1 662 ? 22.147 74.624 32.299 1.00 10.23 662 ALA A C 1
ATOM 5141 O O . ALA A 1 662 ? 23.313 74.371 32.011 1.00 10.94 662 ALA A O 1
ATOM 5143 N N . PHE A 1 663 ? 21.276 75.087 31.431 1.00 8.77 663 PHE A N 1
ATOM 5144 C CA . PHE A 1 663 ? 21.693 75.478 30.067 1.00 9.48 663 PHE A CA 1
ATOM 5145 C C . PHE A 1 663 ? 20.691 76.465 29.475 1.00 9.53 663 PHE A C 1
ATOM 5146 O O . PHE A 1 663 ? 19.493 76.403 29.814 1.00 10.74 663 PHE A O 1
ATOM 5154 N N . GLU A 1 664 ? 21.156 77.355 28.600 1.00 10.31 664 GLU A N 1
ATOM 5155 C CA . GLU A 1 664 ? 20.303 78.283 27.853 1.00 11.73 664 GLU A CA 1
ATOM 5156 C C . GLU A 1 664 ? 21.006 78.620 26.549 1.00 9.23 664 GLU A C 1
ATOM 5157 O O . GLU A 1 664 ? 22.226 78.909 26.483 1.00 12.48 664 GLU A O 1
ATOM 5163 N N . LYS A 1 665 ? 20.263 78.531 25.498 1.00 9.68 665 LYS A N 1
ATOM 5164 C CA . LYS A 1 665 ? 20.738 78.887 24.180 1.00 10.08 665 LYS A CA 1
ATOM 5165 C C . LYS A 1 665 ? 20.417 80.363 23.913 1.00 12.61 665 LYS A C 1
ATOM 5166 O O . LYS A 1 665 ? 19.274 80.792 24.058 1.00 13.95 665 LYS A O 1
ATOM 5172 N N . VAL A 1 666 ? 21.438 81.124 23.556 1.00 11.96 666 VAL A N 1
ATOM 5173 C CA . VAL A 1 666 ? 21.300 82.598 23.547 1.00 11.35 666 VAL A CA 1
ATOM 5174 C C . VAL A 1 666 ? 21.595 83.082 22.146 1.00 11.79 666 VAL A C 1
ATOM 5175 O O . VAL A 1 666 ? 22.609 82.777 21.611 1.00 11.67 666 VAL A O 1
ATOM 5179 N N . ALA A 1 667 ? 20.645 83.793 21.549 1.00 11.59 667 ALA A N 1
ATOM 5180 C CA . ALA A 1 667 ? 20.765 84.379 20.224 1.00 13.04 667 ALA A CA 1
ATOM 5181 C C . ALA A 1 667 ? 21.314 85.830 20.301 1.00 14.40 667 ALA A C 1
ATOM 5182 O O . ALA A 1 667 ? 20.875 86.632 21.148 1.00 13.44 667 ALA A O 1
ATOM 5184 N N . LEU A 1 668 ? 22.328 86.112 19.504 1.00 14.31 668 LEU A N 1
ATOM 5185 C CA . LEU A 1 668 ? 23.004 87.396 19.576 1.00 17.64 668 LEU A CA 1
ATOM 5186 C C . LEU A 1 668 ? 23.360 87.883 18.199 1.00 19.72 668 LEU A C 1
ATOM 5187 O O . LEU A 1 668 ? 24.014 87.169 17.443 1.00 15.67 668 LEU A O 1
ATOM 5192 N N . GLN A 1 669 ? 22.969 89.113 17.885 1.00 22.16 669 GLN A N 1
ATOM 5193 C CA . GLN A 1 669 ? 23.438 89.730 16.672 1.00 21.19 669 GLN A CA 1
ATOM 5194 C C . GLN A 1 669 ? 24.908 90.011 16.786 1.00 16.62 669 GLN A C 1
ATOM 5195 O O . GLN A 1 669 ? 25.503 89.965 17.878 1.00 15.49 669 GLN A O 1
ATOM 5201 N N . ALA A 1 670 ? 25.507 90.365 15.668 1.00 18.12 670 ALA A N 1
ATOM 5202 C CA . ALA A 1 670 ? 26.899 90.812 15.689 1.00 20.59 670 ALA A CA 1
ATOM 5203 C C . ALA A 1 670 ? 27.091 91.949 16.721 1.00 19.66 670 ALA A C 1
ATOM 5204 O O . ALA A 1 670 ? 26.340 92.908 16.764 1.00 19.71 670 ALA A O 1
ATOM 5206 N N . GLY A 1 671 ? 28.080 91.790 17.576 1.00 19.12 671 GLY A N 1
ATOM 5207 C CA . GLY A 1 671 ? 28.384 92.731 18.655 1.00 21.35 671 GLY A CA 1
ATOM 5208 C C . GLY A 1 671 ? 27.411 92.800 19.814 1.00 22.45 671 GLY A C 1
ATOM 5209 O O . GLY A 1 671 ? 27.662 93.556 20.746 1.00 21.94 671 GLY A O 1
ATOM 5210 N N . GLU A 1 672 ? 26.319 92.025 19.783 1.00 20.80 672 GLU A N 1
ATOM 5211 C CA . GLU A 1 672 ? 25.329 92.088 20.843 1.00 18.47 672 GLU A CA 1
ATOM 5212 C C . GLU A 1 672 ? 25.776 91.357 22.109 1.00 20.85 672 GLU A C 1
ATOM 5213 O O . GLU A 1 672 ? 26.489 90.367 22.025 1.00 17.01 672 GLU A O 1
ATOM 5219 N N . GLU A 1 673 ? 25.379 91.930 23.257 1.00 18.98 673 GLU A N 1
ATOM 5220 C CA . GLU A 1 673 ? 25.640 91.431 24.581 1.00 20.29 673 GLU A CA 1
ATOM 5221 C C . GLU A 1 673 ? 24.303 91.206 25.301 1.00 19.40 673 GLU A C 1
ATOM 5222 O O . GLU A 1 673 ? 23.314 92.013 25.156 1.00 20.92 673 GLU A O 1
ATOM 5228 N N . LYS A 1 674 ? 24.246 90.067 26.007 1.00 19.04 674 LYS A N 1
ATOM 5229 C CA . LYS A 1 674 ? 23.117 89.714 26.842 1.00 18.39 674 LYS A CA 1
ATOM 5230 C C . LYS A 1 674 ? 23.569 89.127 28.150 1.00 19.76 674 LYS A C 1
ATOM 5231 O O . LYS A 1 674 ? 24.645 88.609 28.244 1.00 16.70 674 LYS A O 1
ATOM 5237 N N . THR A 1 675 ? 22.720 89.222 29.164 1.00 24.60 675 THR A N 1
ATOM 5238 C CA . THR A 1 675 ? 23.002 88.669 30.483 1.00 20.59 675 THR A CA 1
ATOM 5239 C C . THR A 1 675 ? 21.919 87.646 30.796 1.00 20.94 675 THR A C 1
ATOM 5240 O O . THR A 1 675 ? 20.716 87.931 30.602 1.00 18.66 675 THR A O 1
ATOM 5244 N N . VAL A 1 676 ? 22.325 86.445 31.232 1.00 16.45 676 VAL A N 1
ATOM 5245 C CA . VAL A 1 676 ? 21.328 85.411 31.543 1.00 22.24 676 VAL A CA 1
ATOM 5246 C C . VAL A 1 676 ? 21.659 84.954 32.920 1.00 17.74 676 VAL A C 1
ATOM 5247 O O . VAL A 1 676 ? 22.822 85.023 33.373 1.00 21.23 676 VAL A O 1
ATOM 5251 N N . THR A 1 677 ? 20.638 84.553 33.632 1.00 19.30 677 THR A N 1
ATOM 5252 C CA . THR A 1 677 ? 20.838 84.146 35.018 1.00 20.10 677 THR A CA 1
ATOM 5253 C C . THR A 1 677 ? 20.335 82.751 35.186 1.00 17.98 677 THR A C 1
ATOM 5254 O O . THR A 1 677 ? 19.364 82.352 34.566 1.00 19.96 677 THR A O 1
ATOM 5258 N N . PHE A 1 678 ? 21.027 81.972 35.987 1.00 16.14 678 PHE A N 1
ATOM 5259 C CA . PHE A 1 678 ? 20.574 80.584 36.261 1.00 14.80 678 PHE A CA 1
ATOM 5260 C C . PHE A 1 678 ? 20.415 80.413 37.762 1.00 15.76 678 PHE A C 1
ATOM 5261 O O . PHE A 1 678 ? 21.181 80.957 38.506 1.00 21.80 678 PHE A O 1
ATOM 5269 N N . GLU A 1 679 ? 19.431 79.664 38.222 1.00 15.84 679 GLU A N 1
ATOM 5270 C CA . GLU A 1 679 ? 19.308 79.302 39.657 1.00 16.13 679 GLU A CA 1
ATOM 5271 C C . GLU A 1 679 ? 19.642 77.832 39.800 1.00 16.12 679 GLU A C 1
ATOM 5272 O O . GLU A 1 679 ? 18.968 76.968 39.222 1.00 17.90 679 GLU A O 1
ATOM 5278 N N . LEU A 1 680 ? 20.689 77.510 40.554 1.00 15.49 680 LEU A N 1
ATOM 5279 C CA . LEU A 1 680 ? 20.984 76.093 40.824 1.00 15.54 680 LEU A CA 1
ATOM 5280 C C . LEU A 1 680 ? 20.431 75.915 42.215 1.00 16.79 680 LEU A C 1
ATOM 5281 O O . LEU A 1 680 ? 21.010 76.456 43.182 1.00 14.82 680 LEU A O 1
ATOM 5286 N N . THR A 1 681 ? 19.302 75.210 42.321 1.00 14.76 681 THR A N 1
ATOM 5287 C CA . THR A 1 681 ? 18.637 75.020 43.629 1.00 13.70 681 THR A CA 1
ATOM 5288 C C . THR A 1 681 ? 19.436 74.024 44.392 1.00 15.65 681 THR A C 1
ATOM 5289 O O . THR A 1 681 ? 20.340 73.386 43.829 1.00 15.16 681 THR A O 1
ATOM 5293 N N . SER A 1 682 ? 19.090 73.811 45.658 1.00 16.27 682 SER A N 1
ATOM 5294 C CA . SER A 1 682 ? 19.833 72.838 46.460 1.00 14.32 682 SER A CA 1
ATOM 5295 C C . SER A 1 682 ? 19.694 71.390 45.932 1.00 14.09 682 SER A C 1
ATOM 5296 O O . SER A 1 682 ? 20.576 70.563 46.134 1.00 13.17 682 SER A O 1
ATOM 5299 N N A GLU A 1 683 ? 18.610 71.110 45.230 0.50 14.07 683 GLU A N 1
ATOM 5300 N N B GLU A 1 683 ? 18.608 71.101 45.232 0.50 14.49 683 GLU A N 1
ATOM 5301 C CA A GLU A 1 683 ? 18.466 69.838 44.576 0.50 13.81 683 GLU A CA 1
ATOM 5302 C CA B GLU A 1 683 ? 18.467 69.815 44.584 0.50 14.89 683 GLU A CA 1
ATOM 5303 C C A GLU A 1 683 ? 19.653 69.543 43.616 0.50 12.62 683 GLU A C 1
ATOM 5304 C C B GLU A 1 683 ? 19.648 69.536 43.608 0.50 13.04 683 GLU A C 1
ATOM 5305 O O A GLU A 1 683 ? 20.086 68.406 43.493 0.50 13.83 683 GLU A O 1
ATOM 5306 O O B GLU A 1 683 ? 20.073 68.401 43.466 0.50 14.35 683 GLU A O 1
ATOM 5317 N N . ALA A 1 684 ? 20.204 70.574 42.991 1.00 13.20 684 ALA A N 1
ATOM 5318 C CA . ALA A 1 684 ? 21.357 70.424 42.073 1.00 12.44 684 ALA A CA 1
ATOM 5319 C C . ALA A 1 684 ? 22.555 69.951 42.819 1.00 11.14 684 ALA A C 1
ATOM 5320 O O . ALA A 1 684 ? 23.460 69.367 42.210 1.00 12.31 684 ALA A O 1
ATOM 5322 N N . PHE A 1 685 ? 22.594 70.221 44.138 1.00 10.76 685 PHE A N 1
ATOM 5323 C CA . PHE A 1 685 ? 23.723 69.824 44.964 1.00 11.52 685 PHE A CA 1
ATOM 5324 C C . PHE A 1 685 ? 23.562 68.454 45.639 1.00 11.93 685 PHE A C 1
ATOM 5325 O O . PHE A 1 685 ? 24.463 67.996 46.325 1.00 13.36 685 PHE A O 1
ATOM 5333 N N . SER A 1 686 ? 22.396 67.857 45.446 1.00 13.02 686 SER A N 1
ATOM 5334 C CA . SER A 1 686 ? 21.997 66.663 46.150 1.00 12.56 686 SER A CA 1
ATOM 5335 C C . SER A 1 686 ? 22.242 65.438 45.305 1.00 11.38 686 SER A C 1
ATOM 5336 O O . SER A 1 686 ? 22.406 65.515 44.054 1.00 13.62 686 SER A O 1
ATOM 5339 N N . PHE A 1 687 ? 22.218 64.292 46.014 1.00 9.60 687 PHE A N 1
ATOM 5340 C CA . PHE A 1 687 ? 22.443 62.992 45.424 1.00 10.60 687 PHE A CA 1
ATOM 5341 C C . PHE A 1 687 ? 21.925 61.868 46.290 1.00 10.15 687 PHE A C 1
ATOM 5342 O O . PHE A 1 687 ? 21.615 62.081 47.436 1.00 10.81 687 PHE A O 1
ATOM 5350 N N . TYR A 1 688 ? 21.842 60.643 45.707 1.00 8.95 688 TYR A N 1
ATOM 5351 C CA . TYR A 1 688 ? 21.461 59.473 46.405 1.00 9.06 688 TYR A CA 1
ATOM 5352 C C . TYR A 1 688 ? 22.618 58.800 47.122 1.00 10.86 688 TYR A C 1
ATOM 5353 O O . TYR A 1 688 ? 23.600 58.527 46.504 1.00 11.61 688 TYR A O 1
ATOM 5362 N N . ASN A 1 689 ? 22.497 58.572 48.423 1.00 11.51 689 ASN A N 1
ATOM 5363 C CA . ASN A 1 689 ? 23.581 57.992 49.179 1.00 12.28 689 ASN A CA 1
ATOM 5364 C C . ASN A 1 689 ? 23.514 56.463 49.216 1.00 13.23 689 ASN A C 1
ATOM 5365 O O . ASN A 1 689 ? 22.656 55.874 48.544 1.00 15.75 689 ASN A O 1
ATOM 5370 N N . HIS A 1 690 ? 24.390 55.806 49.991 1.00 14.29 690 HIS A N 1
ATOM 5371 C CA . HIS A 1 690 ? 24.424 54.316 49.953 1.00 18.72 690 HIS A CA 1
ATOM 5372 C C . HIS A 1 690 ? 23.125 53.743 50.471 1.00 17.35 690 HIS A C 1
ATOM 5373 O O . HIS A 1 690 ? 22.761 52.626 50.067 1.00 18.74 690 HIS A O 1
ATOM 5380 N N . GLN A 1 691 ? 22.419 54.483 51.333 1.00 16.20 691 GLN A N 1
ATOM 5381 C CA . GLN A 1 691 ? 21.080 54.087 51.831 1.00 19.50 691 GLN A CA 1
ATOM 5382 C C . GLN A 1 691 ? 19.915 54.430 50.920 1.00 18.78 691 GLN A C 1
ATOM 5383 O O . GLN A 1 691 ? 18.754 54.177 51.302 1.00 14.51 691 GLN A O 1
ATOM 5389 N N . LEU A 1 692 ? 20.164 55.011 49.743 1.00 16.00 692 LEU A N 1
ATOM 5390 C CA . LEU A 1 692 ? 19.084 55.457 48.823 1.00 16.97 692 LEU A CA 1
ATOM 5391 C C . LEU A 1 692 ? 18.289 56.689 49.318 1.00 17.38 692 LEU A C 1
ATOM 5392 O O . LEU A 1 692 ? 17.201 57.029 48.805 1.00 15.51 692 LEU A O 1
ATOM 5397 N N . GLU A 1 693 ? 18.860 57.408 50.268 1.00 15.38 693 GLU A N 1
ATOM 5398 C CA . GLU A 1 693 ? 18.278 58.656 50.656 1.00 14.83 693 GLU A CA 1
ATOM 5399 C C . GLU A 1 693 ? 18.824 59.743 49.719 1.00 15.12 693 GLU A C 1
ATOM 5400 O O . GLU A 1 693 ? 20.020 59.748 49.368 1.00 14.90 693 GLU A O 1
ATOM 5406 N N . LYS A 1 694 ? 17.953 60.651 49.315 1.00 11.65 694 LYS A N 1
ATOM 5407 C CA . LYS A 1 694 ? 18.350 61.852 48.593 1.00 14.65 694 LYS A CA 1
ATOM 5408 C C . LYS A 1 694 ? 18.837 62.879 49.644 1.00 15.98 694 LYS A C 1
ATOM 5409 O O . LYS A 1 694 ? 18.060 63.238 50.526 1.00 15.82 694 LYS A O 1
ATOM 5415 N N . VAL A 1 695 ? 20.120 63.258 49.572 1.00 10.66 695 VAL A N 1
ATOM 5416 C CA . VAL A 1 695 ? 20.802 64.049 50.579 1.00 9.42 695 VAL A CA 1
ATOM 5417 C C . VAL A 1 695 ? 21.538 65.187 50.018 1.00 10.74 695 VAL A C 1
ATOM 5418 O O . VAL A 1 695 ? 21.924 65.224 48.842 1.00 11.42 695 VAL A O 1
ATOM 5422 N N . GLN A 1 696 ? 21.805 66.156 50.883 1.00 10.57 696 GLN A N 1
ATOM 5423 C CA . GLN A 1 696 ? 22.793 67.173 50.593 1.00 12.22 696 GLN A CA 1
ATOM 5424 C C . GLN A 1 696 ? 23.807 67.181 51.739 1.00 11.63 696 GLN A C 1
ATOM 5425 O O . GLN A 1 696 ? 23.452 67.256 52.912 1.00 12.81 696 GLN A O 1
ATOM 5431 N N . GLU A 1 697 ? 25.069 67.113 51.406 1.00 10.40 697 GLU A N 1
ATOM 5432 C CA . GLU A 1 697 ? 26.142 67.006 52.376 1.00 10.18 697 GLU A CA 1
ATOM 5433 C C . GLU A 1 697 ? 26.921 68.333 52.279 1.00 11.83 697 GLU A C 1
ATOM 5434 O O . GLU A 1 697 ? 27.164 68.861 51.165 1.00 9.19 697 GLU A O 1
ATOM 5440 N N . PRO A 1 698 ? 27.327 68.887 53.460 1.00 12.25 698 PRO A N 1
ATOM 5441 C CA . PRO A 1 698 ? 28.203 70.045 53.448 1.00 11.62 698 PRO A CA 1
ATOM 5442 C C . PRO A 1 698 ? 29.532 69.652 52.794 1.00 11.04 698 PRO A C 1
ATOM 5443 O O . PRO A 1 698 ? 29.984 68.457 52.928 1.00 9.07 698 PRO A O 1
ATOM 5447 N N . GLY A 1 699 ? 30.094 70.631 52.098 1.00 9.94 699 GLY A N 1
ATOM 5448 C CA . GLY A 1 699 ? 31.421 70.478 51.538 1.00 10.57 699 GLY A CA 1
ATOM 5449 C C . GLY A 1 699 ? 31.598 71.348 50.304 1.00 10.33 699 GLY A C 1
ATOM 5450 O O . GLY A 1 699 ? 30.764 72.178 50.003 1.00 9.10 699 GLY A O 1
ATOM 5451 N N . LEU A 1 700 ? 32.730 71.112 49.624 1.00 10.69 700 LEU A N 1
ATOM 5452 C CA . LEU A 1 700 ? 33.193 71.828 48.511 1.00 10.02 700 LEU A CA 1
ATOM 5453 C C . LEU A 1 700 ? 32.530 71.355 47.217 1.00 11.16 700 LEU A C 1
ATOM 5454 O O . LEU A 1 700 ? 32.503 70.125 46.935 1.00 12.77 700 LEU A O 1
ATOM 5459 N N . HIS A 1 701 ? 32.090 72.313 46.403 1.00 10.06 701 HIS A N 1
ATOM 5460 C CA . HIS A 1 701 ? 31.573 72.035 45.039 1.00 8.30 701 HIS A CA 1
ATOM 5461 C C . HIS A 1 701 ? 32.305 72.937 44.088 1.00 10.60 701 HIS A C 1
ATOM 5462 O O . HIS A 1 701 ? 32.737 74.039 44.486 1.00 13.82 701 HIS A O 1
ATOM 5469 N N . ARG A 1 702 ? 32.477 72.501 42.861 1.00 11.03 702 ARG A N 1
ATOM 5470 C CA . ARG A 1 702 ? 32.945 73.329 41.772 1.00 10.20 702 ARG A CA 1
ATOM 5471 C C . ARG A 1 702 ? 31.841 73.613 40.813 1.00 9.78 702 ARG A C 1
ATOM 5472 O O . ARG A 1 702 ? 31.030 72.779 40.538 1.00 9.52 702 ARG A O 1
ATOM 5480 N N . VAL A 1 703 ? 31.875 74.798 40.253 1.00 10.71 703 VAL A N 1
ATOM 5481 C CA . VAL A 1 703 ? 30.878 75.351 39.367 1.00 11.67 703 VAL A CA 1
ATOM 5482 C C . VAL A 1 703 ? 31.626 75.691 38.085 1.00 12.97 703 VAL A C 1
ATOM 5483 O O . VAL A 1 703 ? 32.642 76.406 38.115 1.00 11.83 703 VAL A O 1
ATOM 5487 N N . PHE A 1 704 ? 31.175 75.121 36.963 1.00 10.49 704 PHE A N 1
ATOM 5488 C CA . PHE A 1 704 ? 31.807 75.283 35.676 1.00 10.08 704 PHE A CA 1
ATOM 5489 C C . PHE A 1 704 ? 30.850 75.981 34.750 1.00 10.51 704 PHE A C 1
ATOM 5490 O O . PHE A 1 704 ? 29.685 75.530 34.526 1.00 10.39 704 PHE A O 1
ATOM 5498 N N . VAL A 1 705 ? 31.310 77.061 34.157 1.00 9.39 705 VAL A N 1
ATOM 5499 C CA . VAL A 1 705 ? 30.443 77.820 33.276 1.00 10.46 705 VAL A CA 1
ATOM 5500 C C . VAL A 1 705 ? 31.135 77.867 31.902 1.00 9.64 705 VAL A C 1
ATOM 5501 O O . VAL A 1 705 ? 32.288 78.305 31.767 1.00 10.45 705 VAL A O 1
ATOM 5505 N N . GLY A 1 706 ? 30.431 77.468 30.861 1.00 11.95 706 GLY A N 1
ATOM 5506 C CA . GLY A 1 706 ? 31.076 77.556 29.560 1.00 11.73 706 GLY A CA 1
ATOM 5507 C C . GLY A 1 706 ? 30.178 77.132 28.419 1.00 9.93 706 GLY A C 1
ATOM 5508 O O . GLY A 1 706 ? 28.957 77.187 28.515 1.00 13.62 706 GLY A O 1
ATOM 5509 N N . THR A 1 707 ? 30.814 76.650 27.354 1.00 9.86 707 THR A N 1
ATOM 5510 C CA . THR A 1 707 ? 30.115 76.401 26.085 1.00 10.08 707 THR A CA 1
ATOM 5511 C C . THR A 1 707 ? 30.236 74.936 25.547 1.00 10.06 707 THR A C 1
ATOM 5512 O O . THR A 1 707 ? 29.805 74.648 24.425 1.00 9.40 707 THR A O 1
ATOM 5516 N N . SER A 1 708 ? 30.873 74.105 26.352 1.00 10.45 708 SER A N 1
ATOM 5517 C CA . SER A 1 708 ? 30.910 72.653 26.316 1.00 9.85 708 SER A CA 1
ATOM 5518 C C . SER A 1 708 ? 31.259 72.079 27.677 1.00 8.92 708 SER A C 1
ATOM 5519 O O . SER A 1 708 ? 31.487 72.807 28.639 1.00 8.69 708 SER A O 1
ATOM 5522 N N . SER A 1 709 ? 31.304 70.740 27.765 1.00 8.89 709 SER A N 1
ATOM 5523 C CA . SER A 1 709 ? 31.723 70.094 29.004 1.00 9.20 709 SER A CA 1
ATOM 5524 C C . SER A 1 709 ? 33.205 70.260 29.265 1.00 9.81 709 SER A C 1
ATOM 5525 O O . SER A 1 709 ? 33.615 69.968 30.374 1.00 9.73 709 SER A O 1
ATOM 5528 N N . GLU A 1 710 ? 33.953 70.705 28.252 1.00 10.01 710 GLU A N 1
ATOM 5529 C CA . GLU A 1 710 ? 35.403 70.944 28.321 1.00 13.78 710 GLU A CA 1
ATOM 5530 C C . GLU A 1 710 ? 35.771 72.448 28.380 1.00 12.63 710 GLU A C 1
ATOM 5531 O O . GLU A 1 710 ? 36.735 72.846 29.079 1.00 14.03 710 GLU A O 1
ATOM 5537 N N . ASP A 1 711 ? 35.026 73.273 27.674 1.00 11.50 711 ASP A N 1
ATOM 5538 C CA . ASP A 1 711 ? 35.400 74.667 27.465 1.00 11.18 711 ASP A CA 1
ATOM 5539 C C . ASP A 1 711 ? 34.715 75.555 28.505 1.00 11.88 711 ASP A C 1
ATOM 5540 O O . ASP A 1 711 ? 33.654 76.112 28.241 1.00 11.34 711 ASP A O 1
ATOM 5545 N N . VAL A 1 712 ? 35.312 75.574 29.711 1.00 12.41 712 VAL A N 1
ATOM 5546 C CA . VAL A 1 712 ? 34.661 76.113 30.906 1.00 10.10 712 VAL A CA 1
ATOM 5547 C C . VAL A 1 712 ? 35.622 76.910 31.750 1.00 12.21 712 VAL A C 1
ATOM 5548 O O . VAL A 1 712 ? 36.810 76.630 31.726 1.00 12.69 712 VAL A O 1
ATOM 5552 N N . ASP A 1 713 ? 35.069 77.859 32.513 1.00 12.79 713 ASP A N 1
ATOM 5553 C CA . ASP A 1 713 ? 35.769 78.488 33.604 1.00 13.97 713 ASP A CA 1
ATOM 5554 C C . ASP A 1 713 ? 35.265 77.813 34.880 1.00 14.58 713 ASP A C 1
ATOM 5555 O O . ASP A 1 713 ? 34.097 77.438 34.951 1.00 14.39 713 ASP A O 1
ATOM 5560 N N . VAL A 1 714 ? 36.102 77.722 35.900 1.00 15.35 714 VAL A N 1
ATOM 5561 C CA . VAL A 1 714 ? 35.770 76.967 37.103 1.00 14.91 714 VAL A CA 1
ATOM 5562 C C . VAL A 1 714 ? 35.806 77.883 38.363 1.00 15.26 714 VAL A C 1
ATOM 5563 O O . VAL A 1 714 ? 36.739 78.678 38.535 1.00 14.88 714 VAL A O 1
ATOM 5567 N N . PHE A 1 715 ? 34.794 77.721 39.207 1.00 12.77 715 PHE A N 1
ATOM 5568 C CA . PHE A 1 715 ? 34.672 78.399 40.496 1.00 13.40 715 PHE A CA 1
ATOM 5569 C C . PHE A 1 715 ? 34.427 77.412 41.605 1.00 15.36 715 PHE A C 1
ATOM 5570 O O . PHE A 1 715 ? 33.942 76.302 41.333 1.00 18.43 715 PHE A O 1
ATOM 5578 N N . GLU A 1 716 ? 34.799 77.773 42.853 1.00 13.27 716 GLU A N 1
ATOM 5579 C CA . GLU A 1 716 ? 34.606 76.908 44.019 1.00 13.44 716 GLU A CA 1
ATOM 5580 C C . GLU A 1 716 ? 33.673 77.576 45.001 1.00 13.93 716 GLU A C 1
ATOM 5581 O O . GLU A 1 716 ? 33.763 78.799 45.260 1.00 14.89 716 GLU A O 1
ATOM 5587 N N A VAL A 1 717 ? 32.820 76.740 45.604 0.50 15.13 717 VAL A N 1
ATOM 5588 N N B VAL A 1 717 ? 32.788 76.762 45.580 0.50 16.23 717 VAL A N 1
ATOM 5589 C CA A VAL A 1 717 ? 31.818 77.143 46.581 0.50 12.42 717 VAL A CA 1
ATOM 5590 C CA B VAL A 1 717 ? 31.839 77.218 46.587 0.50 12.99 717 VAL A CA 1
ATOM 5591 C C A VAL A 1 717 ? 31.836 76.151 47.707 0.50 11.51 717 VAL A C 1
ATOM 5592 C C B VAL A 1 717 ? 31.745 76.194 47.697 0.50 11.74 717 VAL A C 1
ATOM 5593 O O A VAL A 1 717 ? 31.746 74.938 47.510 0.50 11.35 717 VAL A O 1
ATOM 5594 O O B VAL A 1 717 ? 31.546 74.998 47.473 0.50 15.04 717 VAL A O 1
ATOM 5601 N N . GLU A 1 718 ? 31.984 76.658 48.910 1.00 14.26 718 GLU A N 1
ATOM 5602 C CA . GLU A 1 718 ? 31.926 75.815 50.051 1.00 13.83 718 GLU A CA 1
ATOM 5603 C C . GLU A 1 718 ? 30.494 75.890 50.647 1.00 17.72 718 GLU A C 1
ATOM 5604 O O . GLU A 1 718 ? 30.071 76.934 51.121 1.00 16.59 718 GLU A O 1
ATOM 5610 N N . VAL A 1 719 ? 29.811 74.750 50.663 1.00 17.02 719 VAL A N 1
ATOM 5611 C CA . VAL A 1 719 ? 28.483 74.581 51.201 1.00 13.96 719 VAL A CA 1
ATOM 5612 C C . VAL A 1 719 ? 28.532 74.078 52.624 1.00 15.18 719 VAL A C 1
ATOM 5613 O O . VAL A 1 719 ? 29.183 73.064 52.947 1.00 11.47 719 VAL A O 1
ATOM 5617 N N . GLY A 1 720 ? 27.936 74.818 53.542 1.00 14.63 720 GLY A N 1
ATOM 5618 C CA . GLY A 1 720 ? 27.818 74.291 54.924 1.00 17.97 720 GLY A CA 1
ATOM 5619 C C . GLY A 1 720 ? 26.940 75.110 55.822 1.00 17.33 720 GLY A C 1
ATOM 5620 O O . GLY A 1 720 ? 26.209 75.843 55.361 1.00 17.45 720 GLY A O 1
ATOM 5621 N N . GLY A 1 721 ? 27.030 74.927 57.126 1.00 19.91 721 GLY A N 1
ATOM 5622 C CA . GLY A 1 721 ? 26.301 75.785 58.083 1.00 17.53 721 GLY A CA 1
ATOM 5623 C C . GLY A 1 721 ? 24.909 75.304 58.345 1.00 16.03 721 GLY A C 1
ATOM 5624 O O . GLY A 1 721 ? 24.675 74.072 58.527 1.00 23.11 721 GLY A O 1
ATOM 5625 N N . TYR A 1 722 ? 23.955 76.226 58.323 1.00 18.18 722 TYR A N 1
ATOM 5626 C CA . TYR A 1 722 ? 22.578 75.871 58.549 1.00 14.21 722 TYR A CA 1
ATOM 5627 C C . TYR A 1 722 ? 21.800 75.574 57.279 1.00 13.79 722 TYR A C 1
ATOM 5628 O O . TYR A 1 722 ? 22.299 75.796 56.180 1.00 14.10 722 TYR A O 1
ATOM 5637 N N . VAL A 1 723 ? 20.583 75.051 57.451 1.00 13.25 723 VAL A N 1
ATOM 5638 C CA . VAL A 1 723 ? 19.708 74.631 56.300 1.00 12.86 723 VAL A CA 1
ATOM 5639 C C . VAL A 1 723 ? 18.548 75.630 56.086 1.00 14.74 723 VAL A C 1
ATOM 5640 O O . VAL A 1 723 ? 17.821 75.896 57.007 1.00 15.69 723 VAL A O 1
ATOM 5644 N N . LEU A 1 724 ? 18.461 76.158 54.869 1.00 16.45 724 LEU A N 1
ATOM 5645 C CA . LEU A 1 724 ? 17.418 76.929 54.108 1.00 25.54 724 LEU A CA 1
ATOM 5646 C C . LEU A 1 724 ? 18.181 78.230 53.876 1.00 26.66 724 LEU A C 1
ATOM 5647 O O . LEU A 1 724 ? 17.866 78.972 52.993 1.00 41.13 724 LEU A O 1
ATOM 5652 N N . MET B 1 1 ? 53.968 30.779 69.126 1.00 22.91 1 MET B N 1
ATOM 5653 C CA . MET B 1 1 ? 53.698 31.101 70.510 1.00 24.84 1 MET B CA 1
ATOM 5654 C C . MET B 1 1 ? 52.231 31.112 70.936 1.00 27.05 1 MET B C 1
ATOM 5655 O O . MET B 1 1 ? 51.344 31.118 70.124 1.00 24.25 1 MET B O 1
ATOM 5660 N N . GLU B 1 2 ? 52.025 30.962 72.250 1.00 33.76 2 GLU B N 1
ATOM 5661 C CA . GLU B 1 2 ? 50.668 30.887 72.855 1.00 27.97 2 GLU B CA 1
ATOM 5662 C C . GLU B 1 2 ? 49.917 32.196 72.647 1.00 21.21 2 GLU B C 1
ATOM 5663 O O . GLU B 1 2 ? 50.533 33.249 72.626 1.00 25.54 2 GLU B O 1
ATOM 5669 N N . GLN B 1 3 ? 48.585 32.102 72.509 1.00 26.52 3 GLN B N 1
ATOM 5670 C CA . GLN B 1 3 ? 47.716 33.227 72.201 1.00 24.83 3 GLN B CA 1
ATOM 5671 C C . GLN B 1 3 ? 47.764 34.313 73.222 1.00 27.18 3 GLN B C 1
ATOM 5672 O O . GLN B 1 3 ? 47.707 35.485 72.909 1.00 28.56 3 GLN B O 1
ATOM 5678 N N . GLU B 1 4 ? 47.816 33.907 74.472 1.00 29.62 4 GLU B N 1
ATOM 5679 C CA . GLU B 1 4 ? 47.971 34.861 75.543 1.00 33.82 4 GLU B CA 1
ATOM 5680 C C . GLU B 1 4 ? 49.224 35.714 75.355 1.00 25.98 4 GLU B C 1
ATOM 5681 O O . GLU B 1 4 ? 49.212 36.888 75.712 1.00 30.64 4 GLU B O 1
ATOM 5687 N N . LYS B 1 5 ? 50.307 35.151 74.811 1.00 26.10 5 LYS B N 1
ATOM 5688 C CA . LYS B 1 5 ? 51.520 35.945 74.643 1.00 26.10 5 LYS B CA 1
ATOM 5689 C C . LYS B 1 5 ? 51.391 36.910 73.478 1.00 24.12 5 LYS B C 1
ATOM 5690 O O . LYS B 1 5 ? 51.950 38.021 73.494 1.00 24.67 5 LYS B O 1
ATOM 5696 N N . VAL B 1 6 ? 50.682 36.490 72.449 1.00 25.86 6 VAL B N 1
ATOM 5697 C CA . VAL B 1 6 ? 50.389 37.411 71.353 1.00 23.63 6 VAL B CA 1
ATOM 5698 C C . VAL B 1 6 ? 49.591 38.595 71.874 1.00 19.89 6 VAL B C 1
ATOM 5699 O O . VAL B 1 6 ? 49.885 39.748 71.613 1.00 21.85 6 VAL B O 1
ATOM 5703 N N . GLN B 1 7 ? 48.552 38.310 72.638 1.00 26.03 7 GLN B N 1
ATOM 5704 C CA . GLN B 1 7 ? 47.757 39.386 73.216 1.00 27.65 7 GLN B CA 1
ATOM 5705 C C . GLN B 1 7 ? 48.583 40.260 74.157 1.00 30.18 7 GLN B C 1
ATOM 5706 O O . GLN B 1 7 ? 48.499 41.478 74.139 1.00 24.91 7 GLN B O 1
ATOM 5712 N N . GLU B 1 8 ? 49.436 39.639 74.949 1.00 31.26 8 GLU B N 1
ATOM 5713 C CA . GLU B 1 8 ? 50.291 40.418 75.841 1.00 31.78 8 GLU B CA 1
ATOM 5714 C C . GLU B 1 8 ? 51.072 41.462 75.024 1.00 25.19 8 GLU B C 1
ATOM 5715 O O . GLU B 1 8 ? 51.285 42.623 75.434 1.00 24.41 8 GLU B O 1
ATOM 5721 N N . LEU B 1 9 ? 51.515 41.033 73.846 1.00 27.21 9 LEU B N 1
ATOM 5722 C CA . LEU B 1 9 ? 52.334 41.885 72.980 1.00 22.35 9 LEU B CA 1
ATOM 5723 C C . LEU B 1 9 ? 51.603 43.174 72.534 1.00 22.65 9 LEU B C 1
ATOM 5724 O O . LEU B 1 9 ? 52.157 44.269 72.547 1.00 24.44 9 LEU B O 1
ATOM 5729 N N . VAL B 1 10 ? 50.346 43.038 72.159 1.00 19.89 10 VAL B N 1
ATOM 5730 C CA . VAL B 1 10 ? 49.517 44.186 71.860 1.00 22.21 10 VAL B CA 1
ATOM 5731 C C . VAL B 1 10 ? 49.394 45.159 73.026 1.00 22.15 10 VAL B C 1
ATOM 5732 O O . VAL B 1 10 ? 49.410 46.378 72.836 1.00 18.91 10 VAL B O 1
ATOM 5736 N N . SER B 1 11 ? 49.183 44.591 74.237 1.00 25.77 11 SER B N 1
ATOM 5737 C CA . SER B 1 11 ? 49.172 45.393 75.509 1.00 25.54 11 SER B CA 1
ATOM 5738 C C . SER B 1 11 ? 50.408 46.183 75.751 1.00 22.87 11 SER B C 1
ATOM 5739 O O . SER B 1 11 ? 50.336 47.264 76.285 1.00 28.73 11 SER B O 1
ATOM 5742 N N . GLN B 1 12 ? 51.546 45.603 75.394 1.00 20.43 12 GLN B N 1
ATOM 5743 C CA . GLN B 1 12 ? 52.848 46.235 75.643 1.00 26.56 12 GLN B CA 1
ATOM 5744 C C . GLN B 1 12 ? 53.263 47.246 74.595 1.00 27.52 12 GLN B C 1
ATOM 5745 O O . GLN B 1 12 ? 54.111 48.073 74.861 1.00 27.02 12 GLN B O 1
ATOM 5751 N N . MET B 1 13 ? 52.652 47.204 73.420 1.00 24.72 13 MET B N 1
ATOM 5752 C CA . MET B 1 13 ? 53.017 48.121 72.357 1.00 18.67 13 MET B CA 1
ATOM 5753 C C . MET B 1 13 ? 52.563 49.520 72.662 1.00 16.06 13 MET B C 1
ATOM 5754 O O . MET B 1 13 ? 51.522 49.735 73.226 1.00 21.68 13 MET B O 1
ATOM 5759 N N . THR B 1 14 ? 53.359 50.490 72.289 1.00 16.93 14 THR B N 1
ATOM 5760 C CA . THR B 1 14 ? 52.943 51.847 72.355 1.00 20.31 14 THR B CA 1
ATOM 5761 C C . THR B 1 14 ? 51.965 52.171 71.229 1.00 20.07 14 THR B C 1
ATOM 5762 O O . THR B 1 14 ? 51.863 51.472 70.248 1.00 19.14 14 THR B O 1
ATOM 5766 N N . LEU B 1 15 ? 51.293 53.292 71.371 1.00 21.29 15 LEU B N 1
ATOM 5767 C CA . LEU B 1 15 ? 50.411 53.762 70.252 1.00 21.65 15 LEU B CA 1
ATOM 5768 C C . LEU B 1 15 ? 51.196 53.894 68.909 1.00 22.79 15 LEU B C 1
ATOM 5769 O O . LEU B 1 15 ? 50.789 53.321 67.854 1.00 19.36 15 LEU B O 1
ATOM 5774 N N . ASP B 1 16 ? 52.349 54.562 68.963 1.00 20.72 16 ASP B N 1
ATOM 5775 C CA . ASP B 1 16 ? 53.172 54.693 67.780 1.00 22.35 16 ASP B CA 1
ATOM 5776 C C . ASP B 1 16 ? 53.607 53.339 67.228 1.00 17.74 16 ASP B C 1
ATOM 5777 O O . ASP B 1 16 ? 53.656 53.172 66.019 1.00 19.55 16 ASP B O 1
ATOM 5782 N N . GLU B 1 17 ? 53.898 52.351 68.083 1.00 16.96 17 GLU B N 1
ATOM 5783 C CA . GLU B 1 17 ? 54.316 51.044 67.540 1.00 16.98 17 GLU B CA 1
ATOM 5784 C C . GLU B 1 17 ? 53.120 50.327 66.849 1.00 16.30 17 GLU B C 1
ATOM 5785 O O . GLU B 1 17 ? 53.279 49.681 65.782 1.00 17.17 17 GLU B O 1
ATOM 5791 N N . LYS B 1 18 ? 51.941 50.449 67.440 1.00 15.56 18 LYS B N 1
ATOM 5792 C CA . LYS B 1 18 ? 50.708 49.875 66.889 1.00 15.40 18 LYS B CA 1
ATOM 5793 C C . LYS B 1 18 ? 50.404 50.461 65.516 1.00 17.29 18 LYS B C 1
ATOM 5794 O O . LYS B 1 18 ? 50.148 49.711 64.599 1.00 15.36 18 LYS B O 1
ATOM 5800 N N . ILE B 1 19 ? 50.517 51.768 65.370 1.00 16.32 19 ILE B N 1
ATOM 5801 C CA . ILE B 1 19 ? 50.193 52.458 64.130 1.00 16.11 19 ILE B CA 1
ATOM 5802 C C . ILE B 1 19 ? 51.165 51.981 63.055 1.00 16.78 19 ILE B C 1
ATOM 5803 O O . ILE B 1 19 ? 50.773 51.606 61.945 1.00 12.64 19 ILE B O 1
ATOM 5808 N N . ALA B 1 20 ? 52.450 51.931 63.385 1.00 16.14 20 ALA B N 1
ATOM 5809 C CA . ALA B 1 20 ? 53.429 51.510 62.370 1.00 15.10 20 ALA B CA 1
ATOM 5810 C C . ALA B 1 20 ? 53.296 50.047 61.920 1.00 13.86 20 ALA B C 1
ATOM 5811 O O . ALA B 1 20 ? 53.708 49.651 60.812 1.00 13.33 20 ALA B O 1
ATOM 5813 N N . GLN B 1 21 ? 52.783 49.216 62.807 1.00 13.98 21 GLN B N 1
ATOM 5814 C CA . GLN B 1 21 ? 52.569 47.825 62.516 1.00 13.45 21 GLN B CA 1
ATOM 5815 C C . GLN B 1 21 ? 51.626 47.655 61.318 1.00 12.90 21 GLN B C 1
ATOM 5816 O O . GLN B 1 21 ? 51.655 46.646 60.680 1.00 16.44 21 GLN B O 1
ATOM 5822 N N . CYS B 1 22 ? 50.817 48.661 61.071 1.00 14.62 22 CYS B N 1
ATOM 5823 C CA . CYS B 1 22 ? 49.846 48.682 60.004 1.00 14.67 22 CYS B CA 1
ATOM 5824 C C . CYS B 1 22 ? 50.386 49.311 58.721 1.00 15.25 22 CYS B C 1
ATOM 5825 O O . CYS B 1 22 ? 49.560 49.680 57.853 1.00 11.48 22 CYS B O 1
ATOM 5828 N N . LEU B 1 23 ? 51.728 49.434 58.600 1.00 13.15 23 LEU B N 1
ATOM 5829 C CA . LEU B 1 23 ? 52.375 49.967 57.404 1.00 11.84 23 LEU B CA 1
ATOM 5830 C C . LEU B 1 23 ? 53.232 48.907 56.690 1.00 13.13 23 LEU B C 1
ATOM 5831 O O . LEU B 1 23 ? 53.966 48.185 57.344 1.00 16.21 23 LEU B O 1
ATOM 5836 N N . GLN B 1 24 ? 53.084 48.789 55.348 1.00 12.55 24 GLN B N 1
ATOM 5837 C CA . GLN B 1 24 ? 53.911 47.938 54.513 1.00 11.42 24 GLN B CA 1
ATOM 5838 C C . GLN B 1 24 ? 54.767 48.760 53.546 1.00 12.69 24 GLN B C 1
ATOM 5839 O O . GLN B 1 24 ? 54.256 49.637 52.870 1.00 13.28 24 GLN B O 1
ATOM 5845 N N . LEU B 1 25 ? 56.083 48.439 53.523 1.00 9.93 25 LEU B N 1
ATOM 5846 C CA . LEU B 1 25 ? 57.076 49.176 52.707 1.00 11.39 25 LEU B CA 1
ATOM 5847 C C . LEU B 1 25 ? 57.904 48.278 51.816 1.00 11.18 25 LEU B C 1
ATOM 5848 O O . LEU B 1 25 ? 58.086 47.097 52.110 1.00 10.42 25 LEU B O 1
ATOM 5853 N N . SER B 1 26 ? 58.393 48.852 50.710 1.00 11.45 26 SER B N 1
ATOM 5854 C CA . SER B 1 26 ? 59.344 48.218 49.828 1.00 11.56 26 SER B CA 1
ATOM 5855 C C . SER B 1 26 ? 60.654 47.967 50.554 1.00 12.65 26 SER B C 1
ATOM 5856 O O . SER B 1 26 ? 60.908 48.665 51.500 1.00 11.56 26 SER B O 1
ATOM 5859 N N . PRO B 1 27 ? 61.427 46.931 50.132 1.00 12.09 27 PRO B N 1
ATOM 5860 C CA . PRO B 1 27 ? 62.557 46.468 50.972 1.00 16.03 27 PRO B CA 1
ATOM 5861 C C . PRO B 1 27 ? 63.641 47.524 51.184 1.00 18.40 27 PRO B C 1
ATOM 5862 O O . PRO B 1 27 ? 64.279 47.594 52.285 1.00 18.42 27 PRO B O 1
ATOM 5866 N N . PHE B 1 28 ? 63.808 48.359 50.153 1.00 18.71 28 PHE B N 1
ATOM 5867 C CA . PHE B 1 28 ? 64.860 49.431 50.117 1.00 20.02 28 PHE B CA 1
ATOM 5868 C C . PHE B 1 28 ? 64.521 50.657 50.979 1.00 18.84 28 PHE B C 1
ATOM 5869 O O . PHE B 1 28 ? 65.249 51.651 50.973 1.00 24.46 28 PHE B O 1
ATOM 5877 N N . LEU B 1 29 ? 63.390 50.619 51.682 1.00 20.58 29 LEU B N 1
ATOM 5878 C CA . LEU B 1 29 ? 63.117 51.568 52.774 1.00 18.82 29 LEU B CA 1
ATOM 5879 C C . LEU B 1 29 ? 63.675 51.162 54.101 1.00 19.95 29 LEU B C 1
ATOM 5880 O O . LEU B 1 29 ? 63.687 51.973 55.037 1.00 18.62 29 LEU B O 1
ATOM 5885 N N . PHE B 1 30 ? 64.244 49.963 54.190 1.00 19.25 30 PHE B N 1
ATOM 5886 C CA . PHE B 1 30 ? 64.702 49.447 55.485 1.00 15.66 30 PHE B CA 1
ATOM 5887 C C . PHE B 1 30 ? 66.228 49.406 55.457 1.00 19.66 30 PHE B C 1
ATOM 5888 O O . PHE B 1 30 ? 66.841 49.182 54.409 1.00 19.27 30 PHE B O 1
ATOM 5896 N N . LYS B 1 31 ? 66.816 49.586 56.618 1.00 21.31 31 LYS B N 1
ATOM 5897 C CA . LYS B 1 31 ? 68.216 49.351 56.790 1.00 24.02 31 LYS B CA 1
ATOM 5898 C C . LYS B 1 31 ? 68.464 47.867 56.539 1.00 26.83 31 LYS B C 1
ATOM 5899 O O . LYS B 1 31 ? 67.618 46.995 56.868 1.00 26.66 31 LYS B O 1
ATOM 5905 N N . GLY B 1 32 ? 69.617 47.577 55.923 1.00 24.98 32 GLY B N 1
ATOM 5906 C CA . GLY B 1 32 ? 70.010 46.207 55.700 1.00 22.50 32 GLY B CA 1
ATOM 5907 C C . GLY B 1 32 ? 69.530 45.543 54.439 1.00 22.21 32 GLY B C 1
ATOM 5908 O O . GLY B 1 32 ? 69.829 44.383 54.189 1.00 23.65 32 GLY B O 1
ATOM 5909 N N . THR B 1 33 ? 68.815 46.275 53.616 1.00 22.35 33 THR B N 1
ATOM 5910 C CA . THR B 1 33 ? 68.515 45.801 52.283 1.00 23.62 33 THR B CA 1
ATOM 5911 C C . THR B 1 33 ? 69.836 45.534 51.555 1.00 29.85 33 THR B C 1
ATOM 5912 O O . THR B 1 33 ? 70.871 46.119 51.855 1.00 33.16 33 THR B O 1
ATOM 5916 N N . ASN B 1 34 ? 69.829 44.663 50.582 1.00 30.31 34 ASN B N 1
ATOM 5917 C CA . ASN B 1 34 ? 71.037 44.511 49.777 1.00 33.57 34 ASN B CA 1
ATOM 5918 C C . ASN B 1 34 ? 70.848 44.890 48.332 1.00 25.71 34 ASN B C 1
ATOM 5919 O O . ASN B 1 34 ? 71.657 44.521 47.526 1.00 28.62 34 ASN B O 1
ATOM 5924 N N . LYS B 1 35 ? 69.778 45.593 47.983 1.00 24.58 35 LYS B N 1
ATOM 5925 C CA . LYS B 1 35 ? 69.590 46.051 46.590 1.00 24.40 35 LYS B CA 1
ATOM 5926 C C . LYS B 1 35 ? 68.837 47.347 46.597 1.00 24.62 35 LYS B C 1
ATOM 5927 O O . LYS B 1 35 ? 67.984 47.561 47.454 1.00 20.51 35 LYS B O 1
ATOM 5933 N N . ASN B 1 36 ? 69.188 48.232 45.651 1.00 27.65 36 ASN B N 1
ATOM 5934 C CA . ASN B 1 36 ? 68.578 49.583 45.546 1.00 29.49 36 ASN B CA 1
ATOM 5935 C C . ASN B 1 36 ? 68.732 50.499 46.778 1.00 28.75 36 ASN B C 1
ATOM 5936 O O . ASN B 1 36 ? 67.877 51.349 47.030 1.00 23.59 36 ASN B O 1
ATOM 5941 N N . ALA B 1 37 ? 69.826 50.355 47.545 1.00 29.23 37 ALA B N 1
ATOM 5942 C CA . ALA B 1 37 ? 70.064 51.251 48.708 1.00 29.68 37 ALA B CA 1
ATOM 5943 C C . ALA B 1 37 ? 70.191 52.722 48.295 1.00 29.72 37 ALA B C 1
ATOM 5944 O O . ALA B 1 37 ? 69.958 53.610 49.100 1.00 23.83 37 ALA B O 1
ATOM 5946 N N . GLU B 1 38 ? 70.535 52.982 47.027 1.00 23.63 38 GLU B N 1
ATOM 5947 C CA . GLU B 1 38 ? 70.588 54.356 46.520 1.00 30.09 38 GLU B CA 1
ATOM 5948 C C . GLU B 1 38 ? 69.225 55.057 46.553 1.00 33.37 38 GLU B C 1
ATOM 5949 O O . GLU B 1 38 ? 69.141 56.273 46.583 1.00 37.91 38 GLU B O 1
ATOM 5955 N N . LEU B 1 39 ? 68.156 54.271 46.497 1.00 30.98 39 LEU B N 1
ATOM 5956 C CA . LEU B 1 39 ? 66.805 54.789 46.540 1.00 24.31 39 LEU B CA 1
ATOM 5957 C C . LEU B 1 39 ? 66.309 55.124 47.958 1.00 23.55 39 LEU B C 1
ATOM 5958 O O . LEU B 1 39 ? 65.392 55.943 48.107 1.00 27.22 39 LEU B O 1
ATOM 5963 N N . THR B 1 40 ? 66.918 54.510 48.979 1.00 22.78 40 THR B N 1
ATOM 5964 C CA . THR B 1 40 ? 66.463 54.686 50.382 1.00 21.40 40 THR B CA 1
ATOM 5965 C C . THR B 1 40 ? 66.312 56.153 50.886 1.00 25.46 40 THR B C 1
ATOM 5966 O O . THR B 1 40 ? 65.230 56.537 51.300 1.00 19.23 40 THR B O 1
ATOM 5970 N N . GLY B 1 41 ? 67.397 56.940 50.909 1.00 25.63 41 GLY B N 1
ATOM 5971 C CA . GLY B 1 41 ? 67.362 58.336 51.392 1.00 23.63 41 GLY B CA 1
ATOM 5972 C C . GLY B 1 41 ? 66.290 59.219 50.783 1.00 23.88 41 GLY B C 1
ATOM 5973 O O . GLY B 1 41 ? 65.506 59.891 51.496 1.00 31.63 41 GLY B O 1
ATOM 5974 N N . PRO B 1 42 ? 66.229 59.258 49.465 1.00 25.58 42 PRO B N 1
ATOM 5975 C CA . PRO B 1 42 ? 65.228 60.136 48.845 1.00 27.97 42 PRO B CA 1
ATOM 5976 C C . PRO B 1 42 ? 63.744 59.759 49.056 1.00 28.16 42 PRO B C 1
ATOM 5977 O O . PRO B 1 42 ? 62.900 60.646 49.261 1.00 27.87 42 PRO B O 1
ATOM 5981 N N . LEU B 1 43 ? 63.430 58.464 48.981 1.00 27.36 43 LEU B N 1
ATOM 5982 C CA . LEU B 1 43 ? 62.069 58.007 49.151 1.00 22.09 43 LEU B CA 1
ATOM 5983 C C . LEU B 1 43 ? 61.635 58.125 50.598 1.00 20.56 43 LEU B C 1
ATOM 5984 O O . LEU B 1 43 ? 60.528 58.546 50.872 1.00 22.86 43 LEU B O 1
ATOM 5989 N N . LEU B 1 44 ? 62.491 57.776 51.544 1.00 23.73 44 LEU B N 1
ATOM 5990 C CA . LEU B 1 44 ? 62.212 58.065 52.969 1.00 22.71 44 LEU B CA 1
ATOM 5991 C C . LEU B 1 44 ? 61.819 59.547 53.098 1.00 24.89 44 LEU B C 1
ATOM 5992 O O . LEU B 1 44 ? 60.829 59.893 53.791 1.00 19.00 44 LEU B O 1
ATOM 5997 N N . GLN B 1 45 ? 62.572 60.427 52.413 1.00 25.60 45 GLN B N 1
ATOM 5998 C CA . GLN B 1 45 ? 62.344 61.844 52.516 1.00 25.75 45 GLN B CA 1
ATOM 5999 C C . GLN B 1 45 ? 60.993 62.264 51.926 1.00 22.20 45 GLN B C 1
ATOM 6000 O O . GLN B 1 45 ? 60.218 62.996 52.577 1.00 24.87 45 GLN B O 1
ATOM 6006 N N . GLU B 1 46 ? 60.730 61.823 50.701 1.00 23.79 46 GLU B N 1
ATOM 6007 C CA . GLU B 1 46 ? 59.454 62.079 50.008 1.00 22.38 46 GLU B CA 1
ATOM 6008 C C . GLU B 1 46 ? 58.243 61.529 50.746 1.00 22.35 46 GLU B C 1
ATOM 6009 O O . GLU B 1 46 ? 57.205 62.172 50.737 1.00 26.56 46 GLU B O 1
ATOM 6015 N N . MET B 1 47 ? 58.369 60.376 51.408 1.00 20.19 47 MET B N 1
ATOM 6016 C CA . MET B 1 47 ? 57.241 59.777 52.195 1.00 18.73 47 MET B CA 1
ATOM 6017 C C . MET B 1 47 ? 57.167 60.258 53.678 1.00 20.48 47 MET B C 1
ATOM 6018 O O . MET B 1 47 ? 56.243 59.913 54.416 1.00 20.81 47 MET B O 1
ATOM 6023 N N . LYS B 1 48 ? 58.196 60.996 54.105 1.00 18.35 48 LYS B N 1
ATOM 6024 C CA . LYS B 1 48 ? 58.342 61.540 55.444 1.00 23.66 48 LYS B CA 1
ATOM 6025 C C . LYS B 1 48 ? 58.383 60.470 56.509 1.00 22.24 48 LYS B C 1
ATOM 6026 O O . LYS B 1 48 ? 57.825 60.575 57.621 1.00 21.80 48 LYS B O 1
ATOM 6032 N N . LEU B 1 49 ? 59.118 59.431 56.153 1.00 19.13 49 LEU B N 1
ATOM 6033 C CA . LEU B 1 49 ? 59.323 58.275 57.014 1.00 20.74 49 LEU B CA 1
ATOM 6034 C C . LEU B 1 49 ? 60.618 58.431 57.804 1.00 18.87 49 LEU B C 1
ATOM 6035 O O . LEU B 1 49 ? 61.631 58.813 57.256 1.00 23.38 49 LEU B O 1
ATOM 6040 N N . THR B 1 50 ? 60.559 58.116 59.074 1.00 19.44 50 THR B N 1
ATOM 6041 C CA . THR B 1 50 ? 61.718 58.245 59.974 1.00 25.00 50 THR B CA 1
ATOM 6042 C C . THR B 1 50 ? 62.128 56.877 60.469 1.00 25.88 50 THR B C 1
ATOM 6043 O O . THR B 1 50 ? 61.461 55.901 60.178 1.00 23.17 50 THR B O 1
ATOM 6047 N N . ASP B 1 51 ? 63.192 56.799 61.292 1.00 24.19 51 ASP B N 1
ATOM 6048 C CA . ASP B 1 51 ? 63.607 55.493 61.806 1.00 25.81 51 ASP B CA 1
ATOM 6049 C C . ASP B 1 51 ? 62.534 54.944 62.707 1.00 19.45 51 ASP B C 1
ATOM 6050 O O . ASP B 1 51 ? 62.253 53.787 62.693 1.00 21.45 51 ASP B O 1
ATOM 6055 N N . ALA B 1 52 ? 61.932 55.779 63.545 1.00 20.67 52 ALA B N 1
ATOM 6056 C CA . ALA B 1 52 ? 60.855 55.277 64.405 1.00 19.55 52 ALA B CA 1
ATOM 6057 C C . ALA B 1 52 ? 59.729 54.578 63.553 1.00 17.78 52 ALA B C 1
ATOM 6058 O O . ALA B 1 52 ? 59.064 53.699 64.052 1.00 17.38 52 ALA B O 1
ATOM 6060 N N . HIS B 1 53 ? 59.535 54.978 62.292 1.00 15.46 53 HIS B N 1
ATOM 6061 C CA . HIS B 1 53 ? 58.522 54.337 61.436 1.00 19.22 53 HIS B CA 1
ATOM 6062 C C . HIS B 1 53 ? 59.024 53.020 60.880 1.00 18.86 53 HIS B C 1
ATOM 6063 O O . HIS B 1 53 ? 58.390 52.008 61.033 1.00 22.03 53 HIS B O 1
ATOM 6070 N N . THR B 1 54 ? 60.195 53.060 60.247 1.00 15.18 54 THR B N 1
ATOM 6071 C CA . THR B 1 54 ? 60.721 51.909 59.568 1.00 18.13 54 THR B CA 1
ATOM 6072 C C . THR B 1 54 ? 61.174 50.823 60.516 1.00 21.22 54 THR B C 1
ATOM 6073 O O . THR B 1 54 ? 61.028 49.676 60.199 1.00 22.25 54 THR B O 1
ATOM 6077 N N . GLU B 1 55 ? 61.647 51.190 61.710 1.00 22.30 55 GLU B N 1
ATOM 6078 C CA . GLU B 1 55 ? 61.987 50.192 62.756 1.00 21.24 55 GLU B CA 1
ATOM 6079 C C . GLU B 1 55 ? 60.773 49.511 63.369 1.00 21.34 55 GLU B C 1
ATOM 6080 O O . GLU B 1 55 ? 60.917 48.543 64.127 1.00 18.61 55 GLU B O 1
ATOM 6086 N N . ASN B 1 56 ? 59.570 50.046 63.076 1.00 17.08 56 ASN B N 1
ATOM 6087 C CA . ASN B 1 56 ? 58.344 49.500 63.647 1.00 15.34 56 ASN B CA 1
ATOM 6088 C C . ASN B 1 56 ? 57.312 49.136 62.594 1.00 14.13 56 ASN B C 1
ATOM 6089 O O . ASN B 1 56 ? 56.183 48.704 62.931 1.00 14.44 56 ASN B O 1
ATOM 6094 N N . ALA B 1 57 ? 57.718 49.217 61.336 1.00 13.49 57 ALA B N 1
ATOM 6095 C CA . ALA B 1 57 ? 56.795 48.798 60.227 1.00 12.56 57 ALA B CA 1
ATOM 6096 C C . ALA B 1 57 ? 56.378 47.404 60.336 1.00 14.26 57 ALA B C 1
ATOM 6097 O O . ALA B 1 57 ? 57.136 46.533 60.846 1.00 17.07 57 ALA B O 1
ATOM 6099 N N . GLY B 1 58 ? 55.177 47.106 59.830 1.00 15.98 58 GLY B N 1
ATOM 6100 C CA . GLY B 1 58 ? 54.644 45.740 59.953 1.00 13.31 58 GLY B CA 1
ATOM 6101 C C . GLY B 1 58 ? 55.170 44.753 58.930 1.00 12.45 58 GLY B C 1
ATOM 6102 O O . GLY B 1 58 ? 55.356 43.559 59.241 1.00 11.66 58 GLY B O 1
ATOM 6103 N N . SER B 1 59 ? 55.431 45.224 57.711 1.00 12.51 59 SER B N 1
ATOM 6104 C CA . SER B 1 59 ? 55.599 44.299 56.632 1.00 11.07 59 SER B CA 1
ATOM 6105 C C . SER B 1 59 ? 56.497 44.878 55.535 1.00 9.80 59 SER B C 1
ATOM 6106 O O . SER B 1 59 ? 56.525 46.062 55.330 1.00 12.02 59 SER B O 1
ATOM 6109 N N . VAL B 1 60 ? 57.171 43.994 54.826 1.00 10.68 60 VAL B N 1
ATOM 6110 C CA . VAL B 1 60 ? 57.899 44.285 53.580 1.00 11.77 60 VAL B CA 1
ATOM 6111 C C . VAL B 1 60 ? 57.170 43.642 52.459 1.00 12.33 60 VAL B C 1
ATOM 6112 O O . VAL B 1 60 ? 56.749 42.493 52.549 1.00 13.17 60 VAL B O 1
ATOM 6116 N N . LEU B 1 61 ? 57.048 44.371 51.355 1.00 11.11 61 LEU B N 1
ATOM 6117 C CA . LEU B 1 61 ? 56.705 43.677 50.136 1.00 13.35 61 LEU B CA 1
ATOM 6118 C C . LEU B 1 61 ? 57.722 43.807 49.043 1.00 10.85 61 LEU B C 1
ATOM 6119 O O . LEU B 1 61 ? 58.291 44.865 48.838 1.00 12.52 61 LEU B O 1
ATOM 6124 N N . GLY B 1 62 ? 57.881 42.713 48.297 1.00 14.33 62 GLY B N 1
ATOM 6125 C CA . GLY B 1 62 ? 58.702 42.707 47.105 1.00 15.74 62 GLY B CA 1
ATOM 6126 C C . GLY B 1 62 ? 60.176 42.612 47.466 1.00 13.58 62 GLY B C 1
ATOM 6127 O O . GLY B 1 62 ? 61.018 43.252 46.821 1.00 13.03 62 GLY B O 1
ATOM 6128 N N . SER B 1 63 ? 60.496 41.946 48.553 1.00 14.69 63 SER B N 1
ATOM 6129 C CA . SER B 1 63 ? 61.950 41.556 48.780 1.00 16.28 63 SER B CA 1
ATOM 6130 C C . SER B 1 63 ? 62.553 40.956 47.496 1.00 16.03 63 SER B C 1
ATOM 6131 O O . SER B 1 63 ? 61.886 40.187 46.767 1.00 18.09 63 SER B O 1
ATOM 6134 N N . SER B 1 64 ? 63.819 41.277 47.212 1.00 20.16 64 SER B N 1
ATOM 6135 C CA . SER B 1 64 ? 64.425 40.850 45.945 1.00 18.70 64 SER B CA 1
ATOM 6136 C C . SER B 1 64 ? 65.074 39.476 46.005 1.00 20.27 64 SER B C 1
ATOM 6137 O O . SER B 1 64 ? 65.333 38.905 44.979 1.00 22.80 64 SER B O 1
ATOM 6140 N N . SER B 1 65 ? 65.335 38.956 47.197 1.00 18.62 65 SER B N 1
ATOM 6141 C CA . SER B 1 65 ? 65.983 37.649 47.370 1.00 20.00 65 SER B CA 1
ATOM 6142 C C . SER B 1 65 ? 66.060 37.267 48.862 1.00 19.70 65 SER B C 1
ATOM 6143 O O . SER B 1 65 ? 65.799 38.097 49.762 1.00 14.27 65 SER B O 1
ATOM 6146 N N . ALA B 1 66 ? 66.455 36.011 49.103 1.00 18.81 66 ALA B N 1
ATOM 6147 C CA . ALA B 1 66 ? 66.701 35.530 50.440 1.00 22.24 66 ALA B CA 1
ATOM 6148 C C . ALA B 1 66 ? 67.685 36.398 51.193 1.00 22.51 66 ALA B C 1
ATOM 6149 O O . ALA B 1 66 ? 67.484 36.633 52.365 1.00 23.08 66 ALA B O 1
ATOM 6151 N N . LEU B 1 67 ? 68.752 36.851 50.535 1.00 23.85 67 LEU B N 1
ATOM 6152 C CA . LEU B 1 67 ? 69.757 37.671 51.232 1.00 23.03 67 LEU B CA 1
ATOM 6153 C C . LEU B 1 67 ? 69.202 39.061 51.583 1.00 20.95 67 LEU B C 1
ATOM 6154 O O . LEU B 1 67 ? 69.528 39.667 52.614 1.00 18.27 67 LEU B O 1
ATOM 6159 N N . ASP B 1 68 ? 68.305 39.559 50.742 1.00 21.20 68 ASP B N 1
ATOM 6160 C CA . ASP B 1 68 ? 67.603 40.837 51.040 1.00 21.34 68 ASP B CA 1
ATOM 6161 C C . ASP B 1 68 ? 66.778 40.632 52.310 1.00 19.44 68 ASP B C 1
ATOM 6162 O O . ASP B 1 68 ? 66.873 41.397 53.241 1.00 18.09 68 ASP B O 1
ATOM 6167 N N A MET B 1 69 ? 65.964 39.582 52.313 0.50 18.99 69 MET B N 1
ATOM 6168 N N B MET B 1 69 ? 65.959 39.585 52.325 0.50 19.02 69 MET B N 1
ATOM 6169 C CA A MET B 1 69 ? 65.106 39.260 53.469 0.50 19.31 69 MET B CA 1
ATOM 6170 C CA B MET B 1 69 ? 65.106 39.301 53.495 0.50 19.17 69 MET B CA 1
ATOM 6171 C C A MET B 1 69 ? 65.922 39.105 54.765 0.50 20.07 69 MET B C 1
ATOM 6172 C C B MET B 1 69 ? 65.930 39.115 54.779 0.50 20.00 69 MET B C 1
ATOM 6173 O O A MET B 1 69 ? 65.627 39.714 55.806 0.50 16.89 69 MET B O 1
ATOM 6174 O O B MET B 1 69 ? 65.638 39.699 55.834 0.50 16.59 69 MET B O 1
ATOM 6183 N N . ILE B 1 70 ? 66.981 38.321 54.701 1.00 19.87 70 ILE B N 1
ATOM 6184 C CA . ILE B 1 70 ? 67.788 38.045 55.920 1.00 17.83 70 ILE B CA 1
ATOM 6185 C C . ILE B 1 70 ? 68.433 39.321 56.447 1.00 18.43 70 ILE B C 1
ATOM 6186 O O . ILE B 1 70 ? 68.384 39.612 57.656 1.00 20.52 70 ILE B O 1
ATOM 6191 N N . GLY B 1 71 ? 68.989 40.127 55.531 1.00 16.84 71 GLY B N 1
ATOM 6192 C CA . GLY B 1 71 ? 69.618 41.400 55.870 1.00 18.73 71 GLY B CA 1
ATOM 6193 C C . GLY B 1 71 ? 68.687 42.376 56.498 1.00 21.75 71 GLY B C 1
ATOM 6194 O O . GLY B 1 71 ? 69.064 43.101 57.467 1.00 20.66 71 GLY B O 1
ATOM 6195 N N . ILE B 1 72 ? 67.473 42.440 55.920 1.00 18.08 72 ILE B N 1
ATOM 6196 C CA . ILE B 1 72 ? 66.457 43.354 56.426 1.00 17.42 72 ILE B CA 1
ATOM 6197 C C . ILE B 1 72 ? 65.944 42.905 57.777 1.00 16.37 72 ILE B C 1
ATOM 6198 O O . ILE B 1 72 ? 65.828 43.737 58.689 1.00 19.30 72 ILE B O 1
ATOM 6203 N N . GLN B 1 73 ? 65.658 41.599 57.901 1.00 13.77 73 GLN B N 1
ATOM 6204 C CA . GLN B 1 73 ? 65.093 41.070 59.115 1.00 17.23 73 GLN B CA 1
ATOM 6205 C C . GLN B 1 73 ? 66.124 41.119 60.239 1.00 19.07 73 GLN B C 1
ATOM 6206 O O . GLN B 1 73 ? 65.738 41.392 61.373 1.00 16.78 73 GLN B O 1
ATOM 6212 N N . GLU B 1 74 ? 67.426 40.887 59.922 1.00 19.90 74 GLU B N 1
ATOM 6213 C CA . GLU B 1 74 ? 68.459 40.852 60.982 1.00 21.30 74 GLU B CA 1
ATOM 6214 C C . GLU B 1 74 ? 68.629 42.252 61.551 1.00 21.21 74 GLU B C 1
ATOM 6215 O O . GLU B 1 74 ? 68.569 42.440 62.770 1.00 23.78 74 GLU B O 1
ATOM 6221 N N . ALA B 1 75 ? 68.763 43.247 60.657 1.00 21.90 75 ALA B N 1
ATOM 6222 C CA . ALA B 1 75 ? 68.821 44.661 61.063 1.00 20.84 75 ALA B CA 1
ATOM 6223 C C . ALA B 1 75 ? 67.561 45.114 61.823 1.00 20.39 75 ALA B C 1
ATOM 6224 O O . ALA B 1 75 ? 67.657 45.726 62.894 1.00 21.97 75 ALA B O 1
ATOM 6226 N N . TYR B 1 76 ? 66.386 44.737 61.339 1.00 19.22 76 TYR B N 1
ATOM 6227 C CA . TYR B 1 76 ? 65.153 45.151 61.965 1.00 17.43 76 TYR B CA 1
ATOM 6228 C C . TYR B 1 76 ? 65.084 44.602 63.398 1.00 16.42 76 TYR B C 1
ATOM 6229 O O . TYR B 1 76 ? 64.740 45.316 64.344 1.00 18.77 76 TYR B O 1
ATOM 6238 N N . LEU B 1 77 ? 65.398 43.320 63.564 1.00 18.78 77 LEU B N 1
ATOM 6239 C CA . LEU B 1 77 ? 65.308 42.730 64.909 1.00 21.68 77 LEU B CA 1
ATOM 6240 C C . LEU B 1 77 ? 66.379 43.227 65.869 1.00 20.32 77 LEU B C 1
ATOM 6241 O O . LEU B 1 77 ? 66.189 43.156 67.075 1.00 22.79 77 LEU B O 1
ATOM 6246 N N . LYS B 1 78 ? 67.478 43.750 65.371 1.00 23.99 78 LYS B N 1
ATOM 6247 C CA . LYS B 1 78 ? 68.500 44.339 66.304 1.00 28.50 78 LYS B CA 1
ATOM 6248 C C . LYS B 1 78 ? 67.927 45.609 67.025 1.00 25.59 78 LYS B C 1
ATOM 6249 O O . LYS B 1 78 ? 68.242 45.872 68.170 1.00 25.10 78 LYS B O 1
ATOM 6255 N N . THR B 1 79 ? 67.050 46.350 66.338 1.00 26.53 79 THR B N 1
ATOM 6256 C CA . THR B 1 79 ? 66.469 47.595 66.861 1.00 26.74 79 THR B CA 1
ATOM 6257 C C . THR B 1 79 ? 65.035 47.497 67.354 1.00 24.28 79 THR B C 1
ATOM 6258 O O . THR B 1 79 ? 64.589 48.374 68.091 1.00 24.05 79 THR B O 1
ATOM 6262 N N . ASN B 1 80 ? 64.277 46.489 66.938 1.00 21.46 80 ASN B N 1
ATOM 6263 C CA . ASN B 1 80 ? 62.884 46.467 67.325 1.00 21.70 80 ASN B CA 1
ATOM 6264 C C . ASN B 1 80 ? 62.698 46.174 68.846 1.00 20.82 80 ASN B C 1
ATOM 6265 O O . ASN B 1 80 ? 63.222 45.185 69.343 1.00 24.42 80 ASN B O 1
ATOM 6270 N N . ARG B 1 81 ? 61.926 46.994 69.551 1.00 23.16 81 ARG B N 1
ATOM 6271 C CA . ARG B 1 81 ? 61.867 46.919 71.024 1.00 22.60 81 ARG B CA 1
ATOM 6272 C C . ARG B 1 81 ? 61.316 45.610 71.555 1.00 25.08 81 ARG B C 1
ATOM 6273 O O . ARG B 1 81 ? 61.907 45.052 72.435 1.00 23.79 81 ARG B O 1
ATOM 6281 N N . LEU B 1 82 ? 60.206 45.117 70.993 1.00 26.06 82 LEU B N 1
ATOM 6282 C CA . LEU B 1 82 ? 59.519 43.917 71.514 1.00 22.48 82 LEU B CA 1
ATOM 6283 C C . LEU B 1 82 ? 59.841 42.659 70.795 1.00 18.51 82 LEU B C 1
ATOM 6284 O O . LEU B 1 82 ? 59.414 41.565 71.227 1.00 20.85 82 LEU B O 1
ATOM 6289 N N . GLY B 1 83 ? 60.623 42.783 69.735 1.00 20.59 83 GLY B N 1
ATOM 6290 C CA . GLY B 1 83 ? 61.066 41.632 68.965 1.00 18.42 83 GLY B CA 1
ATOM 6291 C C . GLY B 1 83 ? 59.967 41.082 68.049 1.00 23.32 83 GLY B C 1
ATOM 6292 O O . GLY B 1 83 ? 59.842 39.861 67.864 1.00 20.73 83 GLY B O 1
ATOM 6293 N N . ILE B 1 84 ? 59.172 41.977 67.468 1.00 21.25 84 ILE B N 1
ATOM 6294 C CA . ILE B 1 84 ? 58.098 41.552 66.538 1.00 18.11 84 ILE B CA 1
ATOM 6295 C C . ILE B 1 84 ? 58.700 41.515 65.102 1.00 17.18 84 ILE B C 1
ATOM 6296 O O . ILE B 1 84 ? 58.970 42.568 64.531 1.00 18.35 84 ILE B O 1
ATOM 6301 N N . PRO B 1 85 ? 58.916 40.311 64.538 1.00 15.65 85 PRO B N 1
ATOM 6302 C CA . PRO B 1 85 ? 59.484 40.213 63.202 1.00 18.23 85 PRO B CA 1
ATOM 6303 C C . PRO B 1 85 ? 58.599 40.810 62.107 1.00 18.19 85 PRO B C 1
ATOM 6304 O O . PRO B 1 85 ? 57.372 40.925 62.281 1.00 15.88 85 PRO B O 1
ATOM 6308 N N . LEU B 1 86 ? 59.269 41.203 61.016 1.00 15.91 86 LEU B N 1
ATOM 6309 C CA . LEU B 1 86 ? 58.590 41.591 59.785 1.00 16.44 86 LEU B CA 1
ATOM 6310 C C . LEU B 1 86 ? 57.963 40.386 59.085 1.00 14.91 86 LEU B C 1
ATOM 6311 O O . LEU B 1 86 ? 58.551 39.301 59.070 1.00 12.83 86 LEU B O 1
ATOM 6316 N N . VAL B 1 87 ? 56.760 40.580 58.485 1.00 14.63 87 VAL B N 1
ATOM 6317 C CA . VAL B 1 87 ? 56.232 39.613 57.541 1.00 11.92 87 VAL B CA 1
ATOM 6318 C C . VAL B 1 87 ? 56.549 40.097 56.110 1.00 11.71 87 VAL B C 1
ATOM 6319 O O . VAL B 1 87 ? 56.482 41.278 55.843 1.00 12.03 87 VAL B O 1
ATOM 6323 N N . PHE B 1 88 ? 57.014 39.184 55.264 1.00 12.00 88 PHE B N 1
ATOM 6324 C CA . PHE B 1 88 ? 57.430 39.476 53.886 1.00 12.79 88 PHE B CA 1
ATOM 6325 C C . PHE B 1 88 ? 56.427 38.940 52.861 1.00 11.27 88 PHE B C 1
ATOM 6326 O O . PHE B 1 88 ? 56.141 37.724 52.805 1.00 11.30 88 PHE B O 1
ATOM 6334 N N . MET B 1 89 ? 55.968 39.838 51.995 1.00 10.54 89 MET B N 1
ATOM 6335 C CA . MET B 1 89 ? 54.953 39.424 51.016 1.00 10.20 89 MET B CA 1
ATOM 6336 C C . MET B 1 89 ? 55.399 39.689 49.603 1.00 11.68 89 MET B C 1
ATOM 6337 O O . MET B 1 89 ? 56.248 40.554 49.384 1.00 12.76 89 MET B O 1
ATOM 6342 N N . ALA B 1 90 ? 54.865 38.928 48.632 1.00 12.53 90 ALA B N 1
ATOM 6343 C CA . ALA B 1 90 ? 55.308 39.063 47.232 1.00 11.22 90 ALA B CA 1
ATOM 6344 C C . ALA B 1 90 ? 54.240 38.643 46.228 1.00 10.82 90 ALA B C 1
ATOM 6345 O O . ALA B 1 90 ? 53.273 37.980 46.578 1.00 11.35 90 ALA B O 1
ATOM 6347 N N . ASP B 1 91 ? 54.411 39.101 44.976 1.00 11.77 91 ASP B N 1
ATOM 6348 C CA . ASP B 1 91 ? 53.514 38.741 43.911 1.00 11.31 91 ASP B CA 1
ATOM 6349 C C . ASP B 1 91 ? 54.070 37.515 43.257 1.00 12.02 91 ASP B C 1
ATOM 6350 O O . ASP B 1 91 ? 54.947 37.605 42.407 1.00 14.06 91 ASP B O 1
ATOM 6355 N N . VAL B 1 92 ? 53.628 36.372 43.750 1.00 11.36 92 VAL B N 1
ATOM 6356 C CA . VAL B 1 92 ? 53.847 35.048 43.139 1.00 10.42 92 VAL B CA 1
ATOM 6357 C C . VAL B 1 92 ? 52.503 34.559 42.519 1.00 8.97 92 VAL B C 1
ATOM 6358 O O . VAL B 1 92 ? 51.643 33.999 43.148 1.00 8.11 92 VAL B O 1
ATOM 6362 N N . ILE B 1 93 ? 52.368 34.856 41.237 1.00 8.75 93 ILE B N 1
ATOM 6363 C CA . ILE B 1 93 ? 51.058 34.805 40.524 1.00 9.42 93 ILE B CA 1
ATOM 6364 C C . ILE B 1 93 ? 50.859 33.535 39.737 1.00 8.08 93 ILE B C 1
ATOM 6365 O O . ILE B 1 93 ? 49.812 32.854 39.785 1.00 7.62 93 ILE B O 1
ATOM 6370 N N . HIS B 1 94 ? 51.890 33.147 39.023 1.00 8.84 94 HIS B N 1
ATOM 6371 C CA . HIS B 1 94 ? 51.878 31.905 38.259 1.00 10.45 94 HIS B CA 1
ATOM 6372 C C . HIS B 1 94 ? 53.300 31.320 38.146 1.00 10.67 94 HIS B C 1
ATOM 6373 O O . HIS B 1 94 ? 53.774 30.915 37.055 1.00 11.98 94 HIS B O 1
ATOM 6380 N N . GLY B 1 95 ? 53.937 31.306 39.307 1.00 11.34 95 GLY B N 1
ATOM 6381 C CA . GLY B 1 95 ? 55.314 30.837 39.471 1.00 9.60 95 GLY B CA 1
ATOM 6382 C C . GLY B 1 95 ? 56.259 31.860 40.004 1.00 10.76 95 GLY B C 1
ATOM 6383 O O . GLY B 1 95 ? 56.072 33.079 39.887 1.00 13.34 95 GLY B O 1
ATOM 6384 N N . TYR B 1 96 ? 57.340 31.345 40.591 1.00 12.30 96 TYR B N 1
ATOM 6385 C CA . TYR B 1 96 ? 58.369 32.177 41.151 1.00 12.63 96 TYR B CA 1
ATOM 6386 C C . TYR B 1 96 ? 59.487 32.294 40.077 1.00 16.37 96 TYR B C 1
ATOM 6387 O O . TYR B 1 96 ? 59.406 33.207 39.222 1.00 14.09 96 TYR B O 1
ATOM 6396 N N . LYS B 1 97 ? 60.454 31.357 40.070 1.00 14.04 97 LYS B N 1
ATOM 6397 C CA . LYS B 1 97 ? 61.500 31.314 39.086 1.00 13.92 97 LYS B CA 1
ATOM 6398 C C . LYS B 1 97 ? 61.171 30.330 37.962 1.00 13.35 97 LYS B C 1
ATOM 6399 O O . LYS B 1 97 ? 61.513 30.603 36.800 1.00 14.79 97 LYS B O 1
ATOM 6405 N N . THR B 1 98 ? 60.539 29.221 38.311 1.00 10.51 98 THR B N 1
ATOM 6406 C CA . THR B 1 98 ? 59.929 28.350 37.360 1.00 11.70 98 THR B CA 1
ATOM 6407 C C . THR B 1 98 ? 58.542 28.928 37.054 1.00 10.59 98 THR B C 1
ATOM 6408 O O . THR B 1 98 ? 57.633 28.867 37.865 1.00 10.70 98 THR B O 1
ATOM 6412 N N . VAL B 1 99 ? 58.416 29.483 35.859 1.00 10.34 99 VAL B N 1
ATOM 6413 C CA . VAL B 1 99 ? 57.189 30.159 35.492 1.00 10.26 99 VAL B CA 1
ATOM 6414 C C . VAL B 1 99 ? 56.246 29.205 34.809 1.00 10.02 99 VAL B C 1
ATOM 6415 O O . VAL B 1 99 ? 56.591 28.494 33.805 1.00 13.47 99 VAL B O 1
ATOM 6419 N N . PHE B 1 100 ? 55.027 29.150 35.347 1.00 10.20 100 PHE B N 1
ATOM 6420 C CA . PHE B 1 100 ? 53.974 28.344 34.838 1.00 10.08 100 PHE B CA 1
ATOM 6421 C C . PHE B 1 100 ? 53.084 29.140 33.864 1.00 11.39 100 PHE B C 1
ATOM 6422 O O . PHE B 1 100 ? 53.253 30.358 33.732 1.00 13.26 100 PHE B O 1
ATOM 6430 N N . PRO B 1 101 ? 52.112 28.463 33.213 1.00 11.36 101 PRO B N 1
ATOM 6431 C CA . PRO B 1 101 ? 51.196 29.293 32.403 1.00 10.76 101 PRO B CA 1
ATOM 6432 C C . PRO B 1 101 ? 50.483 30.398 33.210 1.00 9.17 101 PRO B C 1
ATOM 6433 O O . PRO B 1 101 ? 50.207 30.236 34.395 1.00 7.49 101 PRO B O 1
ATOM 6437 N N . ILE B 1 102 ? 50.174 31.505 32.527 1.00 9.66 102 ILE B N 1
ATOM 6438 C CA . ILE B 1 102 ? 49.366 32.562 33.118 1.00 8.64 102 ILE B CA 1
ATOM 6439 C C . ILE B 1 102 ? 48.029 31.995 33.650 1.00 8.42 102 ILE B C 1
ATOM 6440 O O . ILE B 1 102 ? 47.540 30.979 33.135 1.00 8.58 102 ILE B O 1
ATOM 6445 N N . PRO B 1 103 ? 47.435 32.613 34.702 1.00 8.72 103 PRO B N 1
ATOM 6446 C CA . PRO B 1 103 ? 46.203 32.024 35.267 1.00 7.55 103 PRO B CA 1
ATOM 6447 C C . PRO B 1 103 ? 45.074 31.807 34.286 1.00 9.77 103 PRO B C 1
ATOM 6448 O O . PRO B 1 103 ? 44.326 30.826 34.373 1.00 11.44 103 PRO B O 1
ATOM 6452 N N . LEU B 1 104 ? 44.920 32.683 33.300 1.00 10.11 104 LEU B N 1
ATOM 6453 C CA . LEU B 1 104 ? 43.791 32.458 32.346 1.00 8.28 104 LEU B CA 1
ATOM 6454 C C . LEU B 1 104 ? 44.003 31.148 31.561 1.00 7.88 104 LEU B C 1
ATOM 6455 O O . LEU B 1 104 ? 43.066 30.433 31.244 1.00 7.93 104 LEU B O 1
ATOM 6460 N N . ALA B 1 105 ? 45.263 30.825 31.288 1.00 8.47 105 ALA B N 1
ATOM 6461 C CA . ALA B 1 105 ? 45.597 29.559 30.664 1.00 10.38 105 ALA B CA 1
ATOM 6462 C C . ALA B 1 105 ? 45.316 28.394 31.614 1.00 9.38 105 ALA B C 1
ATOM 6463 O O . ALA B 1 105 ? 44.770 27.372 31.206 1.00 8.85 105 ALA B O 1
ATOM 6465 N N . LEU B 1 106 ? 45.678 28.556 32.881 1.00 11.57 106 LEU B N 1
ATOM 6466 C CA . LEU B 1 106 ? 45.453 27.520 33.854 1.00 10.26 106 LEU B CA 1
ATOM 6467 C C . LEU B 1 106 ? 43.944 27.310 33.949 1.00 10.34 106 LEU B C 1
ATOM 6468 O O . LEU B 1 106 ? 43.506 26.200 34.153 1.00 10.56 106 LEU B O 1
ATOM 6473 N N . GLY B 1 107 ? 43.163 28.382 33.821 1.00 9.83 107 GLY B N 1
ATOM 6474 C CA . GLY B 1 107 ? 41.729 28.231 33.709 1.00 9.46 107 GLY B CA 1
ATOM 6475 C C . GLY B 1 107 ? 41.309 27.262 32.632 1.00 8.74 107 GLY B C 1
ATOM 6476 O O . GLY B 1 107 ? 40.461 26.354 32.881 1.00 7.55 107 GLY B O 1
ATOM 6477 N N . CYS B 1 108 ? 41.880 27.465 31.435 1.00 9.46 108 CYS B N 1
ATOM 6478 C CA . CYS B 1 108 ? 41.611 26.551 30.292 1.00 11.25 108 CYS B CA 1
ATOM 6479 C C . CYS B 1 108 ? 42.010 25.092 30.518 1.00 11.36 108 CYS B C 1
ATOM 6480 O O . CYS B 1 108 ? 41.557 24.214 29.772 1.00 8.54 108 CYS B O 1
ATOM 6483 N N . SER B 1 109 ? 42.886 24.821 31.511 1.00 11.12 109 SER B N 1
ATOM 6484 C CA . SER B 1 109 ? 43.202 23.430 31.817 1.00 10.22 109 SER B CA 1
ATOM 6485 C C . SER B 1 109 ? 42.023 22.638 32.357 1.00 10.84 109 SER B C 1
ATOM 6486 O O . SER B 1 109 ? 41.971 21.395 32.204 1.00 11.30 109 SER B O 1
ATOM 6489 N N . PHE B 1 110 ? 41.089 23.312 33.005 1.00 10.20 110 PHE B N 1
ATOM 6490 C CA . PHE B 1 110 ? 39.968 22.671 33.710 1.00 11.20 110 PHE B CA 1
ATOM 6491 C C . PHE B 1 110 ? 40.465 21.535 34.631 1.00 11.31 110 PHE B C 1
ATOM 6492 O O . PHE B 1 110 ? 39.737 20.590 34.903 1.00 11.62 110 PHE B O 1
ATOM 6500 N N . ASP B 1 111 ? 41.665 21.714 35.158 1.00 13.08 111 ASP B N 1
ATOM 6501 C CA . ASP B 1 111 ? 42.380 20.696 35.937 1.00 12.25 111 ASP B CA 1
ATOM 6502 C C . ASP B 1 111 ? 42.788 21.210 37.280 1.00 11.64 111 ASP B C 1
ATOM 6503 O O . ASP B 1 111 ? 43.796 21.943 37.434 1.00 11.14 111 ASP B O 1
ATOM 6508 N N . ARG B 1 112 ? 42.030 20.842 38.293 1.00 12.27 112 ARG B N 1
ATOM 6509 C CA . ARG B 1 112 ? 42.367 21.313 39.648 1.00 11.50 112 ARG B CA 1
ATOM 6510 C C . ARG B 1 112 ? 43.784 20.923 40.096 1.00 12.74 112 ARG B C 1
ATOM 6511 O O . ARG B 1 112 ? 44.442 21.704 40.716 1.00 12.01 112 ARG B O 1
ATOM 6519 N N . GLU B 1 113 ? 44.220 19.685 39.778 1.00 12.49 113 GLU B N 1
ATOM 6520 C CA . GLU B 1 113 ? 45.527 19.192 40.247 1.00 14.28 113 GLU B CA 1
ATOM 6521 C C . GLU B 1 113 ? 46.665 20.010 39.586 1.00 12.50 113 GLU B C 1
ATOM 6522 O O . GLU B 1 113 ? 47.640 20.312 40.239 1.00 14.25 113 GLU B O 1
ATOM 6528 N N . THR B 1 114 ? 46.524 20.396 38.316 1.00 11.76 114 THR B N 1
ATOM 6529 C CA . THR B 1 114 ? 47.512 21.258 37.646 1.00 12.97 114 THR B CA 1
ATOM 6530 C C . THR B 1 114 ? 47.688 22.559 38.434 1.00 11.69 114 THR B C 1
ATOM 6531 O O . THR B 1 114 ? 48.802 23.029 38.670 1.00 13.98 114 THR B O 1
ATOM 6535 N N . VAL B 1 115 ? 46.559 23.158 38.783 1.00 10.17 115 VAL B N 1
ATOM 6536 C CA . VAL B 1 115 ? 46.590 24.394 39.492 1.00 11.17 115 VAL B CA 1
ATOM 6537 C C . VAL B 1 115 ? 47.203 24.239 40.890 1.00 12.24 115 VAL B C 1
ATOM 6538 O O . VAL B 1 115 ? 47.961 25.091 41.295 1.00 14.28 115 VAL B O 1
ATOM 6542 N N . ARG B 1 116 ? 46.839 23.180 41.640 1.00 11.04 116 ARG B N 1
ATOM 6543 C CA . ARG B 1 116 ? 47.431 22.962 42.950 1.00 10.56 116 ARG B CA 1
ATOM 6544 C C . ARG B 1 116 ? 48.970 22.749 42.840 1.00 11.84 116 ARG B C 1
ATOM 6545 O O . ARG B 1 116 ? 49.742 23.311 43.619 1.00 11.04 116 ARG B O 1
ATOM 6553 N N . VAL B 1 117 ? 49.403 21.945 41.866 1.00 13.52 117 VAL B N 1
ATOM 6554 C CA . VAL B 1 117 ? 50.872 21.718 41.645 1.00 13.08 117 VAL B CA 1
ATOM 6555 C C . VAL B 1 117 ? 51.614 23.027 41.345 1.00 13.03 117 VAL B C 1
ATOM 6556 O O . VAL B 1 117 ? 52.665 23.342 41.904 1.00 11.00 117 VAL B O 1
ATOM 6560 N N . MET B 1 118 ? 51.029 23.851 40.488 1.00 13.27 118 MET B N 1
ATOM 6561 C CA . MET B 1 118 ? 51.630 25.153 40.170 1.00 12.02 118 MET B CA 1
ATOM 6562 C C . MET B 1 118 ? 51.894 25.997 41.444 1.00 11.75 118 MET B C 1
ATOM 6563 O O . MET B 1 118 ? 52.974 26.610 41.629 1.00 13.87 118 MET B O 1
ATOM 6568 N N . ALA B 1 119 ? 50.882 26.018 42.319 1.00 12.65 119 ALA B N 1
ATOM 6569 C CA . ALA B 1 119 ? 50.921 26.766 43.531 1.00 10.44 119 ALA B CA 1
ATOM 6570 C C . ALA B 1 119 ? 51.893 26.142 44.551 1.00 12.56 119 ALA B C 1
ATOM 6571 O O . ALA B 1 119 ? 52.627 26.834 45.244 1.00 10.95 119 ALA B O 1
ATOM 6573 N N . GLU B 1 120 ? 51.930 24.817 44.583 1.00 12.52 120 GLU B N 1
ATOM 6574 C CA . GLU B 1 120 ? 52.891 24.135 45.432 1.00 14.35 120 GLU B CA 1
ATOM 6575 C C . GLU B 1 120 ? 54.334 24.382 45.043 1.00 12.74 120 GLU B C 1
ATOM 6576 O O . GLU B 1 120 ? 55.195 24.721 45.894 1.00 13.38 120 GLU B O 1
ATOM 6582 N N . VAL B 1 121 ? 54.614 24.279 43.761 1.00 13.43 121 VAL B N 1
ATOM 6583 C CA . VAL B 1 121 ? 55.963 24.616 43.264 1.00 14.52 121 VAL B CA 1
ATOM 6584 C C . VAL B 1 121 ? 56.306 26.099 43.493 1.00 13.57 121 VAL B C 1
ATOM 6585 O O . VAL B 1 121 ? 57.410 26.456 43.918 1.00 11.82 121 VAL B O 1
ATOM 6589 N N . SER B 1 122 ? 55.363 26.967 43.229 1.00 13.70 122 SER B N 1
ATOM 6590 C CA . SER B 1 122 ? 55.558 28.411 43.465 1.00 13.08 122 SER B CA 1
ATOM 6591 C C . SER B 1 122 ? 55.964 28.664 44.943 1.00 11.43 122 SER B C 1
ATOM 6592 O O . SER B 1 122 ? 56.864 29.437 45.259 1.00 12.36 122 SER B O 1
ATOM 6595 N N . ALA B 1 123 ? 55.260 28.049 45.854 1.00 11.90 123 ALA B N 1
ATOM 6596 C CA . ALA B 1 123 ? 55.572 28.258 47.300 1.00 13.63 123 ALA B CA 1
ATOM 6597 C C . ALA B 1 123 ? 56.914 27.659 47.690 1.00 15.25 123 ALA B C 1
ATOM 6598 O O . ALA B 1 123 ? 57.636 28.202 48.524 1.00 14.14 123 ALA B O 1
ATOM 6600 N N . LEU B 1 124 ? 57.211 26.501 47.108 1.00 15.46 124 LEU B N 1
ATOM 6601 C CA . LEU B 1 124 ? 58.495 25.797 47.367 1.00 16.80 124 LEU B CA 1
ATOM 6602 C C . LEU B 1 124 ? 59.629 26.766 47.043 1.00 14.99 124 LEU B C 1
ATOM 6603 O O . LEU B 1 124 ? 60.531 26.995 47.864 1.00 16.01 124 LEU B O 1
ATOM 6608 N N . GLU B 1 125 ? 59.534 27.393 45.881 1.00 12.81 125 GLU B N 1
ATOM 6609 C CA . GLU B 1 125 ? 60.548 28.347 45.406 1.00 13.46 125 GLU B CA 1
ATOM 6610 C C . GLU B 1 125 ? 60.539 29.676 46.137 1.00 11.45 125 GLU B C 1
ATOM 6611 O O . GLU B 1 125 ? 61.554 30.218 46.513 1.00 11.10 125 GLU B O 1
ATOM 6617 N N . ALA B 1 126 ? 59.359 30.193 46.386 1.00 13.01 126 ALA B N 1
ATOM 6618 C CA . ALA B 1 126 ? 59.259 31.558 46.920 1.00 13.21 126 ALA B CA 1
ATOM 6619 C C . ALA B 1 126 ? 59.679 31.549 48.426 1.00 13.51 126 ALA B C 1
ATOM 6620 O O . ALA B 1 126 ? 60.325 32.469 48.892 1.00 15.41 126 ALA B O 1
ATOM 6622 N N . THR B 1 127 ? 59.288 30.517 49.157 1.00 12.98 127 THR B N 1
ATOM 6623 C CA . THR B 1 127 ? 59.782 30.310 50.557 1.00 12.69 127 THR B CA 1
ATOM 6624 C C . THR B 1 127 ? 61.277 30.097 50.566 1.00 15.09 127 THR B C 1
ATOM 6625 O O . THR B 1 127 ? 61.924 30.532 51.480 1.00 16.74 127 THR B O 1
ATOM 6629 N N . ALA B 1 128 ? 61.828 29.403 49.574 1.00 17.55 128 ALA B N 1
ATOM 6630 C CA . ALA B 1 128 ? 63.289 29.279 49.434 1.00 17.22 128 ALA B CA 1
ATOM 6631 C C . ALA B 1 128 ? 64.014 30.635 49.332 1.00 18.14 128 ALA B C 1
ATOM 6632 O O . ALA B 1 128 ? 65.181 30.793 49.770 1.00 17.51 128 ALA B O 1
ATOM 6634 N N . ASP B 1 129 ? 63.299 31.666 48.859 1.00 16.82 129 ASP B N 1
ATOM 6635 C CA . ASP B 1 129 ? 63.857 32.998 48.696 1.00 15.88 129 ASP B CA 1
ATOM 6636 C C . ASP B 1 129 ? 63.352 33.991 49.743 1.00 17.70 129 ASP B C 1
ATOM 6637 O O . ASP B 1 129 ? 63.510 35.235 49.585 1.00 19.42 129 ASP B O 1
ATOM 6642 N N . GLY B 1 130 ? 62.676 33.463 50.774 1.00 15.70 130 GLY B N 1
ATOM 6643 C CA . GLY B 1 130 ? 62.343 34.270 51.948 1.00 18.20 130 GLY B CA 1
ATOM 6644 C C . GLY B 1 130 ? 60.986 34.909 52.061 1.00 19.51 130 GLY B C 1
ATOM 6645 O O . GLY B 1 130 ? 60.760 35.660 53.016 1.00 19.65 130 GLY B O 1
ATOM 6646 N N . HIS B 1 131 ? 60.101 34.626 51.114 1.00 12.74 131 HIS B N 1
ATOM 6647 C CA . HIS B 1 131 ? 58.739 35.150 51.108 1.00 14.26 131 HIS B CA 1
ATOM 6648 C C . HIS B 1 131 ? 57.778 34.299 51.956 1.00 13.23 131 HIS B C 1
ATOM 6649 O O . HIS B 1 131 ? 57.781 33.061 51.865 1.00 15.33 131 HIS B O 1
ATOM 6656 N N . HIS B 1 132 ? 56.938 34.989 52.740 1.00 13.18 132 HIS B N 1
ATOM 6657 C CA . HIS B 1 132 ? 55.960 34.391 53.614 1.00 12.04 132 HIS B CA 1
ATOM 6658 C C . HIS B 1 132 ? 54.557 34.373 53.032 1.00 12.19 132 HIS B C 1
ATOM 6659 O O . HIS B 1 132 ? 53.758 33.520 53.421 1.00 12.45 132 HIS B O 1
ATOM 6666 N N . VAL B 1 133 ? 54.235 35.379 52.219 1.00 12.05 133 VAL B N 1
ATOM 6667 C CA . VAL B 1 133 ? 52.849 35.535 51.666 1.00 10.82 133 VAL B CA 1
ATOM 6668 C C . VAL B 1 133 ? 52.907 35.813 50.183 1.00 10.16 133 VAL B C 1
ATOM 6669 O O . VAL B 1 133 ? 53.775 36.530 49.718 1.00 12.18 133 VAL B O 1
ATOM 6673 N N . THR B 1 134 ? 51.986 35.211 49.444 1.00 12.04 134 THR B N 1
ATOM 6674 C CA . THR B 1 134 ? 51.780 35.569 48.059 1.00 10.76 134 THR B CA 1
ATOM 6675 C C . THR B 1 134 ? 50.450 36.259 47.823 1.00 9.40 134 THR B C 1
ATOM 6676 O O . THR B 1 134 ? 49.453 35.829 48.333 1.00 10.12 134 THR B O 1
ATOM 6680 N N . PHE B 1 135 ? 50.474 37.257 46.937 1.00 10.73 135 PHE B N 1
ATOM 6681 C CA . PHE B 1 135 ? 49.291 37.943 46.464 1.00 9.23 135 PHE B CA 1
ATOM 6682 C C . PHE B 1 135 ? 48.598 37.196 45.355 1.00 9.58 135 PHE B C 1
ATOM 6683 O O . PHE B 1 135 ? 48.482 37.672 44.189 1.00 9.30 135 PHE B O 1
ATOM 6691 N N . SER B 1 136 ? 48.044 36.064 45.727 1.00 9.04 136 SER B N 1
ATOM 6692 C CA . SER B 1 136 ? 47.390 35.107 44.834 1.00 10.67 136 SER B CA 1
ATOM 6693 C C . SER B 1 136 ? 46.601 34.184 45.725 1.00 10.71 136 SER B C 1
ATOM 6694 O O . SER B 1 136 ? 47.046 33.926 46.818 1.00 12.24 136 SER B O 1
ATOM 6697 N N . PRO B 1 137 ? 45.448 33.701 45.264 1.00 9.09 137 PRO B N 1
ATOM 6698 C CA . PRO B 1 137 ? 44.895 33.774 43.924 1.00 9.82 137 PRO B CA 1
ATOM 6699 C C . PRO B 1 137 ? 44.101 35.055 43.597 1.00 9.75 137 PRO B C 1
ATOM 6700 O O . PRO B 1 137 ? 43.541 35.717 44.479 1.00 9.05 137 PRO B O 1
ATOM 6704 N N . MET B 1 138 ? 44.117 35.424 42.308 1.00 7.86 138 MET B N 1
ATOM 6705 C CA . MET B 1 138 ? 43.265 36.481 41.814 1.00 7.35 138 MET B CA 1
ATOM 6706 C C . MET B 1 138 ? 41.966 35.849 41.314 1.00 7.30 138 MET B C 1
ATOM 6707 O O . MET B 1 138 ? 41.974 35.029 40.389 1.00 6.96 138 MET B O 1
ATOM 6712 N N . LEU B 1 139 ? 40.854 36.285 41.909 1.00 8.13 139 LEU B N 1
ATOM 6713 C CA . LEU B 1 139 ? 39.560 35.694 41.756 1.00 8.12 139 LEU B CA 1
ATOM 6714 C C . LEU B 1 139 ? 38.484 36.601 41.224 1.00 7.88 139 LEU B C 1
ATOM 6715 O O . LEU B 1 139 ? 37.305 36.387 41.439 1.00 7.64 139 LEU B O 1
ATOM 6720 N N . ASP B 1 140 ? 38.903 37.601 40.475 1.00 9.08 140 ASP B N 1
ATOM 6721 C CA . ASP B 1 140 ? 37.950 38.568 39.835 1.00 7.33 140 ASP B CA 1
ATOM 6722 C C . ASP B 1 140 ? 37.335 37.915 38.621 1.00 7.17 140 ASP B C 1
ATOM 6723 O O . ASP B 1 140 ? 38.036 37.527 37.709 1.00 9.10 140 ASP B O 1
ATOM 6728 N N . LEU B 1 141 ? 36.008 37.815 38.603 1.00 6.26 141 LEU B N 1
ATOM 6729 C CA . LEU B 1 141 ? 35.254 37.316 37.478 1.00 6.74 141 LEU B CA 1
ATOM 6730 C C . LEU B 1 141 ? 35.454 38.329 36.316 1.00 7.61 141 LEU B C 1
ATOM 6731 O O . LEU B 1 141 ? 35.444 39.576 36.528 1.00 6.96 141 LEU B O 1
ATOM 6736 N N . VAL B 1 142 ? 35.746 37.754 35.159 1.00 7.32 142 VAL B N 1
ATOM 6737 C CA . VAL B 1 142 ? 36.026 38.558 33.965 1.00 6.59 142 VAL B CA 1
ATOM 6738 C C . VAL B 1 142 ? 35.073 38.237 32.836 1.00 6.80 142 VAL B C 1
ATOM 6739 O O . VAL B 1 142 ? 34.884 37.054 32.486 1.00 5.96 142 VAL B O 1
ATOM 6743 N N . ARG B 1 143 ? 34.516 39.286 32.231 1.00 7.51 143 ARG B N 1
ATOM 6744 C CA . ARG B 1 143 ? 33.698 39.229 31.019 1.00 6.65 143 ARG B CA 1
ATOM 6745 C C . ARG B 1 143 ? 34.181 40.145 29.871 1.00 8.03 143 ARG B C 1
ATOM 6746 O O . ARG B 1 143 ? 33.472 40.300 28.884 1.00 9.57 143 ARG B O 1
ATOM 6754 N N . ASP B 1 144 ? 35.324 40.833 30.079 1.00 8.04 144 ASP B N 1
ATOM 6755 C CA . ASP B 1 144 ? 35.714 41.954 29.233 1.00 7.22 144 ASP B CA 1
ATOM 6756 C C . ASP B 1 144 ? 37.203 41.835 28.935 1.00 7.73 144 ASP B C 1
ATOM 6757 O O . ASP B 1 144 ? 38.034 42.220 29.717 1.00 6.95 144 ASP B O 1
ATOM 6762 N N . PRO B 1 145 ? 37.551 41.188 27.829 1.00 8.26 145 PRO B N 1
ATOM 6763 C CA . PRO B 1 145 ? 38.918 41.002 27.414 1.00 7.56 145 PRO B CA 1
ATOM 6764 C C . PRO B 1 145 ? 39.706 42.257 26.992 1.00 7.39 145 PRO B C 1
ATOM 6765 O O . PRO B 1 145 ? 40.933 42.173 26.718 1.00 7.28 145 PRO B O 1
ATOM 6769 N N . ARG B 1 146 ? 39.070 43.420 27.001 1.00 6.52 146 ARG B N 1
ATOM 6770 C CA . ARG B 1 146 ? 39.810 44.669 26.855 1.00 6.83 146 ARG B CA 1
ATOM 6771 C C . ARG B 1 146 ? 40.718 44.870 28.069 1.00 5.88 146 ARG B C 1
ATOM 6772 O O . ARG B 1 146 ? 41.833 45.408 27.947 1.00 7.45 146 ARG B O 1
ATOM 6780 N N . TRP B 1 147 ? 40.258 44.473 29.233 1.00 6.66 147 TRP B N 1
ATOM 6781 C CA . TRP B 1 147 ? 40.998 44.663 30.514 1.00 6.16 147 TRP B CA 1
ATOM 6782 C C . TRP B 1 147 ? 42.228 43.753 30.524 1.00 7.19 147 TRP B C 1
ATOM 6783 O O . TRP B 1 147 ? 42.111 42.516 30.322 1.00 7.67 147 TRP B O 1
ATOM 6794 N N . GLY B 1 148 ? 43.393 44.331 30.740 1.00 6.40 148 GLY B N 1
ATOM 6795 C CA . GLY B 1 148 ? 44.670 43.573 30.654 1.00 6.15 148 GLY B CA 1
ATOM 6796 C C . GLY B 1 148 ? 44.836 42.516 31.754 1.00 7.17 148 GLY B C 1
ATOM 6797 O O . GLY B 1 148 ? 45.555 41.548 31.584 1.00 8.15 148 GLY B O 1
ATOM 6798 N N . ARG B 1 149 ? 44.096 42.695 32.839 1.00 6.22 149 ARG B N 1
ATOM 6799 C CA . ARG B 1 149 ? 44.149 41.823 33.980 1.00 6.29 149 ARG B CA 1
ATOM 6800 C C . ARG B 1 149 ? 43.352 40.541 33.871 1.00 6.64 149 ARG B C 1
ATOM 6801 O O . ARG B 1 149 ? 43.433 39.713 34.759 1.00 6.58 149 ARG B O 1
ATOM 6809 N N . VAL B 1 150 ? 42.636 40.333 32.745 1.00 5.74 150 VAL B N 1
ATOM 6810 C CA . VAL B 1 150 ? 42.055 39.043 32.483 1.00 7.30 150 VAL B CA 1
ATOM 6811 C C . VAL B 1 150 ? 43.039 37.914 32.534 1.00 7.06 150 VAL B C 1
ATOM 6812 O O . VAL B 1 150 ? 42.697 36.776 32.929 1.00 8.12 150 VAL B O 1
ATOM 6816 N N . MET B 1 151 ? 44.298 38.229 32.230 1.00 7.15 151 MET B N 1
ATOM 6817 C CA . MET B 1 151 ? 45.336 37.171 32.290 1.00 8.51 151 MET B CA 1
ATOM 6818 C C . MET B 1 151 ? 45.500 36.547 33.689 1.00 9.80 151 MET B C 1
ATOM 6819 O O . MET B 1 151 ? 46.000 35.434 33.786 1.00 6.77 151 MET B O 1
ATOM 6824 N N . GLU B 1 152 ? 45.136 37.300 34.728 1.00 8.14 152 GLU B N 1
ATOM 6825 C CA . GLU B 1 152 ? 45.305 36.870 36.120 1.00 7.51 152 GLU B CA 1
ATOM 6826 C C . GLU B 1 152 ? 44.134 36.015 36.645 1.00 7.68 152 GLU B C 1
ATOM 6827 O O . GLU B 1 152 ? 44.227 35.415 37.723 1.00 6.91 152 GLU B O 1
ATOM 6833 N N . SER B 1 153 ? 42.999 36.073 35.948 1.00 9.09 153 SER B N 1
ATOM 6834 C CA . SER B 1 153 ? 41.770 35.398 36.303 1.00 8.09 153 SER B CA 1
ATOM 6835 C C . SER B 1 153 ? 41.714 34.067 35.615 1.00 8.51 153 SER B C 1
ATOM 6836 O O . SER B 1 153 ? 42.378 33.876 34.631 1.00 9.79 153 SER B O 1
ATOM 6839 N N . THR B 1 154 ? 40.895 33.142 36.127 1.00 8.20 154 THR B N 1
ATOM 6840 C CA . THR B 1 154 ? 40.652 31.936 35.399 1.00 7.75 154 THR B CA 1
ATOM 6841 C C . THR B 1 154 ? 39.417 32.038 34.476 1.00 7.02 154 THR B C 1
ATOM 6842 O O . THR B 1 154 ? 39.083 31.076 33.875 1.00 9.60 154 THR B O 1
ATOM 6846 N N . GLY B 1 155 ? 38.771 33.211 34.373 1.00 7.52 155 GLY B N 1
ATOM 6847 C CA . GLY B 1 155 ? 37.852 33.441 33.305 1.00 6.71 155 GLY B CA 1
ATOM 6848 C C . GLY B 1 155 ? 36.432 33.840 33.700 1.00 6.99 155 GLY B C 1
ATOM 6849 O O . GLY B 1 155 ? 36.205 34.456 34.713 1.00 8.55 155 GLY B O 1
ATOM 6850 N N . GLU B 1 156 ? 35.469 33.506 32.861 1.00 7.13 156 GLU B N 1
ATOM 6851 C CA . GLU B 1 156 ? 34.094 34.055 32.991 1.00 7.39 156 GLU B CA 1
ATOM 6852 C C . GLU B 1 156 ? 33.126 33.286 33.833 1.00 7.15 156 GLU B C 1
ATOM 6853 O O . GLU B 1 156 ? 31.962 33.677 33.956 1.00 8.37 156 GLU B O 1
ATOM 6859 N N . ASP B 1 157 ? 33.548 32.140 34.333 1.00 8.13 157 ASP B N 1
ATOM 6860 C CA . ASP B 1 157 ? 32.658 31.312 35.138 1.00 8.00 157 ASP B CA 1
ATOM 6861 C C . ASP B 1 157 ? 32.929 31.316 36.652 1.00 8.00 157 ASP B C 1
ATOM 6862 O O . ASP B 1 157 ? 34.043 30.944 37.087 1.00 9.33 157 ASP B O 1
ATOM 6867 N N . PRO B 1 158 ? 31.937 31.690 37.464 1.00 7.63 158 PRO B N 1
ATOM 6868 C CA . PRO B 1 158 ? 32.182 31.743 38.880 1.00 10.26 158 PRO B CA 1
ATOM 6869 C C . PRO B 1 158 ? 32.518 30.379 39.500 1.00 10.36 158 PRO B C 1
ATOM 6870 O O . PRO B 1 158 ? 33.299 30.310 40.483 1.00 11.32 158 PRO B O 1
ATOM 6874 N N . PHE B 1 159 ? 31.897 29.312 38.989 1.00 10.15 159 PHE B N 1
ATOM 6875 C CA . PHE B 1 159 ? 32.153 27.931 39.563 1.00 8.89 159 PHE B CA 1
ATOM 6876 C C . PHE B 1 159 ? 33.560 27.464 39.271 1.00 8.43 159 PHE B C 1
ATOM 6877 O O . PHE B 1 159 ? 34.328 27.069 40.222 1.00 8.42 159 PHE B O 1
ATOM 6885 N N . LEU B 1 160 ? 33.973 27.533 38.009 1.00 8.27 160 LEU B N 1
ATOM 6886 C CA . LEU B 1 160 ? 35.360 27.199 37.662 1.00 9.36 160 LEU B CA 1
ATOM 6887 C C . LEU B 1 160 ? 36.342 28.090 38.496 1.00 9.62 160 LEU B C 1
ATOM 6888 O O . LEU B 1 160 ? 37.368 27.634 39.041 1.00 10.17 160 LEU B O 1
ATOM 6893 N N . ASN B 1 161 ? 36.080 29.391 38.533 1.00 9.79 161 ASN B N 1
ATOM 6894 C CA . ASN B 1 161 ? 37.012 30.256 39.297 1.00 8.22 161 ASN B CA 1
ATOM 6895 C C . ASN B 1 161 ? 37.116 29.828 40.796 1.00 8.73 161 ASN B C 1
ATOM 6896 O O . ASN B 1 161 ? 38.170 29.894 41.370 1.00 7.04 161 ASN B O 1
ATOM 6901 N N . SER B 1 162 ? 35.977 29.427 41.356 1.00 8.19 162 SER B N 1
ATOM 6902 C CA . SER B 1 162 ? 35.845 29.012 42.717 1.00 9.24 162 SER B CA 1
ATOM 6903 C C . SER B 1 162 ? 36.655 27.778 42.925 1.00 8.96 162 SER B C 1
ATOM 6904 O O . SER B 1 162 ? 37.451 27.701 43.919 1.00 11.56 162 SER B O 1
ATOM 6907 N N . GLU B 1 163 ? 36.458 26.790 42.041 1.00 10.15 163 GLU B N 1
ATOM 6908 C CA . GLU B 1 163 ? 37.112 25.522 42.200 1.00 10.44 163 GLU B CA 1
ATOM 6909 C C . GLU B 1 163 ? 38.594 25.671 42.043 1.00 11.94 163 GLU B C 1
ATOM 6910 O O . GLU B 1 163 ? 39.411 25.090 42.799 1.00 12.04 163 GLU B O 1
ATOM 6916 N N . LEU B 1 164 ? 39.012 26.427 41.063 1.00 12.07 164 LEU B N 1
ATOM 6917 C CA . LEU B 1 164 ? 40.469 26.549 40.816 1.00 12.05 164 LEU B CA 1
ATOM 6918 C C . LEU B 1 164 ? 41.144 27.461 41.881 1.00 11.51 164 LEU B C 1
ATOM 6919 O O . LEU B 1 164 ? 42.321 27.302 42.154 1.00 13.15 164 LEU B O 1
ATOM 6924 N N . GLY B 1 165 ? 40.404 28.430 42.443 1.00 10.63 165 GLY B N 1
ATOM 6925 C CA . GLY B 1 165 ? 40.895 29.285 43.492 1.00 10.95 165 GLY B CA 1
ATOM 6926 C C . GLY B 1 165 ? 41.149 28.433 44.745 1.00 11.15 165 GLY B C 1
ATOM 6927 O O . GLY B 1 165 ? 42.179 28.594 45.430 1.00 12.39 165 GLY B O 1
ATOM 6928 N N . LYS B 1 166 ? 40.251 27.513 45.050 1.00 9.34 166 LYS B N 1
ATOM 6929 C CA . LYS B 1 166 ? 40.488 26.563 46.183 1.00 12.42 166 LYS B CA 1
ATOM 6930 C C . LYS B 1 166 ? 41.727 25.732 45.944 1.00 14.20 166 LYS B C 1
ATOM 6931 O O . LYS B 1 166 ? 42.568 25.556 46.861 1.00 15.80 166 LYS B O 1
ATOM 6937 N N . ALA B 1 167 ? 41.861 25.232 44.711 1.00 12.68 167 ALA B N 1
ATOM 6938 C CA . ALA B 1 167 ? 43.075 24.470 44.334 1.00 13.30 167 ALA B CA 1
ATOM 6939 C C . ALA B 1 167 ? 44.371 25.244 44.543 1.00 12.51 167 ALA B C 1
ATOM 6940 O O . ALA B 1 167 ? 45.378 24.684 45.107 1.00 11.63 167 ALA B O 1
ATOM 6942 N N . MET B 1 168 ? 44.350 26.555 44.204 1.00 11.80 168 MET B N 1
ATOM 6943 C CA . MET B 1 168 ? 45.547 27.408 44.366 1.00 12.09 168 MET B CA 1
ATOM 6944 C C . MET B 1 168 ? 45.867 27.612 45.823 1.00 10.86 168 MET B C 1
ATOM 6945 O O . MET B 1 168 ? 47.022 27.449 46.246 1.00 10.01 168 MET B O 1
ATOM 6950 N N . VAL B 1 169 ? 44.827 27.923 46.605 1.00 11.76 169 VAL B N 1
ATOM 6951 C CA . VAL B 1 169 ? 45.000 28.116 48.060 1.00 13.55 169 VAL B CA 1
ATOM 6952 C C . VAL B 1 169 ? 45.571 26.825 48.722 1.00 12.79 169 VAL B C 1
ATOM 6953 O O . VAL B 1 169 ? 46.490 26.895 49.551 1.00 14.59 169 VAL B O 1
ATOM 6957 N N . ASP B 1 170 ? 45.044 25.662 48.367 1.00 12.07 170 ASP B N 1
ATOM 6958 C CA . ASP B 1 170 ? 45.508 24.418 48.902 1.00 15.19 170 ASP B CA 1
ATOM 6959 C C . ASP B 1 170 ? 46.992 24.212 48.515 1.00 16.52 170 ASP B C 1
ATOM 6960 O O . ASP B 1 170 ? 47.792 23.765 49.341 1.00 14.69 170 ASP B O 1
ATOM 6965 N N . GLY B 1 171 ? 47.354 24.547 47.280 1.00 13.61 171 GLY B N 1
ATOM 6966 C CA . GLY B 1 171 ? 48.727 24.347 46.804 1.00 14.11 171 GLY B CA 1
ATOM 6967 C C . GLY B 1 171 ? 49.721 25.258 47.492 1.00 12.50 171 GLY B C 1
ATOM 6968 O O . GLY B 1 171 ? 50.820 24.809 47.910 1.00 12.32 171 GLY B O 1
ATOM 6969 N N . TYR B 1 172 ? 49.356 26.525 47.683 1.00 10.98 172 TYR B N 1
ATOM 6970 C CA . TYR B 1 172 ? 50.226 27.478 48.388 1.00 11.37 172 TYR B CA 1
ATOM 6971 C C . TYR B 1 172 ? 50.349 27.118 49.855 1.00 11.36 172 TYR B C 1
ATOM 6972 O O . TYR B 1 172 ? 51.466 27.105 50.378 1.00 13.57 172 TYR B O 1
ATOM 6981 N N . GLN B 1 173 ? 49.232 26.819 50.511 1.00 11.73 173 GLN B N 1
ATOM 6982 C CA . GLN B 1 173 ? 49.219 26.802 51.983 1.00 12.21 173 GLN B CA 1
ATOM 6983 C C . GLN B 1 173 ? 49.295 25.420 52.582 1.00 13.67 173 GLN B C 1
ATOM 6984 O O . GLN B 1 173 ? 49.666 25.288 53.743 1.00 16.88 173 GLN B O 1
ATOM 6990 N N . GLY B 1 174 ? 48.912 24.408 51.833 1.00 14.69 174 GLY B N 1
ATOM 6991 C CA . GLY B 1 174 ? 48.629 23.067 52.443 1.00 16.61 174 GLY B CA 1
ATOM 6992 C C . GLY B 1 174 ? 47.674 23.175 53.638 1.00 19.77 174 GLY B C 1
ATOM 6993 O O . GLY B 1 174 ? 46.655 23.853 53.573 1.00 17.05 174 GLY B O 1
ATOM 6994 N N . ASP B 1 175 ? 47.988 22.503 54.758 1.00 19.87 175 ASP B N 1
ATOM 6995 C CA . ASP B 1 175 ? 47.184 22.636 55.937 1.00 21.22 175 ASP B CA 1
ATOM 6996 C C . ASP B 1 175 ? 47.455 23.970 56.633 1.00 19.01 175 ASP B C 1
ATOM 6997 O O . ASP B 1 175 ? 48.496 24.172 57.260 1.00 22.24 175 ASP B O 1
ATOM 7002 N N . ALA B 1 176 ? 46.510 24.900 56.509 1.00 17.80 176 ALA B N 1
ATOM 7003 C CA . ALA B 1 176 ? 46.710 26.272 56.970 1.00 18.59 176 ALA B CA 1
ATOM 7004 C C . ALA B 1 176 ? 47.049 26.362 58.465 1.00 20.27 176 ALA B C 1
ATOM 7005 O O . ALA B 1 176 ? 47.722 27.289 58.870 1.00 21.69 176 ALA B O 1
ATOM 7007 N N . SER B 1 177 ? 46.589 25.395 59.264 1.00 23.29 177 SER B N 1
ATOM 7008 C CA . SER B 1 177 ? 46.845 25.387 60.716 1.00 25.71 177 SER B CA 1
ATOM 7009 C C . SER B 1 177 ? 48.284 25.013 61.042 1.00 26.30 177 SER B C 1
ATOM 7010 O O . SER B 1 177 ? 48.702 25.180 62.167 1.00 26.88 177 SER B O 1
ATOM 7013 N N . LYS B 1 178 ? 49.035 24.526 60.056 1.00 21.48 178 LYS B N 1
ATOM 7014 C CA . LYS B 1 178 ? 50.406 24.112 60.252 1.00 21.20 178 LYS B CA 1
ATOM 7015 C C . LYS B 1 178 ? 51.405 24.944 59.462 1.00 17.44 178 LYS B C 1
ATOM 7016 O O . LYS B 1 178 ? 52.565 24.515 59.231 1.00 17.08 178 LYS B O 1
ATOM 7022 N N . LEU B 1 179 ? 51.040 26.163 59.106 1.00 14.74 179 LEU B N 1
ATOM 7023 C CA . LEU B 1 179 ? 52.007 27.058 58.457 1.00 16.34 179 LEU B CA 1
ATOM 7024 C C . LEU B 1 179 ? 53.175 27.479 59.310 1.00 17.72 179 LEU B C 1
ATOM 7025 O O . LEU B 1 179 ? 54.137 28.042 58.792 1.00 16.99 179 LEU B O 1
ATOM 7030 N N . ASN B 1 180 ? 53.118 27.220 60.611 1.00 20.39 180 ASN B N 1
ATOM 7031 C CA . ASN B 1 180 ? 54.303 27.420 61.444 1.00 20.23 180 ASN B CA 1
ATOM 7032 C C . ASN B 1 180 ? 55.313 26.231 61.392 1.00 19.97 180 ASN B C 1
ATOM 7033 O O . ASN B 1 180 ? 56.447 26.346 61.871 1.00 22.03 180 ASN B O 1
ATOM 7038 N N . GLU B 1 181 ? 54.930 25.113 60.797 1.00 19.69 181 GLU B N 1
ATOM 7039 C CA . GLU B 1 181 ? 55.803 23.924 60.680 1.00 23.72 181 GLU B CA 1
ATOM 7040 C C . GLU B 1 181 ? 56.186 23.621 59.259 1.00 23.61 181 GLU B C 1
ATOM 7041 O O . GLU B 1 181 ? 57.283 23.121 59.006 1.00 20.44 181 GLU B O 1
ATOM 7047 N N . ASN B 1 182 ? 55.249 23.832 58.325 1.00 18.96 182 ASN B N 1
ATOM 7048 C CA . ASN B 1 182 ? 55.447 23.493 56.930 1.00 18.77 182 ASN B CA 1
ATOM 7049 C C . ASN B 1 182 ? 56.066 24.698 56.199 1.00 19.44 182 ASN B C 1
ATOM 7050 O O . ASN B 1 182 ? 55.343 25.504 55.607 1.00 18.29 182 ASN B O 1
ATOM 7055 N N . LEU B 1 183 ? 57.394 24.837 56.254 1.00 16.57 183 LEU B N 1
ATOM 7056 C CA . LEU B 1 183 ? 58.000 26.050 55.790 1.00 17.41 183 LEU B CA 1
ATOM 7057 C C . LEU B 1 183 ? 58.263 26.150 54.303 1.00 15.67 183 LEU B C 1
ATOM 7058 O O . LEU B 1 183 ? 58.915 27.119 53.871 1.00 16.96 183 LEU B O 1
ATOM 7063 N N . GLU B 1 184 ? 57.779 25.173 53.518 1.00 14.65 184 GLU B N 1
ATOM 7064 C CA . GLU B 1 184 ? 57.837 25.287 52.032 1.00 15.33 184 GLU B CA 1
ATOM 7065 C C . GLU B 1 184 ? 56.455 25.682 51.488 1.00 15.28 184 GLU B C 1
ATOM 7066 O O . GLU B 1 184 ? 56.309 25.836 50.293 1.00 14.58 184 GLU B O 1
ATOM 7072 N N . GLN B 1 185 ? 55.455 25.743 52.376 1.00 14.96 185 GLN B N 1
ATOM 7073 C CA . GLN B 1 185 ? 54.138 26.318 52.090 1.00 16.73 185 GLN B CA 1
ATOM 7074 C C . GLN B 1 185 ? 54.129 27.739 52.583 1.00 16.21 185 GLN B C 1
ATOM 7075 O O . GLN B 1 185 ? 54.976 28.129 53.402 1.00 15.28 185 GLN B O 1
ATOM 7081 N N . MET B 1 186 ? 53.211 28.549 52.067 1.00 13.45 186 MET B N 1
ATOM 7082 C CA . MET B 1 186 ? 53.168 29.974 52.392 1.00 13.11 186 MET B CA 1
ATOM 7083 C C . MET B 1 186 ? 51.741 30.461 52.472 1.00 13.01 186 MET B C 1
ATOM 7084 O O . MET B 1 186 ? 50.813 29.779 51.998 1.00 17.46 186 MET B O 1
ATOM 7089 N N . ALA B 1 187 ? 51.524 31.610 53.110 1.00 10.50 187 ALA B N 1
ATOM 7090 C CA . ALA B 1 187 ? 50.159 32.169 53.169 1.00 9.55 187 ALA B CA 1
ATOM 7091 C C . ALA B 1 187 ? 49.745 32.714 51.782 1.00 11.28 187 ALA B C 1
ATOM 7092 O O . ALA B 1 187 ? 50.548 33.365 51.044 1.00 11.80 187 ALA B O 1
ATOM 7094 N N . ALA B 1 188 ? 48.473 32.480 51.499 1.00 11.25 188 ALA B N 1
ATOM 7095 C CA . ALA B 1 188 ? 47.797 32.996 50.295 1.00 12.57 188 ALA B CA 1
ATOM 7096 C C . ALA B 1 188 ? 46.975 34.214 50.668 1.00 12.59 188 ALA B C 1
ATOM 7097 O O . ALA B 1 188 ? 46.470 34.334 51.777 1.00 13.18 188 ALA B O 1
ATOM 7099 N N . CYS B 1 189 ? 46.848 35.118 49.708 1.00 13.53 189 CYS B N 1
ATOM 7100 C CA . CYS B 1 189 ? 46.096 36.332 49.853 1.00 10.84 189 CYS B CA 1
ATOM 7101 C C . CYS B 1 189 ? 45.131 36.460 48.666 1.00 11.10 189 CYS B C 1
ATOM 7102 O O . CYS B 1 189 ? 45.524 36.733 47.534 1.00 11.93 189 CYS B O 1
ATOM 7105 N N . VAL B 1 190 ? 43.862 36.348 48.965 1.00 9.82 190 VAL B N 1
ATOM 7106 C CA . VAL B 1 190 ? 42.812 36.479 47.934 1.00 8.71 190 VAL B CA 1
ATOM 7107 C C . VAL B 1 190 ? 42.727 37.912 47.409 1.00 8.23 190 VAL B C 1
ATOM 7108 O O . VAL B 1 190 ? 42.708 38.840 48.202 1.00 9.64 190 VAL B O 1
ATOM 7112 N N . LYS B 1 191 ? 42.590 38.140 46.088 1.00 9.89 191 LYS B N 1
ATOM 7113 C CA . LYS B 1 191 ? 42.465 39.496 45.611 1.00 8.32 191 LYS B CA 1
ATOM 7114 C C . LYS B 1 191 ? 41.514 39.406 44.381 1.00 8.34 191 LYS B C 1
ATOM 7115 O O . LYS B 1 191 ? 41.360 38.296 43.832 1.00 8.31 191 LYS B O 1
ATOM 7121 N N . HIS B 1 192 ? 40.862 40.514 43.993 1.00 7.90 192 HIS B N 1
ATOM 7122 C CA . HIS B 1 192 ? 40.864 41.815 44.665 1.00 9.03 192 HIS B CA 1
ATOM 7123 C C . HIS B 1 192 ? 39.426 42.018 45.174 1.00 11.66 192 HIS B C 1
ATOM 7124 O O . HIS B 1 192 ? 38.513 42.041 44.355 1.00 11.53 192 HIS B O 1
ATOM 7131 N N . PHE B 1 193 ? 39.242 42.257 46.488 1.00 9.35 193 PHE B N 1
ATOM 7132 C CA . PHE B 1 193 ? 37.914 42.285 47.031 1.00 8.77 193 PHE B CA 1
ATOM 7133 C C . PHE B 1 193 ? 37.302 43.656 46.821 1.00 9.33 193 PHE B C 1
ATOM 7134 O O . PHE B 1 193 ? 37.764 44.633 47.451 1.00 9.36 193 PHE B O 1
ATOM 7142 N N . ALA B 1 194 ? 36.290 43.843 45.953 1.00 8.71 194 ALA B N 1
ATOM 7143 C CA . ALA B 1 194 ? 35.643 42.871 45.092 1.00 8.56 194 ALA B CA 1
ATOM 7144 C C . ALA B 1 194 ? 35.230 43.530 43.790 1.00 7.57 194 ALA B C 1
ATOM 7145 O O . ALA B 1 194 ? 34.969 44.706 43.731 1.00 6.99 194 ALA B O 1
ATOM 7147 N N . ALA B 1 195 ? 35.089 42.654 42.780 1.00 8.56 195 ALA B N 1
ATOM 7148 C CA . ALA B 1 195 ? 34.413 42.907 41.499 1.00 7.94 195 ALA B CA 1
ATOM 7149 C C . ALA B 1 195 ? 35.191 43.799 40.540 1.00 6.02 195 ALA B C 1
ATOM 7150 O O . ALA B 1 195 ? 34.662 44.354 39.625 1.00 6.69 195 ALA B O 1
ATOM 7152 N N . TYR B 1 196 ? 36.483 43.759 40.695 1.00 5.64 196 TYR B N 1
ATOM 7153 C CA . TYR B 1 196 ? 37.440 44.614 39.995 1.00 7.80 196 TYR B CA 1
ATOM 7154 C C . TYR B 1 196 ? 37.413 44.374 38.475 1.00 7.60 196 TYR B C 1
ATOM 7155 O O . TYR B 1 196 ? 37.624 45.307 37.726 1.00 7.28 196 TYR B O 1
ATOM 7164 N N . GLY B 1 197 ? 37.117 43.137 38.094 1.00 7.47 197 GLY B N 1
ATOM 7165 C CA . GLY B 1 197 ? 37.067 42.679 36.727 1.00 7.70 197 GLY B CA 1
ATOM 7166 C C . GLY B 1 197 ? 35.965 43.262 35.882 1.00 7.36 197 GLY B C 1
ATOM 7167 O O . GLY B 1 197 ? 36.009 43.102 34.681 1.00 9.00 197 GLY B O 1
ATOM 7168 N N . ALA B 1 198 ? 34.986 43.929 36.516 1.00 7.11 198 ALA B N 1
ATOM 7169 C CA . ALA B 1 198 ? 33.895 44.594 35.824 1.00 6.86 198 ALA B CA 1
ATOM 7170 C C . ALA B 1 198 ? 34.187 46.021 35.411 1.00 6.80 198 ALA B C 1
ATOM 7171 O O . ALA B 1 198 ? 33.283 46.718 35.020 1.00 8.43 198 ALA B O 1
ATOM 7173 N N . ALA B 1 199 ? 35.465 46.412 35.397 1.00 6.42 199 ALA B N 1
ATOM 7174 C CA . ALA B 1 199 ? 35.888 47.760 35.076 1.00 7.22 199 ALA B CA 1
ATOM 7175 C C . ALA B 1 199 ? 35.235 48.161 33.770 1.00 7.74 199 ALA B C 1
ATOM 7176 O O . ALA B 1 199 ? 35.314 47.468 32.718 1.00 6.82 199 ALA B O 1
ATOM 7178 N N . GLU B 1 200 ? 34.535 49.269 33.856 1.00 9.20 200 GLU B N 1
ATOM 7179 C CA . GLU B 1 200 ? 33.769 49.746 32.716 1.00 8.56 200 GLU B CA 1
ATOM 7180 C C . GLU B 1 200 ? 34.663 50.058 31.484 1.00 7.39 200 GLU B C 1
ATOM 7181 O O . GLU B 1 200 ? 35.745 50.647 31.612 1.00 7.49 200 GLU B O 1
ATOM 7187 N N . ALA B 1 201 ? 34.187 49.618 30.323 1.00 7.65 201 ALA B N 1
ATOM 7188 C CA . ALA B 1 201 ? 34.862 49.755 29.031 1.00 7.58 201 ALA B CA 1
ATOM 7189 C C . ALA B 1 201 ? 36.245 49.109 28.973 1.00 7.94 201 ALA B C 1
ATOM 7190 O O . ALA B 1 201 ? 37.075 49.470 28.185 1.00 7.97 201 ALA B O 1
ATOM 7192 N N . GLY B 1 202 ? 36.503 48.175 29.891 1.00 7.38 202 GLY B N 1
ATOM 7193 C CA . GLY B 1 202 ? 37.792 47.526 29.978 1.00 8.13 202 GLY B CA 1
ATOM 7194 C C . GLY B 1 202 ? 38.921 48.384 30.443 1.00 7.87 202 GLY B C 1
ATOM 7195 O O . GLY B 1 202 ? 40.059 47.983 30.403 1.00 7.55 202 GLY B O 1
ATOM 7196 N N . LEU B 1 203 ? 38.603 49.521 31.026 1.00 7.67 203 LEU B N 1
ATOM 7197 C CA . LEU B 1 203 ? 39.593 50.555 31.287 1.00 7.09 203 LEU B CA 1
ATOM 7198 C C . LEU B 1 203 ? 40.151 50.413 32.683 1.00 6.55 203 LEU B C 1
ATOM 7199 O O . LEU B 1 203 ? 39.406 50.266 33.622 1.00 7.57 203 LEU B O 1
ATOM 7204 N N . GLU B 1 204 ? 41.455 50.371 32.801 1.00 7.74 204 GLU B N 1
ATOM 7205 C CA . GLU B 1 204 ? 42.084 50.080 34.084 1.00 5.74 204 GLU B CA 1
ATOM 7206 C C . GLU B 1 204 ? 41.624 51.051 35.161 1.00 6.12 204 GLU B C 1
ATOM 7207 O O . GLU B 1 204 ? 41.536 52.275 34.980 1.00 6.56 204 GLU B O 1
ATOM 7213 N N . TYR B 1 205 ? 41.284 50.441 36.305 1.00 6.63 205 TYR B N 1
ATOM 7214 C CA . TYR B 1 205 ? 40.902 51.142 37.561 1.00 7.04 205 TYR B CA 1
ATOM 7215 C C . TYR B 1 205 ? 39.537 51.777 37.441 1.00 6.89 205 TYR B C 1
ATOM 7216 O O . TYR B 1 205 ? 39.139 52.540 38.289 1.00 7.24 205 TYR B O 1
ATOM 7225 N N . ASN B 1 206 ? 38.828 51.508 36.367 1.00 7.99 206 ASN B N 1
ATOM 7226 C CA . ASN B 1 206 ? 37.654 52.329 36.114 1.00 8.85 206 ASN B CA 1
ATOM 7227 C C . ASN B 1 206 ? 36.470 51.847 36.997 1.00 9.24 206 ASN B C 1
ATOM 7228 O O . ASN B 1 206 ? 36.477 50.749 37.585 1.00 10.35 206 ASN B O 1
ATOM 7233 N N . THR B 1 207 ? 35.417 52.653 36.958 1.00 7.92 207 THR B N 1
ATOM 7234 C CA . THR B 1 207 ? 34.139 52.350 37.534 1.00 7.08 207 THR B CA 1
ATOM 7235 C C . THR B 1 207 ? 33.664 50.970 37.383 1.00 5.69 207 THR B C 1
ATOM 7236 O O . THR B 1 207 ? 33.677 50.347 36.298 1.00 7.45 207 THR B O 1
ATOM 7240 N N . VAL B 1 208 ? 33.175 50.459 38.482 1.00 5.72 208 VAL B N 1
ATOM 7241 C CA . VAL B 1 208 ? 32.435 49.172 38.505 1.00 6.55 208 VAL B CA 1
ATOM 7242 C C . VAL B 1 208 ? 31.040 49.459 39.031 1.00 6.90 208 VAL B C 1
ATOM 7243 O O . VAL B 1 208 ? 30.905 50.133 40.077 1.00 6.00 208 VAL B O 1
ATOM 7247 N N . ASN B 1 209 ? 30.016 48.951 38.372 1.00 6.50 209 ASN B N 1
ATOM 7248 C CA . ASN B 1 209 ? 28.668 49.037 38.944 1.00 7.70 209 ASN B CA 1
ATOM 7249 C C . ASN B 1 209 ? 27.837 47.840 38.546 1.00 8.74 209 ASN B C 1
ATOM 7250 O O . ASN B 1 209 ? 27.779 47.489 37.372 1.00 8.80 209 ASN B O 1
ATOM 7255 N N A MET B 1 210 ? 27.163 47.274 39.532 0.40 8.45 210 MET B N 1
ATOM 7256 N N B MET B 1 210 ? 27.187 47.247 39.535 0.60 8.07 210 MET B N 1
ATOM 7257 C CA A MET B 1 210 ? 26.236 46.192 39.310 0.40 8.84 210 MET B CA 1
ATOM 7258 C CA B MET B 1 210 ? 26.247 46.174 39.305 0.60 8.15 210 MET B CA 1
ATOM 7259 C C A MET B 1 210 ? 25.323 46.191 40.506 0.40 8.08 210 MET B C 1
ATOM 7260 C C B MET B 1 210 ? 25.340 46.147 40.518 0.60 7.56 210 MET B C 1
ATOM 7261 O O A MET B 1 210 ? 25.651 46.756 41.569 0.40 10.77 210 MET B O 1
ATOM 7262 O O B MET B 1 210 ? 25.690 46.672 41.604 0.60 10.53 210 MET B O 1
ATOM 7271 N N . SER B 1 211 ? 24.183 45.561 40.356 1.00 8.12 211 SER B N 1
ATOM 7272 C CA . SER B 1 211 ? 23.286 45.373 41.505 1.00 7.90 211 SER B CA 1
ATOM 7273 C C . SER B 1 211 ? 23.869 44.468 42.584 1.00 7.58 211 SER B C 1
ATOM 7274 O O . SER B 1 211 ? 24.715 43.603 42.322 1.00 7.67 211 SER B O 1
ATOM 7277 N N . THR B 1 212 ? 23.456 44.724 43.815 1.00 8.20 212 THR B N 1
ATOM 7278 C CA . THR B 1 212 ? 23.908 43.913 44.946 1.00 8.23 212 THR B CA 1
ATOM 7279 C C . THR B 1 212 ? 23.611 42.408 44.689 1.00 8.26 212 THR B C 1
ATOM 7280 O O . THR B 1 212 ? 24.431 41.575 44.914 1.00 7.47 212 THR B O 1
ATOM 7284 N N . ARG B 1 213 ? 22.418 42.103 44.130 1.00 8.15 213 ARG B N 1
ATOM 7285 C CA . ARG B 1 213 ? 22.075 40.739 43.820 1.00 8.27 213 ARG B CA 1
ATOM 7286 C C . ARG B 1 213 ? 23.090 40.106 42.849 1.00 7.65 213 ARG B C 1
ATOM 7287 O O . ARG B 1 213 ? 23.492 38.984 43.054 1.00 6.84 213 ARG B O 1
ATOM 7295 N N . GLU B 1 214 ? 23.480 40.838 41.800 1.00 8.12 214 GLU B N 1
ATOM 7296 C CA . GLU B 1 214 ? 24.423 40.338 40.848 1.00 8.29 214 GLU B CA 1
ATOM 7297 C C . GLU B 1 214 ? 25.806 40.209 41.480 1.00 7.44 214 GLU B C 1
ATOM 7298 O O . GLU B 1 214 ? 26.552 39.304 41.182 1.00 6.12 214 GLU B O 1
ATOM 7304 N N . LEU B 1 215 ? 26.142 41.119 42.340 1.00 7.34 215 LEU B N 1
ATOM 7305 C CA . LEU B 1 215 ? 27.423 41.034 43.076 1.00 8.47 215 LEU B CA 1
ATOM 7306 C C . LEU B 1 215 ? 27.449 39.692 43.868 1.00 7.39 215 LEU B C 1
ATOM 7307 O O . LEU B 1 215 ? 28.399 38.925 43.779 1.00 8.30 215 LEU B O 1
ATOM 7312 N N . TYR B 1 216 ? 26.414 39.387 44.622 1.00 7.54 216 TYR B N 1
ATOM 7313 C CA . TYR B 1 216 ? 26.368 38.082 45.312 1.00 8.60 216 TYR B CA 1
ATOM 7314 C C . TYR B 1 216 ? 26.348 36.885 44.356 1.00 8.99 216 TYR B C 1
ATOM 7315 O O . TYR B 1 216 ? 26.956 35.887 44.614 1.00 9.54 216 TYR B O 1
ATOM 7324 N N . GLN B 1 217 ? 25.546 36.959 43.295 1.00 9.55 217 GLN B N 1
ATOM 7325 C CA . GLN B 1 217 ? 25.284 35.819 42.445 1.00 8.32 217 GLN B CA 1
ATOM 7326 C C . GLN B 1 217 ? 26.558 35.378 41.726 1.00 9.03 217 GLN B C 1
ATOM 7327 O O . GLN B 1 217 ? 26.821 34.177 41.696 1.00 11.06 217 GLN B O 1
ATOM 7333 N N . ASN B 1 218 ? 27.327 36.327 41.164 1.00 8.25 218 ASN B N 1
ATOM 7334 C CA . ASN B 1 218 ? 28.411 36.008 40.241 1.00 8.67 218 ASN B CA 1
ATOM 7335 C C . ASN B 1 218 ? 29.810 36.498 40.674 1.00 7.20 218 ASN B C 1
ATOM 7336 O O . ASN B 1 218 ? 30.765 35.848 40.376 1.00 6.09 218 ASN B O 1
ATOM 7341 N N . TYR B 1 219 ? 29.884 37.612 41.389 1.00 7.28 219 TYR B N 1
ATOM 7342 C CA . TYR B 1 219 ? 31.122 38.338 41.599 1.00 8.73 219 TYR B CA 1
ATOM 7343 C C . TYR B 1 219 ? 31.788 37.965 42.925 1.00 10.43 219 TYR B C 1
ATOM 7344 O O . TYR B 1 219 ? 33.013 37.992 43.054 1.00 10.92 219 TYR B O 1
ATOM 7353 N N . LEU B 1 220 ? 30.989 37.528 43.894 1.00 10.84 220 LEU B N 1
ATOM 7354 C CA . LEU B 1 220 ? 31.527 37.125 45.210 1.00 10.10 220 LEU B CA 1
ATOM 7355 C C . LEU B 1 220 ? 31.833 35.635 45.424 1.00 10.51 220 LEU B C 1
ATOM 7356 O O . LEU B 1 220 ? 32.664 35.320 46.246 1.00 12.80 220 LEU B O 1
ATOM 7361 N N . PRO B 1 221 ? 31.251 34.711 44.654 1.00 10.87 221 PRO B N 1
ATOM 7362 C CA . PRO B 1 221 ? 31.433 33.330 45.093 1.00 10.53 221 PRO B CA 1
ATOM 7363 C C . PRO B 1 221 ? 32.896 32.814 45.130 1.00 11.87 221 PRO B C 1
ATOM 7364 O O . PRO B 1 221 ? 33.282 32.060 46.054 1.00 10.66 221 PRO B O 1
ATOM 7368 N N . ALA B 1 222 ? 33.714 33.149 44.116 1.00 11.30 222 ALA B N 1
ATOM 7369 C CA . ALA B 1 222 ? 35.074 32.652 44.146 1.00 11.08 222 ALA B CA 1
ATOM 7370 C C . ALA B 1 222 ? 35.870 33.189 45.338 1.00 10.75 222 ALA B C 1
ATOM 7371 O O . ALA B 1 222 ? 36.537 32.368 45.993 1.00 11.78 222 ALA B O 1
ATOM 7373 N N . TYR B 1 223 ? 35.766 34.485 45.703 1.00 10.01 223 TYR B N 1
ATOM 7374 C CA . TYR B 1 223 ? 36.433 34.988 46.909 1.00 8.27 223 TYR B CA 1
ATOM 7375 C C . TYR B 1 223 ? 35.996 34.178 48.121 1.00 8.29 223 TYR B C 1
ATOM 7376 O O . TYR B 1 223 ? 36.869 33.744 48.956 1.00 10.06 223 TYR B O 1
ATOM 7385 N N . ASN B 1 224 ? 34.703 33.974 48.236 1.00 11.54 224 ASN B N 1
ATOM 7386 C CA . ASN B 1 224 ? 34.114 33.266 49.384 1.00 11.93 224 ASN B CA 1
ATOM 7387 C C . ASN B 1 224 ? 34.655 31.849 49.461 1.00 12.76 224 ASN B C 1
ATOM 7388 O O . ASN B 1 224 ? 35.072 31.419 50.532 1.00 16.41 224 ASN B O 1
ATOM 7393 N N . ALA B 1 225 ? 34.711 31.149 48.329 1.00 11.98 225 ALA B N 1
ATOM 7394 C CA . ALA B 1 225 ? 35.212 29.779 48.307 1.00 12.01 225 ALA B CA 1
ATOM 7395 C C . ALA B 1 225 ? 36.651 29.675 48.822 1.00 14.32 225 ALA B C 1
ATOM 7396 O O . ALA B 1 225 ? 36.996 28.776 49.608 1.00 12.81 225 ALA B O 1
ATOM 7398 N N . ALA B 1 226 ? 37.466 30.628 48.425 1.00 12.87 226 ALA B N 1
ATOM 7399 C CA . ALA B 1 226 ? 38.876 30.647 48.838 1.00 12.66 226 ALA B CA 1
ATOM 7400 C C . ALA B 1 226 ? 39.044 31.030 50.299 1.00 12.89 226 ALA B C 1
ATOM 7401 O O . ALA B 1 226 ? 39.866 30.485 50.997 1.00 14.28 226 ALA B O 1
ATOM 7403 N N . ILE B 1 227 ? 38.188 31.921 50.760 1.00 12.52 227 ILE B N 1
ATOM 7404 C CA . ILE B 1 227 ? 38.143 32.309 52.167 1.00 12.36 227 ILE B CA 1
ATOM 7405 C C . ILE B 1 227 ? 37.728 31.097 53.007 1.00 15.88 227 ILE B C 1
ATOM 7406 O O . ILE B 1 227 ? 38.419 30.758 53.998 1.00 12.30 227 ILE B O 1
ATOM 7411 N N . GLN B 1 228 ? 36.688 30.379 52.573 1.00 16.80 228 GLN B N 1
ATOM 7412 C CA . GLN B 1 228 ? 36.240 29.224 53.331 1.00 16.93 228 GLN B CA 1
ATOM 7413 C C . GLN B 1 228 ? 37.255 28.083 53.304 1.00 18.74 228 GLN B C 1
ATOM 7414 O O . GLN B 1 228 ? 37.370 27.340 54.270 1.00 25.07 228 GLN B O 1
ATOM 7420 N N . ALA B 1 229 ? 38.036 27.958 52.245 1.00 14.11 229 ALA B N 1
ATOM 7421 C CA . ALA B 1 229 ? 39.085 26.986 52.181 1.00 16.73 229 ALA B CA 1
ATOM 7422 C C . ALA B 1 229 ? 40.331 27.350 53.007 1.00 16.75 229 ALA B C 1
ATOM 7423 O O . ALA B 1 229 ? 41.305 26.585 53.029 1.00 22.34 229 ALA B O 1
ATOM 7425 N N . GLY B 1 230 ? 40.320 28.518 53.637 1.00 15.27 230 GLY B N 1
ATOM 7426 C CA . GLY B 1 230 ? 41.314 28.916 54.573 1.00 14.24 230 GLY B CA 1
ATOM 7427 C C . GLY B 1 230 ? 42.377 29.897 54.126 1.00 13.04 230 GLY B C 1
ATOM 7428 O O . GLY B 1 230 ? 43.392 30.100 54.833 1.00 12.85 230 GLY B O 1
ATOM 7429 N N . ALA B 1 231 ? 42.154 30.563 53.005 1.00 12.65 231 ALA B N 1
ATOM 7430 C CA . ALA B 1 231 ? 43.046 31.635 52.625 1.00 13.87 231 ALA B CA 1
ATOM 7431 C C . ALA B 1 231 ? 43.319 32.623 53.780 1.00 12.75 231 ALA B C 1
ATOM 7432 O O . ALA B 1 231 ? 42.385 33.145 54.440 1.00 11.10 231 ALA B O 1
ATOM 7434 N N . LYS B 1 232 ? 44.596 32.946 53.976 1.00 12.03 232 LYS B N 1
ATOM 7435 C CA . LYS B 1 232 ? 44.973 33.687 55.175 1.00 13.84 232 LYS B CA 1
ATOM 7436 C C . LYS B 1 232 ? 44.754 35.140 55.119 1.00 12.58 232 LYS B C 1
ATOM 7437 O O . LYS B 1 232 ? 44.441 35.731 56.176 1.00 12.78 232 LYS B O 1
ATOM 7443 N N . LEU B 1 233 ? 44.941 35.749 53.934 1.00 12.16 233 LEU B N 1
ATOM 7444 C CA . LEU B 1 233 ? 44.751 37.184 53.806 1.00 11.35 233 LEU B CA 1
ATOM 7445 C C . LEU B 1 233 ? 43.754 37.488 52.725 1.00 10.17 233 LEU B C 1
ATOM 7446 O O . LEU B 1 233 ? 43.498 36.675 51.817 1.00 9.48 233 LEU B O 1
ATOM 7451 N N . VAL B 1 234 ? 43.277 38.704 52.779 1.00 10.09 234 VAL B N 1
ATOM 7452 C CA . VAL B 1 234 ? 42.473 39.274 51.674 1.00 10.55 234 VAL B CA 1
ATOM 7453 C C . VAL B 1 234 ? 43.012 40.632 51.302 1.00 7.49 234 VAL B C 1
ATOM 7454 O O . VAL B 1 234 ? 43.493 41.366 52.156 1.00 8.76 234 VAL B O 1
ATOM 7458 N N . MET B 1 235 ? 42.964 41.026 50.025 1.00 8.79 235 MET B N 1
ATOM 7459 C CA . MET B 1 235 ? 43.429 42.320 49.549 1.00 9.32 235 MET B CA 1
ATOM 7460 C C . MET B 1 235 ? 42.264 43.101 48.930 1.00 10.09 235 MET B C 1
ATOM 7461 O O . MET B 1 235 ? 41.421 42.506 48.240 1.00 11.82 235 MET B O 1
ATOM 7466 N N . THR B 1 236 ? 42.176 44.402 49.249 1.00 10.97 236 THR B N 1
ATOM 7467 C CA . THR B 1 236 ? 41.111 45.267 48.723 1.00 9.22 236 THR B CA 1
ATOM 7468 C C . THR B 1 236 ? 41.271 45.524 47.224 1.00 10.24 236 THR B C 1
ATOM 7469 O O . THR B 1 236 ? 42.373 45.298 46.690 1.00 9.61 236 THR B O 1
ATOM 7473 N N . ALA B 1 237 ? 40.179 45.983 46.562 1.00 8.29 237 ALA B N 1
ATOM 7474 C CA . ALA B 1 237 ? 40.253 46.364 45.156 1.00 7.87 237 ALA B CA 1
ATOM 7475 C C . ALA B 1 237 ? 40.429 47.889 44.952 1.00 8.52 237 ALA B C 1
ATOM 7476 O O . ALA B 1 237 ? 40.036 48.706 45.811 1.00 7.79 237 ALA B O 1
ATOM 7478 N N . PHE B 1 238 ? 40.946 48.281 43.770 1.00 8.13 238 PHE B N 1
ATOM 7479 C CA . PHE B 1 238 ? 41.029 49.644 43.398 1.00 9.94 238 PHE B CA 1
ATOM 7480 C C . PHE B 1 238 ? 39.696 50.315 43.080 1.00 10.44 238 PHE B C 1
ATOM 7481 O O . PHE B 1 238 ? 39.623 51.569 43.133 1.00 10.91 238 PHE B O 1
ATOM 7489 N N . ASN B 1 239 ? 38.696 49.507 42.675 1.00 10.24 239 ASN B N 1
ATOM 7490 C CA . ASN B 1 239 ? 37.429 50.096 42.136 1.00 10.27 239 ASN B CA 1
ATOM 7491 C C . ASN B 1 239 ? 36.449 50.509 43.208 1.00 9.02 239 ASN B C 1
ATOM 7492 O O . ASN B 1 239 ? 36.463 49.949 44.303 1.00 11.01 239 ASN B O 1
ATOM 7497 N N . VAL B 1 240 ? 35.527 51.371 42.860 1.00 6.96 240 VAL B N 1
ATOM 7498 C CA . VAL B 1 240 ? 34.306 51.500 43.664 1.00 8.25 240 VAL B CA 1
ATOM 7499 C C . VAL B 1 240 ? 33.455 50.252 43.561 1.00 8.31 240 VAL B C 1
ATOM 7500 O O . VAL B 1 240 ? 33.571 49.506 42.561 1.00 8.12 240 VAL B O 1
ATOM 7504 N N . VAL B 1 241 ? 32.764 49.917 44.643 1.00 8.17 241 VAL B N 1
ATOM 7505 C CA . VAL B 1 241 ? 31.702 48.960 44.676 1.00 7.39 241 VAL B CA 1
ATOM 7506 C C . VAL B 1 241 ? 30.479 49.772 45.089 1.00 7.97 241 VAL B C 1
ATOM 7507 O O . VAL B 1 241 ? 30.411 50.350 46.125 1.00 7.17 241 VAL B O 1
ATOM 7511 N N . ASP B 1 242 ? 29.511 49.852 44.207 1.00 8.98 242 ASP B N 1
ATOM 7512 C CA . ASP B 1 242 ? 28.363 50.643 44.407 1.00 8.96 242 ASP B CA 1
ATOM 7513 C C . ASP B 1 242 ? 28.706 52.008 44.917 1.00 8.58 242 ASP B C 1
ATOM 7514 O O . ASP B 1 242 ? 28.119 52.542 45.849 1.00 10.42 242 ASP B O 1
ATOM 7519 N N . GLY B 1 243 ? 29.650 52.641 44.217 1.00 8.01 243 GLY B N 1
ATOM 7520 C CA . GLY B 1 243 ? 29.907 54.027 44.408 1.00 6.92 243 GLY B CA 1
ATOM 7521 C C . GLY B 1 243 ? 30.897 54.307 45.481 1.00 8.29 243 GLY B C 1
ATOM 7522 O O . GLY B 1 243 ? 31.295 55.445 45.637 1.00 10.01 243 GLY B O 1
ATOM 7523 N N . ILE B 1 244 ? 31.258 53.309 46.284 1.00 7.51 244 ILE B N 1
ATOM 7524 C CA . ILE B 1 244 ? 32.209 53.508 47.376 1.00 7.38 244 ILE B CA 1
ATOM 7525 C C . ILE B 1 244 ? 33.466 52.674 47.136 1.00 9.43 244 ILE B C 1
ATOM 7526 O O . ILE B 1 244 ? 33.395 51.441 47.046 1.00 7.76 244 ILE B O 1
ATOM 7531 N N . PRO B 1 245 ? 34.642 53.374 47.060 1.00 9.24 245 PRO B N 1
ATOM 7532 C CA . PRO B 1 245 ? 35.891 52.618 46.921 1.00 10.95 245 PRO B CA 1
ATOM 7533 C C . PRO B 1 245 ? 36.027 51.421 47.863 1.00 10.34 245 PRO B C 1
ATOM 7534 O O . PRO B 1 245 ? 35.782 51.555 49.062 1.00 10.86 245 PRO B O 1
ATOM 7538 N N . ALA B 1 246 ? 36.343 50.267 47.308 1.00 8.66 246 ALA B N 1
ATOM 7539 C CA . ALA B 1 246 ? 36.312 49.053 48.067 1.00 9.80 246 ALA B CA 1
ATOM 7540 C C . ALA B 1 246 ? 37.094 49.194 49.410 1.00 9.93 246 ALA B C 1
ATOM 7541 O O . ALA B 1 246 ? 36.670 48.648 50.439 1.00 9.48 246 ALA B O 1
ATOM 7543 N N . THR B 1 247 ? 38.229 49.889 49.341 1.00 8.04 247 THR B N 1
ATOM 7544 C CA . THR B 1 247 ? 39.181 50.013 50.462 1.00 10.53 247 THR B CA 1
ATOM 7545 C C . THR B 1 247 ? 38.502 50.611 51.626 1.00 10.20 247 THR B C 1
ATOM 7546 O O . THR B 1 247 ? 38.774 50.167 52.751 1.00 13.46 247 THR B O 1
ATOM 7550 N N . MET B 1 248 ? 37.615 51.571 51.404 1.00 9.92 248 MET B N 1
ATOM 7551 C CA . MET B 1 248 ? 36.878 52.193 52.549 1.00 11.11 248 MET B CA 1
ATOM 7552 C C . MET B 1 248 ? 35.378 51.840 52.611 1.00 13.06 248 MET B C 1
ATOM 7553 O O . MET B 1 248 ? 34.528 52.618 53.185 1.00 10.97 248 MET B O 1
ATOM 7558 N N . ASN B 1 249 ? 35.011 50.711 51.999 1.00 12.17 249 ASN B N 1
ATOM 7559 C CA . ASN B 1 249 ? 33.616 50.361 51.950 1.00 11.35 249 ASN B CA 1
ATOM 7560 C C . ASN B 1 249 ? 33.286 49.476 53.154 1.00 10.26 249 ASN B C 1
ATOM 7561 O O . ASN B 1 249 ? 33.584 48.300 53.230 1.00 10.16 249 ASN B O 1
ATOM 7566 N N . LYS B 1 250 ? 32.704 50.120 54.172 1.00 12.50 250 LYS B N 1
ATOM 7567 C CA . LYS B 1 250 ? 32.433 49.420 55.443 1.00 13.74 250 LYS B CA 1
ATOM 7568 C C . LYS B 1 250 ? 31.419 48.315 55.248 1.00 12.12 250 LYS B C 1
ATOM 7569 O O . LYS B 1 250 ? 31.556 47.303 55.841 1.00 11.02 250 LYS B O 1
ATOM 7575 N N . TRP B 1 251 ? 30.358 48.522 54.441 1.00 13.78 251 TRP B N 1
ATOM 7576 C CA . TRP B 1 251 ? 29.431 47.409 54.197 1.00 13.17 251 TRP B CA 1
ATOM 7577 C C . TRP B 1 251 ? 30.205 46.240 53.585 1.00 11.08 251 TRP B C 1
ATOM 7578 O O . TRP B 1 251 ? 30.075 45.111 53.951 1.00 9.90 251 TRP B O 1
ATOM 7589 N N . LEU B 1 252 ? 31.023 46.503 52.604 1.00 11.80 252 LEU B N 1
ATOM 7590 C CA . LEU B 1 252 ? 31.692 45.387 51.897 1.00 10.07 252 LEU B CA 1
ATOM 7591 C C . LEU B 1 252 ? 32.634 44.640 52.810 1.00 9.99 252 LEU B C 1
ATOM 7592 O O . LEU B 1 252 ? 32.702 43.397 52.740 1.00 10.40 252 LEU B O 1
ATOM 7597 N N . ASN B 1 253 ? 33.419 45.401 53.582 1.00 8.65 253 ASN B N 1
ATOM 7598 C CA . ASN B 1 253 ? 34.534 44.847 54.297 1.00 9.67 253 ASN B CA 1
ATOM 7599 C C . ASN B 1 253 ? 34.175 44.391 55.682 1.00 11.41 253 ASN B C 1
ATOM 7600 O O . ASN B 1 253 ? 34.719 43.367 56.156 1.00 13.13 253 ASN B O 1
ATOM 7605 N N . ARG B 1 254 ? 33.296 45.139 56.361 1.00 10.66 254 ARG B N 1
ATOM 7606 C CA . ARG B 1 254 ? 32.858 44.711 57.718 1.00 12.09 254 ARG B CA 1
ATOM 7607 C C . ARG B 1 254 ? 31.668 43.759 57.645 1.00 13.03 254 ARG B C 1
ATOM 7608 O O . ARG B 1 254 ? 31.713 42.694 58.172 1.00 16.46 254 ARG B O 1
ATOM 7616 N N . ASP B 1 255 ? 30.620 44.152 56.941 1.00 11.07 255 ASP B N 1
ATOM 7617 C CA . ASP B 1 255 ? 29.387 43.372 56.931 1.00 12.33 255 ASP B CA 1
ATOM 7618 C C . ASP B 1 255 ? 29.518 42.122 56.082 1.00 12.62 255 ASP B C 1
ATOM 7619 O O . ASP B 1 255 ? 29.185 41.030 56.542 1.00 14.02 255 ASP B O 1
ATOM 7624 N N . VAL B 1 256 ? 30.012 42.247 54.842 1.00 12.60 256 VAL B N 1
ATOM 7625 C CA . VAL B 1 256 ? 30.158 41.064 53.964 1.00 11.25 256 VAL B CA 1
ATOM 7626 C C . VAL B 1 256 ? 31.396 40.185 54.287 1.00 10.45 256 VAL B C 1
ATOM 7627 O O . VAL B 1 256 ? 31.294 38.959 54.546 1.00 12.10 256 VAL B O 1
ATOM 7631 N N . LEU B 1 257 ? 32.577 40.799 54.222 1.00 10.22 257 LEU B N 1
ATOM 7632 C CA . LEU B 1 257 ? 33.771 40.023 54.321 1.00 9.67 257 LEU B CA 1
ATOM 7633 C C . LEU B 1 257 ? 34.026 39.476 55.713 1.00 11.48 257 LEU B C 1
ATOM 7634 O O . LEU B 1 257 ? 34.177 38.228 55.927 1.00 11.98 257 LEU B O 1
ATOM 7639 N N . ARG B 1 258 ? 33.994 40.366 56.696 1.00 10.29 258 ARG B N 1
ATOM 7640 C CA . ARG B 1 258 ? 34.239 39.869 58.052 1.00 12.51 258 ARG B CA 1
ATOM 7641 C C . ARG B 1 258 ? 33.010 39.242 58.699 1.00 15.61 258 ARG B C 1
ATOM 7642 O O . ARG B 1 258 ? 33.162 38.338 59.516 1.00 17.92 258 ARG B O 1
ATOM 7650 N N . GLY B 1 259 ? 31.815 39.721 58.347 1.00 13.77 259 GLY B N 1
ATOM 7651 C CA . GLY B 1 259 ? 30.603 39.252 58.971 1.00 15.07 259 GLY B CA 1
ATOM 7652 C C . GLY B 1 259 ? 30.116 37.984 58.336 1.00 15.42 259 GLY B C 1
ATOM 7653 O O . GLY B 1 259 ? 30.202 36.899 58.906 1.00 17.00 259 GLY B O 1
ATOM 7654 N N . GLU B 1 260 ? 29.596 38.115 57.125 1.00 14.71 260 GLU B N 1
ATOM 7655 C CA . GLU B 1 260 ? 28.974 37.005 56.408 1.00 15.00 260 GLU B CA 1
ATOM 7656 C C . GLU B 1 260 ? 29.944 35.960 56.005 1.00 14.55 260 GLU B C 1
ATOM 7657 O O . GLU B 1 260 ? 29.687 34.767 56.219 1.00 12.51 260 GLU B O 1
ATOM 7663 N N . MET B 1 261 ? 31.107 36.374 55.523 1.00 13.62 261 MET B N 1
ATOM 7664 C CA . MET B 1 261 ? 32.099 35.436 55.117 1.00 14.12 261 MET B CA 1
ATOM 7665 C C . MET B 1 261 ? 33.011 34.927 56.282 1.00 15.13 261 MET B C 1
ATOM 7666 O O . MET B 1 261 ? 33.774 33.992 56.063 1.00 14.42 261 MET B O 1
ATOM 7671 N N . GLU B 1 262 ? 32.914 35.575 57.437 1.00 14.26 262 GLU B N 1
ATOM 7672 C CA . GLU B 1 262 ? 33.615 35.177 58.681 1.00 18.21 262 GLU B CA 1
ATOM 7673 C C . GLU B 1 262 ? 35.159 35.176 58.497 1.00 18.74 262 GLU B C 1
ATOM 7674 O O . GLU B 1 262 ? 35.868 34.444 59.113 1.00 19.66 262 GLU B O 1
ATOM 7680 N N . PHE B 1 263 ? 35.652 36.036 57.619 1.00 17.61 263 PHE B N 1
ATOM 7681 C CA . PHE B 1 263 ? 37.063 36.224 57.473 1.00 14.28 263 PHE B CA 1
ATOM 7682 C C . PHE B 1 263 ? 37.618 36.992 58.673 1.00 16.21 263 PHE B C 1
ATOM 7683 O O . PHE B 1 263 ? 37.154 38.122 59.003 1.00 14.74 263 PHE B O 1
ATOM 7691 N N . ASP B 1 264 ? 38.642 36.420 59.316 1.00 15.40 264 ASP B N 1
ATOM 7692 C CA . ASP B 1 264 ? 39.197 37.087 60.517 1.00 18.66 264 ASP B CA 1
ATOM 7693 C C . ASP B 1 264 ? 40.704 37.312 60.404 1.00 22.96 264 ASP B C 1
ATOM 7694 O O . ASP B 1 264 ? 41.367 37.626 61.389 1.00 21.09 264 ASP B O 1
ATOM 7699 N N . GLY B 1 265 ? 41.233 37.217 59.200 1.00 18.07 265 GLY B N 1
ATOM 7700 C CA . GLY B 1 265 ? 42.631 37.522 58.946 1.00 15.78 265 GLY B CA 1
ATOM 7701 C C . GLY B 1 265 ? 42.921 38.959 58.504 1.00 15.16 265 GLY B C 1
ATOM 7702 O O . GLY B 1 265 ? 42.083 39.878 58.587 1.00 13.79 265 GLY B O 1
ATOM 7703 N N . VAL B 1 266 ? 44.165 39.166 58.097 1.00 13.09 266 VAL B N 1
ATOM 7704 C CA . VAL B 1 266 ? 44.643 40.465 57.706 1.00 11.56 266 VAL B CA 1
ATOM 7705 C C . VAL B 1 266 ? 43.981 40.913 56.356 1.00 11.78 266 VAL B C 1
ATOM 7706 O O . VAL B 1 266 ? 44.003 40.130 55.368 1.00 10.88 266 VAL B O 1
ATOM 7710 N N . LEU B 1 267 ? 43.423 42.115 56.355 1.00 10.62 267 LEU B N 1
ATOM 7711 C CA . LEU B 1 267 ? 42.958 42.794 55.148 1.00 11.20 267 LEU B CA 1
ATOM 7712 C C . LEU B 1 267 ? 43.966 43.890 54.764 1.00 9.55 267 LEU B C 1
ATOM 7713 O O . LEU B 1 267 ? 44.206 44.860 55.487 1.00 12.06 267 LEU B O 1
ATOM 7718 N N . ILE B 1 268 ? 44.626 43.650 53.642 1.00 10.66 268 ILE B N 1
ATOM 7719 C CA . ILE B 1 268 ? 45.668 44.505 53.126 1.00 10.49 268 ILE B CA 1
ATOM 7720 C C . ILE B 1 268 ? 45.122 45.302 51.935 1.00 10.74 268 ILE B C 1
ATOM 7721 O O . ILE B 1 268 ? 44.373 44.773 51.090 1.00 11.92 268 ILE B O 1
ATOM 7726 N N . SER B 1 269 ? 45.487 46.557 51.860 1.00 9.54 269 SER B N 1
ATOM 7727 C CA . SER B 1 269 ? 45.126 47.412 50.745 1.00 10.95 269 SER B CA 1
ATOM 7728 C C . SER B 1 269 ? 45.878 46.988 49.523 1.00 10.66 269 SER B C 1
ATOM 7729 O O . SER B 1 269 ? 47.031 46.528 49.583 1.00 11.65 269 SER B O 1
ATOM 7732 N N . ALA B 1 270 ? 45.240 47.183 48.373 1.00 10.65 270 ALA B N 1
ATOM 7733 C CA . ALA B 1 270 ? 45.976 47.131 47.130 1.00 9.57 270 ALA B CA 1
ATOM 7734 C C . ALA B 1 270 ? 46.973 48.332 47.150 1.00 9.70 270 ALA B C 1
ATOM 7735 O O . ALA B 1 270 ? 46.878 49.253 48.049 1.00 10.82 270 ALA B O 1
ATOM 7737 N N . TRP B 1 271 ? 47.944 48.352 46.235 1.00 8.61 271 TRP B N 1
ATOM 7738 C CA . TRP B 1 271 ? 48.975 49.429 46.324 1.00 10.33 271 TRP B CA 1
ATOM 7739 C C . TRP B 1 271 ? 48.453 50.864 46.269 1.00 9.93 271 TRP B C 1
ATOM 7740 O O . TRP B 1 271 ? 47.844 51.287 45.246 1.00 8.31 271 TRP B O 1
ATOM 7751 N N . GLY B 1 272 ? 48.670 51.605 47.361 1.00 9.75 272 GLY B N 1
ATOM 7752 C CA . GLY B 1 272 ? 48.226 52.935 47.479 1.00 10.31 272 GLY B CA 1
ATOM 7753 C C . GLY B 1 272 ? 46.735 53.176 47.554 1.00 11.03 272 GLY B C 1
ATOM 7754 O O . GLY B 1 272 ? 46.321 54.364 47.619 1.00 11.64 272 GLY B O 1
ATOM 7755 N N . ALA B 1 273 ? 45.958 52.097 47.656 1.00 8.55 273 ALA B N 1
ATOM 7756 C CA . ALA B 1 273 ? 44.487 52.198 47.565 1.00 10.35 273 ALA B CA 1
ATOM 7757 C C . ALA B 1 273 ? 43.917 53.009 48.717 1.00 10.25 273 ALA B C 1
ATOM 7758 O O . ALA B 1 273 ? 42.804 53.607 48.597 1.00 9.21 273 ALA B O 1
ATOM 7760 N N . VAL B 1 274 ? 44.609 53.006 49.872 1.00 9.31 274 VAL B N 1
ATOM 7761 C CA . VAL B 1 274 ? 44.118 53.810 51.016 1.00 9.19 274 VAL B CA 1
ATOM 7762 C C . VAL B 1 274 ? 44.153 55.301 50.633 1.00 9.82 274 VAL B C 1
ATOM 7763 O O . VAL B 1 274 ? 43.167 56.018 50.782 1.00 11.75 274 VAL B O 1
ATOM 7767 N N . ALA B 1 275 ? 45.292 55.801 50.198 1.00 9.04 275 ALA B N 1
ATOM 7768 C CA . ALA B 1 275 ? 45.424 57.192 49.742 1.00 10.56 275 ALA B CA 1
ATOM 7769 C C . ALA B 1 275 ? 44.525 57.502 48.583 1.00 9.68 275 ALA B C 1
ATOM 7770 O O . ALA B 1 275 ? 44.065 58.627 48.430 1.00 7.79 275 ALA B O 1
ATOM 7772 N N . GLU B 1 276 ? 44.279 56.508 47.732 1.00 9.61 276 GLU B N 1
ATOM 7773 C CA . GLU B 1 276 ? 43.630 56.787 46.440 1.00 8.76 276 GLU B CA 1
ATOM 7774 C C . GLU B 1 276 ? 42.094 56.949 46.626 1.00 9.65 276 GLU B C 1
ATOM 7775 O O . GLU B 1 276 ? 41.457 57.434 45.716 1.00 9.00 276 GLU B O 1
ATOM 7781 N N . VAL B 1 277 ? 41.563 56.721 47.825 1.00 10.81 277 VAL B N 1
ATOM 7782 C CA . VAL B 1 277 ? 40.143 57.095 48.085 1.00 10.58 277 VAL B CA 1
ATOM 7783 C C . VAL B 1 277 ? 39.918 58.631 48.001 1.00 10.46 277 VAL B C 1
ATOM 7784 O O . VAL B 1 277 ? 38.803 59.099 47.675 1.00 9.43 277 VAL B O 1
ATOM 7788 N N . ILE B 1 278 ? 41.007 59.371 48.204 1.00 9.34 278 ILE B N 1
ATOM 7789 C CA . ILE B 1 278 ? 40.997 60.769 48.009 1.00 11.45 278 ILE B CA 1
ATOM 7790 C C . ILE B 1 278 ? 40.770 61.087 46.535 1.00 10.33 278 ILE B C 1
ATOM 7791 O O . ILE B 1 278 ? 39.942 61.941 46.181 1.00 10.08 278 ILE B O 1
ATOM 7796 N N . ASN B 1 279 ? 41.503 60.423 45.669 1.00 10.13 279 ASN B N 1
ATOM 7797 C CA . ASN B 1 279 ? 41.274 60.638 44.274 1.00 10.09 279 ASN B CA 1
ATOM 7798 C C . ASN B 1 279 ? 39.837 60.325 43.801 1.00 9.13 279 ASN B C 1
ATOM 7799 O O . ASN B 1 279 ? 39.306 61.021 42.949 1.00 8.82 279 ASN B O 1
ATOM 7804 N N . HIS B 1 280 ? 39.280 59.227 44.312 1.00 8.90 280 HIS B N 1
ATOM 7805 C CA . HIS B 1 280 ? 37.968 58.803 44.035 1.00 9.03 280 HIS B CA 1
ATOM 7806 C C . HIS B 1 280 ? 36.947 59.819 44.518 1.00 10.26 280 HIS B C 1
ATOM 7807 O O . HIS B 1 280 ? 35.733 59.714 44.183 1.00 11.37 280 HIS B O 1
ATOM 7814 N N . GLY B 1 281 ? 37.346 60.764 45.353 1.00 9.43 281 GLY B N 1
ATOM 7815 C CA . GLY B 1 281 ? 36.385 61.774 45.835 1.00 8.76 281 GLY B CA 1
ATOM 7816 C C . GLY B 1 281 ? 35.496 61.327 47.008 1.00 8.64 281 GLY B C 1
ATOM 7817 O O . GLY B 1 281 ? 34.420 61.843 47.160 1.00 9.04 281 GLY B O 1
ATOM 7818 N N . THR B 1 282 ? 35.942 60.358 47.824 1.00 8.05 282 THR B N 1
ATOM 7819 C CA . THR B 1 282 ? 35.220 59.892 48.973 1.00 8.77 282 THR B CA 1
ATOM 7820 C C . THR B 1 282 ? 35.962 60.149 50.313 1.00 9.25 282 THR B C 1
ATOM 7821 O O . THR B 1 282 ? 35.511 59.676 51.381 1.00 11.05 282 THR B O 1
ATOM 7825 N N . ALA B 1 283 ? 37.085 60.846 50.214 1.00 9.81 283 ALA B N 1
ATOM 7826 C CA . ALA B 1 283 ? 37.798 61.336 51.416 1.00 9.71 283 ALA B CA 1
ATOM 7827 C C . ALA B 1 283 ? 38.454 62.628 51.053 1.00 11.50 283 ALA B C 1
ATOM 7828 O O . ALA B 1 283 ? 38.976 62.782 49.931 1.00 12.13 283 ALA B O 1
ATOM 7830 N N . ARG B 1 284 ? 38.378 63.605 51.943 1.00 11.46 284 ARG B N 1
ATOM 7831 C CA . ARG B 1 284 ? 38.859 64.943 51.536 1.00 12.30 284 ARG B CA 1
ATOM 7832 C C . ARG B 1 284 ? 40.390 65.020 51.571 1.00 11.96 284 ARG B C 1
ATOM 7833 O O . ARG B 1 284 ? 40.983 65.852 50.899 1.00 15.57 284 ARG B O 1
ATOM 7841 N N . ASN B 1 285 ? 41.029 64.202 52.370 1.00 13.01 285 ASN B N 1
ATOM 7842 C CA . ASN B 1 285 ? 42.482 64.375 52.719 1.00 12.92 285 ASN B CA 1
ATOM 7843 C C . ASN B 1 285 ? 42.980 63.090 53.371 1.00 12.77 285 ASN B C 1
ATOM 7844 O O . ASN B 1 285 ? 42.181 62.173 53.632 1.00 12.38 285 ASN B O 1
ATOM 7849 N N . PRO B 1 286 ? 44.293 63.017 53.697 1.00 12.44 286 PRO B N 1
ATOM 7850 C CA . PRO B 1 286 ? 44.777 61.745 54.227 1.00 13.98 286 PRO B CA 1
ATOM 7851 C C . PRO B 1 286 ? 44.210 61.364 55.610 1.00 13.52 286 PRO B C 1
ATOM 7852 O O . PRO B 1 286 ? 44.122 60.176 55.953 1.00 16.71 286 PRO B O 1
ATOM 7856 N N . LYS B 1 287 ? 43.783 62.378 56.370 1.00 14.33 287 LYS B N 1
ATOM 7857 C CA . LYS B 1 287 ? 43.174 62.110 57.703 1.00 15.66 287 LYS B CA 1
ATOM 7858 C C . LYS B 1 287 ? 41.853 61.356 57.556 1.00 12.96 287 LYS B C 1
ATOM 7859 O O . LYS B 1 287 ? 41.607 60.358 58.252 1.00 13.30 287 LYS B O 1
ATOM 7865 N N . GLU B 1 288 ? 41.017 61.784 56.617 1.00 10.52 288 GLU B N 1
ATOM 7866 C CA . GLU B 1 288 ? 39.749 61.086 56.381 1.00 11.79 288 GLU B CA 1
ATOM 7867 C C . GLU B 1 288 ? 40.003 59.704 55.786 1.00 10.36 288 GLU B C 1
ATOM 7868 O O . GLU B 1 288 ? 39.353 58.778 56.087 1.00 10.99 288 GLU B O 1
ATOM 7874 N N . ALA B 1 289 ? 40.941 59.622 54.872 1.00 12.79 289 ALA B N 1
ATOM 7875 C CA . ALA B 1 289 ? 41.300 58.346 54.253 1.00 11.25 289 ALA B CA 1
ATOM 7876 C C . ALA B 1 289 ? 41.680 57.289 55.287 1.00 10.59 289 ALA B C 1
ATOM 7877 O O . ALA B 1 289 ? 41.254 56.152 55.190 1.00 10.46 289 ALA B O 1
ATOM 7879 N N . ALA B 1 290 ? 42.491 57.693 56.249 1.00 10.72 290 ALA B N 1
ATOM 7880 C CA . ALA B 1 290 ? 42.935 56.848 57.336 1.00 10.59 290 ALA B CA 1
ATOM 7881 C C . ALA B 1 290 ? 41.728 56.464 58.149 1.00 10.75 290 ALA B C 1
ATOM 7882 O O . ALA B 1 290 ? 41.561 55.303 58.444 1.00 12.16 290 ALA B O 1
ATOM 7884 N N . GLN B 1 291 ? 40.902 57.452 58.536 1.00 12.99 291 GLN B N 1
ATOM 7885 C CA . GLN B 1 291 ? 39.767 57.160 59.410 1.00 14.84 291 GLN B CA 1
ATOM 7886 C C . GLN B 1 291 ? 38.886 56.181 58.714 1.00 11.10 291 GLN B C 1
ATOM 7887 O O . GLN B 1 291 ? 38.498 55.208 59.270 1.00 13.98 291 GLN B O 1
ATOM 7893 N N . PHE B 1 292 ? 38.537 56.472 57.476 1.00 12.10 292 PHE B N 1
ATOM 7894 C CA . PHE B 1 292 ? 37.520 55.604 56.789 1.00 11.48 292 PHE B CA 1
ATOM 7895 C C . PHE B 1 292 ? 38.025 54.224 56.495 1.00 10.51 292 PHE B C 1
ATOM 7896 O O . PHE B 1 292 ? 37.294 53.204 56.559 1.00 9.75 292 PHE B O 1
ATOM 7904 N N . SER B 1 293 ? 39.317 54.136 56.193 1.00 12.90 293 SER B N 1
ATOM 7905 C CA . SER B 1 293 ? 39.882 52.851 55.877 1.00 11.88 293 SER B CA 1
ATOM 7906 C C . SER B 1 293 ? 39.981 52.016 57.143 1.00 11.35 293 SER B C 1
ATOM 7907 O O . SER B 1 293 ? 39.707 50.858 57.103 1.00 10.19 293 SER B O 1
ATOM 7910 N N A MET B 1 294 ? 40.362 52.604 58.275 0.50 10.54 294 MET B N 1
ATOM 7911 N N B MET B 1 294 ? 40.380 52.608 58.275 0.50 9.55 294 MET B N 1
ATOM 7912 C CA A MET B 1 294 ? 40.358 51.829 59.467 0.50 12.33 294 MET B CA 1
ATOM 7913 C CA B MET B 1 294 ? 40.379 51.858 59.481 0.50 10.36 294 MET B CA 1
ATOM 7914 C C A MET B 1 294 ? 38.948 51.453 59.918 0.50 11.12 294 MET B C 1
ATOM 7915 C C B MET B 1 294 ? 38.961 51.470 59.918 0.50 10.25 294 MET B C 1
ATOM 7916 O O A MET B 1 294 ? 38.719 50.315 60.390 0.50 12.29 294 MET B O 1
ATOM 7917 O O B MET B 1 294 ? 38.735 50.334 60.357 0.50 11.25 294 MET B O 1
ATOM 7926 N N . GLU B 1 295 ? 37.995 52.360 59.760 1.00 11.73 295 GLU B N 1
ATOM 7927 C CA . GLU B 1 295 ? 36.598 51.970 60.018 1.00 13.95 295 GLU B CA 1
ATOM 7928 C C . GLU B 1 295 ? 36.174 50.781 59.210 1.00 13.64 295 GLU B C 1
ATOM 7929 O O . GLU B 1 295 ? 35.424 49.959 59.735 1.00 11.54 295 GLU B O 1
ATOM 7935 N N . ALA B 1 296 ? 36.615 50.687 57.955 1.00 11.94 296 ALA B N 1
ATOM 7936 C CA . ALA B 1 296 ? 36.299 49.551 57.081 1.00 10.68 296 ALA B CA 1
ATOM 7937 C C . ALA B 1 296 ? 37.092 48.251 57.373 1.00 12.33 296 ALA B C 1
ATOM 7938 O O . ALA B 1 296 ? 36.805 47.176 56.844 1.00 12.85 296 ALA B O 1
ATOM 7940 N N . GLY B 1 297 ? 38.092 48.321 58.257 1.00 10.55 297 GLY B N 1
ATOM 7941 C CA . GLY B 1 297 ? 38.803 47.129 58.679 1.00 10.27 297 GLY B CA 1
ATOM 7942 C C . GLY B 1 297 ? 40.032 46.770 57.887 1.00 10.65 297 GLY B C 1
ATOM 7943 O O . GLY B 1 297 ? 40.429 45.599 57.848 1.00 12.66 297 GLY B O 1
ATOM 7944 N N . VAL B 1 298 ? 40.598 47.768 57.209 1.00 11.18 298 VAL B N 1
ATOM 7945 C CA . VAL B 1 298 ? 41.853 47.573 56.470 1.00 11.18 298 VAL B CA 1
ATOM 7946 C C . VAL B 1 298 ? 42.963 47.607 57.526 1.00 11.91 298 VAL B C 1
ATOM 7947 O O . VAL B 1 298 ? 43.076 48.612 58.254 1.00 12.73 298 VAL B O 1
ATOM 7951 N N . ASP B 1 299 ? 43.732 46.531 57.595 1.00 11.43 299 ASP B N 1
ATOM 7952 C CA . ASP B 1 299 ? 44.731 46.341 58.641 1.00 10.49 299 ASP B CA 1
ATOM 7953 C C . ASP B 1 299 ? 46.117 46.801 58.214 1.00 13.44 299 ASP B C 1
ATOM 7954 O O . ASP B 1 299 ? 46.978 47.032 59.085 1.00 14.62 299 ASP B O 1
ATOM 7959 N N . LEU B 1 300 ? 46.388 46.842 56.904 1.00 12.11 300 LEU B N 1
ATOM 7960 C CA . LEU B 1 300 ? 47.776 47.000 56.429 1.00 10.43 300 LEU B CA 1
ATOM 7961 C C . LEU B 1 300 ? 47.763 47.881 55.151 1.00 10.68 300 LEU B C 1
ATOM 7962 O O . LEU B 1 300 ? 47.148 47.505 54.176 1.00 12.72 300 LEU B O 1
ATOM 7967 N N . GLU B 1 301 ? 48.347 49.067 55.278 1.00 11.14 301 GLU B N 1
ATOM 7968 C CA . GLU B 1 301 ? 48.401 50.086 54.208 1.00 12.09 301 GLU B CA 1
ATOM 7969 C C . GLU B 1 301 ? 49.642 49.838 53.354 1.00 11.07 301 GLU B C 1
ATOM 7970 O O . GLU B 1 301 ? 50.810 49.932 53.862 1.00 12.05 301 GLU B O 1
ATOM 7976 N N . MET B 1 302 ? 49.414 49.517 52.066 1.00 11.46 302 MET B N 1
ATOM 7977 C CA . MET B 1 302 ? 50.529 49.163 51.206 1.00 11.03 302 MET B CA 1
ATOM 7978 C C . MET B 1 302 ? 51.124 50.423 50.541 1.00 11.52 302 MET B C 1
ATOM 7979 O O . MET B 1 302 ? 50.565 50.992 49.587 1.00 11.63 302 MET B O 1
ATOM 7984 N N . MET B 1 303 ? 52.256 50.848 51.112 1.00 10.45 303 MET B N 1
ATOM 7985 C CA . MET B 1 303 ? 53.127 51.835 50.519 1.00 12.01 303 MET B CA 1
ATOM 7986 C C . MET B 1 303 ? 52.571 53.259 50.386 1.00 10.63 303 MET B C 1
ATOM 7987 O O . MET B 1 303 ? 53.037 54.054 49.609 1.00 11.39 303 MET B O 1
ATOM 7992 N N . THR B 1 304 ? 51.551 53.578 51.166 1.00 11.33 304 THR B N 1
ATOM 7993 C CA . THR B 1 304 ? 51.192 54.974 51.408 1.00 10.29 304 THR B CA 1
ATOM 7994 C C . THR B 1 304 ? 51.170 55.241 52.941 1.00 11.62 304 THR B C 1
ATOM 7995 O O . THR B 1 304 ? 51.353 54.321 53.721 1.00 12.72 304 THR B O 1
ATOM 7999 N N . THR B 1 305 ? 50.983 56.501 53.308 1.00 13.65 305 THR B N 1
ATOM 8000 C CA . THR B 1 305 ? 51.333 56.971 54.646 1.00 14.83 305 THR B CA 1
ATOM 8001 C C . THR B 1 305 ? 50.156 57.509 55.412 1.00 16.34 305 THR B C 1
ATOM 8002 O O . THR B 1 305 ? 50.378 58.277 56.372 1.00 17.25 305 THR B O 1
ATOM 8006 N N . CYS B 1 306 ? 48.910 57.172 55.013 1.00 13.00 306 CYS B N 1
ATOM 8007 C CA . CYS B 1 306 ? 47.768 57.825 55.635 1.00 14.14 306 CYS B CA 1
ATOM 8008 C C . CYS B 1 306 ? 47.751 57.379 57.072 1.00 13.14 306 CYS B C 1
ATOM 8009 O O . CYS B 1 306 ? 47.612 58.168 57.990 1.00 16.20 306 CYS B O 1
ATOM 8012 N N . TYR B 1 307 ? 47.860 56.085 57.285 1.00 13.34 307 TYR B N 1
ATOM 8013 C CA . TYR B 1 307 ? 47.845 55.573 58.703 1.00 14.32 307 TYR B CA 1
ATOM 8014 C C . TYR B 1 307 ? 48.950 56.132 59.536 1.00 15.52 307 TYR B C 1
ATOM 8015 O O . TYR B 1 307 ? 48.712 56.693 60.635 1.00 14.40 307 TYR B O 1
ATOM 8024 N N . ILE B 1 308 ? 50.164 55.981 59.007 1.00 14.91 308 ILE B N 1
ATOM 8025 C CA . ILE B 1 308 ? 51.356 56.378 59.746 1.00 17.27 308 ILE B CA 1
ATOM 8026 C C . ILE B 1 308 ? 51.324 57.833 60.190 1.00 16.54 308 ILE B C 1
ATOM 8027 O O . ILE B 1 308 ? 51.679 58.134 61.350 1.00 21.83 308 ILE B O 1
ATOM 8032 N N . HIS B 1 309 ? 50.863 58.747 59.332 1.00 14.90 309 HIS B N 1
ATOM 8033 C CA . HIS B 1 309 ? 50.848 60.119 59.696 1.00 16.36 309 HIS B CA 1
ATOM 8034 C C . HIS B 1 309 ? 49.581 60.594 60.396 1.00 17.88 309 HIS B C 1
ATOM 8035 O O . HIS B 1 309 ? 49.633 61.623 61.044 1.00 16.05 309 HIS B O 1
ATOM 8042 N N . GLU B 1 310 ? 48.464 59.883 60.273 1.00 14.69 310 GLU B N 1
ATOM 8043 C CA . GLU B 1 310 ? 47.178 60.397 60.769 1.00 15.63 310 GLU B CA 1
ATOM 8044 C C . GLU B 1 310 ? 46.525 59.653 61.924 1.00 13.08 310 GLU B C 1
ATOM 8045 O O . GLU B 1 310 ? 45.662 60.251 62.639 1.00 17.98 310 GLU B O 1
ATOM 8051 N N . LEU B 1 311 ? 46.858 58.378 62.131 1.00 15.90 311 LEU B N 1
ATOM 8052 C CA . LEU B 1 311 ? 46.069 57.581 63.101 1.00 13.82 311 LEU B CA 1
ATOM 8053 C C . LEU B 1 311 ? 46.213 58.126 64.492 1.00 15.64 311 LEU B C 1
ATOM 8054 O O . LEU B 1 311 ? 45.214 58.141 65.244 1.00 15.44 311 LEU B O 1
ATOM 8059 N N . LYS B 1 312 ? 47.416 58.616 64.846 1.00 19.53 312 LYS B N 1
ATOM 8060 C CA . LYS B 1 312 ? 47.630 59.081 66.260 1.00 19.90 312 LYS B CA 1
ATOM 8061 C C . LYS B 1 312 ? 46.642 60.207 66.583 1.00 19.95 312 LYS B C 1
ATOM 8062 O O . LYS B 1 312 ? 45.951 60.184 67.611 1.00 21.50 312 LYS B O 1
ATOM 8068 N N . GLY B 1 313 ? 46.603 61.203 65.721 1.00 15.99 313 GLY B N 1
ATOM 8069 C CA . GLY B 1 313 ? 45.676 62.359 65.879 1.00 18.94 313 GLY B CA 1
ATOM 8070 C C . GLY B 1 313 ? 44.192 62.029 65.908 1.00 18.06 313 GLY B C 1
ATOM 8071 O O . GLY B 1 313 ? 43.384 62.659 66.669 1.00 17.26 313 GLY B O 1
ATOM 8072 N N . LEU B 1 314 ? 43.808 61.032 65.107 1.00 16.47 314 LEU B N 1
ATOM 8073 C CA . LEU B 1 314 ? 42.442 60.591 65.063 1.00 16.45 314 LEU B CA 1
ATOM 8074 C C . LEU B 1 314 ? 42.092 59.955 66.374 1.00 18.30 314 LEU B C 1
ATOM 8075 O O . LEU B 1 314 ? 40.997 60.161 66.903 1.00 18.87 314 LEU B O 1
ATOM 8080 N N . ILE B 1 315 ? 43.021 59.172 66.902 1.00 16.75 315 ILE B N 1
ATOM 8081 C CA . ILE B 1 315 ? 42.762 58.462 68.165 1.00 17.28 315 ILE B CA 1
ATOM 8082 C C . ILE B 1 315 ? 42.793 59.475 69.317 1.00 17.63 315 ILE B C 1
ATOM 8083 O O . ILE B 1 315 ? 41.881 59.459 70.169 1.00 18.67 315 ILE B O 1
ATOM 8088 N N . GLU B 1 316 ? 43.792 60.360 69.309 1.00 17.25 316 GLU B N 1
ATOM 8089 C CA . GLU B 1 316 ? 43.854 61.377 70.411 1.00 22.56 316 GLU B CA 1
ATOM 8090 C C . GLU B 1 316 ? 42.606 62.263 70.469 1.00 24.55 316 GLU B C 1
ATOM 8091 O O . GLU B 1 316 ? 42.118 62.561 71.560 1.00 24.16 316 GLU B O 1
ATOM 8097 N N . GLU B 1 317 ? 42.074 62.635 69.308 1.00 23.47 317 GLU B N 1
ATOM 8098 C CA . GLU B 1 317 ? 40.913 63.502 69.173 1.00 26.07 317 GLU B CA 1
ATOM 8099 C C . GLU B 1 317 ? 39.564 62.770 69.369 1.00 24.24 317 GLU B C 1
ATOM 8100 O O . GLU B 1 317 ? 38.510 63.413 69.350 1.00 28.69 317 GLU B O 1
ATOM 8106 N N . GLY B 1 318 ? 39.586 61.451 69.533 1.00 23.25 318 GLY B N 1
ATOM 8107 C CA . GLY B 1 318 ? 38.377 60.673 69.711 1.00 26.12 318 GLY B CA 1
ATOM 8108 C C . GLY B 1 318 ? 37.551 60.448 68.454 1.00 24.54 318 GLY B C 1
ATOM 8109 O O . GLY B 1 318 ? 36.400 60.023 68.549 1.00 25.18 318 GLY B O 1
ATOM 8110 N N . LYS B 1 319 ? 38.111 60.707 67.275 1.00 25.20 319 LYS B N 1
ATOM 8111 C CA . LYS B 1 319 ? 37.376 60.457 66.001 1.00 22.53 319 LYS B CA 1
ATOM 8112 C C . LYS B 1 319 ? 37.443 58.974 65.569 1.00 26.31 319 LYS B C 1
ATOM 8113 O O . LYS B 1 319 ? 36.623 58.525 64.761 1.00 27.01 319 LYS B O 1
ATOM 8119 N N . LEU B 1 320 ? 38.402 58.230 66.150 1.00 16.39 320 LEU B N 1
ATOM 8120 C CA . LEU B 1 320 ? 38.595 56.829 65.948 1.00 17.32 320 LEU B CA 1
ATOM 8121 C C . LEU B 1 320 ? 38.930 56.119 67.230 1.00 17.58 320 LEU B C 1
ATOM 8122 O O . LEU B 1 320 ? 39.831 56.523 67.956 1.00 20.43 320 LEU B O 1
ATOM 8127 N N . SER B 1 321 ? 38.276 55.001 67.489 1.00 17.60 321 SER B N 1
ATOM 8128 C CA . SER B 1 321 ? 38.626 54.157 68.664 1.00 18.66 321 SER B CA 1
ATOM 8129 C C . SER B 1 321 ? 39.945 53.424 68.520 1.00 20.37 321 SER B C 1
ATOM 8130 O O . SER B 1 321 ? 40.155 52.675 67.575 1.00 20.77 321 SER B O 1
ATOM 8133 N N . GLU B 1 322 ? 40.798 53.578 69.506 1.00 18.81 322 GLU B N 1
ATOM 8134 C CA . GLU B 1 322 ? 41.978 52.757 69.581 1.00 19.62 322 GLU B CA 1
ATOM 8135 C C . GLU B 1 322 ? 41.661 51.220 69.563 1.00 18.54 322 GLU B C 1
ATOM 8136 O O . GLU B 1 322 ? 42.529 50.413 69.210 1.00 17.88 322 GLU B O 1
ATOM 8142 N N . ASN B 1 323 ? 40.452 50.798 69.954 1.00 18.20 323 ASN B N 1
ATOM 8143 C CA . ASN B 1 323 ? 40.096 49.417 69.829 1.00 17.41 323 ASN B CA 1
ATOM 8144 C C . ASN B 1 323 ? 40.165 48.877 68.396 1.00 16.68 323 ASN B C 1
ATOM 8145 O O . ASN B 1 323 ? 40.547 47.758 68.215 1.00 15.92 323 ASN B O 1
ATOM 8150 N N . LEU B 1 324 ? 39.804 49.686 67.412 1.00 19.51 324 LEU B N 1
ATOM 8151 C CA . LEU B 1 324 ? 39.942 49.234 66.030 1.00 17.40 324 LEU B CA 1
ATOM 8152 C C . LEU B 1 324 ? 41.397 48.994 65.649 1.00 15.48 324 LEU B C 1
ATOM 8153 O O . LEU B 1 324 ? 41.734 48.028 64.920 1.00 17.57 324 LEU B O 1
ATOM 8158 N N . LEU B 1 325 ? 42.275 49.849 66.154 1.00 18.16 325 LEU B N 1
ATOM 8159 C CA . LEU B 1 325 ? 43.709 49.687 65.927 1.00 15.83 325 LEU B CA 1
ATOM 8160 C C . LEU B 1 325 ? 44.236 48.411 66.569 1.00 18.36 325 LEU B C 1
ATOM 8161 O O . LEU B 1 325 ? 44.943 47.648 65.917 1.00 15.28 325 LEU B O 1
ATOM 8166 N N . ASP B 1 326 ? 43.815 48.138 67.816 1.00 17.26 326 ASP B N 1
ATOM 8167 C CA . ASP B 1 326 ? 44.256 46.958 68.499 1.00 17.07 326 ASP B CA 1
ATOM 8168 C C . ASP B 1 326 ? 43.807 45.747 67.769 1.00 16.56 326 ASP B C 1
ATOM 8169 O O . ASP B 1 326 ? 44.517 44.747 67.776 1.00 15.14 326 ASP B O 1
ATOM 8174 N N . GLU B 1 327 ? 42.595 45.800 67.206 1.00 15.50 327 GLU B N 1
ATOM 8175 C CA . GLU B 1 327 ? 42.107 44.653 66.460 1.00 19.72 327 GLU B CA 1
ATOM 8176 C C . GLU B 1 327 ? 42.948 44.388 65.242 1.00 14.73 327 GLU B C 1
ATOM 8177 O O . GLU B 1 327 ? 43.237 43.261 64.917 1.00 15.67 327 GLU B O 1
ATOM 8183 N N . ALA B 1 328 ? 43.308 45.446 64.548 1.00 12.55 328 ALA B N 1
ATOM 8184 C CA . ALA B 1 328 ? 44.183 45.307 63.349 1.00 15.54 328 ALA B CA 1
ATOM 8185 C C . ALA B 1 328 ? 45.563 44.755 63.701 1.00 16.51 328 ALA B C 1
ATOM 8186 O O . ALA B 1 328 ? 46.059 43.860 63.056 1.00 13.09 328 ALA B O 1
ATOM 8188 N N . VAL B 1 329 ? 46.142 45.296 64.766 1.00 17.07 329 VAL B N 1
ATOM 8189 C CA . VAL B 1 329 ? 47.433 44.844 65.252 1.00 15.01 329 VAL B CA 1
ATOM 8190 C C . VAL B 1 329 ? 47.371 43.357 65.626 1.00 13.47 329 VAL B C 1
ATOM 8191 O O . VAL B 1 329 ? 48.256 42.571 65.240 1.00 15.50 329 VAL B O 1
ATOM 8195 N N . LEU B 1 330 ? 46.317 42.941 66.321 1.00 14.41 330 LEU B N 1
ATOM 8196 C CA . LEU B 1 330 ? 46.213 41.554 66.718 1.00 14.74 330 LEU B CA 1
ATOM 8197 C C . LEU B 1 330 ? 46.163 40.691 65.509 1.00 17.13 330 LEU B C 1
ATOM 8198 O O . LEU B 1 330 ? 46.787 39.637 65.484 1.00 16.17 330 LEU B O 1
ATOM 8203 N N . ARG B 1 331 ? 45.415 41.118 64.471 1.00 16.29 331 ARG B N 1
ATOM 8204 C CA . ARG B 1 331 ? 45.387 40.276 63.262 1.00 11.81 331 ARG B CA 1
ATOM 8205 C C . ARG B 1 331 ? 46.786 40.171 62.593 1.00 10.31 331 ARG B C 1
ATOM 8206 O O . ARG B 1 331 ? 47.193 39.141 62.091 1.00 12.50 331 ARG B O 1
ATOM 8214 N N . MET B 1 332 ? 47.514 41.253 62.601 1.00 11.87 332 MET B N 1
ATOM 8215 C CA . MET B 1 332 ? 48.884 41.227 62.063 1.00 14.45 332 MET B CA 1
ATOM 8216 C C . MET B 1 332 ? 49.782 40.250 62.859 1.00 14.88 332 MET B C 1
ATOM 8217 O O . MET B 1 332 ? 50.494 39.385 62.326 1.00 13.68 332 MET B O 1
ATOM 8222 N N . LEU B 1 333 ? 49.718 40.381 64.179 1.00 14.99 333 LEU B N 1
ATOM 8223 C CA . LEU B 1 333 ? 50.537 39.478 65.014 1.00 15.57 333 LEU B CA 1
ATOM 8224 C C . LEU B 1 333 ? 50.151 37.995 64.898 1.00 13.52 333 LEU B C 1
ATOM 8225 O O . LEU B 1 333 ? 51.024 37.110 64.853 1.00 14.26 333 LEU B O 1
ATOM 8230 N N . ASN B 1 334 ? 48.842 37.719 64.763 1.00 16.27 334 ASN B N 1
ATOM 8231 C CA . ASN B 1 334 ? 48.370 36.396 64.533 1.00 14.87 334 ASN B CA 1
ATOM 8232 C C . ASN B 1 334 ? 48.846 35.817 63.232 1.00 13.11 334 ASN B C 1
ATOM 8233 O O . ASN B 1 334 ? 49.164 34.663 63.181 1.00 13.83 334 ASN B O 1
ATOM 8238 N N . LEU B 1 335 ? 48.858 36.622 62.157 1.00 16.22 335 LEU B N 1
ATOM 8239 C CA . LEU B 1 335 ? 49.446 36.176 60.876 1.00 12.94 335 LEU B CA 1
ATOM 8240 C C . LEU B 1 335 ? 50.943 35.751 61.056 1.00 11.17 335 LEU B C 1
ATOM 8241 O O . LEU B 1 335 ? 51.369 34.688 60.621 1.00 12.58 335 LEU B O 1
ATOM 8246 N N . LYS B 1 336 ? 51.674 36.535 61.796 1.00 12.44 336 LYS B N 1
ATOM 8247 C CA . LYS B 1 336 ? 53.100 36.301 62.037 1.00 14.44 336 LYS B CA 1
ATOM 8248 C C . LYS B 1 336 ? 53.294 35.027 62.871 1.00 15.55 336 LYS B C 1
ATOM 8249 O O . LYS B 1 336 ? 54.146 34.196 62.575 1.00 15.10 336 LYS B O 1
ATOM 8255 N N . ASN B 1 337 ? 52.416 34.872 63.864 1.00 15.85 337 ASN B N 1
ATOM 8256 C CA . ASN B 1 337 ? 52.418 33.690 64.693 1.00 16.70 337 ASN B CA 1
ATOM 8257 C C . ASN B 1 337 ? 52.009 32.447 63.910 1.00 16.17 337 ASN B C 1
ATOM 8258 O O . ASN B 1 337 ? 52.638 31.416 64.053 1.00 16.25 337 ASN B O 1
ATOM 8263 N N . ASP B 1 338 ? 51.039 32.581 62.997 1.00 15.83 338 ASP B N 1
ATOM 8264 C CA . ASP B 1 338 ? 50.646 31.468 62.127 1.00 16.46 338 ASP B CA 1
ATOM 8265 C C . ASP B 1 338 ? 51.791 30.998 61.231 1.00 15.62 338 ASP B C 1
ATOM 8266 O O . ASP B 1 338 ? 51.854 29.814 60.902 1.00 17.54 338 ASP B O 1
ATOM 8271 N N . LEU B 1 339 ? 52.658 31.939 60.818 1.00 15.21 339 LEU B N 1
ATOM 8272 C CA . LEU B 1 339 ? 53.813 31.675 59.984 1.00 16.52 339 LEU B CA 1
ATOM 8273 C C . LEU B 1 339 ? 55.040 31.179 60.793 1.00 16.98 339 LEU B C 1
ATOM 8274 O O . LEU B 1 339 ? 56.061 30.776 60.243 1.00 16.65 339 LEU B O 1
ATOM 8279 N N . GLY B 1 340 ? 54.947 31.273 62.112 1.00 20.81 340 GLY B N 1
ATOM 8280 C CA . GLY B 1 340 ? 55.978 30.729 62.988 1.00 18.50 340 GLY B CA 1
ATOM 8281 C C . GLY B 1 340 ? 57.083 31.686 63.301 1.00 18.39 340 GLY B C 1
ATOM 8282 O O . GLY B 1 340 ? 58.115 31.269 63.873 1.00 20.59 340 GLY B O 1
ATOM 8283 N N . LEU B 1 341 ? 56.876 32.955 62.974 1.00 16.19 341 LEU B N 1
ATOM 8284 C CA . LEU B 1 341 ? 57.908 33.971 62.969 1.00 16.96 341 LEU B CA 1
ATOM 8285 C C . LEU B 1 341 ? 58.380 34.275 64.377 1.00 17.82 341 LEU B C 1
ATOM 8286 O O . LEU B 1 341 ? 59.486 34.755 64.491 1.00 18.95 341 LEU B O 1
ATOM 8291 N N . PHE B 1 342 ? 57.570 34.063 65.422 1.00 18.19 342 PHE B N 1
ATOM 8292 C CA . PHE B 1 342 ? 58.057 34.313 66.787 1.00 20.44 342 PHE B CA 1
ATOM 8293 C C . PHE B 1 342 ? 59.040 33.257 67.301 1.00 21.55 342 PHE B C 1
ATOM 8294 O O . PHE B 1 342 ? 59.746 33.514 68.264 1.00 25.69 342 PHE B O 1
ATOM 8302 N N . GLU B 1 343 ? 59.100 32.101 66.657 1.00 19.51 343 GLU B N 1
ATOM 8303 C CA . GLU B 1 343 ? 60.033 31.045 66.973 1.00 21.94 343 GLU B CA 1
ATOM 8304 C C . GLU B 1 343 ? 61.163 31.065 65.981 1.00 27.00 343 GLU B C 1
ATOM 8305 O O . GLU B 1 343 ? 62.305 30.891 66.378 1.00 22.42 343 GLU B O 1
ATOM 8311 N N . ASP B 1 344 ? 60.833 31.271 64.688 1.00 20.13 344 ASP B N 1
ATOM 8312 C CA . ASP B 1 344 ? 61.849 31.426 63.639 1.00 19.85 344 ASP B CA 1
ATOM 8313 C C . ASP B 1 344 ? 61.499 32.559 62.678 1.00 18.81 344 ASP B C 1
ATOM 8314 O O . ASP B 1 344 ? 60.741 32.301 61.716 1.00 20.97 344 ASP B O 1
ATOM 8319 N N . PRO B 1 345 ? 62.080 33.772 62.894 1.00 18.71 345 PRO B N 1
ATOM 8320 C CA . PRO B 1 345 ? 61.826 34.943 62.047 1.00 19.09 345 PRO B CA 1
ATOM 8321 C C . PRO B 1 345 ? 62.376 34.858 60.614 1.00 21.65 345 PRO B C 1
ATOM 8322 O O . PRO B 1 345 ? 61.990 35.672 59.782 1.00 20.70 345 PRO B O 1
ATOM 8326 N N . TYR B 1 346 ? 63.217 33.862 60.338 1.00 23.56 346 TYR B N 1
ATOM 8327 C CA . TYR B 1 346 ? 63.796 33.620 59.024 1.00 19.49 346 TYR B CA 1
ATOM 8328 C C . TYR B 1 346 ? 63.145 32.473 58.259 1.00 20.47 346 TYR B C 1
ATOM 8329 O O . TYR B 1 346 ? 63.586 32.151 57.182 1.00 23.18 346 TYR B O 1
ATOM 8338 N N . ARG B 1 347 ? 62.067 31.905 58.828 1.00 21.51 347 ARG B N 1
ATOM 8339 C CA . ARG B 1 347 ? 61.246 30.863 58.269 1.00 18.67 347 ARG B CA 1
ATOM 8340 C C . ARG B 1 347 ? 62.017 29.779 57.509 1.00 21.95 347 ARG B C 1
ATOM 8341 O O . ARG B 1 347 ? 61.804 29.540 56.301 1.00 20.54 347 ARG B O 1
ATOM 8349 N N . GLY B 1 348 ? 62.899 29.079 58.234 1.00 19.62 348 GLY B N 1
ATOM 8350 C CA . GLY B 1 348 ? 63.622 27.983 57.648 1.00 22.36 348 GLY B CA 1
ATOM 8351 C C . GLY B 1 348 ? 64.938 28.357 57.017 1.00 23.04 348 GLY B C 1
ATOM 8352 O O . GLY B 1 348 ? 65.708 27.485 56.703 1.00 23.70 348 GLY B O 1
ATOM 8353 N N . LEU B 1 349 ? 65.237 29.638 56.814 1.00 19.13 349 LEU B N 1
ATOM 8354 C CA . LEU B 1 349 ? 66.385 29.935 55.968 1.00 24.31 349 LEU B CA 1
ATOM 8355 C C . LEU B 1 349 ? 67.658 30.193 56.722 1.00 33.83 349 LEU B C 1
ATOM 8356 O O . LEU B 1 349 ? 68.700 30.249 56.088 1.00 30.80 349 LEU B O 1
ATOM 8361 N N . LYS B 1 350 ? 67.599 30.363 58.044 1.00 39.29 350 LYS B N 1
ATOM 8362 C CA . LYS B 1 350 ? 68.744 30.981 58.755 1.00 35.70 350 LYS B CA 1
ATOM 8363 C C . LYS B 1 350 ? 69.932 30.084 58.632 1.00 39.60 350 LYS B C 1
ATOM 8364 O O . LYS B 1 350 ? 70.986 30.560 58.169 1.00 56.94 350 LYS B O 1
ATOM 8370 N N . ASN B 1 351 ? 69.823 28.803 58.993 1.00 30.54 351 ASN B N 1
ATOM 8371 C CA . ASN B 1 351 ? 71.023 27.984 58.739 1.00 44.29 351 ASN B CA 1
ATOM 8372 C C . ASN B 1 351 ? 70.895 27.036 57.571 1.00 48.05 351 ASN B C 1
ATOM 8373 O O . ASN B 1 351 ? 71.479 25.965 57.597 1.00 39.97 351 ASN B O 1
ATOM 8378 N N . ASN B 1 352 ? 70.180 27.450 56.516 1.00 41.24 352 ASN B N 1
ATOM 8379 C CA . ASN B 1 352 ? 69.716 26.486 55.525 1.00 37.26 352 ASN B CA 1
ATOM 8380 C C . ASN B 1 352 ? 69.477 27.137 54.185 1.00 37.57 352 ASN B C 1
ATOM 8381 O O . ASN B 1 352 ? 68.400 27.681 53.930 1.00 38.25 352 ASN B O 1
ATOM 8386 N N . ASP B 1 353 ? 70.507 27.105 53.345 1.00 38.39 353 ASP B N 1
ATOM 8387 C CA . ASP B 1 353 ? 70.441 27.717 52.029 1.00 36.39 353 ASP B CA 1
ATOM 8388 C C . ASP B 1 353 ? 69.613 26.800 51.157 1.00 29.44 353 ASP B C 1
ATOM 8389 O O . ASP B 1 353 ? 70.076 25.723 50.828 1.00 29.82 353 ASP B O 1
ATOM 8394 N N . ARG B 1 354 ? 68.396 27.234 50.787 1.00 27.91 354 ARG B N 1
ATOM 8395 C CA . ARG B 1 354 ? 67.525 26.444 49.937 1.00 24.87 354 ARG B CA 1
ATOM 8396 C C . ARG B 1 354 ? 67.588 26.828 48.453 1.00 21.04 354 ARG B C 1
ATOM 8397 O O . ARG B 1 354 ? 66.653 26.572 47.703 1.00 19.84 354 ARG B O 1
ATOM 8405 N N . THR B 1 355 ? 68.709 27.444 48.041 1.00 27.04 355 THR B N 1
ATOM 8406 C CA . THR B 1 355 ? 68.986 27.808 46.635 1.00 24.56 355 THR B CA 1
ATOM 8407 C C . THR B 1 355 ? 68.689 26.689 45.700 1.00 28.30 355 THR B C 1
ATOM 8408 O O . THR B 1 355 ? 68.166 26.924 44.559 1.00 27.81 355 THR B O 1
ATOM 8412 N N . LYS B 1 356 ? 69.063 25.482 46.154 1.00 27.12 356 LYS B N 1
ATOM 8413 C CA . LYS B 1 356 ? 68.995 24.258 45.312 1.00 30.84 356 LYS B CA 1
ATOM 8414 C C . LYS B 1 356 ? 67.563 23.876 44.952 1.00 30.33 356 LYS B C 1
ATOM 8415 O O . LYS B 1 356 ? 67.356 23.161 43.967 1.00 24.97 356 LYS B O 1
ATOM 8421 N N . ASP B 1 357 ? 66.597 24.320 45.765 1.00 25.57 357 ASP B N 1
ATOM 8422 C CA . ASP B 1 357 ? 65.190 24.088 45.500 1.00 20.91 357 ASP B CA 1
ATOM 8423 C C . ASP B 1 357 ? 64.594 24.931 44.358 1.00 19.02 357 ASP B C 1
ATOM 8424 O O . ASP B 1 357 ? 63.434 24.739 44.022 1.00 24.51 357 ASP B O 1
ATOM 8429 N N . ILE B 1 358 ? 65.359 25.836 43.789 1.00 18.09 358 ILE B N 1
ATOM 8430 C CA . ILE B 1 358 ? 64.851 26.786 42.826 1.00 18.15 358 ILE B CA 1
ATOM 8431 C C . ILE B 1 358 ? 65.215 26.414 41.401 1.00 20.49 358 ILE B C 1
ATOM 8432 O O . ILE B 1 358 ? 66.395 26.170 41.058 1.00 21.39 358 ILE B O 1
ATOM 8437 N N . LEU B 1 359 ? 64.211 26.407 40.547 1.00 18.49 359 LEU B N 1
ATOM 8438 C CA . LEU B 1 359 ? 64.419 26.111 39.136 1.00 16.48 359 LEU B CA 1
ATOM 8439 C C . LEU B 1 359 ? 65.065 24.737 38.901 1.00 16.56 359 LEU B C 1
ATOM 8440 O O . LEU B 1 359 ? 65.980 24.593 38.102 1.00 19.02 359 LEU B O 1
ATOM 8445 N N . THR B 1 360 ? 64.539 23.707 39.588 1.00 20.91 360 THR B N 1
ATOM 8446 C CA . THR B 1 360 ? 64.960 22.304 39.363 1.00 20.06 360 THR B CA 1
ATOM 8447 C C . THR B 1 360 ? 64.348 21.759 38.097 1.00 19.94 360 THR B C 1
ATOM 8448 O O . THR B 1 360 ? 63.299 22.245 37.635 1.00 21.02 360 THR B O 1
ATOM 8452 N N . ASP B 1 361 ? 64.960 20.703 37.577 1.00 21.42 361 ASP B N 1
ATOM 8453 C CA . ASP B 1 361 ? 64.424 20.010 36.419 1.00 24.97 361 ASP B CA 1
ATOM 8454 C C . ASP B 1 361 ? 63.027 19.441 36.720 1.00 22.60 361 ASP B C 1
ATOM 8455 O O . ASP B 1 361 ? 62.175 19.515 35.864 1.00 21.19 361 ASP B O 1
ATOM 8460 N N . GLU B 1 362 ? 62.808 18.889 37.925 1.00 18.72 362 GLU B N 1
ATOM 8461 C CA . GLU B 1 362 ? 61.502 18.426 38.357 1.00 22.42 362 GLU B CA 1
ATOM 8462 C C . GLU B 1 362 ? 60.448 19.526 38.233 1.00 20.31 362 GLU B C 1
ATOM 8463 O O . GLU B 1 362 ? 59.354 19.317 37.672 1.00 22.68 362 GLU B O 1
ATOM 8469 N N . SER B 1 363 ? 60.788 20.701 38.747 1.00 16.41 363 SER B N 1
ATOM 8470 C CA . SER B 1 363 ? 59.836 21.854 38.683 1.00 15.84 363 S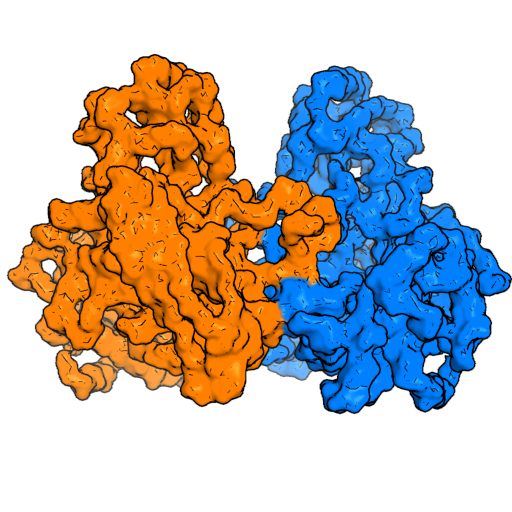ER B CA 1
ATOM 8471 C C . SER B 1 363 ? 59.610 22.278 37.219 1.00 17.55 363 SER B C 1
ATOM 8472 O O . SER B 1 363 ? 58.455 22.497 36.829 1.00 19.72 363 SER B O 1
ATOM 8475 N N . ARG B 1 364 ? 60.671 22.316 36.403 1.00 19.77 364 ARG B N 1
ATOM 8476 C CA . ARG B 1 364 ? 60.515 22.585 34.978 1.00 17.11 364 ARG B CA 1
ATOM 8477 C C . ARG B 1 364 ? 59.534 21.561 34.301 1.00 18.70 364 ARG B C 1
ATOM 8478 O O . ARG B 1 364 ? 58.661 21.937 33.523 1.00 14.28 364 ARG B O 1
ATOM 8486 N N . GLY B 1 365 ? 59.663 20.275 34.603 1.00 20.45 365 GLY B N 1
ATOM 8487 C CA . GLY B 1 365 ? 58.794 19.245 34.000 1.00 18.88 365 GLY B CA 1
ATOM 8488 C C . GLY B 1 365 ? 57.316 19.471 34.410 1.00 14.61 365 GLY B C 1
ATOM 8489 O O . GLY B 1 365 ? 56.396 19.238 33.631 1.00 17.20 365 GLY B O 1
ATOM 8490 N N . LYS B 1 366 ? 57.102 19.959 35.643 1.00 15.25 366 LYS B N 1
ATOM 8491 C CA . LYS B 1 366 ? 55.743 20.290 36.110 1.00 14.95 366 LYS B CA 1
ATOM 8492 C C . LYS B 1 366 ? 55.162 21.530 35.379 1.00 13.26 366 LYS B C 1
ATOM 8493 O O . LYS B 1 366 ? 53.987 21.576 35.019 1.00 14.92 366 LYS B O 1
ATOM 8499 N N . ALA B 1 367 ? 55.993 22.489 35.113 1.00 12.93 367 ALA B N 1
ATOM 8500 C CA . ALA B 1 367 ? 55.605 23.704 34.317 1.00 13.29 367 ALA B CA 1
ATOM 8501 C C . ALA B 1 367 ? 55.322 23.334 32.884 1.00 13.90 367 ALA B C 1
ATOM 8502 O O . ALA B 1 367 ? 54.330 23.791 32.339 1.00 14.79 367 ALA B O 1
ATOM 8504 N N . ARG B 1 368 ? 56.125 22.425 32.280 1.00 13.82 368 ARG B N 1
ATOM 8505 C CA . ARG B 1 368 ? 55.773 21.860 30.960 1.00 14.75 368 ARG B CA 1
ATOM 8506 C C . ARG B 1 368 ? 54.475 21.147 30.949 1.00 13.00 368 ARG B C 1
ATOM 8507 O O . ARG B 1 368 ? 53.661 21.347 30.033 1.00 13.40 368 ARG B O 1
ATOM 8515 N N . ALA B 1 369 ? 54.249 20.307 31.957 1.00 14.18 369 ALA B N 1
ATOM 8516 C CA . ALA B 1 369 ? 52.996 19.564 32.023 1.00 13.01 369 ALA B CA 1
ATOM 8517 C C . ALA B 1 369 ? 51.834 20.544 32.157 1.00 12.12 369 ALA B C 1
ATOM 8518 O O . ALA B 1 369 ? 50.757 20.332 31.590 1.00 11.65 369 ALA B O 1
ATOM 8520 N N . ALA B 1 370 ? 52.028 21.590 32.944 1.00 13.83 370 ALA B N 1
ATOM 8521 C CA . ALA B 1 370 ? 50.934 22.623 33.086 1.00 10.87 370 ALA B CA 1
ATOM 8522 C C . ALA B 1 370 ? 50.611 23.268 31.765 1.00 11.13 370 ALA B C 1
ATOM 8523 O O . ALA B 1 370 ? 49.452 23.496 31.469 1.00 12.09 370 ALA B O 1
ATOM 8525 N N . GLY B 1 371 ? 51.653 23.593 30.990 1.00 11.43 371 GLY B N 1
ATOM 8526 C CA . GLY B 1 371 ? 51.461 24.236 29.665 1.00 13.11 371 GLY B CA 1
ATOM 8527 C C . GLY B 1 371 ? 50.755 23.326 28.687 1.00 12.80 371 GLY B C 1
ATOM 8528 O O . GLY B 1 371 ? 49.899 23.804 27.955 1.00 11.53 371 GLY B O 1
ATOM 8529 N N . VAL B 1 372 ? 51.059 22.002 28.675 1.00 12.72 372 VAL B N 1
ATOM 8530 C CA . VAL B 1 372 ? 50.406 21.099 27.769 1.00 12.28 372 VAL B CA 1
ATOM 8531 C C . VAL B 1 372 ? 48.978 20.783 28.217 1.00 13.06 372 VAL B C 1
ATOM 8532 O O . VAL B 1 372 ? 48.157 20.410 27.401 1.00 12.92 372 VAL B O 1
ATOM 8536 N N . GLU B 1 373 ? 48.676 20.983 29.507 1.00 8.89 373 GLU B N 1
ATOM 8537 C CA . GLU B 1 373 ? 47.270 20.891 29.927 1.00 11.21 373 GLU B CA 1
ATOM 8538 C C . GLU B 1 373 ? 46.395 22.078 29.575 1.00 10.21 373 GLU B C 1
ATOM 8539 O O . GLU B 1 373 ? 45.167 21.954 29.476 1.00 10.96 373 GLU B O 1
ATOM 8545 N N . SER B 1 374 ? 47.041 23.236 29.503 1.00 12.52 374 SER B N 1
ATOM 8546 C CA . SER B 1 374 ? 46.371 24.559 29.481 1.00 11.39 374 SER B CA 1
ATOM 8547 C C . SER B 1 374 ? 46.144 25.096 28.054 1.00 12.77 374 SER B C 1
ATOM 8548 O O . SER B 1 374 ? 45.211 25.890 27.867 1.00 12.02 374 SER B O 1
ATOM 8551 N N . ALA B 1 375 ? 46.936 24.624 27.059 1.00 11.38 375 ALA B N 1
ATOM 8552 C CA . ALA B 1 375 ? 46.797 25.104 25.668 1.00 10.63 375 ALA B CA 1
ATOM 8553 C C . ALA B 1 375 ? 45.454 24.683 25.104 1.00 8.23 375 ALA B C 1
ATOM 8554 O O . ALA B 1 375 ? 44.897 23.698 25.545 1.00 10.15 375 ALA B O 1
ATOM 8556 N N . VAL B 1 376 ? 44.876 25.445 24.181 1.00 9.01 376 VAL B N 1
ATOM 8557 C CA . VAL B 1 376 ? 43.566 25.062 23.650 1.00 9.57 376 VAL B CA 1
ATOM 8558 C C . VAL B 1 376 ? 43.695 24.940 22.130 1.00 10.20 376 VAL B C 1
ATOM 8559 O O . VAL B 1 376 ? 44.087 25.941 21.431 1.00 7.80 376 VAL B O 1
ATOM 8563 N N . LEU B 1 377 ? 43.427 23.735 21.620 1.00 9.27 377 LEU B N 1
ATOM 8564 C CA . LEU B 1 377 ? 43.378 23.539 20.136 1.00 9.55 377 LEU B CA 1
ATOM 8565 C C . LEU B 1 377 ? 42.003 24.003 19.587 1.00 9.76 377 LEU B C 1
ATOM 8566 O O . LEU B 1 377 ? 40.978 23.524 19.958 1.00 11.25 377 LEU B O 1
ATOM 8571 N N . LEU B 1 378 ? 42.040 25.087 18.834 1.00 10.38 378 LEU B N 1
ATOM 8572 C CA . LEU B 1 378 ? 40.869 25.759 18.350 1.00 11.03 378 LEU B CA 1
ATOM 8573 C C . LEU B 1 378 ? 40.408 25.333 16.938 1.00 11.00 378 LEU B C 1
ATOM 8574 O O . LEU B 1 378 ? 39.210 25.412 16.641 1.00 9.99 378 LEU B O 1
ATOM 8579 N N . GLU B 1 379 ? 41.362 25.026 16.062 1.00 10.19 379 GLU B N 1
ATOM 8580 C CA . GLU B 1 379 ? 41.065 24.547 14.707 1.00 10.05 379 GLU B CA 1
ATOM 8581 C C . GLU B 1 379 ? 42.094 23.504 14.383 1.00 10.63 379 GLU B C 1
ATOM 8582 O O . GLU B 1 379 ? 43.259 23.601 14.821 1.00 8.67 379 GLU B O 1
ATOM 8588 N N . ASN B 1 380 ? 41.696 22.512 13.586 1.00 16.65 380 ASN B N 1
ATOM 8589 C CA . ASN B 1 380 ? 42.664 21.505 13.036 1.00 12.70 380 ASN B CA 1
ATOM 8590 C C . ASN B 1 380 ? 41.958 20.898 11.862 1.00 15.38 380 ASN B C 1
ATOM 8591 O O . ASN B 1 380 ? 41.332 19.903 11.980 1.00 17.49 380 ASN B O 1
ATOM 8596 N N . LYS B 1 381 ? 41.985 21.581 10.735 1.00 17.37 381 LYS B N 1
ATOM 8597 C CA . LYS B 1 381 ? 41.201 21.152 9.577 1.00 17.48 381 LYS B CA 1
ATOM 8598 C C . LYS B 1 381 ? 42.017 20.072 8.825 1.00 24.78 381 LYS B C 1
ATOM 8599 O O . LYS B 1 381 ? 43.210 20.223 8.585 1.00 28.18 381 LYS B O 1
ATOM 8605 N N . SER B 1 382 ? 41.377 18.955 8.542 1.00 23.07 382 SER B N 1
ATOM 8606 C CA . SER B 1 382 ? 41.985 17.828 7.787 1.00 31.64 382 SER B CA 1
ATOM 8607 C C . SER B 1 382 ? 43.278 17.215 8.417 1.00 34.62 382 SER B C 1
ATOM 8608 O O . SER B 1 382 ? 44.202 16.760 7.720 1.00 34.54 382 SER B O 1
ATOM 8611 N N . ARG B 1 383 ? 43.269 17.153 9.742 1.00 27.14 383 ARG B N 1
ATOM 8612 C CA . ARG B 1 383 ? 44.293 16.454 10.572 1.00 28.96 383 ARG B CA 1
ATOM 8613 C C . ARG B 1 383 ? 45.660 16.922 10.217 1.00 24.57 383 ARG B C 1
ATOM 8614 O O . ARG B 1 383 ? 46.597 16.095 10.155 1.00 19.62 383 ARG B O 1
ATOM 8622 N N . LEU B 1 384 ? 45.808 18.239 10.004 1.00 19.14 384 LEU B N 1
ATOM 8623 C CA . LEU B 1 384 ? 47.116 18.762 9.835 1.00 16.20 384 LEU B CA 1
ATOM 8624 C C . LEU B 1 384 ? 47.981 18.363 11.036 1.00 15.20 384 LEU B C 1
ATOM 8625 O O . LEU B 1 384 ? 49.125 17.866 10.892 1.00 14.83 384 LEU B O 1
ATOM 8630 N N . LEU B 1 385 ? 47.452 18.600 12.226 1.00 14.09 385 LEU B N 1
ATOM 8631 C CA . LEU B 1 385 ? 48.115 18.272 13.497 1.00 16.25 385 LEU B CA 1
ATOM 8632 C C . LEU B 1 385 ? 47.630 16.878 13.966 1.00 16.18 385 LEU B C 1
ATOM 8633 O O . LEU B 1 385 ? 46.454 16.500 13.792 1.00 16.41 385 LEU B O 1
ATOM 8638 N N . PRO B 1 386 ? 48.521 16.106 14.591 1.00 16.58 386 PRO B N 1
ATOM 8639 C CA . PRO B 1 386 ? 49.950 16.358 14.831 1.00 15.34 386 PRO B CA 1
ATOM 8640 C C . PRO B 1 386 ? 50.857 16.248 13.604 1.00 16.02 386 PRO B C 1
ATOM 8641 O O . PRO B 1 386 ? 50.594 15.465 12.638 1.00 15.92 386 PRO B O 1
ATOM 8645 N N . LEU B 1 387 ? 51.925 17.040 13.629 1.00 14.11 387 LEU B N 1
ATOM 8646 C CA . LEU B 1 387 ? 52.943 16.971 12.598 1.00 15.76 387 LEU B CA 1
ATOM 8647 C C . LEU B 1 387 ? 53.873 15.723 12.809 1.00 20.23 387 LEU B C 1
ATOM 8648 O O . LEU B 1 387 ? 54.178 15.387 13.928 1.00 22.10 387 LEU B O 1
ATOM 8653 N N . ALA B 1 388 ? 54.327 15.057 11.735 1.00 23.98 388 ALA B N 1
ATOM 8654 C CA . ALA B 1 388 ? 55.323 13.967 11.882 1.00 26.67 388 ALA B CA 1
ATOM 8655 C C . ALA B 1 388 ? 56.638 14.634 12.262 1.00 27.60 388 ALA B C 1
ATOM 8656 O O . ALA B 1 388 ? 56.889 15.782 11.844 1.00 21.06 388 ALA B O 1
ATOM 8658 N N . LYS B 1 389 ? 57.500 13.951 13.006 1.00 27.36 389 LYS B N 1
ATOM 8659 C CA . LYS B 1 389 ? 58.725 14.584 13.419 1.00 32.03 389 LYS B CA 1
ATOM 8660 C C . LYS B 1 389 ? 59.591 14.900 12.200 1.00 27.33 389 LYS B C 1
ATOM 8661 O O . LYS B 1 389 ? 60.491 15.742 12.310 1.00 26.92 389 LYS B O 1
ATOM 8667 N N . GLU B 1 390 ? 59.337 14.245 11.054 1.00 28.08 390 GLU B N 1
ATOM 8668 C CA . GLU B 1 390 ? 60.135 14.492 9.823 1.00 30.58 390 GLU B CA 1
ATOM 8669 C C . GLU B 1 390 ? 59.573 15.686 8.992 1.00 26.19 390 GLU B C 1
ATOM 8670 O O . GLU B 1 390 ? 60.155 16.105 8.025 1.00 19.20 390 GLU B O 1
ATOM 8676 N N . ALA B 1 391 ? 58.442 16.250 9.404 1.00 24.89 391 ALA B N 1
ATOM 8677 C CA . ALA B 1 391 ? 57.899 17.400 8.735 1.00 23.03 391 ALA B CA 1
ATOM 8678 C C . ALA B 1 391 ? 58.890 18.596 8.664 1.00 21.93 391 ALA B C 1
ATOM 8679 O O . ALA B 1 391 ? 59.561 18.982 9.659 1.00 19.15 391 ALA B O 1
ATOM 8681 N N . LYS B 1 392 ? 58.997 19.157 7.467 1.00 17.06 392 LYS B N 1
ATOM 8682 C CA . LYS B 1 392 ? 59.919 20.241 7.207 1.00 19.41 392 LYS B CA 1
ATOM 8683 C C . LYS B 1 392 ? 59.110 21.542 7.487 1.00 16.70 392 LYS B C 1
ATOM 8684 O O . LYS B 1 392 ? 58.163 21.833 6.763 1.00 17.69 392 LYS B O 1
ATOM 8690 N N . ILE B 1 393 ? 59.529 22.259 8.532 1.00 16.70 393 ILE B N 1
ATOM 8691 C CA . ILE B 1 393 ? 58.826 23.429 9.062 1.00 13.69 393 ILE B CA 1
ATOM 8692 C C . ILE B 1 393 ? 59.424 24.755 8.656 1.00 15.76 393 ILE B C 1
ATOM 8693 O O . ILE B 1 393 ? 60.634 25.075 8.918 1.00 16.73 393 ILE B O 1
ATOM 8698 N N . ALA B 1 394 ? 58.592 25.588 8.071 1.00 14.30 394 ALA B N 1
ATOM 8699 C CA . ALA B 1 394 ? 58.944 26.975 8.033 1.00 14.81 394 ALA B CA 1
ATOM 8700 C C . ALA B 1 394 ? 58.303 27.629 9.275 1.00 13.69 394 ALA B C 1
ATOM 8701 O O . ALA B 1 394 ? 57.097 27.714 9.403 1.00 12.74 394 ALA B O 1
ATOM 8703 N N . LEU B 1 395 ? 59.152 28.065 10.184 1.00 12.30 395 LEU B N 1
ATOM 8704 C CA . LEU B 1 395 ? 58.728 28.782 11.442 1.00 13.59 395 LEU B CA 1
ATOM 8705 C C . LEU B 1 395 ? 58.887 30.280 11.278 1.00 13.93 395 LEU B C 1
ATOM 8706 O O . LEU B 1 395 ? 60.000 30.832 11.220 1.00 12.71 395 LEU B O 1
ATOM 8711 N N . VAL B 1 396 ? 57.767 30.992 11.240 1.00 11.45 396 VAL B N 1
ATOM 8712 C CA . VAL B 1 396 ? 57.821 32.394 10.861 1.00 11.34 396 VAL B CA 1
ATOM 8713 C C . VAL B 1 396 ? 56.954 33.225 11.794 1.00 10.52 396 VAL B C 1
ATOM 8714 O O . VAL B 1 396 ? 55.959 32.748 12.303 1.00 12.42 396 VAL B O 1
ATOM 8718 N N . GLY B 1 397 ? 57.303 34.481 11.926 1.00 9.58 397 GLY B N 1
ATOM 8719 C CA . GLY B 1 397 ? 56.529 35.377 12.773 1.00 10.27 397 GLY B CA 1
ATOM 8720 C C . GLY B 1 397 ? 57.232 35.963 13.955 1.00 9.47 397 GLY B C 1
ATOM 8721 O O . GLY B 1 397 ? 58.375 35.642 14.273 1.00 9.91 397 GLY B O 1
ATOM 8722 N N . PRO B 1 398 ? 56.499 36.819 14.654 1.00 10.14 398 PRO B N 1
ATOM 8723 C CA . PRO B 1 398 ? 57.088 37.517 15.786 1.00 11.96 398 PRO B CA 1
ATOM 8724 C C . PRO B 1 398 ? 57.368 36.674 17.011 1.00 11.60 398 PRO B C 1
ATOM 8725 O O . PRO B 1 398 ? 58.162 37.108 17.846 1.00 13.96 398 PRO B O 1
ATOM 8729 N N . LEU B 1 399 ? 56.689 35.536 17.144 1.00 9.40 399 LEU B N 1
ATOM 8730 C CA . LEU B 1 399 ? 56.887 34.603 18.243 1.00 10.78 399 LEU B CA 1
ATOM 8731 C C . LEU B 1 399 ? 57.833 33.426 17.867 1.00 11.88 399 LEU B C 1
ATOM 8732 O O . LEU B 1 399 ? 58.001 32.487 18.640 1.00 12.05 399 LEU B O 1
ATOM 8737 N N . ALA B 1 400 ? 58.432 33.480 16.674 1.00 11.08 400 ALA B N 1
ATOM 8738 C CA . ALA B 1 400 ? 59.368 32.415 16.257 1.00 11.44 400 ALA B CA 1
ATOM 8739 C C . ALA B 1 400 ? 60.550 32.323 17.224 1.00 13.02 400 ALA B C 1
ATOM 8740 O O . ALA B 1 400 ? 60.955 31.218 17.614 1.00 13.21 400 ALA B O 1
ATOM 8742 N N . THR B 1 401 ? 61.117 33.495 17.567 1.00 13.08 401 THR B N 1
ATOM 8743 C CA . THR B 1 401 ? 62.356 33.560 18.381 1.00 12.82 401 THR B CA 1
ATOM 8744 C C . THR B 1 401 ? 62.199 34.388 19.641 1.00 11.12 401 THR B C 1
ATOM 8745 O O . THR B 1 401 ? 63.099 34.523 20.427 1.00 11.32 401 THR B O 1
ATOM 8749 N N . SER B 1 402 ? 61.088 35.075 19.779 1.00 12.65 402 SER B N 1
ATOM 8750 C CA . SER B 1 402 ? 60.967 36.022 20.875 1.00 13.52 402 SER B CA 1
ATOM 8751 C C . SER B 1 402 ? 61.055 35.331 22.221 1.00 12.30 402 SER B C 1
ATOM 8752 O O . SER B 1 402 ? 60.427 34.341 22.444 1.00 11.56 402 SER B O 1
ATOM 8755 N N . PRO B 1 403 ? 61.840 35.913 23.153 1.00 12.86 403 PRO B N 1
ATOM 8756 C CA . PRO B 1 403 ? 61.949 35.286 24.458 1.00 10.76 403 PRO B CA 1
ATOM 8757 C C . PRO B 1 403 ? 60.779 35.674 25.357 1.00 11.23 403 PRO B C 1
ATOM 8758 O O . PRO B 1 403 ? 60.674 35.201 26.474 1.00 13.29 403 PRO B O 1
ATOM 8762 N N . ASP B 1 404 ? 59.895 36.507 24.847 1.00 10.39 404 ASP B N 1
ATOM 8763 C CA . ASP B 1 404 ? 58.781 37.047 25.656 1.00 11.38 404 ASP B CA 1
ATOM 8764 C C . ASP B 1 404 ? 57.581 36.067 25.660 1.00 10.81 404 ASP B C 1
ATOM 8765 O O . ASP B 1 404 ? 56.499 36.282 25.019 1.00 11.24 404 ASP B O 1
ATOM 8770 N N . ILE B 1 405 ? 57.791 34.979 26.379 1.00 10.72 405 ILE B N 1
ATOM 8771 C CA . ILE B 1 405 ? 56.840 33.902 26.470 1.00 10.89 405 ILE B CA 1
ATOM 8772 C C . ILE B 1 405 ? 56.478 33.497 27.914 1.00 10.69 405 ILE B C 1
ATOM 8773 O O . ILE B 1 405 ? 55.758 32.459 28.108 1.00 11.55 405 ILE B O 1
ATOM 8778 N N . LEU B 1 406 ? 56.956 34.277 28.908 1.00 10.32 406 LEU B N 1
ATOM 8779 C CA . LEU B 1 406 ? 56.758 33.940 30.309 1.00 10.27 406 LEU B CA 1
ATOM 8780 C C . LEU B 1 406 ? 55.479 34.537 30.849 1.00 11.81 406 LEU B C 1
ATOM 8781 O O . LEU B 1 406 ? 55.036 34.102 31.880 1.00 14.89 406 LEU B O 1
ATOM 8786 N N . GLY B 1 407 ? 54.890 35.519 30.166 1.00 10.97 407 GLY B N 1
ATOM 8787 C CA . GLY B 1 407 ? 53.639 36.099 30.602 1.00 9.80 407 GLY B CA 1
ATOM 8788 C C . GLY B 1 407 ? 53.805 37.339 31.435 1.00 10.07 407 GLY B C 1
ATOM 8789 O O . GLY B 1 407 ? 54.889 37.683 31.882 1.00 10.74 407 GLY B O 1
ATOM 8790 N N . GLY B 1 408 ? 52.739 38.100 31.523 1.00 9.31 408 GLY B N 1
ATOM 8791 C CA . GLY B 1 408 ? 52.680 39.204 32.477 1.00 10.43 408 GLY B CA 1
ATOM 8792 C C . GLY B 1 408 ? 52.627 38.703 33.930 1.00 12.44 408 GLY B C 1
ATOM 8793 O O . GLY B 1 408 ? 52.460 37.484 34.195 1.00 13.41 408 GLY B O 1
ATOM 8794 N N . TRP B 1 409 ? 52.812 39.624 34.864 1.00 11.53 409 TRP B N 1
ATOM 8795 C CA . TRP B 1 409 ? 52.840 39.262 36.260 1.00 11.01 409 TRP B CA 1
ATOM 8796 C C . TRP B 1 409 ? 53.838 38.115 36.478 1.00 13.57 409 TRP B C 1
ATOM 8797 O O . TRP B 1 409 ? 53.584 37.112 37.197 1.00 15.99 409 TRP B O 1
ATOM 8808 N N . ASN B 1 410 ? 55.010 38.358 35.885 1.00 16.57 410 ASN B N 1
ATOM 8809 C CA . ASN B 1 410 ? 56.211 37.583 36.110 1.00 14.85 410 ASN B CA 1
ATOM 8810 C C . ASN B 1 410 ? 57.284 38.457 36.789 1.00 16.08 410 ASN B C 1
ATOM 8811 O O . ASN B 1 410 ? 58.161 39.007 36.111 1.00 16.34 410 ASN B O 1
ATOM 8816 N N . VAL B 1 411 ? 57.212 38.599 38.121 1.00 14.76 411 VAL B N 1
ATOM 8817 C CA . VAL B 1 411 ? 58.101 39.469 38.833 1.00 16.75 411 VAL B CA 1
ATOM 8818 C C . VAL B 1 411 ? 59.501 38.871 39.000 1.00 17.39 411 VAL B C 1
ATOM 8819 O O . VAL B 1 411 ? 60.449 39.624 38.948 1.00 15.37 411 VAL B O 1
ATOM 8823 N N . TYR B 1 412 ? 59.602 37.550 39.150 1.00 16.84 412 TYR B N 1
ATOM 8824 C CA . TYR B 1 412 ? 60.850 36.912 39.566 1.00 17.62 412 TYR B CA 1
ATOM 8825 C C . TYR B 1 412 ? 61.444 35.985 38.496 1.00 19.44 412 TYR B C 1
ATOM 8826 O O . TYR B 1 412 ? 62.594 35.634 38.594 1.00 22.98 412 TYR B O 1
ATOM 8835 N N . GLY B 1 413 ? 60.686 35.605 37.466 1.00 14.41 413 GLY B N 1
ATOM 8836 C CA . GLY B 1 413 ? 61.197 34.678 36.442 1.00 16.77 413 GLY B CA 1
ATOM 8837 C C . GLY B 1 413 ? 62.017 35.383 35.371 1.00 19.48 413 GLY B C 1
ATOM 8838 O O . GLY B 1 413 ? 61.769 36.563 35.037 1.00 17.46 413 GLY B O 1
ATOM 8839 N N . GLU B 1 414 ? 62.973 34.671 34.811 1.00 15.96 414 GLU B N 1
ATOM 8840 C CA . GLU B 1 414 ? 63.926 35.301 33.930 1.00 17.53 414 GLU B CA 1
ATOM 8841 C C . GLU B 1 414 ? 63.884 34.693 32.536 1.00 13.64 414 GLU B C 1
ATOM 8842 O O . GLU B 1 414 ? 63.848 33.468 32.356 1.00 13.89 414 GLU B O 1
ATOM 8848 N N . GLU B 1 415 ? 63.845 35.564 31.541 1.00 14.95 415 GLU B N 1
ATOM 8849 C CA . GLU B 1 415 ? 63.739 35.090 30.151 1.00 15.54 415 GLU B CA 1
ATOM 8850 C C . GLU B 1 415 ? 64.927 34.268 29.692 1.00 15.87 415 GLU B C 1
ATOM 8851 O O . GLU B 1 415 ? 64.797 33.411 28.803 1.00 16.33 415 GLU B O 1
ATOM 8857 N N . LYS B 1 416 ? 66.073 34.537 30.312 1.00 15.70 416 LYS B N 1
ATOM 8858 C CA . LYS B 1 416 ? 67.259 33.790 29.966 1.00 17.44 416 LYS B CA 1
ATOM 8859 C C . LYS B 1 416 ? 67.069 32.311 30.246 1.00 16.10 416 LYS B C 1
ATOM 8860 O O . LYS B 1 416 ? 67.704 31.485 29.602 1.00 21.13 416 LYS B O 1
ATOM 8866 N N . ASP B 1 417 ? 66.154 31.961 31.162 1.00 14.96 417 ASP B N 1
ATOM 8867 C CA . ASP B 1 417 ? 65.850 30.554 31.491 1.00 15.33 417 ASP B CA 1
ATOM 8868 C C . ASP B 1 417 ? 64.730 29.962 30.680 1.00 14.45 417 ASP B C 1
ATOM 8869 O O . ASP B 1 417 ? 64.507 28.757 30.746 1.00 18.04 417 ASP B O 1
ATOM 8874 N N . GLY B 1 418 ? 64.013 30.783 29.908 1.00 14.00 418 GLY B N 1
ATOM 8875 C CA . GLY B 1 418 ? 62.894 30.250 29.150 1.00 13.39 418 GLY B CA 1
ATOM 8876 C C . GLY B 1 418 ? 63.336 29.606 27.861 1.00 15.27 418 GLY B C 1
ATOM 8877 O O . GLY B 1 418 ? 64.431 29.885 27.323 1.00 17.21 418 GLY B O 1
ATOM 8878 N N . ILE B 1 419 ? 62.444 28.837 27.294 1.00 13.74 419 ILE B N 1
ATOM 8879 C CA . ILE B 1 419 ? 62.709 28.148 26.058 1.00 14.01 419 ILE B CA 1
ATOM 8880 C C . ILE B 1 419 ? 61.836 28.780 24.966 1.00 13.57 419 ILE B C 1
ATOM 8881 O O . ILE B 1 419 ? 60.622 28.714 25.048 1.00 15.07 419 ILE B O 1
ATOM 8886 N N . ASN B 1 420 ? 62.443 29.409 23.980 1.00 13.42 420 ASN B N 1
ATOM 8887 C CA . ASN B 1 420 ? 61.684 29.998 22.873 1.00 14.68 420 ASN B CA 1
ATOM 8888 C C . ASN B 1 420 ? 61.184 28.934 21.845 1.00 13.94 420 ASN B C 1
ATOM 8889 O O . ASN B 1 420 ? 61.476 27.758 21.968 1.00 15.58 420 ASN B O 1
ATOM 8894 N N . VAL B 1 421 ? 60.309 29.363 20.924 1.00 13.45 421 VAL B N 1
ATOM 8895 C CA . VAL B 1 421 ? 59.627 28.451 20.059 1.00 13.79 421 VAL B CA 1
ATOM 8896 C C . VAL B 1 421 ? 60.675 27.767 19.162 1.00 13.04 421 VAL B C 1
ATOM 8897 O O . VAL B 1 421 ? 60.638 26.578 18.996 1.00 13.02 421 VAL B O 1
ATOM 8901 N N . GLU B 1 422 ? 61.642 28.527 18.652 1.00 14.99 422 GLU B N 1
ATOM 8902 C CA . GLU B 1 422 ? 62.609 27.896 17.772 1.00 15.17 422 GLU B CA 1
ATOM 8903 C C . GLU B 1 422 ? 63.327 26.783 18.524 1.00 14.13 422 GLU B C 1
ATOM 8904 O O . GLU B 1 422 ? 63.473 25.648 17.990 1.00 14.09 422 GLU B O 1
ATOM 8910 N N . THR B 1 423 ? 63.810 27.103 19.718 1.00 14.29 423 THR B N 1
ATOM 8911 C CA . THR B 1 423 ? 64.619 26.167 20.481 1.00 15.90 423 THR B CA 1
ATOM 8912 C C . THR B 1 423 ? 63.807 24.897 20.786 1.00 17.58 423 THR B C 1
ATOM 8913 O O . THR B 1 423 ? 64.300 23.766 20.634 1.00 15.62 423 THR B O 1
ATOM 8917 N N . GLY B 1 424 ? 62.554 25.091 21.188 1.00 15.72 424 GLY B N 1
ATOM 8918 C CA . GLY B 1 424 ? 61.676 23.978 21.465 1.00 14.55 424 GLY B CA 1
ATOM 8919 C C . GLY B 1 424 ? 61.495 23.113 20.221 1.00 15.38 424 GLY B C 1
ATOM 8920 O O . GLY B 1 424 ? 61.522 21.919 20.302 1.00 14.73 424 GLY B O 1
ATOM 8921 N N . LEU B 1 425 ? 61.262 23.721 19.064 1.00 14.86 425 LEU B N 1
ATOM 8922 C CA . LEU B 1 425 ? 60.965 22.971 17.847 1.00 14.86 425 LEU B CA 1
ATOM 8923 C C . LEU B 1 425 ? 62.201 22.193 17.402 1.00 15.37 425 LEU B C 1
ATOM 8924 O O . LEU B 1 425 ? 62.087 21.068 16.891 1.00 16.49 425 LEU B O 1
ATOM 8929 N N . ARG B 1 426 ? 63.363 22.797 17.561 1.00 14.75 426 ARG B N 1
ATOM 8930 C CA . ARG B 1 426 ? 64.561 22.142 17.023 1.00 15.10 426 ARG B CA 1
ATOM 8931 C C . ARG B 1 426 ? 64.952 20.897 17.847 1.00 18.48 426 ARG B C 1
ATOM 8932 O O . ARG B 1 426 ? 65.665 20.026 17.336 1.00 19.27 426 ARG B O 1
ATOM 8940 N N . GLU B 1 427 ? 64.485 20.800 19.094 1.00 18.96 427 GLU B N 1
ATOM 8941 C CA . GLU B 1 427 ? 64.693 19.579 19.893 1.00 19.36 427 GLU B CA 1
ATOM 8942 C C . GLU B 1 427 ? 63.921 18.384 19.338 1.00 21.46 427 GLU B C 1
ATOM 8943 O O . GLU B 1 427 ? 64.188 17.247 19.666 1.00 20.39 427 GLU B O 1
ATOM 8949 N N . VAL B 1 428 ? 62.921 18.655 18.538 1.00 15.94 428 VAL B N 1
ATOM 8950 C CA . VAL B 1 428 ? 61.942 17.647 18.145 1.00 20.45 428 VAL B CA 1
ATOM 8951 C C . VAL B 1 428 ? 62.008 17.390 16.627 1.00 17.88 428 VAL B C 1
ATOM 8952 O O . VAL B 1 428 ? 61.942 16.239 16.201 1.00 23.08 428 VAL B O 1
ATOM 8956 N N . PHE B 1 429 ? 62.143 18.457 15.856 1.00 22.55 429 PHE B N 1
ATOM 8957 C CA . PHE B 1 429 ? 62.045 18.427 14.389 1.00 21.12 429 PHE B CA 1
ATOM 8958 C C . PHE B 1 429 ? 63.382 18.686 13.786 1.00 19.10 429 PHE B C 1
ATOM 8959 O O . PHE B 1 429 ? 64.038 19.596 14.185 1.00 19.69 429 PHE B O 1
ATOM 8967 N N . GLU B 1 430 ? 63.802 17.820 12.853 1.00 24.92 430 GLU B N 1
ATOM 8968 C CA . GLU B 1 430 ? 65.157 17.906 12.289 1.00 19.35 430 GLU B CA 1
ATOM 8969 C C . GLU B 1 430 ? 65.302 19.074 11.353 1.00 21.36 430 GLU B C 1
ATOM 8970 O O . GLU B 1 430 ? 66.358 19.739 11.356 1.00 21.22 430 GLU B O 1
ATOM 8976 N N . THR B 1 431 ? 64.216 19.388 10.623 1.00 20.40 431 THR B N 1
ATOM 8977 C CA . THR B 1 431 ? 64.282 20.407 9.595 1.00 19.27 431 THR B CA 1
ATOM 8978 C C . THR B 1 431 ? 63.352 21.586 9.940 1.00 19.40 431 THR B C 1
ATOM 8979 O O . THR B 1 431 ? 62.140 21.463 9.881 1.00 19.74 431 THR B O 1
ATOM 8983 N N . VAL B 1 432 ? 63.972 22.716 10.305 1.00 20.27 432 VAL B N 1
ATOM 8984 C CA . VAL B 1 432 ? 63.251 23.954 10.575 1.00 16.20 432 VAL B CA 1
ATOM 8985 C C . VAL B 1 432 ? 64.004 25.121 9.951 1.00 16.39 432 VAL B C 1
ATOM 8986 O O . VAL B 1 432 ? 65.196 25.256 10.166 1.00 20.91 432 VAL B O 1
ATOM 8990 N N . GLU B 1 433 ? 63.322 25.962 9.181 1.00 16.32 433 GLU B N 1
ATOM 8991 C CA . GLU B 1 433 ? 63.862 27.214 8.716 1.00 17.41 433 GLU B CA 1
ATOM 8992 C C . GLU B 1 433 ? 63.089 28.353 9.319 1.00 14.51 433 GLU B C 1
ATOM 8993 O O . GLU B 1 433 ? 61.843 28.386 9.268 1.00 14.87 433 GLU B O 1
ATOM 8999 N N . VAL B 1 434 ? 63.813 29.323 9.812 1.00 14.45 434 VAL B N 1
ATOM 9000 C CA . VAL B 1 434 ? 63.212 30.322 10.695 1.00 14.57 434 VAL B CA 1
ATOM 9001 C C . VAL B 1 434 ? 63.244 31.659 10.038 1.00 17.28 434 VAL B C 1
ATOM 9002 O O . VAL B 1 434 ? 64.289 32.054 9.580 1.00 14.97 434 VAL B O 1
ATOM 9006 N N . VAL B 1 435 ? 62.107 32.370 10.009 1.00 16.45 435 VAL B N 1
ATOM 9007 C CA . VAL B 1 435 ? 62.073 33.769 9.599 1.00 14.17 435 VAL B CA 1
ATOM 9008 C C . VAL B 1 435 ? 61.337 34.572 10.693 1.00 13.09 435 VAL B C 1
ATOM 9009 O O . VAL B 1 435 ? 60.091 34.559 10.818 1.00 14.58 435 VAL B O 1
ATOM 9013 N N . SER B 1 436 ? 62.123 35.289 11.489 1.00 13.19 436 SER B N 1
ATOM 9014 C CA . SER B 1 436 ? 61.584 36.176 12.524 1.00 13.69 436 SER B CA 1
ATOM 9015 C C . SER B 1 436 ? 61.072 37.478 11.910 1.00 16.07 436 SER B C 1
ATOM 9016 O O . SER B 1 436 ? 61.701 38.017 10.986 1.00 16.28 436 SER B O 1
ATOM 9019 N N . THR B 1 437 ? 59.934 37.989 12.381 1.00 14.27 437 THR B N 1
ATOM 9020 C CA . THR B 1 437 ? 59.417 39.257 11.967 1.00 11.89 437 THR B CA 1
ATOM 9021 C C . THR B 1 437 ? 59.128 40.103 13.230 1.00 11.86 437 THR B C 1
ATOM 9022 O O . THR B 1 437 ? 59.186 39.596 14.380 1.00 13.51 437 THR B O 1
ATOM 9026 N N . GLU B 1 438 ? 58.862 41.377 13.050 1.00 12.03 438 GLU B N 1
ATOM 9027 C CA . GLU B 1 438 ? 58.658 42.255 14.181 1.00 10.81 438 GLU B CA 1
ATOM 9028 C C . GLU B 1 438 ? 57.193 42.140 14.622 1.00 10.69 438 GLU B C 1
ATOM 9029 O O . GLU B 1 438 ? 56.305 41.766 13.848 1.00 10.62 438 GLU B O 1
ATOM 9035 N N . TYR B 1 439 ? 56.912 42.504 15.877 1.00 10.12 439 TYR B N 1
ATOM 9036 C CA . TYR B 1 439 ? 55.524 42.420 16.360 1.00 10.25 439 TYR B CA 1
ATOM 9037 C C . TYR B 1 439 ? 54.515 43.323 15.651 1.00 8.66 439 TYR B C 1
ATOM 9038 O O . TYR B 1 439 ? 53.325 43.003 15.625 1.00 7.94 439 TYR B O 1
ATOM 9047 N N . THR B 1 440 ? 54.925 44.472 15.144 1.00 8.29 440 THR B N 1
ATOM 9048 C CA . THR B 1 440 ? 53.976 45.438 14.615 1.00 10.00 440 THR B CA 1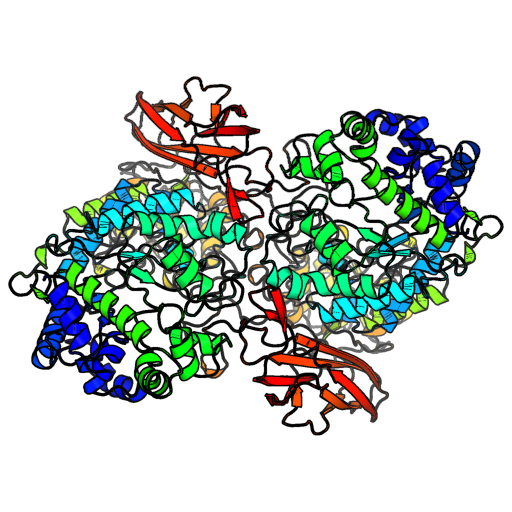
ATOM 9049 C C . THR B 1 440 ? 54.215 45.854 13.189 1.00 10.26 440 THR B C 1
ATOM 9050 O O . THR B 1 440 ? 53.547 46.781 12.709 1.00 9.77 440 THR B O 1
ATOM 9054 N N . GLU B 1 441 ? 55.135 45.136 12.496 1.00 11.34 441 GLU B N 1
ATOM 9055 C CA . GLU B 1 441 ? 55.476 45.484 11.110 1.00 10.14 441 GLU B CA 1
ATOM 9056 C C . GLU B 1 441 ? 55.515 44.281 10.226 1.00 9.58 441 GLU B C 1
ATOM 9057 O O . GLU B 1 441 ? 55.688 43.140 10.687 1.00 12.77 441 GLU B O 1
ATOM 9063 N N . LEU B 1 442 ? 55.261 44.499 8.944 1.00 11.07 442 LEU B N 1
ATOM 9064 C CA . LEU B 1 442 ? 55.460 43.454 7.911 1.00 9.32 442 LEU B CA 1
ATOM 9065 C C . LEU B 1 442 ? 56.111 44.131 6.694 1.00 10.38 442 LEU B C 1
ATOM 9066 O O . LEU B 1 442 ? 55.430 44.826 5.923 1.00 11.61 442 LEU B O 1
ATOM 9071 N N . SER B 1 443 ? 57.423 43.899 6.489 1.00 10.93 443 SER B N 1
ATOM 9072 C CA . SER B 1 443 ? 58.161 44.617 5.433 1.00 10.82 443 SER B CA 1
ATOM 9073 C C . SER B 1 443 ? 58.154 43.800 4.154 1.00 12.12 443 SER B C 1
ATOM 9074 O O . SER B 1 443 ? 57.869 42.628 4.152 1.00 9.87 443 SER B O 1
ATOM 9077 N N . GLU B 1 444 ? 58.545 44.447 3.054 1.00 12.72 444 GLU B N 1
ATOM 9078 C CA . GLU B 1 444 ? 58.697 43.704 1.782 1.00 13.32 444 GLU B CA 1
ATOM 9079 C C . GLU B 1 444 ? 59.825 42.697 1.932 1.00 12.79 444 GLU B C 1
ATOM 9080 O O . GLU B 1 444 ? 59.764 41.559 1.406 1.00 12.66 444 GLU B O 1
ATOM 9086 N N . GLU B 1 445 ? 60.870 43.089 2.655 1.00 14.60 445 GLU B N 1
ATOM 9087 C CA . GLU B 1 445 ? 62.012 42.173 2.868 1.00 15.54 445 GLU B CA 1
ATOM 9088 C C . GLU B 1 445 ? 61.559 40.924 3.647 1.00 12.60 445 GLU B C 1
ATOM 9089 O O . GLU B 1 445 ? 61.900 39.776 3.297 1.00 10.25 445 GLU B O 1
ATOM 9095 N N . ASP B 1 446 ? 60.708 41.142 4.660 1.00 13.64 446 ASP B N 1
ATOM 9096 C CA . ASP B 1 446 ? 60.129 40.029 5.458 1.00 12.53 446 ASP B CA 1
ATOM 9097 C C . ASP B 1 446 ? 59.378 39.114 4.490 1.00 10.85 446 ASP B C 1
ATOM 9098 O O . ASP B 1 446 ? 59.521 37.933 4.568 1.00 11.60 446 ASP B O 1
ATOM 9103 N N . LYS B 1 447 ? 58.520 39.657 3.608 1.00 13.47 447 LYS B N 1
ATOM 9104 C CA . LYS B 1 447 ? 57.703 38.817 2.721 1.00 13.36 447 LYS B CA 1
ATOM 9105 C C . LYS B 1 447 ? 58.576 37.954 1.817 1.00 13.28 447 LYS B C 1
ATOM 9106 O O . LYS B 1 447 ? 58.286 36.792 1.572 1.00 15.44 447 LYS B O 1
ATOM 9112 N N . VAL B 1 448 ? 59.649 38.538 1.283 1.00 15.95 448 VAL B N 1
ATOM 9113 C CA . VAL B 1 448 ? 60.575 37.791 0.386 1.00 14.19 448 VAL B CA 1
ATOM 9114 C C . VAL B 1 448 ? 61.141 36.616 1.141 1.00 14.18 448 VAL B C 1
ATOM 9115 O O . VAL B 1 448 ? 61.156 35.470 0.626 1.00 14.38 448 VAL B O 1
ATOM 9119 N N . ALA B 1 449 ? 61.630 36.894 2.370 1.00 14.09 449 ALA B N 1
ATOM 9120 C CA . ALA B 1 449 ? 62.231 35.866 3.245 1.00 12.67 449 ALA B CA 1
ATOM 9121 C C . ALA B 1 449 ? 61.239 34.803 3.643 1.00 14.94 449 ALA B C 1
ATOM 9122 O O . ALA B 1 449 ? 61.544 33.593 3.642 1.00 13.47 449 ALA B O 1
ATOM 9124 N N . VAL B 1 450 ? 60.030 35.227 4.003 1.00 15.49 450 VAL B N 1
ATOM 9125 C CA . VAL B 1 450 ? 59.006 34.271 4.326 1.00 16.24 450 VAL B CA 1
ATOM 9126 C C . VAL B 1 450 ? 58.650 33.356 3.134 1.00 14.71 450 VAL B C 1
ATOM 9127 O O . VAL B 1 450 ? 58.545 32.157 3.274 1.00 14.77 450 VAL B O 1
ATOM 9131 N N . LYS B 1 451 ? 58.507 33.924 1.953 1.00 18.54 451 LYS B N 1
ATOM 9132 C CA . LYS B 1 451 ? 58.123 33.157 0.774 1.00 18.25 451 LYS B CA 1
ATOM 9133 C C . LYS B 1 451 ? 59.202 32.123 0.422 1.00 18.13 451 LYS B C 1
ATOM 9134 O O . LYS B 1 451 ? 58.901 30.949 0.092 1.00 16.54 451 LYS B O 1
ATOM 9140 N N . ALA B 1 452 ? 60.455 32.527 0.538 1.00 16.18 452 ALA B N 1
ATOM 9141 C CA . ALA B 1 452 ? 61.589 31.563 0.335 1.00 19.58 452 ALA B CA 1
ATOM 9142 C C . ALA B 1 452 ? 61.570 30.379 1.304 1.00 20.91 452 ALA B C 1
ATOM 9143 O O . ALA B 1 452 ? 61.728 29.223 0.868 1.00 19.28 452 ALA B O 1
ATOM 9145 N N . ALA B 1 453 ? 61.351 30.649 2.592 1.00 18.35 453 ALA B N 1
ATOM 9146 C CA . ALA B 1 453 ? 61.360 29.592 3.616 1.00 16.30 453 ALA B CA 1
ATOM 9147 C C . ALA B 1 453 ? 60.190 28.670 3.421 1.00 18.05 453 ALA B C 1
ATOM 9148 O O . ALA B 1 453 ? 60.322 27.431 3.544 1.00 15.58 453 ALA B O 1
ATOM 9150 N N . VAL B 1 454 ? 59.024 29.226 3.097 1.00 18.00 454 VAL B N 1
ATOM 9151 C CA . VAL B 1 454 ? 57.810 28.391 2.931 1.00 17.51 454 VAL B CA 1
ATOM 9152 C C . VAL B 1 454 ? 57.955 27.519 1.702 1.00 17.38 454 VAL B C 1
ATOM 9153 O O . VAL B 1 454 ? 57.564 26.336 1.724 1.00 16.21 454 VAL B O 1
ATOM 9157 N N . GLN B 1 455 ? 58.503 28.110 0.625 1.00 20.46 455 GLN B N 1
ATOM 9158 C CA . GLN B 1 455 ? 58.766 27.344 -0.629 1.00 23.67 455 GLN B CA 1
ATOM 9159 C C . GLN B 1 455 ? 59.684 26.157 -0.363 1.00 23.56 455 GLN B C 1
ATOM 9160 O O . GLN B 1 455 ? 59.422 25.065 -0.888 1.00 24.18 455 GLN B O 1
ATOM 9166 N N . ASN B 1 456 ? 60.738 26.377 0.448 1.00 22.49 456 ASN B N 1
ATOM 9167 C CA . ASN B 1 456 ? 61.673 25.331 0.844 1.00 22.99 456 ASN B CA 1
ATOM 9168 C C . ASN B 1 456 ? 61.033 24.221 1.722 1.00 22.60 456 ASN B C 1
ATOM 9169 O O . ASN B 1 456 ? 61.365 23.060 1.610 1.00 20.69 456 ASN B O 1
ATOM 9174 N N . MET B 1 457 ? 60.129 24.587 2.614 1.00 17.51 457 MET B N 1
ATOM 9175 C CA . MET B 1 457 ? 59.568 23.635 3.568 1.00 22.53 457 MET B CA 1
ATOM 9176 C C . MET B 1 457 ? 58.237 23.029 3.142 1.00 18.25 457 MET B C 1
ATOM 9177 O O . MET B 1 457 ? 57.776 23.272 2.041 1.00 19.62 457 MET B O 1
ATOM 9182 N N . ASP B 1 458 ? 57.639 22.201 3.999 1.00 17.26 458 ASP B N 1
ATOM 9183 C CA . ASP B 1 458 ? 56.362 21.574 3.685 1.00 21.97 458 ASP B CA 1
ATOM 9184 C C . ASP B 1 458 ? 55.142 22.142 4.441 1.00 17.81 458 ASP B C 1
ATOM 9185 O O . ASP B 1 458 ? 54.017 22.077 3.946 1.00 17.56 458 ASP B O 1
ATOM 9190 N N . VAL B 1 459 ? 55.371 22.609 5.657 1.00 17.37 459 VAL B N 1
ATOM 9191 C CA . VAL B 1 459 ? 54.307 23.196 6.493 1.00 14.44 459 VAL B CA 1
ATOM 9192 C C . VAL B 1 459 ? 54.801 24.465 7.182 1.00 16.77 459 VAL B C 1
ATOM 9193 O O . VAL B 1 459 ? 56.007 24.644 7.426 1.00 15.23 459 VAL B O 1
ATOM 9197 N N . VAL B 1 460 ? 53.858 25.360 7.503 1.00 14.35 460 VAL B N 1
ATOM 9198 C CA . VAL B 1 460 ? 54.186 26.616 8.073 1.00 13.71 460 VAL B CA 1
ATOM 9199 C C . VAL B 1 460 ? 53.701 26.617 9.509 1.00 12.50 460 VAL B C 1
ATOM 9200 O O . VAL B 1 460 ? 52.547 26.305 9.754 1.00 11.99 460 VAL B O 1
ATOM 9204 N N . VAL B 1 461 ? 54.634 26.866 10.431 1.00 9.18 461 VAL B N 1
ATOM 9205 C CA . VAL B 1 461 ? 54.278 27.187 11.795 1.00 11.43 461 VAL B CA 1
ATOM 9206 C C . VAL B 1 461 ? 54.382 28.685 11.922 1.00 8.39 461 VAL B C 1
ATOM 9207 O O . VAL B 1 461 ? 55.506 29.240 12.014 1.00 10.73 461 VAL B O 1
ATOM 9211 N N . LEU B 1 462 ? 53.224 29.347 11.955 1.00 8.80 462 LEU B N 1
ATOM 9212 C CA . LEU B 1 462 ? 53.078 30.815 11.981 1.00 8.57 462 LEU B CA 1
ATOM 9213 C C . LEU B 1 462 ? 52.844 31.229 13.448 1.00 9.42 462 LEU B C 1
ATOM 9214 O O . LEU B 1 462 ? 51.772 31.003 14.001 1.00 9.17 462 LEU B O 1
ATOM 9219 N N . 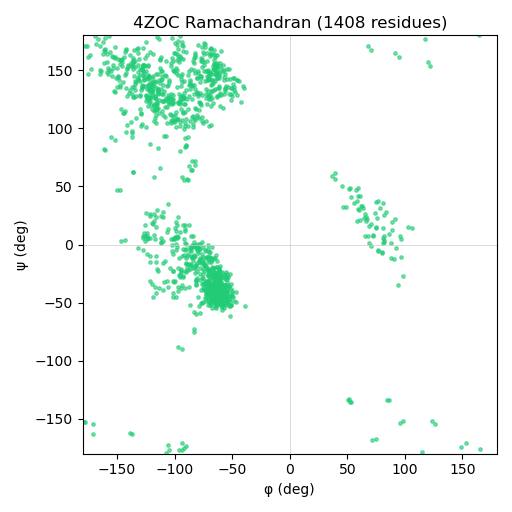ALA B 1 463 ? 53.905 31.729 14.090 1.00 10.25 463 ALA B N 1
ATOM 9220 C CA . ALA B 1 463 ? 53.904 32.090 15.481 1.00 10.59 463 ALA B CA 1
ATOM 9221 C C . ALA B 1 463 ? 53.618 33.556 15.687 1.00 7.56 463 ALA B C 1
ATOM 9222 O O . ALA B 1 463 ? 54.449 34.397 15.427 1.00 8.82 463 ALA B O 1
ATOM 9224 N N . LEU B 1 464 ? 52.419 33.838 16.135 1.00 8.53 464 LEU B N 1
ATOM 9225 C CA . LEU B 1 464 ? 51.871 35.166 16.318 1.00 7.83 464 LEU B CA 1
ATOM 9226 C C . LEU B 1 464 ? 51.641 35.489 17.819 1.00 7.72 464 LEU B C 1
ATOM 9227 O O . LEU B 1 464 ? 51.520 34.614 18.661 1.00 7.84 464 LEU B O 1
ATOM 9232 N N . GLY B 1 465 ? 51.570 36.760 18.127 1.00 7.66 465 GLY B N 1
ATOM 9233 C CA . GLY B 1 465 ? 51.181 37.106 19.454 1.00 8.28 465 GLY B CA 1
ATOM 9234 C C . GLY B 1 465 ? 51.390 38.489 19.966 1.00 8.72 465 GLY B C 1
ATOM 9235 O O . GLY B 1 465 ? 51.893 39.394 19.265 1.00 8.95 465 GLY B O 1
ATOM 9236 N N . GLU B 1 466 ? 51.039 38.623 21.267 1.00 8.75 466 GLU B N 1
ATOM 9237 C CA . GLU B 1 466 ? 51.148 39.842 22.009 1.00 8.10 466 GLU B CA 1
ATOM 9238 C C . GLU B 1 466 ? 52.463 39.931 22.760 1.00 8.70 466 GLU B C 1
ATOM 9239 O O . GLU B 1 466 ? 52.940 38.930 23.231 1.00 10.10 466 GLU B O 1
ATOM 9245 N N . LYS B 1 467 ? 53.007 41.133 22.901 1.00 9.66 467 LYS B N 1
ATOM 9246 C CA . LYS B 1 467 ? 54.047 41.403 23.928 1.00 10.83 467 LYS B CA 1
ATOM 9247 C C . LYS B 1 467 ? 53.272 41.326 25.230 1.00 10.85 467 LYS B C 1
ATOM 9248 O O . LYS B 1 467 ? 52.104 41.802 25.302 1.00 9.49 467 LYS B O 1
ATOM 9254 N N . ASN B 1 468 ? 53.891 40.773 26.264 1.00 11.36 468 ASN B N 1
ATOM 9255 C CA . ASN B 1 468 ? 53.199 40.719 27.539 1.00 9.26 468 ASN B CA 1
ATOM 9256 C C . ASN B 1 468 ? 52.823 42.061 28.108 1.00 9.07 468 ASN B C 1
ATOM 9257 O O . ASN B 1 468 ? 51.735 42.146 28.771 1.00 9.98 468 ASN B O 1
ATOM 9262 N N . GLU B 1 469 ? 53.606 43.131 27.790 1.00 8.68 469 GLU B N 1
ATOM 9263 C CA . GLU B 1 469 ? 53.303 44.472 28.267 1.00 8.81 469 GLU B CA 1
ATOM 9264 C C . GLU B 1 469 ? 51.941 45.060 27.694 1.00 9.56 469 GLU B C 1
ATOM 9265 O O . GLU B 1 469 ? 51.472 46.123 28.155 1.00 11.50 469 GLU B O 1
ATOM 9271 N N . TRP B 1 470 ? 51.350 44.419 26.699 1.00 8.19 470 TRP B N 1
ATOM 9272 C CA . TRP B 1 470 ? 50.069 44.844 26.147 1.00 8.58 470 TRP B CA 1
ATOM 9273 C C . TRP B 1 470 ? 48.899 44.381 27.025 1.00 9.42 470 TRP B C 1
ATOM 9274 O O . TRP B 1 470 ? 47.735 44.643 26.687 1.00 11.61 470 TRP B O 1
ATOM 9285 N N . GLY B 1 471 ? 49.231 43.635 28.103 1.00 9.46 471 GLY B N 1
ATOM 9286 C CA . GLY B 1 471 ? 48.303 43.198 29.096 1.00 8.50 471 GLY B CA 1
ATOM 9287 C C . GLY B 1 471 ? 48.896 43.334 30.459 1.00 7.86 471 GLY B C 1
ATOM 9288 O O . GLY B 1 471 ? 49.916 44.017 30.653 1.00 8.68 471 GLY B O 1
ATOM 9289 N N . GLY B 1 472 ? 48.289 42.622 31.404 1.00 9.05 472 GLY B N 1
ATOM 9290 C CA . GLY B 1 472 ? 48.548 42.854 32.821 1.00 9.58 472 GLY B CA 1
ATOM 9291 C C . GLY B 1 472 ? 47.962 44.154 33.326 1.00 8.80 472 GLY B C 1
ATOM 9292 O O . GLY B 1 472 ? 47.034 44.744 32.716 1.00 7.16 472 GLY B O 1
ATOM 9293 N N . GLU B 1 473 ? 48.381 44.535 34.536 1.00 7.03 473 GLU B N 1
ATOM 9294 C CA . GLU B 1 473 ? 47.886 45.772 35.101 1.00 6.54 473 GLU B CA 1
ATOM 9295 C C . GLU B 1 473 ? 48.215 47.016 34.235 1.00 7.16 473 GLU B C 1
ATOM 9296 O O . GLU B 1 473 ? 49.345 47.203 33.774 1.00 8.13 473 GLU B O 1
ATOM 9302 N N . ALA B 1 474 ? 47.156 47.765 33.984 1.00 6.94 474 ALA B N 1
ATOM 9303 C CA . ALA B 1 474 ? 47.203 49.040 33.232 1.00 7.27 474 ALA B CA 1
ATOM 9304 C C . ALA B 1 474 ? 47.660 48.750 31.790 1.00 7.93 474 ALA B C 1
ATOM 9305 O O . ALA B 1 474 ? 48.328 49.551 31.138 1.00 7.94 474 ALA B O 1
ATOM 9307 N N . GLY B 1 475 ? 47.289 47.550 31.341 1.00 7.82 475 GLY B N 1
ATOM 9308 C CA . GLY B 1 475 ? 47.380 47.175 29.968 1.00 7.75 475 GLY B CA 1
ATOM 9309 C C . GLY B 1 475 ? 45.997 46.982 29.317 1.00 7.27 475 GLY B C 1
ATOM 9310 O O . GLY B 1 475 ? 45.688 45.891 28.843 1.00 8.01 475 GLY B O 1
ATOM 9311 N N . SER B 1 476 ? 45.230 48.060 29.197 1.00 7.90 476 SER B N 1
ATOM 9312 C CA . SER B 1 476 ? 43.897 48.026 28.582 1.00 7.31 476 SER B CA 1
ATOM 9313 C C . SER B 1 476 ? 44.004 48.282 27.113 1.00 7.10 476 SER B C 1
ATOM 9314 O O . SER B 1 476 ? 44.668 49.259 26.739 1.00 7.27 476 SER B O 1
ATOM 9317 N N . LEU B 1 477 ? 43.328 47.447 26.290 1.00 6.27 477 LEU B N 1
ATOM 9318 C CA . LEU B 1 477 ? 43.272 47.637 24.839 1.00 7.69 477 LEU B CA 1
ATOM 9319 C C . LEU B 1 477 ? 41.852 47.894 24.512 1.00 8.52 477 LEU B C 1
ATOM 9320 O O . LEU B 1 477 ? 41.000 47.071 24.811 1.00 10.73 477 LEU B O 1
ATOM 9325 N N . ALA B 1 478 ? 41.561 49.039 23.933 1.00 9.30 478 ALA B N 1
ATOM 9326 C CA . ALA B 1 478 ? 40.188 49.291 23.503 1.00 8.09 478 ALA B CA 1
ATOM 9327 C C . ALA B 1 478 ? 39.768 48.336 22.379 1.00 10.13 478 ALA B C 1
ATOM 9328 O O . ALA B 1 478 ? 38.588 47.982 22.302 1.00 10.66 478 ALA B O 1
ATOM 9330 N N . THR B 1 479 ? 40.695 47.943 21.491 1.00 7.07 479 THR B N 1
ATOM 9331 C CA . THR B 1 479 ? 40.395 47.040 20.422 1.00 8.41 479 THR B CA 1
ATOM 9332 C C . THR B 1 479 ? 41.153 45.758 20.641 1.00 7.42 479 THR B C 1
ATOM 9333 O O . THR B 1 479 ? 42.415 45.776 20.708 1.00 8.33 479 THR B O 1
ATOM 9337 N N . ILE B 1 480 ? 40.448 44.649 20.816 1.00 7.03 480 ILE B N 1
ATOM 9338 C CA . ILE B 1 480 ? 41.114 43.359 21.223 1.00 6.29 480 ILE B CA 1
ATOM 9339 C C . ILE B 1 480 ? 41.643 42.605 19.975 1.00 6.48 480 ILE B C 1
ATOM 9340 O O . ILE B 1 480 ? 41.208 41.573 19.641 1.00 6.92 480 ILE B O 1
ATOM 9345 N N . ARG B 1 481 ? 42.599 43.196 19.281 1.00 7.21 481 ARG B N 1
ATOM 9346 C CA . ARG B 1 481 ? 43.193 42.649 18.052 1.00 7.37 481 ARG B CA 1
ATOM 9347 C C . ARG B 1 481 ? 44.707 42.684 18.215 1.00 7.15 481 ARG B C 1
ATOM 9348 O O . ARG B 1 481 ? 45.240 43.534 18.923 1.00 6.60 481 ARG B O 1
ATOM 9356 N N . LEU B 1 482 ? 45.386 41.766 17.558 1.00 7.53 482 LEU B N 1
ATOM 9357 C CA . LEU B 1 482 ? 46.828 41.838 17.399 1.00 7.67 482 LEU B CA 1
ATOM 9358 C C . LEU B 1 482 ? 47.083 43.036 16.526 1.00 8.23 482 LEU B C 1
ATOM 9359 O O . LEU B 1 482 ? 46.166 43.568 15.873 1.00 9.55 482 LEU B O 1
ATOM 9364 N N . PRO B 1 483 ? 48.324 43.504 16.498 1.00 8.31 483 PRO B N 1
ATOM 9365 C CA . PRO B 1 483 ? 48.696 44.506 15.488 1.00 7.98 483 PRO B CA 1
ATOM 9366 C C . PRO B 1 483 ? 48.327 44.069 14.079 1.00 8.31 483 PRO B C 1
ATOM 9367 O O . PRO B 1 483 ? 48.391 42.881 13.754 1.00 9.98 483 PRO B O 1
ATOM 9371 N N . GLU B 1 484 ? 47.896 45.013 13.265 1.00 8.01 484 GLU B N 1
ATOM 9372 C CA . GLU B 1 484 ? 47.328 44.675 11.977 1.00 9.45 484 GLU B CA 1
ATOM 9373 C C . GLU B 1 484 ? 48.388 43.932 11.102 1.00 9.17 484 GLU B C 1
ATOM 9374 O O . GLU B 1 484 ? 48.029 43.056 10.333 1.00 9.06 484 GLU B O 1
ATOM 9380 N N . ALA B 1 485 ? 49.665 44.273 11.260 1.00 8.94 485 ALA B N 1
ATOM 9381 C CA . ALA B 1 485 ? 50.749 43.615 10.550 1.00 9.59 485 ALA B CA 1
ATOM 9382 C C . ALA B 1 485 ? 50.725 42.079 10.716 1.00 9.02 485 ALA B C 1
ATOM 9383 O O . ALA B 1 485 ? 51.093 41.339 9.804 1.00 9.38 485 ALA B O 1
ATOM 9385 N N . GLN B 1 486 ? 50.333 41.601 11.909 1.00 9.00 486 GLN B N 1
ATOM 9386 C CA . GLN B 1 486 ? 50.182 40.171 12.142 1.00 8.06 486 GLN B CA 1
ATOM 9387 C C . GLN B 1 486 ? 49.049 39.507 11.384 1.00 8.69 486 GLN B C 1
ATOM 9388 O O . GLN B 1 486 ? 49.222 38.362 10.857 1.00 9.43 486 GLN B O 1
ATOM 9394 N N . TYR B 1 487 ? 47.895 40.148 11.325 1.00 6.77 487 TYR B N 1
ATOM 9395 C CA . TYR B 1 487 ? 46.830 39.656 10.433 1.00 8.41 487 TYR B CA 1
ATOM 9396 C C . TYR B 1 487 ? 47.239 39.664 8.943 1.00 9.47 487 TYR B C 1
ATOM 9397 O O . TYR B 1 487 ? 46.850 38.751 8.196 1.00 9.56 487 TYR B O 1
ATOM 9406 N N . GLN B 1 488 ? 47.979 40.701 8.539 1.00 12.05 488 GLN B N 1
ATOM 9407 C CA . GLN B 1 488 ? 48.474 40.842 7.172 1.00 10.98 488 GLN B CA 1
ATOM 9408 C C . GLN B 1 488 ? 49.450 39.675 6.908 1.00 10.63 488 GLN B C 1
ATOM 9409 O O . GLN B 1 488 ? 49.424 39.080 5.832 1.00 9.88 488 GLN B O 1
ATOM 9415 N N . LEU B 1 489 ? 50.289 39.347 7.913 1.00 8.69 489 LEU B N 1
ATOM 9416 C CA . LEU B 1 489 ? 51.223 38.200 7.819 1.00 8.93 489 LEU B CA 1
ATOM 9417 C C . LEU B 1 489 ? 50.478 36.906 7.611 1.00 9.87 489 LEU B C 1
ATOM 9418 O O . LEU B 1 489 ? 50.808 36.126 6.696 1.00 10.81 489 LEU B O 1
ATOM 9423 N N . ALA B 1 490 ? 49.442 36.670 8.411 1.00 9.34 490 ALA B N 1
ATOM 9424 C CA . ALA B 1 490 ? 48.654 35.491 8.235 1.00 10.38 490 ALA B CA 1
ATOM 9425 C C . ALA B 1 490 ? 48.010 35.434 6.832 1.00 11.70 490 ALA B C 1
ATOM 9426 O O . ALA B 1 490 ? 47.944 34.355 6.235 1.00 11.34 490 ALA B O 1
ATOM 9428 N N . LYS B 1 491 ? 47.499 36.575 6.338 1.00 10.63 491 LYS B N 1
ATOM 9429 C CA . LYS B 1 491 ? 46.837 36.592 5.024 1.00 13.37 491 LYS B CA 1
ATOM 9430 C C . LYS B 1 491 ? 47.867 36.239 3.943 1.00 12.89 491 LYS B C 1
ATOM 9431 O O . LYS B 1 491 ? 47.614 35.399 3.098 1.00 13.39 491 LYS B O 1
ATOM 9437 N N . PHE B 1 492 ? 49.036 36.833 4.038 1.00 12.34 492 PHE B N 1
ATOM 9438 C CA . PHE B 1 492 ? 50.117 36.575 3.095 1.00 11.64 492 PHE B CA 1
ATOM 9439 C C . PHE B 1 492 ? 50.539 35.137 3.099 1.00 12.76 492 PHE B C 1
ATOM 9440 O O . PHE B 1 492 ? 50.595 34.516 2.018 1.00 11.93 492 PHE B O 1
ATOM 9448 N N . VAL B 1 493 ? 50.808 34.565 4.283 1.00 13.90 493 VAL B N 1
ATOM 9449 C CA . VAL B 1 493 ? 51.238 33.167 4.372 1.00 13.54 493 VAL B CA 1
ATOM 9450 C C . VAL B 1 493 ? 50.233 32.267 3.752 1.00 13.74 493 VAL B C 1
ATOM 9451 O O . VAL B 1 493 ? 50.590 31.303 3.111 1.00 17.11 493 VAL B O 1
ATOM 9455 N N . GLN B 1 494 ? 48.944 32.554 3.905 1.00 13.87 494 GLN B N 1
ATOM 9456 C CA . GLN B 1 494 ? 47.892 31.695 3.318 1.00 14.11 494 GLN B CA 1
ATOM 9457 C C . GLN B 1 494 ? 47.995 31.606 1.799 1.00 14.41 494 GLN B C 1
ATOM 9458 O O . GLN B 1 494 ? 47.661 30.594 1.201 1.00 16.95 494 GLN B O 1
ATOM 9464 N N . THR B 1 495 ? 48.456 32.675 1.165 1.00 14.94 495 THR B N 1
ATOM 9465 C CA . THR B 1 495 ? 48.561 32.676 -0.289 1.00 14.93 495 THR B CA 1
ATOM 9466 C C . THR B 1 495 ? 49.655 31.764 -0.789 1.00 16.69 495 THR B C 1
ATOM 9467 O O . THR B 1 495 ? 49.647 31.406 -1.926 1.00 17.06 495 THR B O 1
ATOM 9471 N N . LEU B 1 496 ? 50.554 31.333 0.063 1.00 14.09 496 LEU B N 1
ATOM 9472 C CA . LEU B 1 496 ? 51.716 30.583 -0.405 1.00 16.86 496 LEU B CA 1
ATOM 9473 C C . LEU B 1 496 ? 51.439 29.095 -0.706 1.00 16.68 496 LEU B C 1
ATOM 9474 O O . LEU B 1 496 ? 52.264 28.428 -1.232 1.00 19.78 496 LEU B O 1
ATOM 9479 N N . GLY B 1 497 ? 50.257 28.597 -0.378 1.00 20.38 497 GLY B N 1
ATOM 9480 C CA . GLY B 1 497 ? 49.844 27.306 -0.856 1.00 24.79 497 GLY B CA 1
ATOM 9481 C C . GLY B 1 497 ? 50.295 26.160 -0.019 1.00 27.03 497 GLY B C 1
ATOM 9482 O O . GLY B 1 497 ? 50.179 25.054 -0.497 1.00 31.61 497 GLY B O 1
ATOM 9483 N N . LYS B 1 498 ? 50.866 26.377 1.181 1.00 20.82 498 LYS B N 1
ATOM 9484 C CA . LYS B 1 498 ? 51.251 25.232 2.049 1.00 17.13 498 LYS B CA 1
ATOM 9485 C C . LYS B 1 498 ? 50.370 25.226 3.250 1.00 15.39 498 LYS B C 1
ATOM 9486 O O . LYS B 1 498 ? 49.868 26.264 3.614 1.00 15.87 498 LYS B O 1
ATOM 9492 N N . PRO B 1 499 ? 50.286 24.101 3.955 1.00 14.80 499 PRO B N 1
ATOM 9493 C CA . PRO B 1 499 ? 49.457 24.119 5.157 1.00 17.30 499 PRO B CA 1
ATOM 9494 C C . PRO B 1 499 ? 50.064 24.967 6.284 1.00 16.63 499 PRO B C 1
ATOM 9495 O O . PRO B 1 499 ? 51.318 25.041 6.443 1.00 14.73 499 PRO B O 1
ATOM 9499 N N . VAL B 1 500 ? 49.168 25.615 7.039 1.00 13.00 500 VAL B N 1
ATOM 9500 C CA . VAL B 1 500 ? 49.589 26.541 8.026 1.00 13.64 500 VAL B CA 1
ATOM 9501 C C . VAL B 1 500 ? 49.018 26.196 9.381 1.00 14.00 500 VAL B C 1
ATOM 9502 O O . VAL B 1 500 ? 47.803 26.052 9.477 1.00 13.09 500 VAL B O 1
ATOM 9506 N N . VAL B 1 501 ? 49.887 26.089 10.414 1.00 11.95 501 VAL B N 1
ATOM 9507 C CA . VAL B 1 501 ? 49.436 26.031 11.794 1.00 13.24 501 VAL B CA 1
ATOM 9508 C C . VAL B 1 501 ? 49.773 27.360 12.449 1.00 10.97 501 VAL B C 1
ATOM 9509 O O . VAL B 1 501 ? 50.924 27.814 12.396 1.00 13.20 501 VAL B O 1
ATOM 9513 N N . ILE B 1 502 ? 48.782 28.045 13.055 1.00 10.78 502 ILE B N 1
ATOM 9514 C CA . ILE B 1 502 ? 49.055 29.290 13.820 1.00 9.33 502 ILE B CA 1
ATOM 9515 C C . ILE B 1 502 ? 49.166 28.961 15.302 1.00 9.44 502 ILE B C 1
ATOM 9516 O O . ILE B 1 502 ? 48.308 28.261 15.851 1.00 10.73 502 ILE B O 1
ATOM 9521 N N . THR B 1 503 ? 50.310 29.278 15.903 1.00 8.67 503 THR B N 1
ATOM 9522 C CA . THR B 1 503 ? 50.560 29.018 17.336 1.00 9.66 503 THR B CA 1
ATOM 9523 C C . THR B 1 503 ? 50.506 30.457 17.920 1.00 8.64 503 THR B C 1
ATOM 9524 O O . THR B 1 503 ? 51.365 31.291 17.602 1.00 9.44 503 THR B O 1
ATOM 9528 N N . LEU B 1 504 ? 49.442 30.743 18.687 1.00 8.78 504 LEU B N 1
ATOM 9529 C CA . LEU B 1 504 ? 49.108 32.062 19.213 1.00 8.01 504 LEU B CA 1
ATOM 9530 C C . LEU B 1 504 ? 49.484 32.230 20.678 1.00 7.10 504 LEU B C 1
ATOM 9531 O O . LEU B 1 504 ? 49.157 31.383 21.479 1.00 9.88 504 LEU B O 1
ATOM 9536 N N . PHE B 1 505 ? 50.304 33.216 20.950 1.00 7.37 505 PHE B N 1
ATOM 9537 C CA . PHE B 1 505 ? 50.709 33.584 22.335 1.00 9.35 505 PHE B CA 1
ATOM 9538 C C . PHE B 1 505 ? 50.101 34.916 22.716 1.00 8.59 505 PHE B C 1
ATOM 9539 O O . PHE B 1 505 ? 50.270 35.902 22.023 1.00 8.08 505 PHE B O 1
ATOM 9547 N N . ASN B 1 506 ? 49.447 34.968 23.883 1.00 7.92 506 ASN B N 1
ATOM 9548 C CA . ASN B 1 506 ? 48.672 36.129 24.251 1.00 7.92 506 ASN B CA 1
ATOM 9549 C C . ASN B 1 506 ? 48.167 35.993 25.685 1.00 8.47 506 ASN B C 1
ATOM 9550 O O . ASN B 1 506 ? 48.186 34.884 26.231 1.00 8.24 506 ASN B O 1
ATOM 9555 N N . GLY B 1 507 ? 47.741 37.127 26.283 1.00 7.71 507 GLY B N 1
ATOM 9556 C CA . GLY B 1 507 ? 47.194 37.187 27.606 1.00 9.41 507 GLY B CA 1
ATOM 9557 C C . GLY B 1 507 ? 45.730 37.493 27.730 1.00 8.18 507 GLY B C 1
ATOM 9558 O O . GLY B 1 507 ? 45.236 37.591 28.830 1.00 10.74 507 GLY B O 1
ATOM 9559 N N . ARG B 1 508 ? 45.047 37.618 26.604 1.00 7.97 508 ARG B N 1
ATOM 9560 C CA . ARG B 1 508 ? 43.576 37.889 26.591 1.00 7.33 508 ARG B CA 1
ATOM 9561 C C . ARG B 1 508 ? 42.925 37.226 25.366 1.00 7.61 508 ARG B C 1
ATOM 9562 O O . ARG B 1 508 ? 43.627 36.970 24.376 1.00 9.40 508 ARG B O 1
ATOM 9570 N N . PRO B 1 509 ? 41.643 36.923 25.428 1.00 8.25 509 PRO B N 1
ATOM 9571 C CA . PRO B 1 509 ? 40.901 36.655 24.190 1.00 7.84 509 PRO B CA 1
ATOM 9572 C C . PRO B 1 509 ? 41.183 37.811 23.174 1.00 7.85 509 PRO B C 1
ATOM 9573 O O . PRO B 1 509 ? 41.278 38.981 23.566 1.00 7.57 509 PRO B O 1
ATOM 9577 N N . LEU B 1 510 ? 41.271 37.420 21.903 1.00 7.32 510 LEU B N 1
ATOM 9578 C CA . LEU B 1 510 ? 41.463 38.352 20.790 1.00 6.51 510 LEU B CA 1
ATOM 9579 C C . LEU B 1 510 ? 40.447 38.019 19.705 1.00 5.90 510 LEU B C 1
ATOM 9580 O O . LEU B 1 510 ? 39.865 36.983 19.726 1.00 7.58 510 LEU B O 1
ATOM 9585 N N . GLU B 1 511 ? 40.269 38.948 18.769 1.00 5.68 511 GLU B N 1
ATOM 9586 C CA . GLU B 1 511 ? 39.591 38.696 17.546 1.00 6.59 511 GLU B CA 1
ATOM 9587 C C . GLU B 1 511 ? 40.414 37.784 16.627 1.00 7.30 511 GLU B C 1
ATOM 9588 O O . GLU B 1 511 ? 41.374 38.211 16.021 1.00 8.68 511 GLU B O 1
ATOM 9594 N N . VAL B 1 512 ? 40.047 36.520 16.578 1.00 8.21 512 VAL B N 1
ATOM 9595 C CA . VAL B 1 512 ? 40.778 35.531 15.863 1.00 7.94 512 VAL B CA 1
ATOM 9596 C C . VAL B 1 512 ? 40.064 34.970 14.641 1.00 8.73 512 VAL B C 1
ATOM 9597 O O . VAL B 1 512 ? 40.613 34.076 13.965 1.00 9.09 512 VAL B O 1
ATOM 9601 N N . LYS B 1 513 ? 38.896 35.520 14.285 1.00 9.28 513 LYS B N 1
ATOM 9602 C CA . LYS B 1 513 ? 38.236 34.961 13.107 1.00 9.72 513 LYS B CA 1
ATOM 9603 C C . LYS B 1 513 ? 39.172 35.005 11.886 1.00 10.62 513 LYS B C 1
ATOM 9604 O O . LYS B 1 513 ? 39.250 34.024 11.114 1.00 11.66 513 LYS B O 1
ATOM 9610 N N . GLU B 1 514 ? 39.866 36.125 11.709 1.00 10.25 514 GLU B N 1
ATOM 9611 C CA . GLU B 1 514 ? 40.736 36.267 10.522 1.00 12.22 514 GLU B CA 1
ATOM 9612 C C . GLU B 1 514 ? 41.895 35.279 10.546 1.00 13.21 514 GLU B C 1
ATOM 9613 O O . GLU B 1 514 ? 42.383 34.902 9.511 1.00 20.29 514 GLU B O 1
ATOM 9619 N N . LEU B 1 515 ? 42.317 34.854 11.737 1.00 12.29 515 LEU B N 1
ATOM 9620 C CA . LEU B 1 515 ? 43.366 33.888 11.867 1.00 10.52 515 LEU B CA 1
ATOM 9621 C C . LEU B 1 515 ? 42.830 32.489 11.534 1.00 9.60 515 LEU B C 1
ATOM 9622 O O . LEU B 1 515 ? 43.441 31.748 10.806 1.00 10.94 515 LEU B O 1
ATOM 9627 N N . ALA B 1 516 ? 41.717 32.112 12.148 1.00 10.11 516 ALA B N 1
ATOM 9628 C CA . ALA B 1 516 ? 41.137 30.807 11.894 1.00 11.42 516 ALA B CA 1
ATOM 9629 C C . ALA B 1 516 ? 40.863 30.603 10.432 1.00 13.11 516 ALA B C 1
ATOM 9630 O O . ALA B 1 516 ? 41.015 29.493 9.898 1.00 12.67 516 ALA B O 1
ATOM 9632 N N . GLU B 1 517 ? 40.368 31.667 9.799 1.00 13.94 517 GLU B N 1
ATOM 9633 C CA . GLU B 1 517 ? 40.014 31.564 8.369 1.00 15.19 517 GLU B CA 1
ATOM 9634 C C . GLU B 1 517 ? 41.226 31.642 7.435 1.00 13.96 517 GLU B C 1
ATOM 9635 O O . GLU B 1 517 ? 41.093 31.302 6.272 1.00 19.33 517 GLU B O 1
ATOM 9641 N N . SER B 1 518 ? 42.389 32.082 7.916 1.00 11.34 518 SER B N 1
ATOM 9642 C CA . SER B 1 518 ? 43.589 32.198 7.111 1.00 15.07 518 SER B CA 1
ATOM 9643 C C . SER B 1 518 ? 44.599 31.021 7.298 1.00 14.54 518 SER B C 1
ATOM 9644 O O . SER B 1 518 ? 45.768 31.065 6.794 1.00 16.44 518 SER B O 1
ATOM 9647 N N . SER B 1 519 ? 44.190 30.030 8.089 1.00 12.59 519 SER B N 1
ATOM 9648 C CA . SER B 1 519 ? 45.021 28.883 8.402 1.00 13.81 519 SER B CA 1
ATOM 9649 C C . SER B 1 519 ? 44.263 27.549 8.496 1.00 12.56 519 SER B C 1
ATOM 9650 O O . SER B 1 519 ? 43.024 27.485 8.485 1.00 11.17 519 SER B O 1
ATOM 9653 N N . ASP B 1 520 ? 45.008 26.453 8.541 1.00 13.03 520 ASP B N 1
ATOM 9654 C CA . ASP B 1 520 ? 44.402 25.138 8.667 1.00 12.98 520 ASP B CA 1
ATOM 9655 C C . ASP B 1 520 ? 44.290 24.694 10.095 1.00 13.48 520 ASP B C 1
ATOM 9656 O O . ASP B 1 520 ? 43.433 23.894 10.425 1.00 20.08 520 ASP B O 1
ATOM 9661 N N . ALA B 1 521 ? 45.172 25.184 10.952 1.00 14.20 521 ALA B N 1
ATOM 9662 C CA . ALA B 1 521 ? 45.116 24.847 12.347 1.00 12.13 521 ALA B CA 1
ATOM 9663 C C . ALA B 1 521 ? 45.457 26.091 13.182 1.00 9.38 521 ALA B C 1
ATOM 9664 O O . ALA B 1 521 ? 46.208 26.950 12.774 1.00 13.02 521 ALA B O 1
ATOM 9666 N N . LEU B 1 522 ? 44.923 26.128 14.382 1.00 10.75 522 LEU B N 1
ATOM 9667 C CA . LEU B 1 522 ? 45.036 27.240 15.318 1.00 8.67 522 LEU B CA 1
ATOM 9668 C C . LEU B 1 522 ? 45.155 26.676 16.717 1.00 8.08 522 LEU B C 1
ATOM 9669 O O . LEU B 1 522 ? 44.216 26.093 17.219 1.00 8.65 522 LEU B O 1
ATOM 9674 N N . LEU B 1 523 ? 46.329 26.925 17.324 1.00 8.54 523 LEU B N 1
ATOM 9675 C CA . LEU B 1 523 ? 46.635 26.474 18.686 1.00 9.98 523 LEU B CA 1
ATOM 9676 C C . LEU B 1 523 ? 46.878 27.637 19.600 1.00 7.33 523 LEU B C 1
ATOM 9677 O O . LEU B 1 523 ? 47.790 28.457 19.385 1.00 7.45 523 LEU B O 1
ATOM 9682 N N . GLU B 1 524 ? 46.008 27.813 20.576 1.00 7.30 524 GLU B N 1
ATOM 9683 C CA . GLU B 1 524 ? 46.120 28.889 21.604 1.00 7.12 524 GLU B CA 1
ATOM 9684 C C . GLU B 1 524 ? 47.055 28.443 22.759 1.00 7.51 524 GLU B C 1
ATOM 9685 O O . GLU B 1 524 ? 46.643 27.588 23.599 1.00 8.24 524 GLU B O 1
ATOM 9691 N N . LEU B 1 525 ? 48.286 28.964 22.784 1.00 7.68 525 LEU B N 1
ATOM 9692 C CA . LEU B 1 525 ? 49.274 28.582 23.836 1.00 8.95 525 LEU B CA 1
ATOM 9693 C C . LEU B 1 525 ? 49.153 29.509 25.034 1.00 9.30 525 LEU B C 1
ATOM 9694 O O . LEU B 1 525 ? 49.788 29.278 26.092 1.00 10.97 525 LEU B O 1
ATOM 9699 N N . TRP B 1 526 ? 48.414 30.607 24.868 1.00 7.46 526 TRP B N 1
ATOM 9700 C CA . TRP B 1 526 ? 48.425 31.688 25.845 1.00 8.27 526 TRP B CA 1
ATOM 9701 C C . TRP B 1 526 ? 49.911 32.106 26.094 1.00 8.92 526 TRP B C 1
ATOM 9702 O O . TRP B 1 526 ? 50.651 32.322 25.179 1.00 10.34 526 TRP B O 1
ATOM 9713 N N . PHE B 1 527 ? 50.335 32.308 27.322 1.00 9.96 527 PHE B N 1
ATOM 9714 C CA . PHE B 1 527 ? 51.764 32.405 27.655 1.00 8.63 527 PHE B CA 1
ATOM 9715 C C . PHE B 1 527 ? 52.105 31.226 28.595 1.00 9.49 527 PHE B C 1
ATOM 9716 O O . PHE B 1 527 ? 51.695 31.221 29.762 1.00 9.52 527 PHE B O 1
ATOM 9724 N N . PRO B 1 528 ? 52.774 30.188 28.082 1.00 10.90 528 PRO B N 1
ATOM 9725 C CA . PRO B 1 528 ? 52.920 28.926 28.913 1.00 10.97 528 PRO B CA 1
ATOM 9726 C C . PRO B 1 528 ? 53.950 29.019 30.033 1.00 11.48 528 PRO B C 1
ATOM 9727 O O . PRO B 1 528 ? 53.963 28.141 30.912 1.00 11.15 528 PRO B O 1
ATOM 9731 N N . GLY B 1 529 ? 54.815 30.022 29.988 1.00 10.40 529 GLY B N 1
ATOM 9732 C CA . GLY B 1 529 ? 55.889 30.166 30.967 1.00 10.28 529 GLY B CA 1
ATOM 9733 C C . GLY B 1 529 ? 57.195 29.565 30.463 1.00 9.96 529 GLY B C 1
ATOM 9734 O O . GLY B 1 529 ? 57.497 29.539 29.254 1.00 9.46 529 GLY B O 1
ATOM 9735 N N . THR B 1 530 ? 58.021 29.161 31.438 1.00 9.98 530 THR B N 1
ATOM 9736 C CA . THR B 1 530 ? 59.433 28.819 31.257 1.00 13.11 530 THR B CA 1
ATOM 9737 C C . THR B 1 530 ? 59.700 27.794 30.177 1.00 12.59 530 THR B C 1
ATOM 9738 O O . THR B 1 530 ? 60.676 27.924 29.424 1.00 14.89 530 THR B O 1
ATOM 9742 N N . GLU B 1 531 ? 58.816 26.826 30.044 1.00 11.82 531 GLU B N 1
ATOM 9743 C CA . GLU B 1 531 ? 58.967 25.734 29.094 1.00 12.96 531 GLU B CA 1
ATOM 9744 C C . GLU B 1 531 ? 58.160 25.950 27.765 1.00 10.33 531 GLU B C 1
ATOM 9745 O O . GLU B 1 531 ? 57.899 25.008 27.044 1.00 11.87 531 GLU B O 1
ATOM 9751 N N . ALA B 1 532 ? 57.793 27.178 27.471 1.00 11.15 532 ALA B N 1
ATOM 9752 C CA . ALA B 1 532 ? 56.888 27.485 26.342 1.00 10.49 532 ALA B CA 1
ATOM 9753 C C . ALA B 1 532 ? 57.254 26.772 25.057 1.00 10.35 532 ALA B C 1
ATOM 9754 O O . ALA B 1 532 ? 56.407 26.189 24.449 1.00 9.47 532 ALA B O 1
ATOM 9756 N N . GLY B 1 533 ? 58.530 26.822 24.628 1.00 11.24 533 GLY B N 1
ATOM 9757 C CA . GLY B 1 533 ? 58.878 26.171 23.350 1.00 11.34 533 GLY B CA 1
ATOM 9758 C C . GLY B 1 533 ? 58.732 24.652 23.308 1.00 12.34 533 GLY B C 1
ATOM 9759 O O . GLY B 1 533 ? 58.435 24.060 22.264 1.00 13.00 533 GLY B O 1
ATOM 9760 N N . ARG B 1 534 ? 59.005 24.014 24.444 1.00 13.98 534 ARG B N 1
ATOM 9761 C CA . ARG B 1 534 ? 58.816 22.549 24.610 1.00 14.55 534 ARG B CA 1
ATOM 9762 C C . ARG B 1 534 ? 57.325 22.221 24.656 1.00 14.53 534 ARG B C 1
ATOM 9763 O O . ARG B 1 534 ? 56.902 21.236 24.073 1.00 14.73 534 ARG B O 1
ATOM 9771 N N . VAL B 1 535 ? 56.535 23.026 25.358 1.00 12.59 535 VAL B N 1
ATOM 9772 C CA . VAL B 1 535 ? 55.033 22.854 25.336 1.00 11.89 535 VAL B CA 1
ATOM 9773 C C . VAL B 1 535 ? 54.526 22.896 23.895 1.00 10.21 535 VAL B C 1
ATOM 9774 O O . VAL B 1 535 ? 53.676 22.037 23.461 1.00 12.43 535 VAL B O 1
ATOM 9778 N N . THR B 1 536 ? 54.988 23.910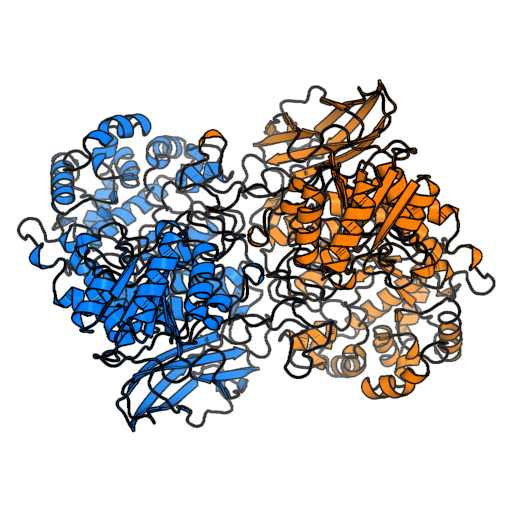 23.147 1.00 10.57 536 THR B N 1
ATOM 9779 C CA . THR B 1 536 ? 54.561 24.138 21.759 1.00 11.16 536 THR B CA 1
ATOM 9780 C C . THR B 1 536 ? 54.985 22.936 20.893 1.00 12.13 536 THR B C 1
ATOM 9781 O O . THR B 1 536 ? 54.161 22.366 20.158 1.00 11.41 536 THR B O 1
ATOM 9785 N N . ALA B 1 537 ? 56.234 22.521 20.984 1.00 13.32 537 ALA B N 1
ATOM 9786 C CA . ALA B 1 537 ? 56.704 21.356 20.131 1.00 12.64 537 ALA B CA 1
ATOM 9787 C C . ALA B 1 537 ? 56.028 20.072 20.495 1.00 13.54 537 ALA B C 1
ATOM 9788 O O . ALA B 1 537 ? 55.648 19.309 19.591 1.00 15.39 537 ALA B O 1
ATOM 9790 N N . ASP B 1 538 ? 55.879 19.790 21.808 1.00 14.35 538 ASP B N 1
ATOM 9791 C CA . ASP B 1 538 ? 55.167 18.588 22.204 1.00 13.99 538 ASP B CA 1
ATOM 9792 C C . ASP B 1 538 ? 53.740 18.521 21.695 1.00 13.82 538 ASP B C 1
ATOM 9793 O O . ASP B 1 538 ? 53.309 17.455 21.230 1.00 14.55 538 ASP B O 1
ATOM 9798 N N . LEU B 1 539 ? 53.002 19.622 21.735 1.00 14.21 539 LEU B N 1
ATOM 9799 C CA . LEU B 1 539 ? 51.637 19.595 21.261 1.00 12.49 539 LEU B CA 1
ATOM 9800 C C . LEU B 1 539 ? 51.599 19.447 19.726 1.00 11.43 539 LEU B C 1
ATOM 9801 O O . LEU B 1 539 ? 50.815 18.696 19.187 1.00 13.86 539 LEU B O 1
ATOM 9806 N N . LEU B 1 540 ? 52.451 20.187 19.041 1.00 14.30 540 LEU B N 1
ATOM 9807 C CA . LEU B 1 540 ? 52.508 20.147 17.587 1.00 12.40 540 LEU B CA 1
ATOM 9808 C C . LEU B 1 540 ? 52.903 18.748 17.067 1.00 12.78 540 LEU B C 1
ATOM 9809 O O . LEU B 1 540 ? 52.431 18.346 16.075 1.00 12.05 540 LEU B O 1
ATOM 9814 N N . SER B 1 541 ? 53.796 18.078 17.770 1.00 14.71 541 SER B N 1
ATOM 9815 C CA . SER B 1 541 ? 54.298 16.757 17.369 1.00 17.11 541 SER B CA 1
ATOM 9816 C C . SER B 1 541 ? 53.453 15.573 17.794 1.00 16.05 541 SER B C 1
ATOM 9817 O O . SER B 1 541 ? 53.674 14.424 17.365 1.00 18.65 541 SER B O 1
ATOM 9820 N N . GLY B 1 542 ? 52.505 15.841 18.676 1.00 16.99 542 GLY B N 1
ATOM 9821 C CA . GLY B 1 542 ? 51.677 14.835 19.281 1.00 17.35 542 GLY B CA 1
ATOM 9822 C C . GLY B 1 542 ? 52.250 14.092 20.457 1.00 19.69 542 GLY B C 1
ATOM 9823 O O . GLY B 1 542 ? 51.590 13.121 20.911 1.00 17.18 542 GLY B O 1
ATOM 9824 N N . ALA B 1 543 ? 53.433 14.495 20.972 1.00 14.94 543 ALA B N 1
ATOM 9825 C CA . ALA B 1 543 ? 53.990 13.898 22.187 1.00 15.53 543 ALA B CA 1
ATOM 9826 C C . ALA B 1 543 ? 53.024 14.128 23.309 1.00 18.95 543 ALA B C 1
ATOM 9827 O O . ALA B 1 543 ? 52.873 13.256 24.220 1.00 14.59 543 ALA B O 1
ATOM 9829 N N . SER B 1 544 ? 52.343 15.305 23.233 1.00 19.60 544 SER B N 1
ATOM 9830 C CA . SER B 1 544 ? 51.180 15.637 24.034 1.00 16.04 544 SER B CA 1
ATOM 9831 C C . SER B 1 544 ? 50.010 15.990 23.110 1.00 14.76 544 SER B C 1
ATOM 9832 O O . SER B 1 544 ? 50.183 16.526 22.015 1.00 15.71 544 SER B O 1
ATOM 9835 N N . ASN B 1 545 ? 48.824 15.604 23.539 1.00 14.41 545 ASN B N 1
ATOM 9836 C CA . ASN B 1 545 ? 47.586 15.779 22.829 1.00 14.35 545 ASN B CA 1
ATOM 9837 C C . ASN B 1 545 ? 46.831 16.938 23.526 1.00 13.53 545 ASN B C 1
ATOM 9838 O O . ASN B 1 545 ? 46.534 16.844 24.710 1.00 13.52 545 ASN B O 1
ATOM 9843 N N . PRO B 1 546 ? 46.515 18.021 22.799 1.00 13.25 546 PRO B N 1
ATOM 9844 C CA . PRO B 1 546 ? 45.793 19.218 23.342 1.00 10.09 546 PRO B CA 1
ATOM 9845 C C . PRO B 1 546 ? 44.562 18.793 24.065 1.00 10.30 546 PRO B C 1
ATOM 9846 O O . PRO B 1 546 ? 43.830 17.912 23.566 1.00 10.42 546 PRO B O 1
ATOM 9850 N N . SER B 1 547 ? 44.333 19.357 25.258 1.00 11.64 547 SER B N 1
ATOM 9851 C CA . SER B 1 547 ? 43.127 19.026 26.042 1.00 9.98 547 SER B CA 1
ATOM 9852 C C . SER B 1 547 ? 42.524 20.180 26.791 1.00 10.48 547 SER B C 1
ATOM 9853 O O . SER B 1 547 ? 41.614 19.965 27.619 1.00 12.52 547 SER B O 1
ATOM 9856 N N . GLY B 1 548 ? 43.074 21.364 26.603 1.00 9.29 548 GLY B N 1
ATOM 9857 C CA . GLY B 1 548 ? 42.487 22.516 27.206 1.00 9.57 548 GLY B CA 1
ATOM 9858 C C . GLY B 1 548 ? 41.162 22.917 26.543 1.00 9.46 548 GLY B C 1
ATOM 9859 O O . GLY B 1 548 ? 40.860 22.558 25.369 1.00 9.78 548 GLY B O 1
ATOM 9860 N N . LYS B 1 549 ? 40.353 23.659 27.305 1.00 9.82 549 LYS B N 1
ATOM 9861 C CA . LYS B 1 549 ? 39.071 24.174 26.834 1.00 9.41 549 LYS B CA 1
ATOM 9862 C C . LYS B 1 549 ? 39.010 25.686 27.189 1.00 10.54 549 LYS B C 1
ATOM 9863 O O . LYS B 1 549 ? 39.516 26.119 28.253 1.00 7.46 549 LYS B O 1
ATOM 9869 N N . LEU B 1 550 ? 38.319 26.490 26.346 1.00 10.16 550 LEU B N 1
ATOM 9870 C CA . LEU B 1 550 ? 38.276 27.919 26.628 1.00 9.85 550 LEU B CA 1
ATOM 9871 C C . LEU B 1 550 ? 37.557 28.218 27.968 1.00 9.10 550 LEU B C 1
ATOM 9872 O O . LEU B 1 550 ? 36.456 27.728 28.188 1.00 9.77 550 LEU B O 1
ATOM 9877 N N . SER B 1 551 ? 38.204 28.974 28.859 1.00 9.23 551 SER B N 1
ATOM 9878 C CA . SER B 1 551 ? 37.537 29.385 30.093 1.00 9.50 551 SER B CA 1
ATOM 9879 C C . SER B 1 551 ? 36.965 30.801 30.018 1.00 9.99 551 SER B C 1
ATOM 9880 O O . SER B 1 551 ? 36.453 31.335 31.000 1.00 8.06 551 SER B O 1
ATOM 9883 N N . MET B 1 552 ? 37.054 31.371 28.821 1.00 8.25 552 MET B N 1
ATOM 9884 C CA . MET B 1 552 ? 36.605 32.709 28.531 1.00 8.95 552 MET B CA 1
ATOM 9885 C C . MET B 1 552 ? 36.217 32.751 27.048 1.00 7.87 552 MET B C 1
ATOM 9886 O O . MET B 1 552 ? 36.973 32.283 26.185 1.00 9.57 552 MET B O 1
ATOM 9891 N N . SER B 1 553 ? 35.032 33.282 26.737 1.00 7.97 553 SER B N 1
ATOM 9892 C CA . SER B 1 553 ? 34.597 33.398 25.370 1.00 8.13 553 SER B CA 1
ATOM 9893 C C . SER B 1 553 ? 35.483 34.276 24.471 1.00 8.27 553 SER B C 1
ATOM 9894 O O . SER B 1 553 ? 36.036 35.328 24.894 1.00 8.99 553 SER B O 1
ATOM 9897 N N . PHE B 1 554 ? 35.582 33.860 23.212 1.00 7.72 554 PHE B N 1
ATOM 9898 C CA . PHE B 1 554 ? 36.337 34.652 22.186 1.00 7.88 554 PHE B CA 1
ATOM 9899 C C . PHE B 1 554 ? 35.405 35.403 21.270 1.00 7.20 554 PHE B C 1
ATOM 9900 O O . PHE B 1 554 ? 34.658 34.750 20.545 1.00 7.79 554 PHE B O 1
ATOM 9908 N N . PRO B 1 555 ? 35.294 36.741 21.484 1.00 8.35 555 PRO B N 1
ATOM 9909 C CA . PRO B 1 555 ? 34.274 37.479 20.733 1.00 8.49 555 PRO B CA 1
ATOM 9910 C C . PRO B 1 555 ? 34.430 37.449 19.229 1.00 6.82 555 PRO B C 1
ATOM 9911 O O . PRO B 1 555 ? 35.535 37.355 18.716 1.00 7.61 555 PRO B O 1
ATOM 9915 N N . GLN B 1 556 ? 33.316 37.668 18.525 1.00 6.47 556 GLN B N 1
ATOM 9916 C CA . GLN B 1 556 ? 33.317 37.854 17.085 1.00 6.74 556 GLN B CA 1
ATOM 9917 C C . GLN B 1 556 ? 34.071 39.131 16.726 1.00 6.81 556 GLN B C 1
ATOM 9918 O O . GLN B 1 556 ? 34.835 39.162 15.741 1.00 8.56 556 GLN B O 1
ATOM 9924 N N . THR B 1 557 ? 33.910 40.167 17.553 1.00 6.55 557 THR B N 1
ATOM 9925 C CA . THR B 1 557 ? 34.532 41.486 17.364 1.00 6.61 557 THR B CA 1
ATOM 9926 C C . THR B 1 557 ? 34.475 42.214 18.731 1.00 6.26 557 THR B C 1
ATOM 9927 O O . THR B 1 557 ? 33.688 41.853 19.580 1.00 7.23 557 THR B O 1
ATOM 9931 N N . THR B 1 558 ? 35.263 43.253 18.862 1.00 6.23 558 THR B N 1
ATOM 9932 C CA . THR B 1 558 ? 35.359 44.068 20.036 1.00 7.11 558 THR B CA 1
ATOM 9933 C C . THR B 1 558 ? 33.985 44.495 20.516 1.00 8.23 558 THR B C 1
ATOM 9934 O O . THR B 1 558 ? 33.644 44.349 21.709 1.00 7.73 558 THR B O 1
ATOM 9938 N N . GLY B 1 559 ? 33.143 44.943 19.565 1.00 8.00 559 GLY B N 1
ATOM 9939 C CA . GLY B 1 559 ? 31.841 45.437 19.917 1.00 7.63 559 GLY B CA 1
ATOM 9940 C C . GLY B 1 559 ? 30.825 44.456 20.419 1.00 7.53 559 GLY B C 1
ATOM 9941 O O . GLY B 1 559 ? 29.703 44.866 20.788 1.00 6.03 559 GLY B O 1
ATOM 9942 N N . GLN B 1 560 ? 31.161 43.163 20.371 1.00 7.13 560 GLN B N 1
ATOM 9943 C CA . GLN B 1 560 ? 30.304 42.153 20.995 1.00 6.78 560 GLN B CA 1
ATOM 9944 C C . GLN B 1 560 ? 30.445 42.100 22.520 1.00 6.84 560 GLN B C 1
ATOM 9945 O O . GLN B 1 560 ? 29.662 41.423 23.214 1.00 6.42 560 GLN B O 1
ATOM 9951 N N . ILE B 1 561 ? 31.463 42.763 23.057 1.00 7.77 561 ILE B N 1
ATOM 9952 C CA . ILE B 1 561 ? 31.802 42.650 24.488 1.00 6.89 561 ILE B CA 1
ATOM 9953 C C . ILE B 1 561 ? 30.764 43.405 25.384 1.00 6.41 561 ILE B C 1
ATOM 9954 O O . ILE B 1 561 ? 30.412 44.534 25.046 1.00 6.51 561 ILE B O 1
ATOM 9959 N N . PRO B 1 562 ? 30.276 42.798 26.467 1.00 6.56 562 PRO B N 1
ATOM 9960 C CA . PRO B 1 562 ? 30.552 41.468 26.986 1.00 7.21 562 PRO B CA 1
ATOM 9961 C C . PRO B 1 562 ? 29.708 40.387 26.365 1.00 7.78 562 PRO B C 1
ATOM 9962 O O . PRO B 1 562 ? 28.481 40.536 26.169 1.00 6.36 562 PRO B O 1
ATOM 9966 N N . VAL B 1 563 ? 30.386 39.273 26.062 1.00 7.53 563 VAL B N 1
ATOM 9967 C CA . VAL B 1 563 ? 29.707 38.085 25.599 1.00 7.28 563 VAL B CA 1
ATOM 9968 C C . VAL B 1 563 ? 30.179 36.909 26.461 1.00 7.75 563 VAL B C 1
ATOM 9969 O O . VAL B 1 563 ? 31.369 36.783 26.720 1.00 6.09 563 VAL B O 1
ATOM 9973 N N . TYR B 1 564 ? 29.248 36.086 26.895 1.00 7.05 564 TYR B N 1
ATOM 9974 C CA . TYR B 1 564 ? 29.618 35.068 27.869 1.00 7.52 564 TYR B CA 1
ATOM 9975 C C . TYR B 1 564 ? 28.532 33.986 27.861 1.00 8.43 564 TYR B C 1
ATOM 9976 O O . TYR B 1 564 ? 27.371 34.273 27.428 1.00 7.80 564 TYR B O 1
ATOM 9985 N N . TYR B 1 565 ? 28.897 32.753 28.299 1.00 7.42 565 TYR B N 1
ATOM 9986 C CA . TYR B 1 565 ? 27.978 31.596 28.092 1.00 8.48 565 TYR B CA 1
ATOM 9987 C C . TYR B 1 565 ? 26.777 31.617 28.997 1.00 8.48 565 TYR B C 1
ATOM 9988 O O . TYR B 1 565 ? 25.687 31.144 28.613 1.00 9.50 565 TYR B O 1
ATOM 9997 N N . ASN B 1 566 ? 26.949 32.170 30.207 1.00 8.11 566 ASN B N 1
ATOM 9998 C CA . ASN B 1 566 ? 25.937 32.144 31.226 1.00 8.20 566 ASN B CA 1
ATOM 9999 C C . ASN B 1 566 ? 25.084 33.424 31.187 1.00 9.07 566 ASN B C 1
ATOM 10000 O O . ASN B 1 566 ? 24.973 34.165 32.165 1.00 7.39 566 ASN B O 1
ATOM 10005 N N . HIS B 1 567 ? 24.465 33.654 30.026 1.00 9.37 567 HIS B N 1
ATOM 10006 C CA . HIS B 1 567 ? 23.716 34.867 29.786 1.00 10.01 567 HIS B CA 1
ATOM 10007 C C . HIS B 1 567 ? 22.213 34.590 29.968 1.00 8.63 567 HIS B C 1
ATOM 10008 O O . HIS B 1 567 ? 21.739 33.449 30.018 1.00 8.21 567 HIS B O 1
ATOM 10015 N N . LEU B 1 568 ? 21.470 35.665 30.089 1.00 8.01 568 LEU B N 1
ATOM 10016 C CA . LEU B 1 568 ? 20.016 35.617 30.253 1.00 7.55 568 LEU B CA 1
ATOM 10017 C C . LEU B 1 568 ? 19.371 35.455 28.867 1.00 7.52 568 LEU B C 1
ATOM 10018 O O . LEU B 1 568 ? 19.971 35.735 27.821 1.00 8.77 568 LEU B O 1
ATOM 10023 N N . ARG B 1 569 ? 18.148 35.021 28.862 1.00 7.79 569 ARG B N 1
ATOM 10024 C CA . ARG B 1 569 ? 17.482 34.686 27.636 1.00 9.63 569 ARG B CA 1
ATOM 10025 C C . ARG B 1 569 ? 16.979 35.903 26.867 1.00 7.55 569 ARG B C 1
ATOM 10026 O O . ARG B 1 569 ? 16.894 35.814 25.672 1.00 8.75 569 ARG B O 1
ATOM 10034 N N . THR B 1 570 ? 16.616 36.981 27.587 1.00 7.64 570 THR B N 1
ATOM 10035 C CA . THR B 1 570 ? 15.809 38.132 27.159 1.00 7.20 570 THR B CA 1
ATOM 10036 C C . THR B 1 570 ? 14.361 37.706 26.900 1.00 8.13 570 THR B C 1
ATOM 10037 O O . THR B 1 570 ? 14.008 36.509 26.879 1.00 6.40 570 THR B O 1
ATOM 10041 N N . GLY B 1 571 ? 13.504 38.728 26.698 1.00 8.25 571 GLY B N 1
ATOM 10042 C CA . GLY B 1 571 ? 12.140 38.494 26.301 1.00 7.24 571 GLY B CA 1
ATOM 10043 C C . GLY B 1 571 ? 11.964 38.161 24.823 1.00 7.50 571 GLY B C 1
ATOM 10044 O O . GLY B 1 571 ? 10.885 37.698 24.430 1.00 7.32 571 GLY B O 1
ATOM 10045 N N . ARG B 1 572 ? 13.006 38.350 24.000 1.00 7.55 572 ARG B N 1
ATOM 10046 C CA . ARG B 1 572 ? 12.931 38.042 22.552 1.00 8.32 572 ARG B CA 1
ATOM 10047 C C . ARG B 1 572 ? 14.180 37.310 22.049 1.00 8.68 572 ARG B C 1
ATOM 10048 O O . ARG B 1 572 ? 14.923 37.827 21.196 1.00 8.58 572 ARG B O 1
ATOM 10056 N N . PRO B 1 573 ? 14.419 36.103 22.596 1.00 8.63 573 PRO B N 1
ATOM 10057 C CA . PRO B 1 573 ? 15.590 35.357 22.167 1.00 10.41 573 PRO B CA 1
ATOM 10058 C C . PRO B 1 573 ? 15.518 35.002 20.699 1.00 12.43 573 PRO B C 1
ATOM 10059 O O . PRO B 1 573 ? 14.443 34.729 20.137 1.00 10.86 573 PRO B O 1
ATOM 10063 N N . GLN B 1 574 ? 16.707 34.966 20.114 1.00 14.77 574 GLN B N 1
ATOM 10064 C CA . GLN B 1 574 ? 16.877 34.479 18.741 1.00 16.43 574 GLN B CA 1
ATOM 10065 C C . GLN B 1 574 ? 16.863 32.998 18.870 1.00 20.84 574 GLN B C 1
ATOM 10066 O O . GLN B 1 574 ? 17.551 32.457 19.753 1.00 21.42 574 GLN B O 1
ATOM 10072 N N . THR B 1 575 ? 16.030 32.355 18.054 1.00 23.69 575 THR B N 1
ATOM 10073 C CA . THR B 1 575 ? 15.926 30.915 17.997 1.00 27.92 575 THR B CA 1
ATOM 10074 C C . THR B 1 575 ? 16.301 30.416 16.583 1.00 34.03 575 THR B C 1
ATOM 10075 O O . THR B 1 575 ? 16.353 31.186 15.615 1.00 26.49 575 THR B O 1
ATOM 10079 N N . PRO B 1 576 ? 16.579 29.108 16.467 1.00 38.31 576 PRO B N 1
ATOM 10080 C CA . PRO B 1 576 ? 16.685 28.618 15.082 1.00 33.93 576 PRO B CA 1
ATOM 10081 C C . PRO B 1 576 ? 15.417 28.975 14.277 1.00 27.02 576 PRO B C 1
ATOM 10082 O O . PRO B 1 576 ? 15.547 29.288 13.107 1.00 34.11 576 PRO B O 1
ATOM 10086 N N . GLU B 1 577 ? 14.244 28.962 14.933 1.00 29.37 577 GLU B N 1
ATOM 10087 C CA . GLU B 1 577 ? 12.938 29.167 14.257 1.00 25.15 577 GLU B CA 1
ATOM 10088 C C . GLU B 1 577 ? 12.761 30.599 13.750 1.00 32.82 577 GLU B C 1
ATOM 10089 O O . GLU B 1 577 ? 12.285 30.804 12.632 1.00 38.59 577 GLU B O 1
ATOM 10095 N N . ASN B 1 578 ? 13.146 31.596 14.545 1.00 31.93 578 ASN B N 1
ATOM 10096 C CA . ASN B 1 578 ? 12.886 32.996 14.156 1.00 26.05 578 ASN B CA 1
ATOM 10097 C C . ASN B 1 578 ? 14.091 33.741 13.565 1.00 25.19 578 ASN B C 1
ATOM 10098 O O . ASN B 1 578 ? 14.015 34.936 13.341 1.00 24.87 578 ASN B O 1
ATOM 10103 N N . LYS B 1 579 ? 15.209 33.052 13.357 1.00 31.33 579 LYS B N 1
ATOM 10104 C CA . LYS B 1 579 ? 16.471 33.731 13.027 1.00 38.66 579 LYS B CA 1
ATOM 10105 C C . LYS B 1 579 ? 16.251 34.366 11.627 1.00 34.32 579 LYS B C 1
ATOM 10106 O O . LYS B 1 579 ? 15.544 33.780 10.819 1.00 41.17 579 LYS B O 1
ATOM 10112 N N . GLY B 1 580 ? 16.726 35.600 11.403 1.00 33.77 580 GLY B N 1
ATOM 10113 C CA . GLY B 1 580 ? 16.345 36.379 10.190 1.00 30.22 580 GLY B CA 1
ATOM 10114 C C . GLY B 1 580 ? 15.239 37.420 10.368 1.00 29.07 580 GLY B C 1
ATOM 10115 O O . GLY B 1 580 ? 15.163 38.387 9.616 1.00 26.81 580 GLY B O 1
ATOM 10116 N N . GLU B 1 581 ? 14.357 37.209 11.330 1.00 25.95 581 GLU B N 1
ATOM 10117 C CA . GLU B 1 581 ? 13.321 38.176 11.655 1.00 19.88 581 GLU B CA 1
ATOM 10118 C C . GLU B 1 581 ? 13.951 39.386 12.339 1.00 15.89 581 GLU B C 1
ATOM 10119 O O . GLU B 1 581 ? 14.985 39.201 13.041 1.00 14.13 581 GLU B O 1
ATOM 10125 N N . ARG B 1 582 ? 13.334 40.560 12.134 1.00 12.25 582 ARG B N 1
ATOM 10126 C CA . ARG B 1 582 ? 13.876 41.825 12.612 1.00 11.81 582 ARG B CA 1
ATOM 10127 C C . ARG B 1 582 ? 13.748 41.982 14.128 1.00 9.60 582 ARG B C 1
ATOM 10128 O O . ARG B 1 582 ? 14.714 42.231 14.818 1.00 10.39 582 ARG B O 1
ATOM 10136 N N . TYR B 1 583 ? 12.568 41.733 14.669 1.00 10.20 583 TYR B N 1
ATOM 10137 C CA . TYR B 1 583 ? 12.234 42.148 16.010 1.00 9.66 583 TYR B CA 1
ATOM 10138 C C . TYR B 1 583 ? 12.619 41.057 17.048 1.00 9.84 583 TYR B C 1
ATOM 10139 O O . TYR B 1 583 ? 11.800 40.577 17.884 1.00 11.90 583 TYR B O 1
ATOM 10148 N N . VAL B 1 584 ? 13.886 40.674 17.048 1.00 8.71 584 VAL B N 1
ATOM 10149 C CA . VAL B 1 584 ? 14.433 39.719 18.075 1.00 9.78 584 VAL B CA 1
ATOM 10150 C C . VAL B 1 584 ? 15.802 40.202 18.494 1.00 8.14 584 VAL B C 1
ATOM 10151 O O . VAL B 1 584 ? 16.382 41.011 17.814 1.00 8.31 584 VAL B O 1
ATOM 10155 N N . SER B 1 585 ? 16.321 39.741 19.601 1.00 8.76 585 SER B N 1
ATOM 10156 C CA . SER B 1 585 ? 17.605 40.163 20.112 1.00 8.40 585 SER B CA 1
ATOM 10157 C C . SER B 1 585 ? 18.733 39.663 19.209 1.00 8.73 585 SER B C 1
ATOM 10158 O O . SER B 1 585 ? 19.062 38.443 19.207 1.00 8.17 585 SER B O 1
ATOM 10161 N N . HIS B 1 586 ? 19.277 40.581 18.390 1.00 7.60 586 HIS B N 1
ATOM 10162 C CA . HIS B 1 586 ? 20.360 40.267 17.493 1.00 7.95 586 HIS B CA 1
ATOM 10163 C C . HIS B 1 586 ? 21.073 41.526 17.074 1.00 7.65 586 HIS B C 1
ATOM 10164 O O . HIS B 1 586 ? 20.572 42.627 17.336 1.00 7.15 586 HIS B O 1
ATOM 10171 N N . TYR B 1 587 ? 22.234 41.358 16.484 1.00 6.62 587 TYR B N 1
ATOM 10172 C CA . TYR B 1 587 ? 22.951 42.405 15.831 1.00 8.10 587 TYR B CA 1
ATOM 10173 C C . TYR B 1 587 ? 22.715 42.355 14.270 1.00 7.95 587 TYR B C 1
ATOM 10174 O O . TYR B 1 587 ? 22.645 41.268 13.664 1.00 7.95 587 TYR B O 1
ATOM 10183 N N . LEU B 1 588 ? 22.724 43.526 13.649 1.00 7.66 588 LEU B N 1
ATOM 10184 C CA . LEU B 1 588 ? 22.613 43.583 12.189 1.00 8.37 588 LEU B CA 1
ATOM 10185 C C . LEU B 1 588 ? 23.870 43.073 11.521 1.00 8.48 588 LEU B C 1
ATOM 10186 O O . LEU B 1 588 ? 23.804 42.538 10.402 1.00 11.23 588 LEU B O 1
ATOM 10191 N N . ASP B 1 589 ? 25.017 43.180 12.189 1.00 9.06 589 ASP B N 1
ATOM 10192 C CA . ASP B 1 589 ? 26.343 42.987 11.564 1.00 8.67 589 ASP B CA 1
ATOM 10193 C C . ASP B 1 589 ? 27.155 41.728 11.963 1.00 9.26 589 ASP B C 1
ATOM 10194 O O . ASP B 1 589 ? 28.142 41.396 11.289 1.00 8.99 589 ASP B O 1
ATOM 10199 N N . ILE B 1 590 ? 26.799 41.062 13.048 1.00 9.23 590 ILE B N 1
ATOM 10200 C CA . ILE B 1 590 ? 27.497 39.885 13.571 1.00 8.18 590 ILE B CA 1
ATOM 10201 C C . ILE B 1 590 ? 26.504 38.911 14.191 1.00 8.48 590 ILE B C 1
ATOM 10202 O O . ILE B 1 590 ? 25.396 39.297 14.559 1.00 9.38 590 ILE B O 1
ATOM 10207 N N . PRO B 1 591 ? 26.904 37.658 14.331 1.00 7.49 591 PRO B N 1
ATOM 10208 C CA . PRO B 1 591 ? 26.131 36.705 15.137 1.00 8.99 591 PRO B CA 1
ATOM 10209 C C . PRO B 1 591 ? 26.093 37.049 16.617 1.00 8.81 591 PRO B C 1
ATOM 10210 O O . PRO B 1 591 ? 26.990 37.796 17.145 1.00 8.39 591 PRO B O 1
ATOM 10214 N N . ASN B 1 592 ? 25.095 36.525 17.298 1.00 8.36 592 ASN B N 1
ATOM 10215 C CA . ASN B 1 592 ? 25.017 36.627 18.786 1.00 10.00 592 ASN B CA 1
ATOM 10216 C C . ASN B 1 592 ? 26.090 35.799 19.453 1.00 9.27 592 ASN B C 1
ATOM 10217 O O . ASN B 1 592 ? 26.559 36.132 20.544 1.00 8.77 592 ASN B O 1
ATOM 10222 N N . GLU B 1 593 ? 26.394 34.650 18.852 1.00 9.76 593 GLU B N 1
ATOM 10223 C CA . GLU B 1 593 ? 27.350 33.719 19.414 1.00 10.44 593 GLU B CA 1
ATOM 10224 C C . GLU B 1 593 ? 28.753 34.349 19.393 1.00 9.39 593 GLU B C 1
ATOM 10225 O O . GLU B 1 593 ? 29.088 35.037 18.414 1.00 8.73 593 GLU B O 1
ATOM 10231 N N . PRO B 1 594 ? 29.567 34.112 20.452 1.00 8.33 594 PRO B N 1
ATOM 10232 C CA . PRO B 1 594 ? 30.981 34.415 20.362 1.00 7.20 594 PRO B CA 1
ATOM 10233 C C . PRO B 1 594 ? 31.583 33.515 19.252 1.00 7.41 594 PRO B C 1
ATOM 10234 O O . PRO B 1 594 ? 30.941 32.500 18.813 1.00 8.90 594 PRO B O 1
ATOM 10238 N N . PHE B 1 595 ? 32.764 33.892 18.786 1.00 7.36 595 PHE B N 1
ATOM 10239 C CA . PHE B 1 595 ? 33.440 33.110 17.741 1.00 7.71 595 PHE B CA 1
ATOM 10240 C C . PHE B 1 595 ? 33.772 31.734 18.255 1.00 7.34 595 PHE B C 1
ATOM 10241 O O . PHE B 1 595 ? 33.625 30.796 17.501 1.00 7.73 595 PHE B O 1
ATOM 10249 N N . TYR B 1 596 ? 34.275 31.637 19.514 1.00 8.75 596 TYR B N 1
ATOM 10250 C CA . TYR B 1 596 ? 34.366 30.374 20.231 1.00 7.65 596 TYR B CA 1
ATOM 10251 C C . TYR B 1 596 ? 33.771 30.507 21.619 1.00 9.13 596 TYR B C 1
ATOM 10252 O O . TYR B 1 596 ? 33.995 31.538 22.278 1.00 8.92 596 TYR B O 1
ATOM 10261 N N . PRO B 1 597 ? 33.036 29.478 22.099 1.00 7.66 597 PRO B N 1
ATOM 10262 C CA . PRO B 1 597 ? 32.314 29.479 23.377 1.00 6.67 597 PRO B CA 1
ATOM 10263 C C . PRO B 1 597 ? 33.081 28.891 24.521 1.00 7.98 597 PRO B C 1
ATOM 10264 O O . PRO B 1 597 ? 34.085 28.247 24.309 1.00 8.35 597 PRO B O 1
ATOM 10268 N N . PHE B 1 598 ? 32.650 29.228 25.742 1.00 9.02 598 PHE B N 1
ATOM 10269 C CA . PHE B 1 598 ? 33.105 28.612 26.953 1.00 7.75 598 PHE B CA 1
ATOM 10270 C C . PHE B 1 598 ? 33.058 27.085 26.831 1.00 8.49 598 PHE B C 1
ATOM 10271 O O . PHE B 1 598 ? 32.057 26.527 26.366 1.00 9.46 598 PHE B O 1
ATOM 10279 N N . GLY B 1 599 ? 34.136 26.454 27.298 1.00 9.25 599 GLY B N 1
ATOM 10280 C CA . GLY B 1 599 ? 34.232 25.008 27.334 1.00 9.54 599 GLY B CA 1
ATOM 10281 C C . GLY B 1 599 ? 34.655 24.351 26.008 1.00 9.50 599 GLY B C 1
ATOM 10282 O O . GLY B 1 599 ? 34.775 23.173 25.991 1.00 11.47 599 GLY B O 1
ATOM 10283 N N . TYR B 1 600 ? 34.949 25.136 24.953 1.00 10.41 600 TYR B N 1
ATOM 10284 C CA . TYR B 1 600 ? 35.325 24.640 23.662 1.00 10.46 600 TYR B CA 1
ATOM 10285 C C . TYR B 1 600 ? 36.808 24.379 23.578 1.00 10.12 600 TYR B C 1
ATOM 10286 O O . TYR B 1 600 ? 37.641 25.218 23.960 1.00 8.11 600 TYR B O 1
ATOM 10295 N N . GLY B 1 601 ? 37.146 23.216 23.042 1.00 9.31 601 GLY B N 1
ATOM 10296 C CA . GLY B 1 601 ? 38.519 22.886 22.680 1.00 8.67 601 GLY B CA 1
ATOM 10297 C C . GLY B 1 601 ? 38.550 21.564 21.930 1.00 8.99 601 GLY B C 1
ATOM 10298 O O . GLY B 1 601 ? 37.747 20.686 22.164 1.00 11.29 601 GLY B O 1
ATOM 10299 N N . LYS B 1 602 ? 39.531 21.430 21.053 1.00 11.07 602 LYS B N 1
ATOM 10300 C CA . LYS B 1 602 ? 39.670 20.207 20.181 1.00 12.03 602 LYS B CA 1
ATOM 10301 C C . LYS B 1 602 ? 40.729 19.250 20.755 1.00 12.36 602 LYS B C 1
ATOM 10302 O O . LYS B 1 602 ? 41.344 19.543 21.770 1.00 13.17 602 LYS B O 1
ATOM 10308 N N . SER B 1 603 ? 40.859 18.057 20.163 1.00 14.01 603 SER B N 1
ATOM 10309 C CA . SER B 1 603 ? 41.758 17.043 20.670 1.00 12.94 603 SER B CA 1
ATOM 10310 C C . SER B 1 603 ? 42.172 16.213 19.431 1.00 14.33 603 SER B C 1
ATOM 10311 O O . SER B 1 603 ? 41.482 16.256 18.389 1.00 14.35 603 SER B O 1
ATOM 10314 N N . TYR B 1 604 ? 43.282 15.493 19.554 1.00 15.13 604 TYR B N 1
ATOM 10315 C CA . TYR B 1 604 ? 43.695 14.510 18.500 1.00 15.68 604 TYR B CA 1
ATOM 10316 C C . TYR B 1 604 ? 42.869 13.203 18.635 1.00 17.79 604 TYR B C 1
ATOM 10317 O O . TYR B 1 604 ? 42.860 12.356 17.723 1.00 18.14 604 TYR B O 1
ATOM 10326 N N . SER B 1 605 ? 42.184 13.054 19.769 1.00 15.89 605 SER B N 1
ATOM 10327 C CA . SER B 1 605 ? 41.315 11.885 20.033 1.00 17.69 605 SER B CA 1
ATOM 10328 C C . SER B 1 605 ? 39.874 12.176 19.727 1.00 19.17 605 SER B C 1
ATOM 10329 O O . SER B 1 605 ? 39.488 13.298 19.461 1.00 16.72 605 SER B O 1
ATOM 10332 N N . GLU B 1 606 ? 39.053 11.147 19.847 1.00 20.81 606 GLU B N 1
ATOM 10333 C CA . GLU B 1 606 ? 37.628 11.313 19.703 1.00 19.98 606 GLU B CA 1
ATOM 10334 C C . GLU B 1 606 ? 37.022 10.511 20.849 1.00 18.09 606 GLU B C 1
ATOM 10335 O O . GLU B 1 606 ? 37.576 9.476 21.227 1.00 17.79 606 GLU B O 1
ATOM 10341 N N . PHE B 1 607 ? 35.918 10.998 21.391 1.00 18.28 607 PHE B N 1
ATOM 10342 C CA . PHE B 1 607 ? 35.371 10.502 22.618 1.00 15.17 607 PHE B CA 1
ATOM 10343 C C . PHE B 1 607 ? 33.874 10.366 22.446 1.00 17.49 607 PHE B C 1
ATOM 10344 O O . PHE B 1 607 ? 33.319 11.025 21.630 1.00 19.95 607 PHE B O 1
ATOM 10352 N N . GLU B 1 608 ? 33.259 9.432 23.156 1.00 16.98 608 GLU B N 1
ATOM 10353 C CA . GLU B 1 608 ? 31.850 9.274 23.162 1.00 19.92 608 GLU B CA 1
ATOM 10354 C C . GLU B 1 608 ? 31.384 9.274 24.598 1.00 22.66 608 GLU B C 1
ATOM 10355 O O . GLU B 1 608 ? 32.036 8.657 25.475 1.00 19.36 608 GLU B O 1
ATOM 10361 N N . LEU B 1 609 ? 30.289 9.994 24.870 1.00 20.10 609 LEU B N 1
ATOM 10362 C CA . LEU B 1 609 ? 29.784 10.127 26.250 1.00 17.96 609 LEU B CA 1
ATOM 10363 C C . LEU B 1 609 ? 28.367 9.657 26.354 1.00 16.81 609 LEU B C 1
ATOM 10364 O O . LEU B 1 609 ? 27.594 9.837 25.432 1.00 20.48 609 LEU B O 1
ATOM 10369 N N . LYS B 1 610 ? 28.003 9.068 27.490 1.00 18.26 610 LYS B N 1
ATOM 10370 C CA . LYS B 1 610 ? 26.605 8.738 27.713 1.00 21.66 610 LYS B CA 1
ATOM 10371 C C . LYS B 1 610 ? 26.258 8.853 29.170 1.00 19.01 610 LYS B C 1
ATOM 10372 O O . LYS B 1 610 ? 26.986 8.398 30.045 1.00 18.03 610 LYS B O 1
ATOM 10378 N N . THR B 1 611 ? 25.115 9.473 29.414 1.00 19.99 611 THR B N 1
ATOM 10379 C CA . THR B 1 611 ? 24.673 9.776 30.783 1.00 21.12 611 THR B CA 1
ATOM 10380 C C . THR B 1 611 ? 23.717 8.686 31.270 1.00 20.20 611 THR B C 1
ATOM 10381 O O . THR B 1 611 ? 22.775 8.312 30.570 1.00 17.35 611 THR B O 1
ATOM 10385 N N . SER B 1 612 ? 24.002 8.155 32.451 1.00 21.39 612 SER B N 1
ATOM 10386 C CA . SER B 1 612 ? 23.122 7.146 33.057 1.00 20.92 612 SER B CA 1
ATOM 10387 C C . SER B 1 612 ? 21.788 7.753 33.355 1.00 23.31 612 SER B C 1
ATOM 10388 O O . SER B 1 612 ? 21.648 8.951 33.550 1.00 20.41 612 SER B O 1
ATOM 10391 N N . SER B 1 613 ? 20.785 6.903 33.377 1.00 23.48 613 SER B N 1
ATOM 10392 C CA . SER B 1 613 ? 19.411 7.339 33.476 1.00 21.48 613 SER B CA 1
ATOM 10393 C C . SER B 1 613 ? 19.221 8.200 34.763 1.00 23.37 613 SER B C 1
ATOM 10394 O O . SER B 1 613 ? 19.647 7.830 35.819 1.00 20.97 613 SER B O 1
ATOM 10397 N N . LEU B 1 614 ? 18.627 9.376 34.624 1.00 19.20 614 LEU B N 1
ATOM 10398 C CA . LEU B 1 614 ? 18.460 10.344 35.752 1.00 20.08 614 LEU B CA 1
ATOM 10399 C C . LEU B 1 614 ? 17.037 10.299 36.261 1.00 19.92 614 LEU B C 1
ATOM 10400 O O . LEU B 1 614 ? 16.143 9.941 35.493 1.00 21.73 614 LEU B O 1
ATOM 10405 N N . PRO B 1 615 ? 16.808 10.642 37.560 1.00 19.42 615 PRO B N 1
ATOM 10406 C CA . PRO B 1 615 ? 15.454 10.803 38.045 1.00 19.42 615 PRO B CA 1
ATOM 10407 C C . PRO B 1 615 ? 14.706 11.930 37.319 1.00 20.11 615 PRO B C 1
ATOM 10408 O O . PRO B 1 615 ? 15.281 12.919 36.947 1.00 23.83 615 PRO B O 1
ATOM 10412 N N . LYS B 1 616 ? 13.422 11.756 37.128 1.00 19.68 616 LYS B N 1
ATOM 10413 C CA . LYS B 1 616 ? 12.600 12.771 36.488 1.00 24.36 616 LYS B CA 1
ATOM 10414 C C . LYS B 1 616 ? 12.144 13.838 37.497 1.00 18.73 616 LYS B C 1
ATOM 10415 O O . LYS B 1 616 ? 11.770 14.936 37.064 1.00 15.94 616 LYS B O 1
ATOM 10421 N N . GLU B 1 617 ? 12.186 13.494 38.802 1.00 16.93 617 GLU B N 1
ATOM 10422 C CA . GLU B 1 617 ? 11.811 14.347 39.935 1.00 15.61 617 GLU B CA 1
ATOM 10423 C C . GLU B 1 617 ? 12.810 14.257 41.054 1.00 14.80 617 GLU B C 1
ATOM 10424 O O . GLU B 1 617 ? 13.492 13.246 41.226 1.00 18.84 617 GLU B O 1
ATOM 10430 N N . LEU B 1 618 ? 12.825 15.294 41.867 1.00 13.81 618 LEU B N 1
ATOM 10431 C CA . LEU B 1 618 ? 13.721 15.453 42.992 1.00 14.54 618 LEU B CA 1
ATOM 10432 C C . LEU B 1 618 ? 12.949 16.254 44.007 1.00 15.17 618 LEU B C 1
ATOM 10433 O O . LEU B 1 618 ? 12.138 17.154 43.644 1.00 17.42 618 LEU B O 1
ATOM 10438 N N . ASN B 1 619 ? 13.176 15.946 45.268 1.00 14.28 619 ASN B N 1
ATOM 10439 C CA . ASN B 1 619 ? 12.723 16.796 46.308 1.00 14.47 619 ASN B CA 1
ATOM 10440 C C . ASN B 1 619 ? 13.603 18.064 46.485 1.00 13.03 619 ASN B C 1
ATOM 10441 O O . ASN B 1 619 ? 14.779 18.126 46.087 1.00 10.81 619 ASN B O 1
ATOM 10446 N N . LEU B 1 620 ? 13.023 19.081 47.085 1.00 11.03 620 LEU B N 1
ATOM 10447 C CA . LEU B 1 620 ? 13.828 20.215 47.528 1.00 12.71 620 LEU B CA 1
ATOM 10448 C C . LEU B 1 620 ? 14.907 19.736 48.480 1.00 13.62 620 LEU B C 1
ATOM 10449 O O . LEU B 1 620 ? 14.688 18.841 49.291 1.00 12.33 620 LEU B O 1
ATOM 10454 N N . GLY B 1 621 ? 16.110 20.323 48.376 1.00 12.29 621 GLY B N 1
ATOM 10455 C CA . GLY B 1 621 ? 17.188 19.911 49.258 1.00 14.19 621 GLY B CA 1
ATOM 10456 C C . GLY B 1 621 ? 17.912 18.646 48.884 1.00 12.79 621 GLY B C 1
ATOM 10457 O O . GLY B 1 621 ? 18.858 18.301 49.530 1.00 19.30 621 GLY B O 1
ATOM 10458 N N . GLU B 1 622 ? 17.451 17.932 47.875 1.00 12.02 622 GLU B N 1
ATOM 10459 C CA . GLU B 1 622 ? 18.033 16.672 47.515 1.00 15.34 622 GLU B CA 1
ATOM 10460 C C . GLU B 1 622 ? 19.074 16.913 46.418 1.00 15.34 622 GLU B C 1
ATOM 10461 O O . GLU B 1 622 ? 18.907 17.726 45.535 1.00 15.60 622 GLU B O 1
ATOM 10467 N N . SER B 1 623 ? 20.146 16.172 46.491 1.00 15.97 623 SER B N 1
ATOM 10468 C CA . SER B 1 623 ? 21.175 16.158 45.437 1.00 18.30 623 SER B CA 1
ATOM 10469 C C . SER B 1 623 ? 20.761 15.410 44.190 1.00 17.96 623 SER B C 1
ATOM 10470 O O . SER B 1 623 ? 20.003 14.411 44.264 1.00 19.15 623 SER B O 1
ATOM 10473 N N . LEU B 1 624 ? 21.284 15.847 43.041 1.00 17.76 624 LEU B N 1
ATOM 10474 C CA . LEU B 1 624 ? 21.191 15.071 41.823 1.00 15.07 624 LEU B CA 1
ATOM 10475 C C . LEU B 1 624 ? 22.545 14.438 41.579 1.00 17.34 624 LEU B C 1
ATOM 10476 O O . LEU B 1 624 ? 23.560 15.152 41.477 1.00 18.67 624 LEU B O 1
ATOM 10481 N N . HIS B 1 625 ? 22.541 13.099 41.484 1.00 18.40 625 HIS B N 1
ATOM 10482 C CA . HIS B 1 625 ? 23.733 12.315 41.149 1.00 18.17 625 HIS B CA 1
ATOM 10483 C C . HIS B 1 625 ? 23.771 12.023 39.669 1.00 15.61 625 HIS B C 1
ATOM 10484 O O . HIS B 1 625 ? 22.844 11.432 39.124 1.00 17.90 625 HIS B O 1
ATOM 10491 N N . VAL B 1 626 ? 24.826 12.459 38.994 1.00 14.82 626 VAL B N 1
ATOM 10492 C CA . VAL B 1 626 ? 24.920 12.364 37.521 1.00 13.90 626 VAL B CA 1
ATOM 10493 C C . VAL B 1 626 ? 26.075 11.443 37.193 1.00 15.70 626 VAL B C 1
ATOM 10494 O O . VAL B 1 626 ? 27.190 11.722 37.580 1.00 20.15 626 VAL B O 1
ATOM 10498 N N . GLU B 1 627 ? 25.809 10.313 36.541 1.00 15.00 627 GLU B N 1
ATOM 10499 C CA . GLU B 1 627 ? 26.856 9.368 36.210 1.00 16.05 627 GLU B CA 1
ATOM 10500 C C . GLU B 1 627 ? 27.087 9.419 34.703 1.00 15.28 627 GLU B C 1
ATOM 10501 O O . GLU B 1 627 ? 26.132 9.357 33.911 1.00 18.44 627 GLU B O 1
ATOM 10507 N N . VAL B 1 628 ? 28.353 9.520 34.317 1.00 15.52 628 VAL B N 1
ATOM 10508 C CA . VAL B 1 628 ? 28.709 9.666 32.928 1.00 17.66 628 VAL B CA 1
ATOM 10509 C C . VAL B 1 628 ? 29.797 8.641 32.558 1.00 18.16 628 VAL B C 1
ATOM 10510 O O . VAL B 1 628 ? 30.831 8.574 33.208 1.00 16.69 628 VAL B O 1
ATOM 10514 N N . THR B 1 629 ? 29.540 7.895 31.469 1.00 17.87 629 THR B N 1
ATOM 10515 C CA . THR B 1 629 ? 30.495 6.971 30.940 1.00 16.77 629 THR B CA 1
ATOM 10516 C C . THR B 1 629 ? 31.070 7.559 29.683 1.00 17.36 629 THR B C 1
ATOM 10517 O O . THR B 1 629 ? 30.360 7.955 28.757 1.00 21.12 629 THR B O 1
ATOM 10521 N N . ILE B 1 630 ? 32.398 7.575 29.655 1.00 16.09 630 ILE B N 1
ATOM 10522 C CA . ILE B 1 630 ? 33.165 8.113 28.542 1.00 14.65 630 ILE B CA 1
ATOM 10523 C C . ILE B 1 630 ? 34.120 7.065 28.011 1.00 15.69 630 ILE B C 1
ATOM 10524 O O . ILE B 1 630 ? 34.836 6.415 28.771 1.00 21.40 630 ILE B O 1
ATOM 10529 N N . LYS B 1 631 ? 34.127 6.945 26.698 1.00 16.51 631 LYS B N 1
ATOM 10530 C CA . LYS B 1 631 ? 35.052 6.113 25.975 1.00 19.60 631 LYS B CA 1
ATOM 10531 C C . LYS B 1 631 ? 35.887 6.913 24.939 1.00 15.71 631 LYS B C 1
ATOM 10532 O O . LYS B 1 631 ? 35.338 7.695 24.195 1.00 17.78 631 LYS B O 1
ATOM 10538 N N . ASN B 1 632 ? 37.180 6.666 24.891 1.00 16.19 632 ASN B N 1
ATOM 10539 C CA . ASN B 1 632 ? 38.034 7.108 23.809 1.00 16.21 632 ASN B CA 1
ATOM 10540 C C . ASN B 1 632 ? 37.949 6.075 22.677 1.00 16.90 632 ASN B C 1
ATOM 10541 O O . ASN B 1 632 ? 38.465 4.974 22.835 1.00 21.94 632 ASN B O 1
ATOM 10546 N N . ILE B 1 633 ? 37.311 6.439 21.571 1.00 19.51 633 ILE B N 1
ATOM 10547 C CA . ILE B 1 633 ? 37.029 5.578 20.432 1.00 21.50 633 ILE B CA 1
ATOM 10548 C C . ILE B 1 633 ? 38.023 5.759 19.274 1.00 24.68 633 ILE B C 1
ATOM 10549 O O . ILE B 1 633 ? 37.789 5.264 18.152 1.00 27.05 633 ILE B O 1
ATOM 10554 N N . SER B 1 634 ? 39.109 6.461 19.542 1.00 23.20 634 SER B N 1
ATOM 10555 C CA . SER B 1 634 ? 40.175 6.640 18.602 1.00 18.84 634 SER B CA 1
ATOM 10556 C C . SER B 1 634 ? 41.386 5.779 18.975 1.00 18.15 634 SER B C 1
ATOM 10557 O O . SER B 1 634 ? 41.379 4.991 19.978 1.00 22.70 634 SER B O 1
ATOM 10560 N N . ASP B 1 635 ? 42.446 5.941 18.192 1.00 20.38 635 ASP B N 1
ATOM 10561 C CA . ASP B 1 635 ? 43.684 5.196 18.417 1.00 22.50 635 ASP B CA 1
ATOM 10562 C C . ASP B 1 635 ? 44.668 6.007 19.172 1.00 24.20 635 ASP B C 1
ATOM 10563 O O . ASP B 1 635 ? 45.801 5.570 19.352 1.00 21.35 635 ASP B O 1
ATOM 10568 N N . ILE B 1 636 ? 44.232 7.181 19.640 1.00 22.07 636 ILE B N 1
ATOM 10569 C CA . ILE B 1 636 ? 45.118 8.129 20.236 1.00 22.13 636 ILE B CA 1
ATOM 10570 C C . ILE B 1 636 ? 44.748 8.372 21.719 1.00 17.86 636 ILE B C 1
ATOM 10571 O O . ILE B 1 636 ? 43.590 8.688 21.991 1.00 21.24 636 ILE B O 1
ATOM 10576 N N . ALA B 1 637 ? 45.689 8.213 22.643 1.00 14.37 637 ALA B N 1
ATOM 10577 C CA . ALA B 1 637 ? 45.450 8.519 24.049 1.00 17.90 637 ALA B CA 1
ATOM 10578 C C . ALA B 1 637 ? 45.190 10.040 24.158 1.00 18.19 637 ALA B C 1
ATOM 10579 O O . ALA B 1 637 ? 45.809 10.853 23.446 1.00 18.40 637 ALA B O 1
ATOM 10581 N N . GLY B 1 638 ? 44.254 10.413 25.011 1.00 13.95 638 GLY B N 1
ATOM 10582 C CA . GLY B 1 638 ? 44.042 11.836 25.287 1.00 15.54 638 GLY B CA 1
ATOM 10583 C C . GLY B 1 638 ? 43.140 12.082 26.446 1.00 15.07 638 GLY B C 1
ATOM 10584 O O . GLY B 1 638 ? 42.584 11.137 27.058 1.00 17.97 638 GLY B O 1
ATOM 10585 N N . LYS B 1 639 ? 42.924 13.363 26.735 1.00 17.01 639 LYS B N 1
ATOM 10586 C CA . LYS B 1 639 ? 42.047 13.775 27.856 1.00 14.84 639 LYS B CA 1
ATOM 10587 C C . LYS B 1 639 ? 40.841 14.603 27.382 1.00 13.88 639 LYS B C 1
ATOM 10588 O O . LYS B 1 639 ? 40.953 15.417 26.436 1.00 12.78 639 LYS B O 1
ATOM 10594 N N . GLU B 1 640 ? 39.666 14.365 27.977 1.00 14.21 640 GLU B N 1
ATOM 10595 C CA . GLU B 1 640 ? 38.437 15.111 27.643 1.00 15.06 640 GLU B CA 1
ATOM 10596 C C . GLU B 1 640 ? 37.920 15.759 28.944 1.00 12.90 640 GLU B C 1
ATOM 10597 O O . GLU B 1 640 ? 38.182 15.260 30.034 1.00 15.73 640 GLU B O 1
ATOM 10603 N N . VAL B 1 641 ? 37.351 16.955 28.840 1.00 12.99 641 VAL B N 1
ATOM 10604 C CA . VAL B 1 641 ? 36.775 17.662 29.996 1.00 11.97 641 VAL B CA 1
ATOM 10605 C C . VAL B 1 641 ? 35.259 17.514 29.939 1.00 10.22 641 VAL B C 1
ATOM 10606 O O . VAL B 1 641 ? 34.543 18.125 29.063 1.00 13.16 641 VAL B O 1
ATOM 10610 N N . ILE B 1 642 ? 34.777 16.683 30.847 1.00 10.88 642 ILE B N 1
ATOM 10611 C CA . ILE B 1 642 ? 33.356 16.431 30.977 1.00 12.06 642 ILE B CA 1
ATOM 10612 C C . ILE B 1 642 ? 32.801 17.621 31.779 1.00 11.30 642 ILE B C 1
ATOM 10613 O O . ILE B 1 642 ? 33.352 17.971 32.790 1.00 12.26 642 ILE B O 1
ATOM 10618 N N . GLN B 1 643 ? 31.732 18.232 31.290 1.00 11.76 643 GLN B N 1
ATOM 10619 C CA . GLN B 1 643 ? 31.130 19.426 31.879 1.00 13.26 643 GLN B CA 1
ATOM 10620 C C . GLN B 1 643 ? 29.654 19.204 32.074 1.00 11.20 643 GLN B C 1
ATOM 10621 O O . GLN B 1 643 ? 28.969 18.647 31.209 1.00 11.30 643 GLN B O 1
ATOM 10627 N N . VAL B 1 644 ? 29.180 19.649 33.240 1.00 11.72 644 VAL B N 1
ATOM 10628 C CA . VAL B 1 644 ? 27.792 19.542 33.588 1.00 11.18 644 VAL B CA 1
ATOM 10629 C C . VAL B 1 644 ? 27.291 20.936 33.949 1.00 10.86 644 VAL B C 1
ATOM 10630 O O . VAL B 1 644 ? 27.845 21.623 34.863 1.00 10.96 644 VAL B O 1
ATOM 10634 N N . TYR B 1 645 ? 26.235 21.317 33.217 1.00 9.83 645 TYR B N 1
ATOM 10635 C CA . TYR B 1 645 ? 25.558 22.567 33.396 1.00 10.38 645 TYR B CA 1
ATOM 10636 C C . TYR B 1 645 ? 24.148 22.338 33.932 1.00 10.02 645 TYR B C 1
ATOM 10637 O O . TYR B 1 645 ? 23.508 21.297 33.663 1.00 10.64 645 TYR B O 1
ATOM 10646 N N . LEU B 1 646 ? 23.653 23.321 34.653 1.00 11.08 646 LEU B N 1
ATOM 10647 C CA . LEU B 1 646 ? 22.248 23.389 35.093 1.00 10.55 646 LEU B CA 1
ATOM 10648 C C . LEU B 1 646 ? 21.602 24.689 34.591 1.00 10.92 646 LEU B C 1
ATOM 10649 O O . LEU B 1 646 ? 22.265 25.761 34.519 1.00 10.94 646 LEU B O 1
ATOM 10654 N N . GLN B 1 647 ? 20.322 24.590 34.236 1.00 11.72 647 GLN B N 1
ATOM 10655 C CA . GLN B 1 647 ? 19.492 25.721 33.937 1.00 9.47 647 GLN B CA 1
ATOM 10656 C C . GLN B 1 647 ? 18.217 25.700 34.800 1.00 9.93 647 GLN B C 1
ATOM 10657 O O . GLN B 1 647 ? 17.557 24.650 34.898 1.00 10.37 647 GLN B O 1
ATOM 10663 N N . ASP B 1 648 ? 17.853 26.856 35.337 1.00 9.42 648 ASP B N 1
ATOM 10664 C CA . ASP B 1 648 ? 16.603 27.062 36.057 1.00 9.42 648 ASP B CA 1
ATOM 10665 C C . ASP B 1 648 ? 15.642 27.650 35.052 1.00 11.12 648 ASP B C 1
ATOM 10666 O O . ASP B 1 648 ? 15.730 28.797 34.726 1.00 11.80 648 ASP B O 1
ATOM 10671 N N . VAL B 1 649 ? 14.664 26.863 34.611 1.00 10.80 649 VAL B N 1
ATOM 10672 C CA . VAL B 1 649 ? 13.832 27.280 33.472 1.00 12.06 649 VAL B CA 1
ATOM 10673 C C . VAL B 1 649 ? 12.949 28.504 33.792 1.00 10.12 649 VAL B C 1
ATOM 10674 O O . VAL B 1 649 ? 12.782 29.432 32.982 1.00 9.68 649 VAL B O 1
ATOM 10678 N N . THR B 1 650 ? 12.350 28.499 34.946 1.00 11.56 650 THR B N 1
ATOM 10679 C CA . THR B 1 650 ? 11.483 29.612 35.365 1.00 12.74 650 THR B CA 1
ATOM 10680 C C . THR B 1 650 ? 11.809 29.972 36.791 1.00 11.25 650 THR B C 1
ATOM 10681 O O . THR B 1 650 ? 11.956 29.082 37.608 1.00 10.69 650 THR B O 1
ATOM 10685 N N . ALA B 1 651 ? 11.929 31.251 37.112 1.00 11.20 651 ALA B N 1
ATOM 10686 C CA . ALA B 1 651 ? 12.303 31.619 38.435 1.00 9.55 651 ALA B CA 1
ATOM 10687 C C . ALA B 1 651 ? 11.827 33.007 38.742 1.00 8.41 651 ALA B C 1
ATOM 10688 O O . ALA B 1 651 ? 11.416 33.729 37.845 1.00 10.14 651 ALA B O 1
ATOM 10690 N N . SER B 1 652 ? 11.848 33.372 40.009 1.00 7.37 652 SER B N 1
ATOM 10691 C CA . SER B 1 652 ? 11.514 34.748 40.412 1.00 8.93 652 SER B CA 1
ATOM 10692 C C . SER B 1 652 ? 12.517 35.823 39.985 1.00 10.87 652 SER B C 1
ATOM 10693 O O . SER B 1 652 ? 12.206 36.985 40.086 1.00 11.49 652 SER B O 1
ATOM 10696 N N . ILE B 1 653 ? 13.689 35.388 39.511 1.00 11.11 653 ILE B N 1
ATOM 10697 C CA . ILE B 1 653 ? 14.705 36.236 38.842 1.00 9.67 653 ILE B CA 1
ATOM 10698 C C . ILE B 1 653 ? 14.977 35.515 37.488 1.00 7.66 653 ILE B C 1
ATOM 10699 O O . ILE B 1 653 ? 15.031 34.316 37.437 1.00 10.59 653 ILE B O 1
ATOM 10704 N N . SER B 1 654 ? 15.181 36.249 36.413 1.00 8.30 654 SER B N 1
ATOM 10705 C CA . SER B 1 654 ? 15.512 35.628 35.106 1.00 8.17 654 SER B CA 1
ATOM 10706 C C . SER B 1 654 ? 16.891 35.030 35.253 1.00 8.71 654 SER B C 1
ATOM 10707 O O . SER B 1 654 ? 17.869 35.764 35.573 1.00 10.48 654 SER B O 1
ATOM 10710 N N . ARG B 1 655 ? 17.005 33.734 35.077 1.00 8.61 655 ARG B N 1
ATOM 10711 C CA . ARG B 1 655 ? 18.252 33.026 35.355 1.00 9.78 655 ARG B CA 1
ATOM 10712 C C . ARG B 1 655 ? 19.031 32.703 34.072 1.00 7.55 655 ARG B C 1
ATOM 10713 O O . ARG B 1 655 ? 18.442 32.568 32.994 1.00 8.10 655 ARG B O 1
ATOM 10721 N N . PRO B 1 656 ? 20.332 32.430 34.211 1.00 8.89 656 PRO B N 1
ATOM 10722 C CA . PRO B 1 656 ? 21.093 32.176 32.982 1.00 10.84 656 PRO B CA 1
ATOM 10723 C C . PRO B 1 656 ? 20.673 30.941 32.260 1.00 11.08 656 PRO B C 1
ATOM 10724 O O . PRO B 1 656 ? 20.178 29.998 32.846 1.00 10.08 656 PRO B O 1
ATOM 10728 N N . VAL B 1 657 ? 20.841 30.945 30.948 1.00 11.13 657 VAL B N 1
ATOM 10729 C CA . VAL B 1 657 ? 20.477 29.764 30.173 1.00 11.72 657 VAL B CA 1
ATOM 10730 C C . VAL B 1 657 ? 21.233 28.445 30.539 1.00 11.74 657 VAL B C 1
ATOM 10731 O O . VAL B 1 657 ? 20.713 27.360 30.309 1.00 10.00 657 VAL B O 1
ATOM 10735 N N . LYS B 1 658 ? 22.434 28.585 31.093 1.00 11.32 658 LYS B N 1
ATOM 10736 C CA . LYS B 1 658 ? 23.263 27.509 31.624 1.00 10.98 658 LYS B CA 1
ATOM 10737 C C . LYS B 1 658 ? 24.203 28.110 32.662 1.00 11.83 658 LYS B C 1
ATOM 10738 O O . LYS B 1 658 ? 24.623 29.319 32.537 1.00 10.64 658 LYS B O 1
ATOM 10744 N N . GLU B 1 659 ? 24.551 27.294 33.661 1.00 9.59 659 GLU B N 1
ATOM 10745 C CA . GLU B 1 659 ? 25.637 27.575 34.571 1.00 10.18 659 GLU B CA 1
ATOM 10746 C C . GLU B 1 659 ? 26.392 26.287 34.829 1.00 8.02 659 GLU B C 1
ATOM 10747 O O . GLU B 1 659 ? 25.757 25.214 35.046 1.00 8.85 659 GLU B O 1
ATOM 10753 N N . LEU B 1 660 ? 27.718 26.340 34.685 1.00 8.47 660 LEU B N 1
ATOM 10754 C CA . LEU B 1 660 ? 28.587 25.183 35.004 1.00 9.17 660 LEU B CA 1
ATOM 10755 C C . LEU B 1 660 ? 28.481 24.858 36.473 1.00 9.67 660 LEU B C 1
ATOM 10756 O O . LEU B 1 660 ? 28.625 25.761 37.302 1.00 9.19 660 LEU B O 1
ATOM 10761 N N . LYS B 1 661 ? 28.201 23.577 36.803 1.00 8.83 661 LYS B N 1
ATOM 10762 C CA . LYS B 1 661 ? 28.101 23.164 38.190 1.00 8.81 661 LYS B CA 1
ATOM 10763 C C . LYS B 1 661 ? 28.982 21.943 38.521 1.00 9.67 661 LYS B C 1
ATOM 10764 O O . LYS B 1 661 ? 29.065 21.613 39.690 1.00 11.70 661 LYS B O 1
ATOM 10770 N N . ALA B 1 662 ? 29.655 21.339 37.524 1.00 9.55 662 ALA B N 1
ATOM 10771 C CA . ALA B 1 662 ? 30.593 20.239 37.731 1.00 11.80 662 ALA B CA 1
ATOM 10772 C C . ALA B 1 662 ? 31.442 20.052 36.505 1.00 11.86 662 ALA B C 1
ATOM 10773 O O . ALA B 1 662 ? 31.023 20.349 35.401 1.00 11.06 662 ALA B O 1
ATOM 10775 N N . PHE B 1 663 ? 32.680 19.594 36.738 1.00 12.19 663 PHE B N 1
ATOM 10776 C CA . PHE B 1 663 ? 33.609 19.280 35.681 1.00 11.56 663 PHE B CA 1
ATOM 10777 C C . PHE B 1 663 ? 34.686 18.317 36.158 1.00 13.22 663 PHE B C 1
ATOM 10778 O O . PHE B 1 663 ? 35.063 18.353 37.322 1.00 13.62 663 PHE B O 1
ATOM 10786 N N . GLU B 1 664 ? 35.147 17.447 35.249 1.00 13.76 664 GLU B N 1
ATOM 10787 C CA . GLU B 1 664 ? 36.261 16.567 35.526 1.00 15.02 664 GLU B CA 1
ATOM 10788 C C . GLU B 1 664 ? 36.975 16.307 34.250 1.00 13.11 664 GLU B C 1
ATOM 10789 O O . GLU B 1 664 ? 36.363 16.021 33.226 1.00 12.76 664 GLU B O 1
ATOM 10795 N N . LYS B 1 665 ? 38.285 16.382 34.323 1.00 11.77 665 LYS B N 1
ATOM 10796 C CA . LYS B 1 665 ? 39.112 16.124 33.186 1.00 13.23 665 LYS B CA 1
ATOM 10797 C C . LYS B 1 665 ? 39.538 14.631 33.290 1.00 15.25 665 LYS B C 1
ATOM 10798 O O . LYS B 1 665 ? 40.128 14.194 34.320 1.00 14.67 665 LYS B O 1
ATOM 10804 N N . VAL B 1 666 ? 39.234 13.885 32.248 1.00 15.09 666 VAL B N 1
ATOM 10805 C CA . VAL B 1 666 ? 39.389 12.405 32.214 1.00 16.12 666 VAL B CA 1
ATOM 10806 C C . VAL B 1 666 ? 40.434 11.982 31.156 1.00 15.89 666 VAL B C 1
ATOM 10807 O O . VAL B 1 666 ? 40.292 12.321 29.990 1.00 17.87 666 VAL B O 1
ATOM 10811 N N . ALA B 1 667 ? 41.438 11.214 31.612 1.00 15.79 667 ALA B N 1
ATOM 10812 C CA . ALA B 1 667 ? 42.512 10.675 30.792 1.00 14.90 667 ALA B CA 1
ATOM 10813 C C . ALA B 1 667 ? 42.085 9.289 30.332 1.00 17.77 667 ALA B C 1
ATOM 10814 O O . ALA B 1 667 ? 41.658 8.442 31.153 1.00 20.63 667 ALA B O 1
ATOM 10816 N N . LEU B 1 668 ? 42.141 9.066 29.031 1.00 18.99 668 LEU B N 1
ATOM 10817 C CA . LEU B 1 668 ? 41.787 7.767 28.482 1.00 16.44 668 LEU B CA 1
ATOM 10818 C C . LEU B 1 668 ? 42.788 7.331 27.431 1.00 19.85 668 LEU B C 1
ATOM 10819 O O . LEU B 1 668 ? 43.031 8.050 26.448 1.00 17.50 668 LEU B O 1
ATOM 10824 N N . GLN B 1 669 ? 43.328 6.113 27.607 1.00 20.21 669 GLN B N 1
ATOM 10825 C CA . GLN B 1 669 ? 44.073 5.441 26.532 1.00 18.77 669 GLN B CA 1
ATOM 10826 C C . GLN B 1 669 ? 43.139 5.118 25.346 1.00 17.71 669 GLN B C 1
ATOM 10827 O O . GLN B 1 669 ? 41.922 5.141 25.491 1.00 14.80 669 GLN B O 1
ATOM 10833 N N . ALA B 1 670 ? 43.718 4.838 24.165 1.00 17.23 670 ALA B N 1
ATOM 10834 C CA . ALA B 1 670 ? 42.923 4.400 22.989 1.00 18.52 670 ALA B CA 1
ATOM 10835 C C . ALA B 1 670 ? 42.014 3.255 23.421 1.00 19.68 670 ALA B C 1
ATOM 10836 O O . ALA B 1 670 ? 42.473 2.297 24.061 1.00 23.62 670 ALA B O 1
ATOM 10838 N N . GLY B 1 671 ? 40.734 3.382 23.135 1.00 19.79 671 GLY B N 1
ATOM 10839 C CA . GLY B 1 671 ? 39.727 2.369 23.502 1.00 17.64 671 GLY B CA 1
ATOM 10840 C C . GLY B 1 671 ? 39.287 2.327 24.915 1.00 23.10 671 GLY B C 1
ATOM 10841 O O . GLY B 1 671 ? 38.385 1.552 25.223 1.00 25.62 671 GLY B O 1
ATOM 10842 N N . GLU B 1 672 ? 39.903 3.125 25.805 1.00 21.22 672 GLU B N 1
ATOM 10843 C CA . GLU B 1 672 ? 39.641 2.980 27.232 1.00 18.19 672 GLU B CA 1
ATOM 10844 C C . GLU B 1 672 ? 38.311 3.635 27.549 1.00 19.12 672 GLU B C 1
ATOM 10845 O O . GLU B 1 672 ? 37.955 4.652 26.938 1.00 18.55 672 GLU B O 1
ATOM 10851 N N . GLU B 1 673 ? 37.597 3.034 28.489 1.00 23.67 673 GLU B N 1
ATOM 10852 C CA . GLU B 1 673 ? 36.311 3.513 28.985 1.00 24.27 673 GLU B CA 1
ATOM 10853 C C . GLU B 1 673 ? 36.428 3.785 30.464 1.00 20.30 673 GLU B C 1
ATOM 10854 O O . GLU B 1 673 ? 36.999 2.995 31.181 1.00 24.52 673 GLU B O 1
ATOM 10860 N N . LYS B 1 674 ? 35.858 4.885 30.940 1.00 21.85 674 LYS B N 1
ATOM 10861 C CA . LYS B 1 674 ? 35.772 5.151 32.381 1.00 19.28 674 LYS B CA 1
ATOM 10862 C C . LYS B 1 674 ? 34.395 5.676 32.736 1.00 18.04 674 LYS B C 1
ATOM 10863 O O . LYS B 1 674 ? 33.685 6.163 31.887 1.00 20.09 674 LYS B O 1
ATOM 10869 N N . THR B 1 675 ? 34.040 5.584 34.009 1.00 21.50 675 THR B N 1
ATOM 10870 C CA . THR B 1 675 ? 32.792 6.139 34.516 1.00 22.01 675 THR B CA 1
ATOM 10871 C C . THR B 1 675 ? 33.105 7.162 35.575 1.00 22.41 675 THR B C 1
ATOM 10872 O O . THR B 1 675 ? 33.938 6.897 36.452 1.00 24.77 675 THR B O 1
ATOM 10876 N N . VAL B 1 676 ? 32.464 8.329 35.497 1.00 20.82 676 VAL B N 1
ATOM 10877 C CA . VAL B 1 676 ? 32.661 9.381 36.513 1.00 21.00 676 VAL B CA 1
ATOM 10878 C C . VAL B 1 676 ? 31.304 9.765 37.040 1.00 18.35 676 VAL B C 1
ATOM 10879 O O . VAL B 1 676 ? 30.273 9.639 36.347 1.00 18.53 676 VAL B O 1
ATOM 10883 N N . THR B 1 677 ? 31.301 10.249 38.269 1.00 16.56 677 THR B N 1
ATOM 10884 C CA . THR B 1 677 ? 30.038 10.590 38.939 1.00 18.23 677 THR B CA 1
ATOM 10885 C C . THR B 1 677 ? 30.192 11.974 39.537 1.00 17.51 677 THR B C 1
ATOM 10886 O O . THR B 1 677 ? 31.263 12.357 39.994 1.00 20.47 677 THR B O 1
ATOM 10890 N N . PHE B 1 678 ? 29.120 12.728 39.452 1.00 15.88 678 PHE B N 1
ATOM 10891 C CA . PHE B 1 678 ? 29.039 14.082 39.956 1.00 15.82 678 PHE B CA 1
ATOM 10892 C C . PHE B 1 678 ? 27.853 14.177 40.869 1.00 18.18 678 PHE B C 1
ATOM 10893 O O . PHE B 1 678 ? 26.824 13.586 40.606 1.00 23.75 678 PHE B O 1
ATOM 10901 N N . GLU B 1 679 ? 27.980 14.967 41.921 1.00 18.02 679 GLU B N 1
ATOM 10902 C CA . GLU B 1 679 ? 26.878 15.263 42.801 1.00 18.25 679 GLU B CA 1
ATOM 10903 C C . GLU B 1 679 ? 26.585 16.772 42.706 1.00 17.32 679 GLU B C 1
ATOM 10904 O O . GLU B 1 679 ? 27.391 17.589 43.070 1.00 18.91 679 GLU B O 1
ATOM 10910 N N . LEU B 1 680 ? 25.419 17.112 42.216 1.00 15.83 680 LEU B N 1
ATOM 10911 C CA . LEU B 1 680 ? 24.970 18.484 42.194 1.00 17.67 680 LEU B CA 1
ATOM 10912 C C . LEU B 1 680 ? 24.097 18.543 43.409 1.00 17.83 680 LEU B C 1
ATOM 10913 O O . LEU B 1 680 ? 22.946 18.013 43.433 1.00 18.43 680 LEU B O 1
ATOM 10918 N N . THR B 1 681 ? 24.596 19.224 44.419 1.00 17.51 681 THR B N 1
ATOM 10919 C CA . THR B 1 681 ? 23.801 19.409 45.613 1.00 14.90 681 THR B CA 1
ATOM 10920 C C . THR B 1 681 ? 22.725 20.407 45.354 1.00 13.73 681 THR B C 1
ATOM 10921 O O . THR B 1 681 ? 22.745 21.077 44.357 1.00 14.59 681 THR B O 1
ATOM 10925 N N . SER B 1 682 ? 21.787 20.523 46.301 1.00 16.88 682 SER B N 1
ATOM 10926 C CA . SER B 1 682 ? 20.689 21.471 46.210 1.00 15.25 682 SER B CA 1
ATOM 10927 C C . SER B 1 682 ? 21.230 22.935 46.116 1.00 15.99 682 SER B C 1
ATOM 10928 O O . SER B 1 682 ? 20.595 23.766 45.515 1.00 13.48 682 SER B O 1
ATOM 10931 N N A GLU B 1 683 ? 22.425 23.207 46.647 0.50 11.74 683 GLU B N 1
ATOM 10932 N N B GLU B 1 683 ? 22.432 23.202 46.651 0.50 11.82 683 GLU B N 1
ATOM 10933 C CA A GLU B 1 683 ? 23.035 24.514 46.462 0.50 14.60 683 GLU B CA 1
ATOM 10934 C CA B GLU B 1 683 ? 23.082 24.506 46.472 0.50 14.73 683 GLU B CA 1
ATOM 10935 C C A GLU B 1 683 ? 23.251 24.827 44.969 0.50 11.40 683 GLU B C 1
ATOM 10936 C C B GLU B 1 683 ? 23.257 24.825 44.974 0.50 11.45 683 GLU B C 1
ATOM 10937 O O A GLU B 1 683 ? 23.102 25.973 44.530 0.50 13.27 683 GLU B O 1
ATOM 10938 O O B GLU B 1 683 ? 23.088 25.971 44.542 0.50 13.41 683 GLU B O 1
ATOM 10949 N N . ALA B 1 684 ? 23.531 23.798 44.160 1.00 12.35 684 ALA B N 1
ATOM 10950 C CA . ALA B 1 684 ? 23.700 24.010 42.712 1.00 11.89 684 ALA B CA 1
ATOM 10951 C C . ALA B 1 684 ? 22.409 24.498 42.079 1.00 11.14 684 ALA B C 1
ATOM 10952 O O . ALA B 1 684 ? 22.443 25.068 40.994 1.00 11.33 684 ALA B O 1
ATOM 10954 N N . PHE B 1 685 ? 21.258 24.199 42.685 1.00 9.76 685 PHE B N 1
ATOM 10955 C CA . PHE B 1 685 ? 19.889 24.579 42.129 1.00 10.76 685 PHE B CA 1
ATOM 10956 C C . PHE B 1 685 ? 19.389 25.953 42.626 1.00 11.55 685 PHE B C 1
ATOM 10957 O O . PHE B 1 685 ? 18.269 26.451 42.304 1.00 9.89 685 PHE B O 1
ATOM 10965 N N . SER B 1 686 ? 20.187 26.508 43.519 1.00 9.53 686 SER B N 1
ATOM 10966 C CA . SER B 1 686 ? 19.822 27.647 44.299 1.00 13.51 686 SER B CA 1
ATOM 10967 C C . SER B 1 686 ? 20.429 28.945 43.706 1.00 13.75 686 SER B C 1
ATOM 10968 O O . SER B 1 686 ? 21.371 28.912 42.909 1.00 14.24 686 SER B O 1
ATOM 10971 N N . PHE B 1 687 ? 19.895 30.076 44.172 1.00 11.57 687 PHE B N 1
ATOM 10972 C CA . PHE B 1 687 ? 20.300 31.359 43.655 1.00 12.28 687 PHE B CA 1
ATOM 10973 C C . PHE B 1 687 ? 19.829 32.501 44.585 1.00 10.55 687 PHE B C 1
ATOM 10974 O O . PHE B 1 687 ? 18.971 32.283 45.460 1.00 10.30 687 PHE B O 1
ATOM 10982 N N . TYR B 1 688 ? 20.302 33.717 44.313 1.00 10.91 688 TYR B N 1
ATOM 10983 C CA . TYR B 1 688 ? 19.946 34.891 45.087 1.00 9.07 688 TYR B CA 1
ATOM 10984 C C . TYR B 1 688 ? 18.708 35.578 44.551 1.00 8.18 688 TYR B C 1
ATOM 10985 O O . TYR B 1 688 ? 18.681 35.908 43.390 1.00 10.35 688 TYR B O 1
ATOM 10994 N N . ASN B 1 689 ? 17.693 35.783 45.392 1.00 10.32 689 ASN B N 1
ATOM 10995 C CA . ASN B 1 689 ? 16.424 36.376 44.933 1.00 10.31 689 ASN B CA 1
ATOM 10996 C C . ASN B 1 689 ? 16.418 37.861 45.090 1.00 11.60 689 ASN B C 1
ATOM 10997 O O . ASN B 1 689 ? 17.480 38.450 45.436 1.00 11.34 689 ASN B O 1
ATOM 11002 N N . HIS B 1 690 ? 15.274 38.513 44.808 1.00 12.53 690 HIS B N 1
ATOM 11003 C CA . HIS B 1 690 ? 15.201 40.031 44.804 1.00 16.77 690 HIS B CA 1
ATOM 11004 C C . HIS B 1 690 ? 15.489 40.615 46.163 1.00 17.13 690 HIS B C 1
ATOM 11005 O O . HIS B 1 690 ? 15.892 41.752 46.227 1.00 17.64 690 HIS B O 1
ATOM 11012 N N . GLN B 1 691 ? 15.235 39.857 47.241 1.00 17.51 691 GLN B N 1
ATOM 11013 C CA . GLN B 1 691 ? 15.511 40.292 48.625 1.00 18.15 691 GLN B CA 1
ATOM 11014 C C . GLN B 1 691 ? 16.906 39.870 49.077 1.00 15.17 691 GLN B C 1
ATOM 11015 O O . GLN B 1 691 ? 17.207 39.923 50.300 1.00 14.59 691 GLN B O 1
ATOM 11021 N N . LEU B 1 692 ? 17.747 39.407 48.161 1.00 14.05 692 LEU B N 1
ATOM 11022 C CA . LEU B 1 692 ? 19.095 38.898 48.524 1.00 14.62 692 LEU B CA 1
ATOM 11023 C C . LEU B 1 692 ? 19.101 37.614 49.424 1.00 15.71 692 LEU B C 1
ATOM 11024 O O . LEU B 1 692 ? 20.097 37.311 50.049 1.00 14.91 692 LEU B O 1
ATOM 11029 N N . GLU B 1 693 ? 18.014 36.822 49.417 1.00 13.63 693 GLU B N 1
ATOM 11030 C CA . GLU B 1 693 ? 18.064 35.534 50.065 1.00 16.33 693 GLU B CA 1
ATOM 11031 C C . GLU B 1 693 ? 18.598 34.520 49.115 1.00 15.33 693 GLU B C 1
ATOM 11032 O O . GLU B 1 693 ? 18.248 34.571 47.917 1.00 11.77 693 GLU B O 1
ATOM 11038 N N . LYS B 1 694 ? 19.428 33.585 49.639 1.00 13.71 694 LYS B N 1
ATOM 11039 C CA . LYS B 1 694 ? 19.797 32.384 48.885 1.00 15.24 694 LYS B CA 1
ATOM 11040 C C . LYS B 1 694 ? 18.683 31.351 49.029 1.00 13.58 694 LYS B C 1
ATOM 11041 O O . LYS B 1 694 ? 18.388 30.893 50.142 1.00 12.89 694 LYS B O 1
ATOM 11047 N N . VAL B 1 695 ? 18.060 30.992 47.924 1.00 12.09 695 VAL B N 1
ATOM 11048 C CA . VAL B 1 695 ? 16.826 30.225 47.889 1.00 10.87 695 VAL B CA 1
ATOM 11049 C C . VAL B 1 695 ? 16.893 29.102 46.873 1.00 11.58 695 VAL B C 1
ATOM 11050 O O . VAL B 1 695 ? 17.677 29.134 45.903 1.00 11.61 695 VAL B O 1
ATOM 11054 N N . GLN B 1 696 ? 16.041 28.105 47.084 1.00 11.96 696 GLN B N 1
ATOM 11055 C CA . GLN B 1 696 ? 15.774 27.065 46.127 1.00 10.23 696 GLN B CA 1
ATOM 11056 C C . GLN B 1 696 ? 14.246 27.114 45.872 1.00 10.84 696 GLN B C 1
ATOM 11057 O O . GLN B 1 696 ? 13.441 27.043 46.799 1.00 11.48 696 GLN B O 1
ATOM 11063 N N . GLU B 1 697 ? 13.837 27.218 44.627 1.00 11.23 697 GLU B N 1
ATOM 11064 C CA . GLU B 1 697 ? 12.414 27.273 44.311 1.00 10.99 697 GLU B CA 1
ATOM 11065 C C . GLU B 1 697 ? 12.073 25.979 43.603 1.00 11.55 697 GLU B C 1
ATOM 11066 O O . GLU B 1 697 ? 12.828 25.508 42.773 1.00 12.32 697 GLU B O 1
ATOM 11072 N N . PRO B 1 698 ? 10.884 25.438 43.880 1.00 10.88 698 PRO B N 1
ATOM 11073 C CA . PRO B 1 698 ? 10.408 24.303 43.080 1.00 11.98 698 PRO B CA 1
ATOM 11074 C C . PRO B 1 698 ? 10.205 24.719 41.634 1.00 10.67 698 PRO B C 1
ATOM 11075 O O . PRO B 1 698 ? 9.817 25.894 41.382 1.00 10.18 698 PRO B O 1
ATOM 11079 N N . GLY B 1 699 ? 10.394 23.726 40.747 1.00 11.25 699 GLY B N 1
ATOM 11080 C CA . GLY B 1 699 ? 10.245 23.916 39.350 1.00 10.96 699 GLY B CA 1
ATOM 11081 C C . GLY B 1 699 ? 11.135 23.051 38.497 1.00 10.73 699 GLY B C 1
ATOM 11082 O O . GLY B 1 699 ? 11.868 22.171 39.015 1.00 9.20 699 GLY B O 1
ATOM 11083 N N . LEU B 1 700 ? 11.064 23.341 37.180 1.00 10.31 700 LEU B N 1
ATOM 11084 C CA . LEU B 1 700 ? 11.821 22.609 36.195 1.00 10.35 700 LEU B CA 1
ATOM 11085 C C . LEU B 1 700 ? 13.246 23.123 36.074 1.00 10.91 700 LEU B C 1
ATOM 11086 O O . LEU B 1 700 ? 13.472 24.347 35.990 1.00 12.10 700 LEU B O 1
ATOM 11091 N N . HIS B 1 701 ? 14.169 22.184 35.991 1.00 11.54 701 HIS B N 1
ATOM 11092 C CA . HIS B 1 701 ? 15.572 22.452 35.712 1.00 10.43 701 HIS B CA 1
ATOM 11093 C C . HIS B 1 701 ? 15.958 21.580 34.522 1.00 11.63 701 HIS B C 1
ATOM 11094 O O . HIS B 1 701 ? 15.377 20.483 34.323 1.00 12.08 701 HIS B O 1
ATOM 11101 N N . ARG B 1 702 ? 16.883 22.070 33.691 1.00 11.47 702 ARG B N 1
ATOM 11102 C CA . ARG B 1 702 ? 17.527 21.264 32.698 1.00 9.83 702 ARG B CA 1
ATOM 11103 C C . ARG B 1 702 ? 18.956 21.015 33.126 1.00 9.93 702 ARG B C 1
ATOM 11104 O O . ARG B 1 702 ? 19.558 21.874 33.708 1.00 11.91 702 ARG B O 1
ATOM 11112 N N . VAL B 1 703 ? 19.473 19.808 32.817 1.00 9.34 703 VAL B N 1
ATOM 11113 C CA . VAL B 1 703 ? 20.784 19.308 33.146 1.00 10.65 703 VAL B CA 1
ATOM 11114 C C . VAL B 1 703 ? 21.452 19.006 31.817 1.00 12.04 703 VAL B C 1
ATOM 11115 O O . VAL B 1 703 ? 20.853 18.325 30.950 1.00 13.70 703 VAL B O 1
ATOM 11119 N N . PHE B 1 704 ? 22.644 19.558 31.617 1.00 12.01 704 PHE B N 1
ATOM 11120 C CA . PHE B 1 704 ? 23.312 19.416 30.345 1.00 11.38 704 PHE B CA 1
ATOM 11121 C C . PHE B 1 704 ? 24.630 18.741 30.651 1.00 13.18 704 PHE B C 1
ATOM 11122 O O . PHE B 1 704 ? 25.367 19.205 31.491 1.00 11.94 704 PHE B O 1
ATOM 11130 N N . VAL B 1 705 ? 24.924 17.682 29.902 1.00 13.51 705 VAL B N 1
ATOM 11131 C CA . VAL B 1 705 ? 26.149 16.948 30.077 1.00 13.60 705 VAL B CA 1
ATOM 11132 C C . VAL B 1 705 ? 26.848 16.938 28.713 1.00 13.89 705 VAL B C 1
ATOM 11133 O O . VAL B 1 705 ? 26.270 16.519 27.738 1.00 10.28 705 VAL B O 1
ATOM 11137 N N . GLY B 1 706 ? 28.110 17.355 28.700 1.00 13.73 706 GLY B N 1
ATOM 11138 C CA . GLY B 1 706 ? 28.882 17.302 27.486 1.00 13.44 706 GLY B CA 1
ATOM 11139 C C . GLY B 1 706 ? 30.295 17.782 27.618 1.00 11.33 706 GLY B C 1
ATOM 11140 O O . GLY B 1 706 ? 30.895 17.660 28.696 1.00 9.56 706 GLY B O 1
ATOM 11141 N N . THR B 1 707 ? 30.826 18.280 26.487 1.00 11.09 707 THR B N 1
ATOM 11142 C CA . THR B 1 707 ? 32.248 18.556 26.369 1.00 10.77 707 THR B CA 1
ATOM 11143 C C . THR B 1 707 ? 32.537 20.021 26.003 1.00 11.00 707 THR B C 1
ATOM 11144 O O . THR B 1 707 ? 33.702 20.358 25.809 1.00 8.19 707 THR B O 1
ATOM 11148 N N . SER B 1 708 ? 31.471 20.839 25.972 1.00 10.56 708 SER B N 1
ATOM 11149 C CA . SER B 1 708 ? 31.530 22.286 25.908 1.00 9.96 708 SER B CA 1
ATOM 11150 C C . SER B 1 708 ? 30.160 22.850 26.387 1.00 9.31 708 SER B C 1
ATOM 11151 O O . SER B 1 708 ? 29.245 22.123 26.687 1.00 10.23 708 SER B O 1
ATOM 11154 N N . SER B 1 709 ? 30.063 24.169 26.439 1.00 9.92 709 SER B N 1
ATOM 11155 C CA . SER B 1 709 ? 28.797 24.788 26.774 1.00 10.47 709 SER B CA 1
ATOM 11156 C C . SER B 1 709 ? 27.803 24.620 25.680 1.00 9.83 709 SER B C 1
ATOM 11157 O O . SER B 1 709 ? 26.633 24.955 25.885 1.00 10.69 709 SER B O 1
ATOM 11160 N N . GLU B 1 710 ? 28.264 24.139 24.518 1.00 10.81 710 GLU B N 1
ATOM 11161 C CA . GLU B 1 710 ? 27.359 23.888 23.363 1.00 13.02 710 GLU B CA 1
ATOM 11162 C C . GLU B 1 710 ? 27.148 22.400 23.052 1.00 11.92 710 GLU B C 1
ATOM 11163 O O . GLU B 1 710 ? 26.050 22.025 22.658 1.00 15.11 710 GLU B O 1
ATOM 11169 N N . ASP B 1 711 ? 28.196 21.591 23.164 1.00 12.01 711 ASP B N 1
ATOM 11170 C CA . ASP B 1 711 ? 28.138 20.180 22.766 1.00 12.55 711 ASP B CA 1
ATOM 11171 C C . ASP B 1 711 ? 27.698 19.373 23.969 1.00 12.72 711 ASP B C 1
ATOM 11172 O O . ASP B 1 711 ? 28.513 18.819 24.692 1.00 14.68 711 ASP B O 1
ATOM 11177 N N . VAL B 1 712 ? 26.386 19.295 24.146 1.00 13.99 712 VAL B N 1
ATOM 11178 C CA . VAL B 1 712 ? 25.739 18.700 25.328 1.00 14.15 712 VAL B CA 1
ATOM 11179 C C . VAL B 1 712 ? 24.498 17.894 24.975 1.00 12.51 712 VAL B C 1
ATOM 11180 O O . VAL B 1 712 ? 23.872 18.162 24.002 1.00 14.89 712 VAL B O 1
ATOM 11184 N N . ASP B 1 713 ? 24.163 16.924 25.831 1.00 13.12 713 ASP B N 1
ATOM 11185 C CA . ASP B 1 713 ? 22.852 16.279 25.850 1.00 15.33 713 ASP B CA 1
ATOM 11186 C C . ASP B 1 713 ? 22.105 16.978 26.924 1.00 15.08 713 ASP B C 1
ATOM 11187 O O . ASP B 1 713 ? 22.709 17.398 27.894 1.00 14.63 713 ASP B O 1
ATOM 11192 N N . VAL B 1 714 ? 20.775 17.059 26.789 1.00 16.32 714 VAL B N 1
ATOM 11193 C CA . VAL B 1 714 ? 19.965 17.773 27.761 1.00 16.86 714 VAL B CA 1
ATOM 11194 C C . VAL B 1 714 ? 18.923 16.813 28.398 1.00 16.49 714 VAL B C 1
ATOM 11195 O O . VAL B 1 714 ? 18.314 15.991 27.687 1.00 16.98 714 VAL B O 1
ATOM 11199 N N . PHE B 1 715 ? 18.747 16.940 29.705 1.00 14.01 715 PHE B N 1
ATOM 11200 C CA . PHE B 1 715 ? 17.813 16.187 30.518 1.00 15.19 715 PHE B CA 1
ATOM 11201 C C . PHE B 1 715 ? 16.998 17.189 31.321 1.00 16.49 715 PHE B C 1
ATOM 11202 O O . PHE B 1 715 ? 17.483 18.282 31.628 1.00 17.92 715 PHE B O 1
ATOM 11210 N N . GLU B 1 716 ? 15.774 16.808 31.662 1.00 13.74 716 GLU B N 1
ATOM 11211 C CA . GLU B 1 716 ? 14.893 17.636 32.494 1.00 14.36 716 GLU B CA 1
ATOM 11212 C C . GLU B 1 716 ? 14.605 16.924 33.826 1.00 14.71 716 GLU B C 1
ATOM 11213 O O . GLU B 1 716 ? 14.433 15.671 33.899 1.00 14.37 716 GLU B O 1
ATOM 11219 N N A VAL B 1 717 ? 14.527 17.738 34.876 0.50 13.45 717 VAL B N 1
ATOM 11220 N N B VAL B 1 717 ? 14.529 17.723 34.881 0.50 13.40 717 VAL B N 1
ATOM 11221 C CA A VAL B 1 717 ? 14.217 17.308 36.249 0.50 12.68 717 VAL B CA 1
ATOM 11222 C CA B VAL B 1 717 ? 14.193 17.242 36.225 0.50 12.60 717 VAL B CA 1
ATOM 11223 C C A VAL B 1 717 ? 13.281 18.306 36.896 0.50 12.73 717 VAL B C 1
ATOM 11224 C C B VAL B 1 717 ? 13.331 18.273 36.948 0.50 12.83 717 VAL B C 1
ATOM 11225 O O A VAL B 1 717 ? 13.525 19.505 36.871 0.50 13.69 717 VAL B O 1
ATOM 11226 O O B VAL B 1 717 ? 13.651 19.459 36.979 0.50 14.42 717 VAL B O 1
ATOM 11233 N N . GLU B 1 718 ? 12.199 17.810 37.474 1.00 12.34 718 GLU B N 1
ATOM 11234 C CA . GLU B 1 718 ? 11.236 18.600 38.092 1.00 13.35 718 GLU B CA 1
ATOM 11235 C C . GLU B 1 718 ? 11.454 18.493 39.605 1.00 15.86 718 GLU B C 1
ATOM 11236 O O . GLU B 1 718 ? 11.321 17.397 40.215 1.00 16.61 718 GLU B O 1
ATOM 11242 N N . VAL B 1 719 ? 11.831 19.630 40.181 1.00 12.47 719 VAL B N 1
ATOM 11243 C CA . VAL B 1 719 ? 12.083 19.766 41.605 1.00 13.12 719 VAL B CA 1
ATOM 11244 C C . VAL B 1 719 ? 10.835 20.238 42.312 1.00 14.91 719 VAL B C 1
ATOM 11245 O O . VAL B 1 719 ? 10.302 21.274 41.988 1.00 15.07 719 VAL B O 1
ATOM 11249 N N . GLY B 1 720 ? 10.412 19.492 43.348 1.00 15.81 720 GLY B N 1
ATOM 11250 C CA . GLY B 1 720 ? 9.348 19.952 44.253 1.00 14.17 720 GLY B CA 1
ATOM 11251 C C . GLY B 1 720 ? 9.103 19.138 45.505 1.00 19.23 720 GLY B C 1
ATOM 11252 O O . GLY B 1 720 ? 9.994 18.529 46.031 1.00 20.98 720 GLY B O 1
ATOM 11253 N N . GLY B 1 721 ? 7.910 19.187 46.050 1.00 23.93 721 GLY B N 1
ATOM 11254 C CA . GLY B 1 721 ? 7.541 18.314 47.156 1.00 19.54 721 GLY B CA 1
ATOM 11255 C C . GLY B 1 721 ? 7.992 18.921 48.470 1.00 16.58 721 GLY B C 1
ATOM 11256 O O . GLY B 1 721 ? 7.746 20.104 48.748 1.00 26.36 721 GLY B O 1
ATOM 11257 N N . TYR B 1 722 ? 8.601 18.098 49.308 1.00 15.74 722 TYR B N 1
ATOM 11258 C CA . TYR B 1 722 ? 9.081 18.477 50.639 1.00 14.47 722 TYR B CA 1
ATOM 11259 C C . TYR B 1 722 ? 10.563 18.781 50.583 1.00 14.95 722 TYR B C 1
ATOM 11260 O O . TYR B 1 722 ? 11.214 18.493 49.578 1.00 15.56 722 TYR B O 1
ATOM 11269 N N . VAL B 1 723 ? 11.102 19.301 51.669 1.00 12.97 723 VAL B N 1
ATOM 11270 C CA . VAL B 1 723 ? 12.557 19.653 51.769 1.00 14.32 723 VAL B CA 1
ATOM 11271 C C . VAL B 1 723 ? 13.283 18.581 52.577 1.00 15.67 723 VAL B C 1
ATOM 11272 O O . VAL B 1 723 ? 12.954 18.385 53.735 1.00 15.85 723 VAL B O 1
ATOM 11276 N N . LEU B 1 724 ? 14.281 17.935 51.981 1.00 18.20 724 LEU B N 1
ATOM 11277 C CA . LEU B 1 724 ? 15.157 16.940 52.685 1.00 25.37 724 LEU B CA 1
ATOM 11278 C C . LEU B 1 724 ? 16.222 17.606 53.499 1.00 28.98 724 LEU B C 1
ATOM 11279 O O . LEU B 1 724 ? 16.864 18.525 52.935 1.00 30.56 724 LEU B O 1
#

B-factor: mean 15.55, std 8.46, range [4.19, 88.75]

Radius of gyration: 34.05 Å; Cα contacts (8 Å, |Δi|>4): 3920; chains: 2; bounding box: 94×90×89 Å

InterPro domains:
  IPR001764 Glycoside hydrolase, family 3, N-terminal [PF00933] (14-335)
  IPR001764 Glycoside hydrolase, family 3, N-terminal [PR00133] (81-97)
  IPR001764 Glycoside hydrolase, family 3, N-terminal [PR00133] (100-119)
  IPR001764 Glycoside hydrolase, family 3, N-terminal [PR00133] (146-162)
  IPR001764 Glycoside hydrolase, family 3, N-terminal [PR00133] (186-202)
  IPR001764 Glycoside hydrolase, family 3, N-terminal [PR00133] (256-274)
  IPR002772 Glycoside hydrolase family 3 C-terminal domain [PF01915] (376-604)
  IPR013783 Immunoglobulin-like fold [G3DSA:2.60.40.10] (607-722)
  IPR017853 Glycoside hydrolase superfamily [SSF51445] (4-374)
  IPR019800 Glycoside hydrolase, family 3, active site [PS00775] (256-273)
  IPR026891 Fibronectin type III-like domain [PF14310] (640-709)
  IPR026891 Fibronectin type III-like domain [SM01217] (640-709)
  IPR036881 Glycoside hydrolase family 3 C-terminal domain superfamily [G3DSA:3.40.50.1700] (360-605)
  IPR036881 Glycoside hydrolase family 3 C-terminal domain superfamily [SSF52279] (376-607)
  IPR036962 Glycoside hydrolase, family 3, N-terminal domain superfamily [G3DSA:3.20.20.300] (1-359)
  IPR051915 Cellulose Degradation Glycosyl Hydrolase 3 [PTHR30620] (3-604)

CATH classification: 3.20.20.300 (+2 more: 3.40.50.1700, 2.60.40.10)

Foldseek 3Di:
DDLVVLLVVLVPDDPLLLLLLQEEEELCCAQQADPPVVVHPVLCVVQVPDPSNRLRHNEYEDRQFLSRQVRRQVVSQVPNDPRRTHAYEYALQQAFAFFFQQLLLLLLLLDLQLLLQRLQLRLLACLLGQHAEHADDEQAAALAQLAQCSSRANYHFNQSRQSNRLSNQCSQCPPLQCLLPPLSHHAYEYDDQWNLNQAPLSFFLHEHEDDPQCCVFTICNSVLSNVVSPRAHYEYDSYDYHLQRRLLDQCRQVVVVCNVSVHQAAYAYDACSLVCSCVSPPAVHLQRSLQSNLSSQHLHYYHHCSSSVHVVVCCVVVVHPCVSSSSSSSRSSVSCVSNSCSVPVSSPDPPPNPPVSRPDVVSNVSLLVSLLSRKFWDFAAPCLPQDALAFAEEEEEAQSFDLQQSAPSHSRYDSVLAAGQVRQQVVRHVHYDYQYDHQADDDPVSLVVSLVSCVVGAEYAYEHEDRRCCHDRSNRHSWQAGHVNSLVVLQSVLVSPHAYAYEYEYSGQGQCPSVNVSHRIYMDSHRGRRHSNNSVNCCNNVVRKRETWRSYFRANTSVLPSAALQDFQPPFHDDPVCPPPDPGDADPPDGNGGPGYGLDGDTPWDKDKDWPDWDQEDEQQAKTKIKMKMWTQGQRKHKAKKWKWKDDPDDQDGGTRIHTQDIDIDTAHHGGMDMDMDIRGNLVQWRQHPVRDIDHDWAKMKMWIARGSPGTDIDIYTYHDHHD/DDLVVLLVVLVPDDPLLLLLLQEEEELCCAQQADPPVVVNVVVCVVQVNDCSNRLRHNEYEDRQFLNRQVRRQVRSQVPRDPRQTHAYEYALQQAFAFFFAQLLLLLLLLDLQLLLLRLQLRLLAVLLGQHAEHADDEQAAAQAQLAQALSSANYHFNQSRQSNRLSNQCSQCPPLQCLLPPSSHHAYEYDDQWNLNQAPLNFFLHEDEDDPQCCVFTIPNNVLSNVVSPHAHYEYHSYDYHLQGRLLDQCSQPVPVCNVSVHLAAYAYDACSLVCSCVSVNAVHLQRSLLRNLSSLHLHYYPHCSSSVHVVVCCVVVVDPCVSSSSSSSNSSVSCVSNSCVVPVRRPPPPNNSVVSPPDPVSNVSLLVSLLSRKFWDFAAPCPPQDALAFAEEEEEAQSFDLQQSAPSRSRYDSVLAAGQVRQSVVRHVHYHYQHDHQADDDPVSLVVSLVSCVVGAEYEYEHEDRRCCHDRSNRHSWQAGHVNSLVVLQSNLVSPHAYAYEYEYSGQGQCPSVVVSHRIYMDSHRRRRHSNNSVNCCNNVVRKRATWRSYFRANTSVLPSAALQDFQPPFHDDPVCHPPDPGPADPPDGNGGPGYALDGDTPWDKDKDWPDWDQEDEQQAKTKIKMKMWTQDQGKHKAKKWKWKDDPDDQDRGTPTHTQDIDIDTAHHGGMDMDMDIRGSLNQWRQHPVRDTDHDWAKMKMWIDRGSPGTDIDIHTYHDHHD

Nearest PDB structures (foldseek):
  4zod-assembly1_A  TM=1.001E+00  e=0.000E+00  Listeria innocua Clip11262
  4zoe-assembly1_A  TM=1.001E+00  e=0.000E+00  Listeria innocua Clip11262
  4zo9-assembly1_B  TM=1.001E+00  e=0.000E+00  Listeria innocua Clip11262
  4zoa-assembly1_B  TM=9.939E-01  e=0.000E+00  Listeria innocua Clip11262
  4zoa-assembly1_A  TM=9.938E-01  e=0.000E+00  Listeria innocua Clip11262

Sequence (1448 aa):
MEQEKVQELVSQMTLDEKIAQCLQLSPFLFKGTNKNAELTGPLLQEMKLTDAHTENAGSVLGSSSALDMIGIQEAYLKTNRLGIPLVFMADVIHGYKTVFPIPLALGCSFDRETVRVMAEVSALEATADGHHVTFSPMLDLVRDPRWGRVMESTGEDPFLNSELGKAMVDGYQGDASKLNENLEQMAACVKHFAAYGAAEAGLEYNTVNMMSTRELYQNYLPAYNAAIQAGAKLVMTAFNVVDGIPATMNKWLNRDVLRGEMEFDGVLISAWGAVAEVINHGTARNPKEAAQFSMMEAGVDLEMMTTCYIHELKGLIEEGKLSENLLDEAVLRMLNLKNDLGLFEDPYRGLKNNDRTKDILTDESRGKARAAGVESAVLLENKSRLLPLAKEAKKIALVGPLATSPDILGGWNVYGEEKDGINVETGLREVFETVEVVSTEEYTELSEEDKVAVKAAVQNMDVVVLALGEKNEWGGEAGSLATIRLPEAQYQLAKFVQTLGKPVVITLFNGRPLEVKELAESSDALLELWFPGTEAGRVTADLLSGASNPSGKLSMSFPQTTGQIPVYYNHLRTGRPQTPENKGERYVSHYLDIPNEPFYPFGYGKSYSEFEELKTSSLPKELNLGESLHVEVTIKNISDIAGKEVIQVYLQDVTASISRPVKELKAFEKVALQAGEEKTVTFELTSEEAFSFYNHQLEKVQEPGLHRVFVGTSSEDVDVFEVVEVGGYVLMEQEKVQELVSQMTLDEKIAQCLQLSPFLFKGTNKNAELTGPLLQEMKLTDAHTENAGSVLGSSSALDMMIGIQEAYLKTNRLGIPLVFMADVIHGYKTVFPIPLALGCSFDRETVRVMAEVSALEATADGHHVTFSPMLDLVRDPRWGRVMESTGEDPFLNSELGKAMVDGYQGDASKLNENLEQMAACVKHFAAYGAAEAGLEYNTVNMMSTRELYQNYLPAYNAAIQAGAKLVMTAFNVVDGIPATMNKWLNRDVLRGEMEFDGVLISAWGAVAEVINHGTARNPKEAAQFSMMEAGVDLEMMTTCYIHELKGLIEEGKLSENLLDEAVLRMLNLKNDLGLFEDPYRGLKNNDRTKDILTDESRGKARAAGVESAVLLENKSRLLPLAKEAKIALVGPLATSPDILGGWNVYGEEKDGINVETGLREVFETVEVVSTEYTELSEEDKVAVKAAVQNMDVVVLALGEKNEWGGEAGSLATIRLPEAQYQLAKFVQTLGKPVVITLFNGRPLEVKELAESSDALLELWFPGTEAGRVTADLLSGASNPSGKLSMSFPQTTGQIPVYYNHLRTGRPQTPENKGERYVSHYLDIPNEPFYPFGYGKSYSEFELKTSSLPKELNLGESLHVEVTIKNISDIAGKEVIQVYLQDVTASISRPVKELKAFEKVALQAGEEKTVTFELTSEEAFSFYNHQLEKVQEPGLHRVFVGTSSEDVDVFEVVEVGGYVL

Organism: Listeria innocua serovar 6a (strain ATCC BAA-680 / CLIP 11262) (NCBI:txid272626)

Solvent-accessible surface area: 47936 Å² total; per-residue (Å²): 63,100,91,128,99,0,80,94,16,6,88,91,13,73,39,90,22,14,4,1,3,0,0,0,0,10,9,30,3,8,158,33,27,83,116,50,71,123,82,28,44,95,40,43,147,135,19,138,12,74,100,68,36,10,57,26,0,0,0,0,12,32,0,37,32,20,124,1,0,28,22,0,0,68,11,8,48,166,70,17,141,43,34,5,3,0,0,0,0,1,30,0,3,1,6,0,43,0,1,0,1,0,3,0,0,0,0,0,0,2,32,85,92,16,0,59,29,0,0,63,3,0,0,39,0,0,3,5,18,4,1,2,0,0,2,2,0,9,6,0,4,0,32,14,3,10,0,1,4,0,4,2,0,6,0,0,2,16,53,0,1,12,28,0,1,75,12,7,2,73,0,0,1,29,74,22,93,90,1,68,115,57,46,90,31,0,0,0,0,0,4,4,0,0,0,0,2,30,2,40,5,0,21,0,2,18,17,3,39,19,0,42,10,28,5,28,25,11,16,5,41,5,0,50,18,0,13,101,51,27,7,49,0,0,9,0,1,12,0,3,7,43,3,25,2,0,1,16,5,96,83,0,0,55,78,0,0,34,42,108,14,139,10,106,18,1,0,0,0,2,111,2,4,0,28,26,0,50,50,8,9,3,1,116,57,62,60,53,0,0,34,43,0,2,44,0,1,1,0,0,0,7,17,28,31,4,0,14,66,43,0,88,25,1,22,121,95,64,105,9,55,66,94,43,0,41,74,2,0,42,21,0,0,41,8,0,22,50,1,5,0,42,109,44,26,23,6,21,9,88,150,75,105,18,95,166,31,40,47,44,123,121,2,41,38,66,0,80,51,3,2,20,17,2,1,0,0,0,36,24,86,116,196,28,3,57,8,61,116,112,19,80,0,0,0,0,0,4,0,0,43,12,72,22,1,2,3,8,55,38,83,23,15,67,75,163,24,15,20,30,0,40,65,0,0,112,92,27,2,136,44,14,56,37,21,57,11,115,26,69,98,29,49,123,141,27,60,108,40,0,103,48,3,2,116,80,10,74,16,1,0,0,0,0,0,4,73,45,102,43,10,5,24,0,0,0,17,0,42,0,52,6,29,91,11,2,9,74,4,1,136,40,1,98,93,38,72,58,52,3,0,0,0,0,0,0,7,2,0,0,17,0,89,79,1,4,117,22,7,48,0,0,0,0,3,0,4,2,0,1,4,0,0,50,0,0,0,17,0,0,23,31,82,25,24,0,4,0,10,0,0,2,2,0,2,26,24,8,1,3,0,35,21,16,17,7,81,30,86,8,2,24,20,48,34,123,151,28,135,77,103,73,123,9,4,24,10,62,65,32,66,40,93,25,47,11,26,0,0,45,11,71,25,22,12,98,31,107,44,151,14,38,120,32,63,122,124,13,32,22,29,65,26,0,117,0,70,0,32,0,80,0,76,22,137,80,42,10,74,13,0,0,0,0,0,5,16,10,31,32,6,50,4,3,18,12,29,31,14,1,36,8,3,65,24,5,44,4,119,50,40,60,106,80,74,18,90,17,98,1,62,28,105,8,2,14,1,39,17,113,119,71,90,96,33,42,42,86,10,31,2,68,0,15,5,5,25,4,1,118,89,41,79,82,64,78,0,50,2,19,70,156,95,175,60,113,88,129,94,0,80,93,17,7,91,80,12,68,34,80,20,14,4,1,3,0,1,0,0,9,8,38,2,6,143,32,21,85,119,55,64,128,79,25,43,88,40,38,136,128,22,137,11,73,99,68,36,12,59,24,0,0,0,0,14,32,0,34,32,21,123,1,0,29,23,0,0,96,10,9,45,121,57,18,137,48,33,5,2,0,0,0,0,1,32,0,4,1,7,0,45,0,1,0,0,0,2,0,0,0,0,0,0,2,30,81,94,15,0,62,27,0,0,57,3,0,0,41,0,0,3,4,17,4,1,1,0,0,2,2,0,7,6,0,5,0,31,14,4,10,0,1,4,0,4,1,0,7,0,1,3,16,54,0,2,11,29,0,2,75,11,5,1,73,1,0,1,32,71,23,90,92,1,66,113,52,47,85,38,0,0,0,0,0,3,4,0,0,0,0,2,30,3,38,6,0,21,0,2,18,16,2,39,18,1,50,10,30,5,30,24,11,17,5,42,5,0,51,17,0,14,103,51,26,6,48,0,0,9,0,1,13,0,4,7,42,2,25,3,0,1,18,5,118,82,0,0,57,79,0,0,33,44,107,13,138,10,109,20,1,0,0,0,1,111,2,4,0,28,27,0,49,49,8,11,3,1,115,56,62,64,56,0,0,34,50,0,2,47,0,1,0,0,0,0,6,18,30,32,5,0,16,76,44,0,75,26,0,21,124,92,64,108,7,56,63,96,44,0,39,75,1,0,41,22,0,0,38,6,0,21,50,2,5,1,43,112,46,28,23,6,20,10,80,150,78,109,20,92,166,32,38,44,45,125,123,2,39,40,65,0,82,50,3,2,19,20,2,1,0,0,0,35,24,87,105,194,27,2,59,8,56,132,108,19,76,0,0,0,0,0,4,0,0,43,13,71,22,1,3,3,7,56,37,85,22,13,68,75,161,23,17,21,31,0,40,62,0,0,112,98,48,2,130,42,10,61,43,21,59,13,118,24,73,109,30,50,124,144,25,60,108,38,0,95,49,4,1,114,80,9,72,14,1,0,0,0,0,0,4,74,46,101,42,11,5,25,0,0,0,17,0,42,0,52,5,29,92,10,2,8,84,3,1,142,38,0,96,92,36,68,61,54,3,0,0,0,0,0,0,9,2,0,0,14,0,86,80,0,3,115,20,8,48,0,0,0,0,4,0,4,3,0,1,4,0,0,51,0,0,0,15,0,0,27,31,83,28,23,0,5,0,10,0,0,2,3,0,2,25,24,8,1,3,1,34,22,16,18,6,83,28,90,8,2,24,18,46,32,125,150,29,135,79,103,69,123,9,4,24,10,64,66,32,61,38,95,24,46,10,26,0,0,46,12,73,28,19,14,106,28,107,38,133,19,34,117,29,61,140,129,10,32,22,25,55,24,0,118,0,71,0,24,0,81,0,77,25,131,77,44,10,71,13,0,0,0,0,0,6,18,10,33,33,6,48,4,3,21,12,28,31,15,1,40,10,4,69,26,5,45,3,119,52,38,60,106,80,74,13,95,18,97,2,62,28,103,10,2,13,0,41,15,108,119,58,87,94,33,42,42,86,10,32,2,71,0,15,4,5,25,3,2,116,88,41,75,82,59,73,0,57,2,19,72,149,112,131